Protein 4MYD (pdb70)

GO terms:
  GO:0070205 2-succinyl-6-hydroxy-2,4-cyclohexadiene-1-carboxylate synthase activity (F, IDA)
  GO:0005829 cytosol (C, IDA)
  GO:0009234 menaquinone biosynthetic process (P, IDA)

Organism: Escherichia coli (strain K12) (NCBI:txid83333)

InterPro domains:
  IPR000073 Alpha/beta hydrolase fold-1 [PF12697] (17-244)
  IPR022485 2-succinyl-6-hydroxy-2,4-cyclohexadiene-1-carboxylate synthase [MF_01660] (4-251)
  IPR022485 2-succinyl-6-hydroxy-2,4-cyclohexadiene-1-carboxylate synthase [TIGR03695] (15-250)
  IPR029058 Alpha/Beta hydrolase fold [G3DSA:3.40.50.1820] (1-252)
  IPR029058 Alpha/Beta hydrolase fold [SSF53474] (9-250)

Solvent-accessible surface area: 30539 Å² total; per-residue (Å²): 170,62,1,80,10,57,32,72,142,16,64,135,73,63,30,26,0,0,2,0,2,1,25,4,3,45,7,106,23,3,30,80,1,0,44,4,2,9,5,15,8,18,0,1,0,2,0,1,4,0,35,56,0,31,100,23,94,15,137,14,11,101,55,0,2,53,16,0,93,102,0,7,113,68,65,122,8,148,62,0,26,0,1,0,13,24,12,0,0,19,1,0,0,12,0,7,31,78,33,12,98,36,27,50,0,0,0,0,1,2,0,28,0,0,22,108,69,82,134,63,59,28,115,87,113,155,46,11,49,129,32,13,102,61,6,89,103,62,92,27,80,43,0,0,42,59,27,7,113,43,126,42,17,69,44,24,82,97,91,46,46,151,109,8,20,74,87,13,29,130,36,78,12,56,29,0,3,54,4,13,110,11,1,6,2,13,90,0,65,58,11,34,81,76,0,74,84,69,145,19,36,4,50,0,0,0,0,80,116,5,94,55,23,104,63,21,4,90,97,17,53,19,94,54,36,63,1,65,142,0,0,6,17,0,4,78,51,7,17,2,18,0,3,12,10,1,0,92,10,16,33,125,166,64,1,80,10,60,32,78,139,20,76,136,73,66,28,25,1,0,3,0,2,1,26,4,2,44,7,107,22,3,30,116,1,0,19,20,1,9,28,14,9,16,0,0,1,2,1,1,3,0,35,56,0,30,100,21,95,16,138,14,12,102,54,0,2,53,16,1,93,102,0,7,114,67,62,122,8,142,62,0,26,0,1,0,12,23,10,0,0,22,0,0,0,13,0,7,31,77,34,13,99,35,28,48,0,0,0,0,1,2,0,23,0,0,22,108,72,81,124,73,57,29,113,90,92,108,43,12,119,125,31,16,101,59,6,95,98,64,90,28,79,44,0,0,43,59,27,8,113,43,106,28,17,69,27,25,82,88,101,46,45,149,108,9,20,73,86,14,28,128,35,75,12,55,29,0,3,54,3,14,93,11,1,5,1,13,89,0,64,60,10,36,80,78,12,99,82,34,145,25,36,23,47,0,0,1,0,79,133,6,94,95,15,104,61,16,4,80,96,21,98,27,88,52,35,61,1,60,172,0,1,6,15,0,4,78,55,20,24,10,14,0,15,27,10,1,14,100,11,17,102,221,100,1,81,12,65,29,107,145,23,84,131,77,58,26,28,1,0,3,0,2,2,26,4,3,45,8,106,23,3,37,78,1,0,46,4,4,22,12,14,8,19,0,2,1,2,0,1,3,0,38,51,0,27,103,45,100,18,136,13,12,99,53,1,3,62,21,2,83,107,0,12,118,67,62,119,11,127,51,0,25,0,1,0,14,24,11,0,0,25,2,0,0,10,0,5,17,58,2,14,48,15,31,46,0,0,0,0,0,2,0,20,0,0,18,109,67,81,76,80,58,57,63,84,111,26,38,15,131,106,27,13,105,65,4,95,107,67,101,21,81,52,0,0,50,65,29,7,67,40,119,32,18,65,27,26,78,88,96,46,46,155,111,7,22,74,88,13,27,124,42,72,13,53,30,0,3,53,3,15,105,12,1,6,2,14,90,0,65,54,8,41,63,42,2,89,33,76,69,26,41,6,46,1,0,0,0,81,130,10,86,92,16,96,58,18,4,90,103,34,48,85,49,41,62,0,62,164,0,1,9,17,0,4,79,56,8,16,1,17,0,3,13,10,2,0,81,10,14,26,146

Sequence (754 aa):
MILHAQAKHGKPGLPWLVFLHGFSGDCHEWQEVGEAFADDYSRLYVDLPGHGGSAAISVDGFDDVTDLLRKTLVSYNILDFWLVGYSLGGRVAMMAACQGLAGLCGVIVEGGHPGLQNAEQRAERQRSDRQWVQRFLTEPLTAVFADWYQQPVFASLNDDQRRELVALRSSNNNGATLAAMLEATSLAVQPDLRANLSARTFAFYYLCGERDSKFRALAAELAADCHVIPRAGHNAHRENPAGVIASLAQILRFMILHAQAKHGKPGLPWLVFLHGFSGDCHEWQEVGEAFADYSRLYVDLPGHGGSAAISVDGFDDVTDLLRKTLVSYNILDFWLVGYSLGGRVAMMAACQGLAGLCGVIVEGGHPGLQNAEQRAERQRSDRQWVQRFLTEPLTAVFADWYQQPVFASLNDDQRRELVALRSNNNGATLAAMLEATSLAVQPDLRANLSARTFAFYYLCCGERDSKFRALAAELAADCHVIPRAGHNAHRENPAGVIASLAQILRFIILLHHAAQQAAKKHHGGKKPPGGLLPPWWLLVVFFLLHHGGFFSSGGDDCCHHEEWWQQEEVVGGEEAAFFAADDYYSSRRLLYYVVDDLLPPGGHHGGGGSSAAAAIISSVVDDGGFFDDDDVVTTDDLLLLRRKKTTLLVVSSYYNNIILLDDFFWWLLVVGGYYSSLLGGGGRRVVAAMMMMAAAACCQQGGLLAAGGLLCCGGVVIIVVEEGGGGHHPPGGLLQQNNAAEEQQRRAAEERRQQRRSSDDRRQQWWVVQQRRFFLLTTEEPPLLTTAAVVFFAADDWWYYQQQQPPVVFFAASSLLNNDDDDQQRRRREELLVVAALLRRSSNNNNNNGGAATTLLAAAAMMLLEEAATTSSLLAAVVQQPPDDLLRRAANNLLSSAARRTTFFAAFFYYYYLLCCGGEERRDDSSKKFFRRAALLAAAAEELLAADDCCHHVVIIPPRRAAGGHHNNAAHHRREENNPPAAGGVVIIAASSLLAAQQIILLRRFF

Radius of gyration: 34.06 Å; Cα contacts (8 Å, |Δi|>4): 2510; chains: 3; bounding box: 54×110×46 Å

Secondary structure (DSSP, 8-state):
----EEEE--STTSPEEEEE--TT--TTTTHHHHTT-TTSEEEEEPPTTSGGGTT---SSHHHHHHHHHHHHHHTT--SEEEEEETHHHHHHHHHHHH--TTEEEEEEES------SHHHHHHHHHHHHHHHHHHHHS-HHHHHHHHTTSGGGTT--HHHHHHHHHHHTSS-HHHHHHHHHHT-GGG----HHHHHT-SSEEEEEEETT-HHHHHHHHTSSSEEEEETT--SSHHHH-HHHHHHHHHHHH--/----EEEE--STTSPEEEEE--TT--TTTTHHHHTT-TTSEEEEEPPTTSGGGTT---SSHHHHHHHHHHHHHHTT--SEEEEEETHHHHHHHHHHHH--TTEEEEEEES------SHHHHHHHHHHHHHHHHHHHHS-HHHHHHHHTTSGGGTT--HHHHHHHHHHHTSS-HHHHHHHHHHT-GGG----HHHHHT-SSEEEEEEETT-HHHHHHHHTTTSEEEEETT--SSHHHH-HHHHHHHHHHHH--/---EEEE--STTSPEEEEE--TT--TTTTHHHHTT-TTSEEEEEPPTTSGGGTT---SSHHHHHHHHHHHHHHTT--SEEEEEETHHHHHHHHHHHH--TTEEEEEEES------SHHHHHHHHHHHHHHHHHHHHS-HHHHHHHHTTSGGGTT--HHHHHHHHHHHTSS-HHHHHHHHHHT-TTT----HHHHHS-SS-EEEEEETT-HHHHHHHHH--EEEEETT--SSHHHH-HHHHHHHHHHHH--

Structure (mmCIF, N/CA/C/O backbone):
data_4MYD
#
_entry.id   4MYD
#
_cell.length_a   121.850
_cell.length_b   121.850
_cell.length_c   46.850
_cell.angle_alpha   90.00
_cell.angle_beta   90.00
_cell.angle_gamma   120.00
#
_symmetry.space_group_name_H-M   'P 31'
#
loop_
_entity.id
_entity.type
_entity.pdbx_description
1 polymer '2-succinyl-6-hydroxy-2,4-cyclohexadiene-1-carboxylate synthase'
2 non-polymer '2-(3-CARBOXYPROPIONYL)-6-HYDROXY-CYCLOHEXA-2,4-DIENE CARBOXYLIC ACID'
3 water water
#
loop_
_atom_site.group_PDB
_atom_site.id
_atom_site.type_symbol
_atom_site.label_atom_id
_atom_site.label_alt_id
_atom_site.label_comp_id
_atom_site.label_asym_id
_atom_site.label_entity_id
_atom_site.label_seq_id
_atom_site.pdbx_PDB_ins_code
_atom_site.Cartn_x
_atom_site.Cartn_y
_atom_site.Cartn_z
_atom_site.occupancy
_atom_site.B_iso_or_equiv
_atom_site.auth_seq_id
_atom_site.auth_comp_id
_atom_site.auth_asym_id
_atom_site.auth_atom_id
_atom_site.pdbx_PDB_model_num
ATOM 1 N N . MET A 1 1 ? 11.816 76.144 -10.716 1.00 40.07 1 MET A N 1
ATOM 2 C CA . MET A 1 1 ? 13.155 75.868 -10.104 1.00 37.84 1 MET A CA 1
ATOM 3 C C . MET A 1 1 ? 13.062 74.959 -8.894 1.00 32.13 1 MET A C 1
ATOM 4 O O . MET A 1 1 ? 12.255 75.158 -7.981 1.00 32.29 1 MET A O 1
ATOM 20 N N . ILE A 1 2 ? 13.913 73.949 -8.922 1.00 25.09 2 ILE A N 1
ATOM 21 C CA . ILE A 1 2 ? 14.040 73.010 -7.838 1.00 20.57 2 ILE A CA 1
ATOM 22 C C . ILE A 1 2 ? 15.498 72.944 -7.400 1.00 19.30 2 ILE A C 1
ATOM 23 O O . ILE A 1 2 ? 16.392 73.444 -8.069 1.00 20.37 2 ILE A O 1
ATOM 39 N N . LEU A 1 3 ? 15.734 72.341 -6.254 1.00 15.16 3 LEU A N 1
ATOM 40 C CA . LEU A 1 3 ? 17.087 72.148 -5.772 1.00 14.10 3 LEU A CA 1
ATOM 41 C C . LEU A 1 3 ? 17.789 71.031 -6.542 1.00 13.23 3 LEU A C 1
ATOM 42 O O . LEU A 1 3 ? 17.157 70.032 -6.898 1.00 15.40 3 LEU A O 1
ATOM 58 N N . HIS A 1 4 ? 19.088 71.183 -6.794 1.00 13.41 4 HIS A N 1
ATOM 59 C CA . HIS A 1 4 ? 19.866 70.061 -7.275 1.00 13.29 4 HIS A CA 1
ATOM 60 C C . HIS A 1 4 ? 19.885 68.969 -6.214 1.00 12.66 4 HIS A C 1
ATOM 61 O O . HIS A 1 4 ? 20.030 69.249 -5.013 1.00 12.67 4 HIS A O 1
ATOM 75 N N . ALA A 1 5 ? 19.760 67.719 -6.649 1.00 13.42 5 ALA A N 1
ATOM 76 C CA . ALA A 1 5 ? 19.776 66.573 -5.763 1.00 13.42 5 ALA A CA 1
ATOM 77 C C . ALA A 1 5 ? 20.231 65.335 -6.510 1.00 15.18 5 ALA A C 1
ATOM 78 O O . ALA A 1 5 ? 20.170 65.291 -7.752 1.00 16.54 5 ALA A O 1
ATOM 85 N N . GLN A 1 6 ? 20.659 64.329 -5.758 1.00 14.30 6 GLN A N 1
ATOM 86 C CA . GLN A 1 6 ? 20.913 62.993 -6.298 1.00 14.70 6 GLN A CA 1
ATOM 87 C C . GLN A 1 6 ? 19.924 62.029 -5.694 1.00 14.60 6 GLN A C 1
ATOM 88 O O . GLN A 1 6 ? 19.836 61.933 -4.469 1.00 14.19 6 GLN A O 1
ATOM 102 N N . ALA A 1 7 ? 19.167 61.348 -6.558 1.00 16.22 7 ALA A N 1
ATOM 103 C CA . ALA A 1 7 ? 18.180 60.366 -6.114 1.00 16.08 7 ALA A CA 1
ATOM 104 C C . ALA A 1 7 ? 18.684 58.947 -6.313 1.00 18.39 7 ALA A C 1
ATOM 105 O O . ALA A 1 7 ? 19.302 58.626 -7.346 1.00 20.56 7 ALA A O 1
ATOM 112 N N . LYS A 1 8 ? 18.378 58.102 -5.335 1.00 17.72 8 LYS A N 1
ATOM 113 C CA . LYS A 1 8 ? 18.643 56.664 -5.422 1.00 18.94 8 LYS A CA 1
ATOM 114 C C . LYS A 1 8 ? 17.327 55.958 -5.124 1.00 19.82 8 LYS A C 1
ATOM 115 O O . LYS A 1 8 ? 16.717 56.195 -4.091 1.00 19.60 8 LYS A O 1
ATOM 134 N N . HIS A 1 9 ? 16.886 55.088 -6.011 1.00 21.34 9 HIS A N 1
ATOM 135 C CA . HIS A 1 9 ? 15.622 54.391 -5.820 1.00 21.95 9 HIS A CA 1
ATOM 136 C C . HIS A 1 9 ? 15.812 53.072 -5.097 1.00 21.78 9 HIS A C 1
ATOM 137 O O . HIS A 1 9 ? 16.688 52.263 -5.454 1.00 26.34 9 HIS A O 1
ATOM 151 N N . GLY A 1 10 ? 15.001 52.881 -4.062 1.00 20.02 10 GLY A N 1
ATOM 152 C CA . GLY A 1 10 ? 15.000 51.650 -3.302 1.00 21.28 10 GLY A CA 1
ATOM 153 C C . GLY A 1 10 ? 13.762 50.837 -3.658 1.00 21.30 10 GLY A C 1
ATOM 154 O O . GLY A 1 10 ? 13.258 50.890 -4.795 1.00 22.86 10 GLY A O 1
ATOM 158 N N . LYS A 1 11 ? 13.238 50.109 -2.683 1.00 21.62 11 LYS A N 1
ATOM 159 C CA . LYS A 1 11 ? 12.092 49.246 -2.928 1.00 24.64 11 LYS A CA 1
ATOM 160 C C . LYS A 1 11 ? 10.861 50.099 -3.134 1.00 22.73 11 LYS A C 1
ATOM 161 O O . LYS A 1 11 ? 10.592 50.996 -2.318 1.00 21.64 11 LYS A O 1
ATOM 180 N N . PRO A 1 12 ? 10.079 49.817 -4.174 1.00 23.01 12 PRO A N 1
ATOM 181 C CA . PRO A 1 12 ? 8.871 50.613 -4.345 1.00 23.36 12 PRO A CA 1
ATOM 182 C C . PRO A 1 12 ? 7.963 50.517 -3.133 1.00 22.29 12 PRO A C 1
ATOM 183 O O . PRO A 1 12 ? 7.682 49.415 -2.656 1.00 23.22 12 PRO A O 1
ATOM 194 N N . GLY A 1 13 ? 7.468 51.662 -2.681 1.00 21.23 13 GLY A N 1
ATOM 195 C CA . GLY A 1 13 ? 6.525 51.705 -1.580 1.00 20.67 13 GLY A CA 1
ATOM 196 C C . GLY A 1 13 ? 7.144 52.047 -0.242 1.00 20.07 13 GLY A C 1
ATOM 197 O O . GLY A 1 13 ? 6.440 52.478 0.656 1.00 20.66 13 GLY A O 1
ATOM 201 N N . LEU A 1 14 ? 8.452 51.847 -0.089 1.00 20.15 14 LEU A N 1
ATOM 202 C CA . LEU A 1 14 ? 9.098 52.232 1.151 1.00 18.97 14 LEU A CA 1
ATOM 203 C C . LEU A 1 14 ? 9.312 53.733 1.147 1.00 17.24 14 LEU A C 1
ATOM 204 O O . LEU A 1 14 ? 9.385 54.352 0.104 1.00 17.20 14 LEU A O 1
ATOM 220 N N . PRO A 1 15 ? 9.405 54.322 2.328 1.00 17.91 15 PRO A N 1
ATOM 221 C CA . PRO A 1 15 ? 9.581 55.773 2.360 1.00 17.41 15 PRO A CA 1
ATOM 222 C C . PRO A 1 15 ? 10.868 56.255 1.719 1.00 15.57 15 PRO A C 1
ATOM 223 O O . PRO A 1 15 ? 11.854 55.511 1.593 1.00 15.97 15 PRO A O 1
ATOM 234 N N . TRP A 1 16 ? 10.871 57.522 1.336 1.00 13.86 16 TRP A N 1
ATOM 235 C CA . TRP A 1 16 ? 12.126 58.180 1.014 1.00 12.75 16 TRP A CA 1
ATOM 236 C C . TRP A 1 16 ? 12.787 58.703 2.282 1.00 12.25 16 TRP A C 1
ATOM 237 O O . TRP A 1 16 ? 12.123 59.184 3.203 1.00 14.20 16 TRP A O 1
ATOM 258 N N . LEU A 1 17 ? 14.104 58.665 2.289 1.00 12.21 17 LEU A N 1
ATOM 259 C CA . LEU A 1 17 ? 14.947 59.358 3.264 1.00 12.48 17 LEU A CA 1
ATOM 260 C C . LEU A 1 17 ? 15.545 60.562 2.551 1.00 11.63 17 LEU A C 1
ATOM 261 O O . LEU A 1 17 ? 16.316 60.384 1.595 1.00 12.16 17 LEU A O 1
ATOM 277 N N . VAL A 1 18 ? 15.159 61.771 2.958 1.00 11.32 18 VAL A N 1
ATOM 278 C CA . VAL A 1 18 ? 15.581 63.008 2.312 1.00 11.04 18 VAL A CA 1
ATOM 279 C C . VAL A 1 18 ? 16.616 63.645 3.242 1.00 10.64 18 VAL A C 1
ATOM 280 O O . VAL A 1 18 ? 16.289 64.040 4.353 1.00 11.95 18 VAL A O 1
ATOM 293 N N . PHE A 1 19 ? 17.868 63.681 2.791 1.00 9.76 19 PHE A N 1
ATOM 294 C CA . PHE A 1 19 ? 19.021 64.084 3.596 1.00 10.29 19 PHE A CA 1
ATOM 295 C C . PHE A 1 19 ? 19.439 65.497 3.286 1.00 10.43 19 PHE A C 1
ATOM 296 O O . PHE A 1 19 ? 19.662 65.831 2.109 1.00 10.19 19 PHE A O 1
ATOM 313 N N . LEU A 1 20 ? 19.632 66.305 4.328 1.00 10.17 20 LEU A N 1
ATOM 314 C CA . LEU A 1 20 ? 20.054 67.688 4.219 1.00 10.02 20 LEU A CA 1
ATOM 315 C C . LEU A 1 20 ? 21.381 67.873 4.946 1.00 9.17 20 LEU A C 1
ATOM 316 O O . LEU A 1 20 ? 21.455 67.655 6.162 1.00 9.65 20 LEU A O 1
ATOM 332 N N . HIS A 1 21 ? 22.402 68.267 4.198 1.00 9.67 21 HIS A N 1
ATOM 333 C CA . HIS A 1 21 ? 23.738 68.558 4.718 1.00 9.69 21 HIS A CA 1
ATOM 334 C C . HIS A 1 21 ? 23.760 69.853 5.549 1.00 9.26 21 HIS A C 1
ATOM 335 O O . HIS A 1 21 ? 22.744 70.551 5.652 1.00 9.79 21 HIS A O 1
ATOM 349 N N . GLY A 1 22 ? 24.926 70.170 6.116 1.00 8.73 22 GLY A N 1
ATOM 350 C CA . GLY A 1 22 ? 25.097 71.357 6.885 1.00 9.27 22 GLY A CA 1
ATOM 351 C C . GLY A 1 22 ? 25.799 72.462 6.126 1.00 8.84 22 GLY A C 1
ATOM 352 O O . GLY A 1 22 ? 26.074 72.367 4.926 1.00 9.49 22 GLY A O 1
ATOM 356 N N . PHE A 1 23 ? 26.124 73.543 6.811 1.00 9.23 23 PHE A N 1
ATOM 357 C CA . PHE A 1 23 ? 26.714 74.693 6.148 1.00 8.52 23 PHE A CA 1
ATOM 358 C C . PHE A 1 23 ? 28.091 74.310 5.607 1.00 7.43 23 PHE A C 1
ATOM 359 O O . PHE A 1 23 ? 28.927 73.735 6.313 1.00 8.94 23 PHE A O 1
ATOM 376 N N . SER A 1 24 ? 28.290 74.680 4.349 1.00 7.94 24 SER A N 1
ATOM 377 C CA . SER A 1 24 ? 29.453 74.389 3.504 1.00 8.49 24 SER A CA 1
ATOM 378 C C . SER A 1 24 ? 29.484 72.963 2.976 1.00 9.11 24 SER A C 1
ATOM 379 O O . SER A 1 24 ? 30.380 72.619 2.186 1.00 9.71 24 SER A O 1
ATOM 387 N N . GLY A 1 25 ? 28.497 72.143 3.326 1.00 9.44 25 GLY A N 1
ATOM 388 C CA . GLY A 1 25 ? 28.425 70.799 2.828 1.00 9.65 25 GLY A CA 1
ATOM 389 C C . GLY A 1 25 ? 27.807 70.737 1.447 1.00 8.95 25 GLY A C 1
ATOM 390 O O . GLY A 1 25 ? 27.506 71.752 0.819 1.00 9.44 25 GLY A O 1
ATOM 394 N N . ASP A 1 26 ? 27.592 69.522 0.975 1.00 9.98 26 ASP A N 1
ATOM 395 C CA . ASP A 1 26 ? 26.842 69.293 -0.259 1.00 10.16 26 ASP A CA 1
ATOM 396 C C . ASP A 1 26 ? 26.183 67.921 -0.178 1.00 9.68 26 ASP A C 1
ATOM 397 O O . ASP A 1 26 ? 26.192 67.275 0.906 1.00 9.84 26 ASP A O 1
ATOM 406 N N . CYS A 1 27 ? 25.587 67.483 -1.278 1.00 9.97 27 CYS A N 1
ATOM 407 C CA . CYS A 1 27 ? 24.784 66.269 -1.274 1.00 11.35 27 CYS A CA 1
ATOM 408 C C . CYS A 1 27 ? 25.559 64.982 -0.990 1.00 11.59 27 CYS A C 1
ATOM 409 O O . CYS A 1 27 ? 24.959 63.965 -0.719 1.00 11.34 27 CYS A O 1
ATOM 417 N N . HIS A 1 28 ? 26.879 65.048 -0.968 1.00 10.90 28 HIS A N 1
ATOM 418 C CA . HIS A 1 28 ? 27.663 63.883 -0.592 1.00 11.14 28 HIS A CA 1
ATOM 419 C C . HIS A 1 28 ? 27.726 63.644 0.916 1.00 10.90 28 HIS A C 1
ATOM 420 O O . HIS A 1 28 ? 28.081 62.548 1.335 1.00 11.73 28 HIS A O 1
ATOM 434 N N . GLU A 1 29 ? 27.384 64.654 1.706 1.00 10.38 29 GLU A N 1
ATOM 435 C CA . GLU A 1 29 ? 27.557 64.624 3.160 1.00 10.43 29 GLU A CA 1
ATOM 436 C C . GLU A 1 29 ? 26.995 63.363 3.787 1.00 11.24 29 GLU A C 1
ATOM 437 O O . GLU A 1 29 ? 27.680 62.717 4.583 1.00 10.82 29 GLU A O 1
ATOM 449 N N . TRP A 1 30 ? 25.758 63.020 3.461 1.00 10.67 30 TRP A N 1
ATOM 450 C CA . TRP A 1 30 ? 25.063 61.909 4.114 1.00 10.19 30 TRP A CA 1
ATOM 451 C C . TRP A 1 30 ? 25.181 60.576 3.363 1.00 11.88 30 TRP A C 1
ATOM 452 O O . TRP A 1 30 ? 24.555 59.600 3.778 1.00 12.42 30 TRP A O 1
ATOM 473 N N . GLN A 1 31 ? 25.930 60.523 2.253 1.00 11.46 31 GLN A N 1
ATOM 474 C CA . GLN A 1 31 ? 25.858 59.327 1.406 1.00 12.95 31 GLN A CA 1
ATOM 475 C C . GLN A 1 31 ? 26.509 58.095 2.025 1.00 13.89 31 GLN A C 1
ATOM 476 O O . GLN A 1 31 ? 26.026 56.984 1.829 1.00 14.82 31 GLN A O 1
ATOM 490 N N . GLU A 1 32 ? 27.550 58.269 2.828 1.00 12.54 32 GLU A N 1
ATOM 491 C CA . GLU A 1 32 ? 28.162 57.113 3.463 1.00 13.39 32 GLU A CA 1
ATOM 492 C C . GLU A 1 32 ? 27.131 56.410 4.382 1.00 15.08 32 GLU A C 1
ATOM 493 O O . GLU A 1 32 ? 27.043 55.177 4.417 1.00 15.47 32 GLU A O 1
ATOM 505 N N . VAL A 1 33 ? 26.363 57.204 5.120 1.00 14.28 33 VAL A N 1
ATOM 506 C CA . VAL A 1 33 ? 25.353 56.681 6.005 1.00 14.29 33 VAL A CA 1
ATOM 507 C C . VAL A 1 33 ? 24.114 56.242 5.220 1.00 13.73 33 VAL A C 1
ATOM 508 O O . VAL A 1 33 ? 23.594 55.148 5.420 1.00 15.69 33 VAL A O 1
ATOM 521 N N . GLY A 1 34 ? 23.630 57.108 4.342 1.00 14.53 34 GLY A N 1
ATOM 522 C CA . GLY A 1 34 ? 22.373 56.853 3.677 1.00 15.75 34 GLY A CA 1
ATOM 523 C C . GLY A 1 34 ? 22.342 55.630 2.794 1.00 16.48 34 GLY A C 1
ATOM 524 O O . GLY A 1 34 ? 21.307 54.941 2.666 1.00 16.44 34 GLY A O 1
ATOM 528 N N . GLU A 1 35 ? 23.475 55.337 2.171 1.00 16.05 35 GLU A N 1
ATOM 529 C CA . GLU A 1 35 ? 23.524 54.215 1.251 1.00 16.29 35 GLU A CA 1
ATOM 530 C C . GLU A 1 35 ? 23.453 52.888 1.991 1.00 17.84 35 GLU A C 1
ATOM 531 O O . GLU A 1 35 ? 23.181 51.866 1.365 1.00 19.21 35 GLU A O 1
ATOM 543 N N . ALA A 1 36 ? 23.650 52.895 3.315 1.00 18.49 36 ALA A N 1
ATOM 544 C CA . ALA A 1 36 ? 23.382 51.720 4.133 1.00 20.40 36 ALA A CA 1
ATOM 545 C C . ALA A 1 36 ? 21.882 51.343 4.146 1.00 19.46 36 ALA A C 1
ATOM 546 O O . ALA A 1 36 ? 21.527 50.206 4.464 1.00 23.85 36 ALA A O 1
ATOM 553 N N . PHE A 1 37 ? 21.008 52.296 3.828 1.00 18.25 37 PHE A N 1
ATOM 554 C CA . PHE A 1 37 ? 19.564 52.066 3.820 1.00 16.47 37 PHE A CA 1
ATOM 555 C C . PHE A 1 37 ? 19.080 51.804 2.399 1.00 17.55 37 PHE A C 1
ATOM 556 O O . PHE A 1 37 ? 18.181 52.463 1.883 1.00 17.46 37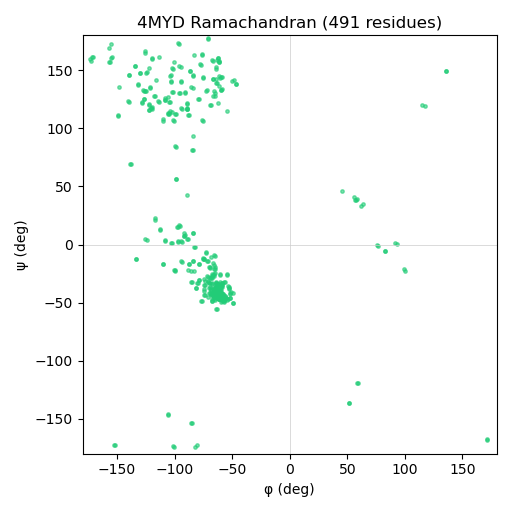 PHE A O 1
ATOM 573 N N . ALA A 1 38 ? 19.687 50.794 1.788 1.00 19.78 38 ALA A N 1
ATOM 574 C CA . ALA A 1 38 ? 19.538 50.517 0.369 1.00 21.38 38 ALA A CA 1
ATOM 575 C C . ALA A 1 38 ? 18.112 50.127 -0.032 1.00 20.53 38 ALA A C 1
ATOM 576 O O . ALA A 1 38 ? 17.771 50.221 -1.219 1.00 19.59 38 ALA A O 1
ATOM 583 N N A ASP A 1 39 ? 17.295 49.704 0.941 0.26 17.81 39 ASP A N 1
ATOM 584 N N B ASP A 1 39 ? 17.320 49.637 0.923 0.74 20.40 39 ASP A N 1
ATOM 585 C CA A ASP A 1 39 ? 15.905 49.325 0.667 0.26 15.89 39 ASP A CA 1
ATOM 586 C CA B ASP A 1 39 ? 15.913 49.303 0.679 0.74 21.83 39 ASP A CA 1
ATOM 587 C C A ASP A 1 39 ? 14.972 50.541 0.642 0.26 17.29 39 ASP A C 1
ATOM 588 C C B ASP A 1 39 ? 15.001 50.547 0.602 0.74 20.63 39 ASP A C 1
ATOM 589 O O A ASP A 1 39 ? 13.884 50.482 0.062 0.26 17.34 39 ASP A O 1
ATOM 590 O O B ASP A 1 39 ? 13.947 50.506 -0.054 0.74 21.03 39 ASP A O 1
ATOM 607 N N . TYR A 1 40 ? 15.386 51.637 1.270 1.00 18.72 40 TYR A N 1
ATOM 608 C CA . TYR A 1 40 ? 14.642 52.890 1.184 1.00 16.12 40 TYR A CA 1
ATOM 609 C C . TYR A 1 40 ? 15.045 53.604 -0.098 1.00 16.22 40 TYR A C 1
ATOM 610 O O . TYR A 1 40 ? 16.089 53.311 -0.648 1.00 18.10 40 TYR A O 1
ATOM 629 N N . SER A 1 41 ? 14.271 54.580 -0.548 1.00 16.08 41 SER A N 1
ATOM 630 C CA . SER A 1 41 ? 14.768 55.507 -1.559 1.00 13.67 41 SER A CA 1
ATOM 631 C C . SER A 1 41 ? 15.484 56.636 -0.818 1.00 13.74 41 SER A C 1
ATOM 632 O O . SER A 1 41 ? 15.113 56.952 0.305 1.00 15.18 41 SER A O 1
ATOM 640 N N . ARG A 1 42 ? 16.496 57.227 -1.440 1.00 12.84 42 ARG A N 1
ATOM 641 C CA . ARG A 1 42 ? 17.320 58.275 -0.813 1.00 12.77 42 ARG A CA 1
ATOM 642 C C . ARG A 1 42 ? 17.354 59.486 -1.723 1.00 13.12 42 ARG A C 1
ATOM 643 O O . ARG A 1 42 ? 17.578 59.356 -2.921 1.00 14.23 42 ARG A O 1
ATOM 664 N N . LEU A 1 43 ? 17.128 60.665 -1.168 1.00 11.97 43 LEU A N 1
ATOM 665 C CA . LEU A 1 43 ? 17.307 61.912 -1.928 1.00 11.45 43 LEU A CA 1
ATOM 666 C C . LEU A 1 43 ? 18.365 62.717 -1.194 1.00 11.29 43 LEU A C 1
ATOM 667 O O . LEU A 1 43 ? 18.155 63.117 -0.035 1.00 12.18 43 LEU A O 1
ATOM 683 N N . TYR A 1 44 ? 19.500 62.954 -1.841 1.00 10.98 44 TYR A N 1
ATOM 684 C CA . TYR A 1 44 ? 20.586 63.732 -1.289 1.00 11.47 44 TYR A CA 1
ATOM 685 C C . TYR A 1 44 ? 20.514 65.131 -1.894 1.00 11.62 44 TYR A C 1
ATOM 686 O O . TYR A 1 44 ? 20.818 65.332 -3.054 1.00 12.06 44 TYR A O 1
ATOM 704 N N . VAL A 1 45 ? 20.085 66.096 -1.090 1.00 10.99 45 VAL A N 1
ATOM 705 C CA . VAL A 1 45 ? 19.771 67.436 -1.566 1.00 10.77 45 VAL A CA 1
ATOM 706 C C . VAL A 1 45 ? 20.943 68.394 -1.427 1.00 10.34 45 VAL A C 1
ATOM 707 O O . VAL A 1 45 ? 21.621 68.370 -0.413 1.00 11.30 45 VAL A O 1
ATOM 720 N N . ASP A 1 46 ? 21.155 69.270 -2.404 1.00 10.33 46 ASP A N 1
ATOM 721 C CA . ASP A 1 46 ? 22.046 70.431 -2.236 1.00 10.45 46 ASP A CA 1
ATOM 722 C C . ASP A 1 46 ? 21.215 71.641 -1.829 1.00 10.14 46 ASP A C 1
ATOM 723 O O . ASP A 1 46 ? 20.307 72.070 -2.565 1.00 10.93 46 ASP A O 1
ATOM 732 N N . LEU A 1 47 ? 21.480 72.174 -0.646 1.00 10.06 47 LEU A N 1
ATOM 733 C CA . LEU A 1 47 ? 20.778 73.365 -0.184 1.00 10.76 47 LEU A CA 1
ATOM 734 C C . LEU A 1 47 ? 21.154 74.563 -1.031 1.00 10.26 47 LEU A C 1
ATOM 735 O O . LEU A 1 47 ? 22.228 74.571 -1.645 1.00 10.01 47 LEU A O 1
ATOM 751 N N . PRO A 1 48 ? 20.300 75.599 -1.037 1.00 10.22 48 PRO A N 1
ATOM 752 C CA . PRO A 1 48 ? 20.681 76.846 -1.721 1.00 10.36 48 PRO A CA 1
ATOM 753 C C . PRO A 1 48 ? 22.102 77.297 -1.368 1.00 9.99 48 PRO A C 1
ATOM 754 O O . PRO A 1 48 ? 22.495 77.254 -0.192 1.00 10.56 48 PRO A O 1
ATOM 765 N N . GLY A 1 49 ? 22.849 77.755 -2.365 1.00 11.11 49 GLY A N 1
ATOM 766 C CA . GLY A 1 49 ? 24.199 78.256 -2.153 1.00 11.26 49 GLY A CA 1
ATOM 767 C C . GLY A 1 49 ? 25.265 77.187 -2.091 1.00 10.54 49 GLY A C 1
ATOM 768 O O . GLY A 1 49 ? 26.451 77.501 -1.984 1.00 10.79 49 GLY A O 1
ATOM 772 N N . HIS A 1 50 ? 24.848 75.920 -2.128 1.00 10.45 50 HIS A N 1
ATOM 773 C CA . HIS A 1 50 ? 25.715 74.775 -1.893 1.00 9.83 50 HIS A CA 1
ATOM 774 C C . HIS A 1 50 ? 25.658 73.811 -3.054 1.00 9.54 50 HIS A C 1
ATOM 775 O O . HIS A 1 50 ? 24.612 73.668 -3.706 1.00 10.91 50 HIS A O 1
ATOM 789 N N . GLY A 1 51 ? 26.772 73.133 -3.326 1.00 10.19 51 GLY A N 1
ATOM 790 C CA . GLY A 1 51 ? 26.835 72.113 -4.359 1.00 11.39 51 GLY A CA 1
ATOM 791 C C . GLY A 1 51 ? 26.288 72.643 -5.681 1.00 10.77 51 GLY A C 1
ATOM 792 O O . GLY A 1 51 ? 26.535 73.782 -6.066 1.00 11.17 51 GLY A O 1
ATOM 796 N N . GLY A 1 52 ? 25.482 71.810 -6.341 1.00 11.77 52 GLY A N 1
ATOM 797 C CA . GLY A 1 52 ? 24.843 72.175 -7.588 1.00 12.55 52 GLY A CA 1
ATOM 798 C C . GLY A 1 52 ? 23.720 73.162 -7.456 1.00 11.73 52 GLY A C 1
ATOM 799 O O . GLY A 1 52 ? 23.168 73.572 -8.487 1.00 14.15 52 GLY A O 1
ATOM 803 N N . SER A 1 53 ? 23.329 73.507 -6.232 1.00 11.29 53 SER A N 1
ATOM 804 C CA . SER A 1 53 ? 22.325 74.541 -5.969 1.00 11.81 53 SER A CA 1
ATOM 805 C C . SER A 1 53 ? 22.958 75.888 -5.665 1.00 11.26 53 SER A C 1
ATOM 806 O O . SER A 1 53 ? 22.287 76.790 -5.152 1.00 11.71 53 SER A O 1
ATOM 814 N N . ALA A 1 54 ? 24.235 76.053 -6.003 1.00 10.96 54 ALA A N 1
ATOM 815 C CA . ALA A 1 54 ? 24.934 77.291 -5.682 1.00 11.24 54 ALA A CA 1
ATOM 816 C C . ALA A 1 54 ? 24.194 78.530 -6.155 1.00 11.57 54 ALA A C 1
ATOM 817 O O . ALA A 1 54 ? 24.146 79.522 -5.434 1.00 12.57 54 ALA A O 1
ATOM 824 N N . ALA A 1 55 ? 23.642 78.480 -7.369 1.00 12.30 55 ALA A N 1
ATOM 825 C CA . ALA A 1 55 ? 23.076 79.661 -8.009 1.00 13.56 55 ALA A CA 1
ATOM 826 C C . ALA A 1 55 ? 21.650 79.953 -7.554 1.00 14.62 55 ALA A C 1
ATOM 827 O O . ALA A 1 55 ? 21.064 80.940 -7.952 1.00 19.33 55 ALA A O 1
ATOM 834 N N . ILE A 1 56 ? 21.103 79.099 -6.695 1.00 14.37 56 ILE A N 1
ATOM 835 C CA . ILE A 1 56 ? 19.766 79.292 -6.176 1.00 15.73 56 ILE A CA 1
ATOM 836 C C . ILE A 1 56 ? 19.858 80.154 -4.947 1.00 16.03 56 ILE A C 1
ATOM 837 O O . ILE A 1 56 ? 20.388 79.726 -3.921 1.00 18.41 56 ILE A O 1
ATOM 853 N N . SER A 1 57 ? 19.362 81.373 -5.039 1.00 19.85 57 SER A N 1
ATOM 854 C CA . SER A 1 57 ? 19.425 82.229 -3.870 1.00 23.42 57 SER A CA 1
ATOM 855 C C . SER A 1 57 ? 18.077 82.287 -3.180 1.00 20.33 57 SER A C 1
ATOM 856 O O . SER A 1 57 ? 17.016 82.085 -3.782 1.00 20.66 57 SER A O 1
ATOM 864 N N . VAL A 1 58 ? 18.153 82.520 -1.882 1.00 17.19 58 VAL A N 1
ATOM 865 C CA . VAL A 1 58 ? 16.978 82.595 -1.033 1.00 16.24 58 VAL A CA 1
ATOM 866 C C . VAL A 1 58 ? 17.076 83.791 -0.127 1.00 17.15 58 VAL A C 1
ATOM 867 O O . VAL A 1 58 ? 18.169 84.244 0.183 1.00 18.00 58 VAL A O 1
ATOM 880 N N . ASP A 1 59 ? 15.923 84.312 0.291 1.00 17.29 59 ASP A N 1
ATOM 881 C CA . ASP A 1 59 ? 15.882 85.438 1.220 1.00 20.36 59 ASP A CA 1
ATOM 882 C C . ASP A 1 59 ? 15.755 85.002 2.675 1.00 19.88 59 ASP A C 1
ATOM 883 O O . ASP A 1 59 ? 15.951 85.815 3.596 1.00 24.06 59 ASP A O 1
ATOM 892 N N . GLY A 1 60 ? 15.413 83.742 2.877 1.00 16.59 60 GLY A N 1
ATOM 893 C CA . GLY A 1 60 ? 15.165 83.209 4.205 1.00 16.28 60 GLY A CA 1
ATOM 894 C C . GLY A 1 60 ? 14.581 81.806 4.159 1.00 15.32 60 GLY A C 1
ATOM 895 O O . GLY A 1 60 ? 14.547 81.130 3.105 1.00 15.17 60 GLY A O 1
ATOM 899 N N . PHE A 1 61 ? 14.103 81.344 5.305 1.00 15.42 61 PHE A N 1
ATOM 900 C CA . PHE A 1 61 ? 13.624 79.971 5.411 1.00 14.77 61 PHE A CA 1
ATOM 901 C C . PHE A 1 61 ? 12.360 79.716 4.606 1.00 16.71 61 PHE A C 1
ATOM 902 O O . PHE A 1 61 ? 12.183 78.607 4.114 1.00 15.91 61 PHE A O 1
ATOM 919 N N . ASP A 1 62 ? 11.471 80.701 4.480 1.00 16.74 62 ASP A N 1
ATOM 920 C CA . ASP A 1 62 ? 10.269 80.470 3.667 1.00 17.58 62 ASP A CA 1
ATOM 921 C C . ASP A 1 62 ? 10.652 80.012 2.255 1.00 16.05 62 ASP A C 1
ATOM 922 O O . ASP A 1 62 ? 10.048 79.095 1.692 1.00 16.24 62 ASP A O 1
ATOM 931 N N . ASP A 1 63 ? 11.621 80.692 1.656 1.00 15.40 63 ASP A N 1
ATOM 932 C CA . ASP A 1 63 ? 12.060 80.341 0.327 1.00 15.39 63 ASP A CA 1
ATOM 933 C C . ASP A 1 63 ? 12.666 78.944 0.297 1.00 14.32 63 ASP A C 1
ATOM 934 O O . ASP A 1 63 ? 12.464 78.223 -0.658 1.00 14.85 63 ASP A O 1
ATOM 943 N N . VAL A 1 64 ? 13.430 78.566 1.313 1.00 14.03 64 VAL A N 1
ATOM 944 C CA . VAL A 1 64 ? 14.051 77.244 1.342 1.00 12.36 64 VAL A CA 1
ATOM 945 C C . VAL A 1 64 ? 12.980 76.170 1.455 1.00 13.09 64 VAL A C 1
ATOM 946 O O . VAL A 1 64 ? 13.012 75.174 0.721 1.00 13.98 64 VAL A O 1
ATOM 959 N N . THR A 1 65 ? 12.008 76.379 2.326 1.00 14.41 65 THR A N 1
ATOM 960 C CA . THR A 1 65 ? 10.917 75.406 2.465 1.00 14.75 65 THR A CA 1
ATOM 961 C C . THR A 1 65 ? 10.158 75.245 1.163 1.00 16.04 65 THR A C 1
ATOM 962 O O . THR A 1 65 ? 9.839 74.137 0.747 1.00 15.75 65 THR A O 1
ATOM 973 N N . ASP A 1 66 ? 9.898 76.352 0.493 1.00 14.11 66 ASP A N 1
ATOM 974 C CA . ASP A 1 66 ? 9.201 76.300 -0.795 1.00 16.56 66 ASP A CA 1
ATOM 975 C C . ASP A 1 66 ? 10.000 75.513 -1.831 1.00 13.82 66 ASP A C 1
ATOM 976 O O . ASP A 1 66 ? 9.461 74.697 -2.580 1.00 14.59 66 ASP A O 1
ATOM 985 N N . LEU A 1 67 ? 11.301 75.762 -1.882 1.00 13.70 67 LEU A N 1
ATOM 986 C CA . LEU A 1 67 ? 12.164 75.011 -2.792 1.00 13.19 67 LEU A CA 1
ATOM 987 C C . LEU A 1 67 ? 12.187 73.529 -2.447 1.00 13.47 67 LEU A C 1
ATOM 988 O O . LEU A 1 67 ? 12.162 72.672 -3.326 1.00 14.48 67 LEU A O 1
ATOM 1004 N N . LEU A 1 68 ? 12.246 73.219 -1.166 1.00 13.17 68 LEU A N 1
ATOM 1005 C CA . LEU A 1 68 ? 12.205 71.829 -0.758 1.00 14.00 68 LEU A CA 1
ATOM 1006 C C . LEU A 1 68 ? 10.885 71.170 -1.177 1.00 14.25 68 LEU A C 1
ATOM 1007 O O . LEU A 1 68 ? 10.888 70.077 -1.731 1.00 14.26 68 LEU A O 1
ATOM 1023 N N . ARG A 1 69 ? 9.762 71.849 -0.962 1.00 14.54 69 ARG A N 1
ATOM 1024 C CA . ARG A 1 69 ? 8.472 71.312 -1.356 1.00 16.80 69 ARG A CA 1
ATOM 1025 C C . ARG A 1 69 ? 8.462 71.006 -2.856 1.00 17.17 69 ARG A C 1
ATOM 1026 O O . ARG A 1 69 ? 8.026 69.931 -3.270 1.00 16.88 69 ARG A O 1
ATOM 1047 N N . LYS A 1 70 ? 8.903 71.972 -3.675 1.00 15.35 70 LYS A N 1
ATOM 1048 C CA . LYS A 1 70 ? 8.903 71.793 -5.128 1.00 16.33 70 LYS A CA 1
ATOM 1049 C C . LYS A 1 70 ? 9.817 70.642 -5.553 1.00 14.97 70 LYS A C 1
ATOM 1050 O O . LYS A 1 70 ? 9.504 69.910 -6.480 1.00 16.48 70 LYS A O 1
ATOM 1069 N N . THR A 1 71 ? 10.947 70.496 -4.872 1.00 13.76 71 THR A N 1
ATOM 1070 C CA . THR A 1 71 ? 11.890 69.438 -5.192 1.00 14.34 71 THR A CA 1
ATOM 1071 C C . THR A 1 71 ? 11.260 68.078 -4.900 1.00 14.61 71 THR A C 1
ATOM 1072 O O . THR A 1 71 ? 11.348 67.169 -5.723 1.00 15.45 71 THR A O 1
ATOM 1083 N N . LEU A 1 72 ? 10.614 67.939 -3.749 1.00 15.20 72 LEU A N 1
ATOM 1084 C CA . LEU A 1 72 ? 9.961 66.688 -3.406 1.00 16.13 72 LEU A CA 1
ATOM 1085 C C . LEU A 1 72 ? 8.897 66.312 -4.441 1.00 16.65 72 LEU A C 1
ATOM 1086 O O . LEU A 1 72 ? 8.810 65.161 -4.861 1.00 16.41 72 LEU A O 1
ATOM 1102 N N . VAL A 1 73 ? 8.109 67.288 -4.876 1.00 16.35 73 VAL A N 1
ATOM 1103 C CA . VAL A 1 73 ? 7.075 67.028 -5.869 1.00 18.18 73 VAL A CA 1
ATOM 1104 C C . VAL A 1 73 ? 7.715 66.569 -7.176 1.00 19.29 73 VAL A C 1
ATOM 1105 O O . VAL A 1 73 ? 7.235 65.645 -7.830 1.00 20.77 73 VAL A O 1
ATOM 1118 N N . SER A 1 74 ? 8.784 67.248 -7.584 1.00 19.19 74 SER A N 1
ATOM 1119 C CA . SER A 1 74 ? 9.457 66.920 -8.826 1.00 21.40 74 SER A CA 1
ATOM 1120 C C . SER A 1 74 ? 9.970 65.467 -8.856 1.00 20.25 74 SER A C 1
ATOM 1121 O O . SER A 1 74 ? 9.964 64.800 -9.909 1.00 22.59 74 SER A O 1
ATOM 1129 N N . TYR A 1 75 ? 10.376 64.958 -7.699 1.00 18.62 75 TYR A N 1
ATOM 1130 C CA . TYR A 1 75 ? 10.857 63.584 -7.598 1.00 18.63 75 TYR A CA 1
ATOM 1131 C C . TYR A 1 75 ? 9.731 62.573 -7.250 1.00 18.72 75 TYR A C 1
ATOM 1132 O O . TYR A 1 75 ? 9.977 61.390 -7.027 1.00 20.60 75 TYR A O 1
ATOM 1150 N N . ASN A 1 76 ? 8.491 63.045 -7.243 1.00 20.33 76 ASN A N 1
ATOM 1151 C CA . ASN A 1 76 ? 7.322 62.219 -6.952 1.00 21.86 76 ASN A CA 1
ATOM 1152 C C . ASN A 1 76 ? 7.409 61.558 -5.571 1.00 20.69 76 ASN A C 1
ATOM 1153 O O . ASN A 1 76 ? 7.011 60.411 -5.367 1.00 20.28 76 ASN A O 1
ATOM 1164 N N . ILE A 1 77 ? 7.924 62.304 -4.608 1.00 16.00 77 ILE A N 1
ATOM 1165 C CA . ILE A 1 77 ? 8.084 61.811 -3.250 1.00 15.64 77 ILE A CA 1
ATOM 1166 C C . ILE A 1 77 ? 6.832 62.097 -2.423 1.00 18.05 77 ILE A C 1
ATOM 1167 O O . ILE A 1 77 ? 6.498 63.264 -2.202 1.00 22.72 77 ILE A O 1
ATOM 1183 N N . LEU A 1 78 ? 6.160 61.037 -1.966 1.00 14.54 78 LEU A N 1
ATOM 1184 C CA . LEU A 1 78 ? 4.875 61.140 -1.266 1.00 13.77 78 LEU A CA 1
ATOM 1185 C C . LEU A 1 78 ? 4.846 60.807 0.240 1.00 17.43 78 LEU A C 1
ATOM 1186 O O . LEU A 1 78 ? 3.881 61.142 0.951 1.00 20.28 78 LEU A O 1
ATOM 1202 N N . ASP A 1 79 ? 5.884 60.142 0.700 1.00 17.36 79 ASP A N 1
ATOM 1203 C CA . ASP A 1 79 ? 5.975 59.525 2.023 1.00 15.96 79 ASP A CA 1
ATOM 1204 C C . ASP A 1 79 ? 7.469 59.610 2.334 1.00 14.21 79 ASP A C 1
ATOM 1205 O O . ASP A 1 79 ? 8.244 58.980 1.629 1.00 17.84 79 ASP A O 1
ATOM 1214 N N . PHE A 1 80 ? 7.894 60.420 3.311 1.00 13.71 80 PHE A N 1
ATOM 1215 C CA . PHE A 1 80 ? 9.343 60.600 3.516 1.00 14.05 80 PHE A CA 1
ATOM 1216 C C . PHE A 1 80 ? 9.704 61.055 4.910 1.00 13.96 80 PHE A C 1
ATOM 1217 O O . PHE A 1 80 ? 8.877 61.602 5.647 1.00 15.49 80 PHE A O 1
ATOM 1234 N N . TRP A 1 81 ? 10.944 60.770 5.265 1.00 13.66 81 TRP A N 1
ATOM 1235 C CA . TRP A 1 81 ? 11.609 61.299 6.436 1.00 14.10 81 TRP A CA 1
ATOM 1236 C C . TRP A 1 81 ? 12.567 62.382 5.994 1.00 12.79 81 TRP A C 1
ATOM 1237 O O . TRP A 1 81 ? 13.191 62.266 4.936 1.00 14.42 81 TRP A O 1
ATOM 1258 N N . LEU A 1 82 ? 12.730 63.404 6.824 1.00 12.81 82 LEU A N 1
ATOM 1259 C CA . LEU A 1 82 ? 13.701 64.459 6.593 1.00 13.09 82 LEU A CA 1
ATOM 1260 C C . LEU A 1 82 ? 14.816 64.246 7.628 1.00 12.60 82 LEU A C 1
ATOM 1261 O O . LEU A 1 82 ? 14.517 64.177 8.821 1.00 15.25 82 LEU A O 1
ATOM 1277 N N . VAL A 1 83 ? 16.061 64.118 7.173 1.00 10.73 83 VAL A N 1
ATOM 1278 C CA . VAL A 1 83 ? 17.192 63.856 8.023 1.00 11.37 83 VAL A CA 1
ATOM 1279 C C . VAL A 1 83 ? 18.180 64.993 7.791 1.00 11.37 83 VAL A C 1
ATOM 1280 O O . VAL A 1 83 ? 18.667 65.160 6.658 1.00 12.30 83 VAL A O 1
ATOM 1293 N N . GLY A 1 84 ? 18.463 65.805 8.802 1.00 10.64 84 GLY A N 1
ATOM 1294 C CA . GLY A 1 84 ? 19.276 66.995 8.603 1.00 9.15 84 GLY A CA 1
ATOM 1295 C C . GLY A 1 84 ? 20.385 67.125 9.629 1.00 8.85 84 GLY A C 1
ATOM 1296 O O . GLY A 1 84 ? 20.165 66.884 10.815 1.00 10.74 84 GLY A O 1
ATOM 1300 N N . TYR A 1 85 ? 21.566 67.514 9.173 1.00 9.76 85 TYR A N 1
ATOM 1301 C CA . TYR A 1 85 ? 22.744 67.796 10.002 1.00 9.50 85 TYR A CA 1
ATOM 1302 C C . TYR A 1 85 ? 22.954 69.305 10.098 1.00 9.27 85 TYR A C 1
ATOM 1303 O O . TYR A 1 85 ? 23.093 69.990 9.072 1.00 10.32 85 TYR A O 1
ATOM 1321 N N . SER A 1 86 ? 22.974 69.809 11.329 1.00 9.59 86 SER A N 1
ATOM 1322 C CA . SER A 1 86 ? 23.381 71.162 11.664 1.00 9.56 86 SER A CA 1
ATOM 1323 C C . SER A 1 86 ? 22.484 72.163 10.910 1.00 10.05 86 SER A C 1
ATOM 1324 O O . SER A 1 86 ? 21.285 72.145 11.144 1.00 10.42 86 SER A O 1
ATOM 1332 N N . LEU A 1 87 ? 23.006 73.026 10.043 1.00 8.93 87 LEU A N 1
ATOM 1333 C CA . LEU A 1 87 ? 22.132 73.896 9.257 1.00 10.13 87 LEU A CA 1
ATOM 1334 C C . LEU A 1 87 ? 20.999 73.102 8.577 1.00 9.23 87 LEU A C 1
ATOM 1335 O O . LEU A 1 87 ? 19.863 73.556 8.545 1.00 10.31 87 LEU A O 1
ATOM 1351 N N . GLY A 1 88 ? 21.308 71.929 8.035 1.00 9.83 88 GLY A N 1
ATOM 1352 C CA . GLY A 1 88 ? 20.314 71.074 7.421 1.00 9.87 88 GLY A CA 1
ATOM 1353 C C . GLY A 1 88 ? 19.261 70.612 8.418 1.00 9.04 88 GLY A C 1
ATOM 1354 O O . GLY A 1 88 ? 18.096 70.409 8.053 1.00 10.33 88 GLY A O 1
ATOM 1358 N N . GLY A 1 89 ? 19.666 70.407 9.674 1.00 9.73 89 GLY A N 1
ATOM 1359 C CA . GLY A 1 89 ? 18.697 70.117 10.736 1.00 11.06 89 GLY A CA 1
ATOM 1360 C C . GLY A 1 89 ? 17.787 71.291 11.012 1.00 10.16 89 GLY A C 1
ATOM 1361 O O . GLY A 1 89 ? 16.579 71.117 11.264 1.00 10.85 89 GLY A O 1
ATOM 1365 N N . ARG A 1 90 ? 18.330 72.508 10.983 1.00 10.53 90 ARG A N 1
ATOM 1366 C CA . ARG A 1 90 ? 17.509 73.690 11.194 1.00 10.55 90 ARG A CA 1
ATOM 1367 C C . ARG A 1 90 ? 16.557 73.877 10.017 1.00 11.46 90 ARG A C 1
ATOM 1368 O O . ARG A 1 90 ? 15.394 74.162 10.239 1.00 11.62 90 ARG A O 1
ATOM 1389 N N . VAL A 1 91 ? 17.029 73.699 8.782 1.00 10.14 91 VAL A N 1
ATOM 1390 C CA . VAL A 1 91 ? 16.154 73.725 7.620 1.00 10.59 91 VAL A CA 1
ATOM 1391 C C . VAL A 1 91 ? 15.040 72.682 7.782 1.00 10.96 91 VAL A C 1
ATOM 1392 O O . VAL A 1 91 ? 13.886 72.977 7.500 1.00 11.35 91 VAL A O 1
ATOM 1405 N N . ALA A 1 92 ? 15.385 71.476 8.223 1.00 10.57 92 ALA A N 1
ATOM 1406 C CA . ALA A 1 92 ? 14.417 70.396 8.389 1.00 10.68 92 ALA A CA 1
ATOM 1407 C C . ALA A 1 92 ? 13.360 70.778 9.411 1.00 11.02 92 ALA A C 1
ATOM 1408 O O . ALA A 1 92 ? 12.175 70.554 9.188 1.00 12.30 92 ALA A O 1
ATOM 1415 N N . MET A 1 93 ? 13.777 71.312 10.567 1.00 11.32 93 MET A N 1
ATOM 1416 C CA . MET A 1 93 ? 12.814 71.685 11.600 1.00 11.57 93 MET A CA 1
ATOM 1417 C C . MET A 1 93 ? 11.912 72.814 11.115 1.00 12.09 93 MET A C 1
ATOM 1418 O O . MET A 1 93 ? 10.703 72.783 11.341 1.00 13.05 93 MET A O 1
ATOM 1432 N N . MET A 1 94 ? 12.483 73.809 10.446 1.00 11.78 94 MET A N 1
ATOM 1433 C CA . MET A 1 94 ? 11.672 74.887 9.909 1.00 12.34 94 MET A CA 1
ATOM 1434 C C . MET A 1 94 ? 10.654 74.395 8.878 1.00 12.16 94 MET A C 1
ATOM 1435 O O . MET A 1 94 ? 9.484 74.788 8.923 1.00 14.24 94 MET A O 1
ATOM 1449 N N . ALA A 1 95 ? 11.091 73.568 7.937 1.00 11.73 95 ALA A N 1
ATOM 1450 C CA . ALA A 1 95 ? 10.190 73.063 6.912 1.00 11.01 95 ALA A CA 1
ATOM 1451 C C . ALA A 1 95 ? 9.101 72.195 7.532 1.00 13.13 95 ALA A C 1
ATOM 1452 O O . ALA A 1 95 ? 7.925 72.300 7.167 1.00 14.96 95 ALA A O 1
ATOM 1459 N N . ALA A 1 96 ? 9.476 71.339 8.468 1.00 12.04 96 ALA A N 1
ATOM 1460 C CA . ALA A 1 96 ? 8.505 70.438 9.080 1.00 13.82 96 ALA A CA 1
ATOM 1461 C C . ALA A 1 96 ? 7.456 71.231 9.851 1.00 13.21 96 ALA A C 1
ATOM 1462 O O . ALA A 1 96 ? 6.273 70.891 9.825 1.00 16.50 96 ALA A O 1
ATOM 1469 N N . CYS A 1 97 ? 7.884 72.260 10.580 1.00 14.76 97 CYS A N 1
ATOM 1470 C CA . CYS A 1 97 ? 6.975 73.062 11.365 1.00 15.91 97 CYS A CA 1
ATOM 1471 C C . CYS A 1 97 ? 6.068 73.921 10.479 1.00 17.01 97 CYS A C 1
ATOM 1472 O O . CYS A 1 97 ? 4.896 74.177 10.817 1.00 19.50 97 CYS A O 1
ATOM 1480 N N . GLN A 1 98 ? 6.598 74.360 9.332 1.00 17.01 98 GLN A N 1
ATOM 1481 C CA . GLN A 1 98 ? 5.785 75.138 8.403 1.00 18.40 98 GLN A CA 1
ATOM 1482 C C . GLN A 1 98 ? 4.792 74.221 7.670 1.00 20.54 98 GLN A C 1
ATOM 1483 O O . GLN A 1 98 ? 3.718 74.668 7.260 1.00 24.36 98 GLN A O 1
ATOM 1497 N N . GLY A 1 99 ? 5.161 72.956 7.475 1.00 20.81 99 GLY A N 1
ATOM 1498 C CA . GLY A 1 99 ? 4.295 71.948 6.893 1.00 20.41 99 GLY A CA 1
ATOM 1499 C C . GLY A 1 99 ? 4.790 71.433 5.559 1.00 20.58 99 GLY A C 1
ATOM 1500 O O . GLY A 1 99 ? 4.906 72.209 4.603 1.00 22.10 99 GLY A O 1
ATOM 1504 N N . LEU A 1 100 ? 5.055 70.131 5.485 1.00 20.24 100 LEU A N 1
ATOM 1505 C CA . LEU A 1 100 ? 5.430 69.463 4.244 1.00 19.63 100 LEU A CA 1
ATOM 1506 C C . LEU A 1 100 ? 4.539 68.260 4.045 1.00 20.55 100 LEU A C 1
ATOM 1507 O O . LEU A 1 100 ? 4.615 67.315 4.820 1.00 23.65 100 LEU A O 1
ATOM 1523 N N . ALA A 1 101 ? 3.824 68.213 2.938 1.00 18.40 101 ALA A N 1
ATOM 1524 C CA . ALA A 1 101 ? 2.908 67.117 2.690 1.00 17.74 101 ALA A CA 1
ATOM 1525 C C . ALA A 1 101 ? 3.685 65.800 2.540 1.00 17.45 101 ALA A C 1
ATOM 1526 O O . ALA A 1 101 ? 4.590 65.706 1.731 1.00 18.83 101 ALA A O 1
ATOM 1533 N N . GLY A 1 102 ? 3.273 64.790 3.309 1.00 17.27 102 GLY A N 1
ATOM 1534 C CA . GLY A 1 102 ? 3.864 63.460 3.266 1.00 15.98 102 GLY A CA 1
ATOM 1535 C C . GLY A 1 102 ? 5.003 63.235 4.242 1.00 14.73 102 GLY A C 1
ATOM 1536 O O . GLY A 1 102 ? 5.542 62.125 4.309 1.00 15.23 102 GLY A O 1
ATOM 1540 N N . LEU A 1 103 ? 5.336 64.233 5.050 1.00 15.67 103 LEU A N 1
ATOM 1541 C CA . LEU A 1 103 ? 6.376 64.068 6.053 1.00 16.34 103 LEU A CA 1
ATOM 1542 C C . LEU A 1 103 ? 5.959 63.121 7.157 1.00 18.25 103 LEU A C 1
ATOM 1543 O O . LEU A 1 103 ? 4.981 63.394 7.861 1.00 19.88 103 LEU A O 1
ATOM 1559 N N . CYS A 1 104 ? 6.688 62.024 7.355 1.00 16.31 104 CYS A N 1
ATOM 1560 C CA . CYS A 1 104 ? 6.319 61.147 8.477 1.00 19.56 104 CYS A CA 1
ATOM 1561 C C . CYS A 1 104 ? 7.182 61.350 9.703 1.00 19.31 104 CYS A C 1
ATOM 1562 O O . CYS A 1 104 ? 6.772 61.013 10.793 1.00 22.24 104 CYS A O 1
ATOM 1570 N N . GLY A 1 105 ? 8.370 61.897 9.550 1.00 15.96 105 GLY A N 1
ATOM 1571 C CA . GLY A 1 105 ? 9.217 62.153 10.690 1.00 18.05 105 GLY A CA 1
ATOM 1572 C C . GLY A 1 105 ? 10.453 62.965 10.314 1.00 15.48 105 GLY A C 1
ATOM 1573 O O . GLY A 1 105 ? 10.825 63.076 9.121 1.00 15.81 105 GLY A O 1
ATOM 1577 N N . VAL A 1 106 ? 11.048 63.551 11.341 1.00 15.27 106 VAL A N 1
ATOM 1578 C CA . VAL A 1 106 ? 12.220 64.387 11.226 1.00 14.87 106 VAL A CA 1
ATOM 1579 C C . VAL A 1 106 ? 13.299 63.860 12.142 1.00 13.75 106 VAL A C 1
ATOM 1580 O O . VAL A 1 106 ? 13.021 63.567 13.307 1.00 16.49 106 VAL A O 1
ATOM 1593 N N . ILE A 1 107 ? 14.511 63.721 11.620 1.00 13.59 107 ILE A N 1
ATOM 1594 C CA . ILE A 1 107 ? 15.659 63.332 12.438 1.00 14.26 107 ILE A CA 1
ATOM 1595 C C . ILE A 1 107 ? 16.706 64.421 12.295 1.00 12.40 107 ILE A C 1
ATOM 1596 O O . ILE A 1 107 ? 17.127 64.710 11.186 1.00 12.41 107 ILE A O 1
ATOM 1612 N N . VAL A 1 108 ? 17.083 65.026 13.417 1.00 12.31 108 VAL A N 1
ATOM 1613 C CA . VAL A 1 108 ? 17.960 66.185 13.437 1.00 12.62 108 VAL A CA 1
ATOM 1614 C C . VAL A 1 108 ? 19.224 65.841 14.177 1.00 11.69 108 VAL A C 1
ATOM 1615 O O . VAL A 1 108 ? 19.181 65.366 15.316 1.00 13.50 108 VAL A O 1
ATOM 1628 N N . GLU A 1 109 ? 20.360 66.085 13.552 1.00 11.82 109 GLU A N 1
ATOM 1629 C CA . GLU A 1 109 ? 21.680 65.883 14.150 1.00 11.60 109 GLU A CA 1
ATOM 1630 C C . GLU A 1 109 ? 22.324 67.241 14.397 1.00 10.88 109 GLU A C 1
ATOM 1631 O O . GLU A 1 109 ? 22.743 67.914 13.468 1.00 11.49 109 GLU A O 1
ATOM 1643 N N . GLY A 1 110 ? 22.387 67.648 15.652 1.00 12.02 110 GLY A N 1
ATOM 1644 C CA . GLY A 1 110 ? 23.079 68.863 16.007 1.00 13.75 110 GLY A CA 1
ATOM 1645 C C . GLY A 1 110 ? 22.456 70.111 15.401 1.00 12.62 110 GLY A C 1
ATOM 1646 O O . GLY A 1 110 ? 23.173 71.057 15.087 1.00 12.90 110 GLY A O 1
ATOM 1650 N N . GLY A 1 111 ? 21.131 70.138 15.264 1.00 13.04 111 GLY A N 1
ATOM 1651 C CA . GLY A 1 111 ? 20.419 71.304 14.774 1.00 12.64 111 GLY A CA 1
ATOM 1652 C C . GLY A 1 111 ? 19.903 72.142 15.909 1.00 11.92 111 GLY A C 1
ATOM 1653 O O . GLY A 1 111 ? 19.274 71.620 16.822 1.00 14.46 111 GLY A O 1
ATOM 1657 N N . HIS A 1 112 ? 20.169 73.434 15.850 1.00 12.52 112 HIS A N 1
ATOM 1658 C CA . HIS A 1 112 ? 19.767 74.343 16.931 1.00 12.40 112 HIS A CA 1
ATOM 1659 C C . HIS A 1 112 ? 18.275 74.700 16.812 1.00 12.37 112 HIS A C 1
ATOM 1660 O O . HIS A 1 112 ? 17.847 75.144 15.762 1.00 13.22 112 HIS A O 1
ATOM 1674 N N . PRO A 1 113 ? 17.467 74.485 17.871 1.00 13.29 113 PRO A N 1
ATOM 1675 C CA . PRO A 1 113 ? 16.030 74.760 17.797 1.00 14.04 113 PRO A CA 1
ATOM 1676 C C . PRO A 1 113 ? 15.676 76.233 17.835 1.00 14.20 113 PRO A C 1
ATOM 1677 O O . PRO A 1 113 ? 14.529 76.564 17.535 1.00 15.28 113 PRO A O 1
ATOM 1688 N N . GLY A 1 114 ? 16.624 77.096 18.185 1.00 14.54 114 GLY A N 1
ATOM 1689 C CA . GLY A 1 114 ? 16.412 78.532 18.117 1.00 15.53 114 GLY A CA 1
ATOM 1690 C C . GLY A 1 114 ? 16.928 79.246 19.355 1.00 15.05 114 GLY A C 1
ATOM 1691 O O . GLY A 1 114 ? 16.945 78.700 20.463 1.00 16.40 114 GLY A O 1
ATOM 1695 N N . LEU A 1 115 ? 17.357 80.483 19.149 1.00 16.45 115 LEU A N 1
ATOM 1696 C CA . LEU A 1 115 ? 17.760 81.378 20.231 1.00 16.97 115 LEU A CA 1
ATOM 1697 C C . LEU A 1 115 ? 16.530 81.921 20.944 1.00 19.32 115 LEU A C 1
ATOM 1698 O O . LEU A 1 115 ? 15.423 81.863 20.431 1.00 19.49 115 LEU A O 1
ATOM 1714 N N . GLN A 1 116 ? 16.737 82.454 22.144 1.00 23.16 116 GLN A N 1
ATOM 1715 C CA . GLN A 1 116 ? 15.618 82.796 23.005 1.00 25.43 116 GLN A CA 1
ATOM 1716 C C . GLN A 1 116 ? 15.593 84.216 23.490 1.00 28.17 116 GLN A C 1
ATOM 1717 O O . GLN A 1 116 ? 14.707 84.544 24.299 1.00 31.60 116 GLN A O 1
ATOM 1731 N N . ASN A 1 117 ? 16.499 85.074 23.051 1.00 33.44 117 ASN A N 1
ATOM 1732 C CA . ASN A 1 117 ? 16.341 86.506 23.320 1.00 36.38 117 ASN A CA 1
ATOM 1733 C C . ASN A 1 117 ? 17.053 87.374 22.305 1.00 38.98 117 ASN A C 1
ATOM 1734 O O . ASN A 1 117 ? 17.802 86.874 21.446 1.00 37.67 117 ASN A O 1
ATOM 1745 N N . ALA A 1 118 ? 16.827 88.676 22.390 1.00 41.67 118 ALA A N 1
ATOM 1746 C CA . ALA A 1 118 ? 17.340 89.622 21.412 1.00 43.61 118 ALA A CA 1
ATOM 1747 C C . ALA A 1 118 ? 18.852 89.764 21.488 1.00 40.38 118 ALA A C 1
ATOM 1748 O O . ALA A 1 118 ? 19.511 89.958 20.444 1.00 41.31 118 ALA A O 1
ATOM 1755 N N . GLU A 1 119 ? 19.431 89.547 22.670 1.00 40.53 119 GLU A N 1
ATOM 1756 C CA . GLU A 1 119 ? 20.882 89.700 22.846 1.00 40.98 119 GLU A CA 1
ATOM 1757 C C . GLU A 1 119 ? 21.634 88.623 22.075 1.00 35.98 119 GLU A C 1
ATOM 1758 O O . GLU A 1 119 ? 22.609 88.888 21.360 1.00 34.69 119 GLU A O 1
ATOM 1770 N N . GLN A 1 120 ? 21.171 87.400 22.241 1.00 32.13 120 GLN A N 1
ATOM 1771 C CA . GLN A 1 120 ? 21.740 86.268 21.536 1.00 28.87 120 GLN A CA 1
ATOM 1772 C C . GLN A 1 120 ? 21.593 86.405 20.040 1.00 26.07 120 GLN A C 1
ATOM 1773 O O . GLN A 1 120 ? 22.543 86.147 19.315 1.00 24.91 120 GLN A O 1
ATOM 1787 N N . ARG A 1 121 ? 20.441 86.865 19.579 1.00 25.62 121 ARG A N 1
ATOM 1788 C CA . ARG A 1 121 ? 20.218 87.021 18.148 1.00 24.49 121 ARG A CA 1
ATOM 1789 C C . ARG A 1 121 ? 21.136 88.088 17.580 1.00 25.76 121 ARG A C 1
ATOM 1790 O O . ARG A 1 121 ? 21.724 87.888 16.528 1.00 24.55 121 ARG A O 1
ATOM 1811 N N . ALA A 1 122 ? 21.308 89.202 18.295 1.00 28.04 122 ALA A N 1
ATOM 1812 C CA . ALA A 1 122 ? 22.227 90.249 17.855 1.00 30.25 122 ALA A CA 1
ATOM 1813 C C . ALA A 1 122 ? 23.662 89.753 17.763 1.00 28.32 122 ALA A C 1
ATOM 1814 O O . ALA A 1 122 ? 24.377 90.046 16.782 1.00 28.65 122 ALA A O 1
ATOM 1821 N N . GLU A 1 123 ? 24.096 89.000 18.770 1.00 27.70 123 GLU A N 1
ATOM 1822 C CA . GLU A 1 123 ? 25.443 88.433 18.783 1.00 26.90 123 GLU A CA 1
ATOM 1823 C C . GLU A 1 123 ? 25.652 87.525 17.569 1.00 22.84 123 GLU A C 1
ATOM 1824 O O . GLU A 1 123 ? 26.659 87.613 16.862 1.00 23.13 123 GLU A O 1
ATOM 1836 N N . ARG A 1 124 ? 24.691 86.663 17.291 1.00 19.57 124 ARG A N 1
ATOM 1837 C CA . ARG A 1 124 ? 24.825 85.750 16.168 1.00 17.17 124 ARG A CA 1
ATOM 1838 C C . ARG A 1 124 ? 24.767 86.513 14.851 1.00 16.55 124 ARG A C 1
ATOM 1839 O O . ARG A 1 124 ? 25.487 86.190 13.923 1.00 15.99 124 ARG A O 1
ATOM 1860 N N . GLN A 1 125 ? 23.924 87.543 14.778 1.00 17.40 125 GLN A N 1
ATOM 1861 C CA . GLN A 1 125 ? 23.846 88.340 13.567 1.00 19.21 125 GLN A CA 1
ATOM 1862 C C . GLN A 1 125 ? 25.195 88.962 13.279 1.00 17.44 125 GLN A C 1
ATOM 1863 O O . GLN A 1 125 ? 25.672 88.920 12.165 1.00 17.60 125 GLN A O 1
ATOM 1877 N N . ARG A 1 126 ? 25.815 89.526 14.308 1.00 17.19 126 ARG A N 1
ATOM 1878 C CA . ARG A 1 126 ? 27.115 90.142 14.135 1.00 18.06 126 ARG A CA 1
ATOM 1879 C C . ARG A 1 126 ? 28.189 89.129 13.766 1.00 17.10 126 ARG A C 1
ATOM 1880 O O . ARG A 1 126 ? 29.004 89.371 12.868 1.00 15.38 126 ARG A O 1
ATOM 1901 N N . SER A 1 127 ? 28.187 87.986 14.434 1.00 15.69 127 SER A N 1
ATOM 1902 C CA . SER A 1 127 ? 29.183 86.951 14.148 1.00 14.29 127 SER A CA 1
ATOM 1903 C C . SER A 1 127 ? 29.018 86.403 12.722 1.00 13.69 127 SER A C 1
ATOM 1904 O O . SER A 1 127 ? 30.002 86.295 11.943 1.00 13.10 127 SER A O 1
ATOM 1912 N N . ASP A 1 128 ? 27.777 86.129 12.328 1.00 12.85 128 ASP A N 1
ATOM 1913 C CA . ASP A 1 128 ? 27.561 85.664 10.969 1.00 12.47 128 ASP A CA 1
ATOM 1914 C C . ASP A 1 128 ? 27.933 86.727 9.918 1.00 13.25 128 ASP A C 1
ATOM 1915 O O . ASP A 1 128 ? 28.460 86.383 8.866 1.00 13.90 128 ASP A O 1
ATOM 1924 N N . ARG A 1 129 ? 27.683 87.997 10.214 1.00 13.79 129 ARG A N 1
ATOM 1925 C CA . ARG A 1 129 ? 28.101 89.082 9.331 1.00 15.26 129 ARG A CA 1
ATOM 1926 C C . ARG A 1 129 ? 29.611 89.072 9.141 1.00 14.42 129 ARG A C 1
ATOM 1927 O O . ARG A 1 129 ? 30.092 89.317 8.027 1.00 13.97 129 ARG A O 1
ATOM 1931 N N . GLN A 1 130 ? 30.370 88.821 10.209 1.00 13.48 130 GLN A N 1
ATOM 1932 C CA . GLN A 1 130 ? 31.830 88.733 10.072 1.00 13.17 130 GLN A CA 1
ATOM 1933 C C . GLN A 1 130 ? 32.249 87.541 9.211 1.00 11.37 130 GLN A C 1
ATOM 1934 O O . GLN A 1 130 ? 33.123 87.687 8.358 1.00 12.98 130 GLN A O 1
ATOM 1948 N N . TRP A 1 131 ? 31.646 86.369 9.398 1.00 12.28 131 TRP A N 1
ATOM 1949 C CA . TRP A 1 131 ? 31.961 85.233 8.532 1.00 11.52 131 TRP A CA 1
ATOM 1950 C C . TRP A 1 131 ? 31.588 85.528 7.084 1.00 11.19 131 TRP A C 1
ATOM 1951 O O . TRP A 1 131 ? 32.339 85.189 6.170 1.00 11.01 131 TRP A O 1
ATOM 1972 N N . VAL A 1 132 ? 30.445 86.182 6.867 1.00 12.34 132 VAL A N 1
ATOM 1973 C CA . VAL A 1 132 ? 30.034 86.555 5.510 1.00 12.68 132 VAL A CA 1
ATOM 1974 C C . VAL A 1 132 ? 31.127 87.368 4.824 1.00 11.67 132 VAL A C 1
ATOM 1975 O O . VAL A 1 132 ? 31.503 87.087 3.688 1.00 12.66 132 VAL A O 1
ATOM 1988 N N . GLN A 1 133 ? 31.684 88.348 5.524 1.00 12.76 133 GLN A N 1
ATOM 1989 C CA . GLN A 1 133 ? 32.736 89.156 4.923 1.00 14.56 133 GLN A CA 1
ATOM 1990 C C . GLN A 1 133 ? 33.977 88.323 4.618 1.00 12.86 133 GLN A C 1
ATOM 1991 O O . GLN A 1 133 ? 34.600 88.533 3.590 1.00 13.70 133 GLN A O 1
ATOM 2005 N N . ARG A 1 134 ? 34.320 87.362 5.476 1.00 11.72 134 ARG A N 1
ATOM 2006 C CA . ARG A 1 134 ? 35.462 86.492 5.244 1.00 11.37 134 ARG A CA 1
ATOM 2007 C C . ARG A 1 134 ? 35.208 85.613 4.002 1.00 11.26 134 ARG A C 1
ATOM 2008 O O . ARG A 1 134 ? 36.086 85.479 3.135 1.00 11.20 134 ARG A O 1
ATOM 2029 N N . PHE A 1 135 ? 34.011 85.041 3.881 1.00 10.54 135 PHE A N 1
ATOM 2030 C CA . PHE A 1 135 ? 33.707 84.195 2.727 1.00 10.74 135 PHE A CA 1
ATOM 2031 C C . PHE A 1 135 ? 33.699 84.984 1.414 1.00 11.15 135 PHE A C 1
ATOM 2032 O O . PHE A 1 135 ? 33.981 84.425 0.351 1.00 11.34 135 PHE A O 1
ATOM 2049 N N . LEU A 1 136 ? 33.447 86.287 1.494 1.00 11.38 136 LEU A N 1
ATOM 2050 C CA . LEU A 1 136 ? 33.477 87.146 0.313 1.00 12.55 136 LEU A CA 1
ATOM 2051 C C . LEU A 1 136 ? 34.867 87.646 -0.073 1.00 12.24 136 LEU A C 1
ATOM 2052 O O . LEU A 1 136 ? 35.022 88.176 -1.159 1.00 13.76 136 LEU A O 1
ATOM 2068 N N . THR A 1 137 ? 35.855 87.514 0.806 1.00 12.00 137 THR A N 1
ATOM 2069 C CA . THR A 1 137 ? 37.124 88.213 0.587 1.00 12.55 137 THR A CA 1
ATOM 2070 C C . THR A 1 137 ? 38.400 87.406 0.784 1.00 11.18 137 THR A C 1
ATOM 2071 O O . THR A 1 137 ? 39.450 87.850 0.371 1.00 13.03 137 THR A O 1
ATOM 2082 N N . GLU A 1 138 ? 38.335 86.219 1.372 1.00 12.19 138 GLU A N 1
ATOM 2083 C CA . GLU A 1 138 ? 39.540 85.488 1.755 1.00 11.35 138 GLU A CA 1
ATOM 2084 C C . GLU A 1 138 ? 39.683 84.139 1.085 1.00 10.90 138 GLU A C 1
ATOM 2085 O O . GLU A 1 138 ? 38.711 83.568 0.615 1.00 11.35 138 GLU A O 1
ATOM 2097 N N . PRO A 1 139 ? 40.922 83.612 1.054 1.00 11.93 139 PRO A N 1
ATOM 2098 C CA . PRO A 1 139 ? 41.096 82.251 0.528 1.00 11.54 139 PRO A CA 1
ATOM 2099 C C . PRO A 1 139 ? 40.252 81.288 1.391 1.00 10.81 139 PRO A C 1
ATOM 2100 O O . PRO A 1 139 ? 40.316 81.358 2.634 1.00 10.48 139 PRO A O 1
ATOM 2111 N N . LEU A 1 140 ? 39.481 80.388 0.790 1.00 10.47 140 LEU A N 1
ATOM 2112 C CA . LEU A 1 140 ? 38.612 79.533 1.590 1.00 10.08 140 LEU A CA 1
ATOM 2113 C C . LEU A 1 140 ? 39.410 78.578 2.438 1.00 9.75 140 LEU A C 1
ATOM 2114 O O . LEU A 1 140 ? 38.957 78.219 3.525 1.00 10.07 140 LEU A O 1
ATOM 2130 N N . THR A 1 141 ? 40.618 78.203 2.037 1.00 10.44 141 THR A N 1
ATOM 2131 C CA . THR A 1 141 ? 41.423 77.340 2.916 1.00 10.79 141 THR A CA 1
ATOM 2132 C C . THR A 1 141 ? 41.766 78.095 4.229 1.00 10.89 141 THR A C 1
ATOM 2133 O O . THR A 1 141 ? 41.879 77.476 5.284 1.00 12.43 141 THR A O 1
ATOM 2144 N N . ALA A 1 142 ? 41.947 79.406 4.175 1.00 10.85 142 ALA A N 1
ATOM 2145 C CA . ALA A 1 142 ? 42.189 80.189 5.394 1.00 10.98 142 ALA A CA 1
ATOM 2146 C C . ALA A 1 142 ? 40.898 80.333 6.218 1.00 9.37 142 ALA A C 1
ATOM 2147 O O . ALA A 1 142 ? 40.912 80.179 7.440 1.00 10.54 142 ALA A O 1
ATOM 2154 N N . VAL A 1 143 ? 39.772 80.615 5.561 1.00 9.52 143 VAL A N 1
ATOM 2155 C CA . VAL A 1 143 ? 38.523 80.793 6.279 1.00 10.03 143 VAL A CA 1
ATOM 2156 C C . VAL A 1 143 ? 38.151 79.482 6.967 1.00 9.66 143 VAL A C 1
ATOM 2157 O O . VAL A 1 143 ? 37.790 79.474 8.147 1.00 9.32 143 VAL A O 1
ATOM 2170 N N . PHE A 1 144 ? 38.246 78.360 6.252 1.00 8.54 144 PHE A N 1
ATOM 2171 C CA . PHE A 1 144 ? 37.834 77.077 6.840 1.00 8.80 144 PHE A CA 1
ATOM 2172 C C . PHE A 1 144 ? 38.815 76.608 7.915 1.00 8.96 144 PHE A C 1
ATOM 2173 O O . PHE A 1 144 ? 38.399 75.897 8.846 1.00 9.46 144 PHE A O 1
ATOM 2190 N N . ALA A 1 145 ? 40.094 76.988 7.837 1.00 9.90 145 ALA A N 1
ATOM 2191 C CA . ALA A 1 145 ? 41.013 76.662 8.929 1.00 9.71 145 ALA A CA 1
ATOM 2192 C C . ALA A 1 145 ? 40.543 77.272 10.257 1.00 9.99 145 ALA A C 1
ATOM 2193 O O . ALA A 1 145 ? 40.675 76.654 11.316 1.00 12.19 145 ALA A O 1
ATOM 2200 N N . ASP A 1 146 ? 39.963 78.460 10.200 1.00 10.19 146 ASP A N 1
ATOM 2201 C CA . ASP A 1 146 ? 39.362 79.074 11.385 1.00 8.94 146 ASP A CA 1
ATOM 2202 C C . ASP A 1 146 ? 37.962 78.523 11.654 1.00 9.01 146 ASP A C 1
ATOM 2203 O O . ASP A 1 146 ? 37.595 78.296 12.817 1.00 9.82 146 ASP A O 1
ATOM 2212 N N . TRP A 1 147 ? 37.187 78.265 10.615 1.00 8.60 147 TRP A N 1
ATOM 2213 C CA . TRP A 1 147 ? 35.850 77.698 10.800 1.00 9.36 147 TRP A CA 1
ATOM 2214 C C . TRP A 1 147 ? 35.894 76.450 11.681 1.00 7.91 147 TRP A C 1
ATOM 2215 O O . TRP A 1 147 ? 35.068 76.281 12.600 1.00 9.09 147 TRP A O 1
ATOM 2236 N N . TYR A 1 148 ? 36.838 75.551 11.399 1.00 8.40 148 TYR A N 1
ATOM 2237 C CA . TYR A 1 148 ? 36.915 74.266 12.104 1.00 8.90 148 TYR A CA 1
ATOM 2238 C C . TYR A 1 148 ? 37.664 74.366 13.445 1.00 9.08 148 TYR A C 1
ATOM 2239 O O . TYR A 1 148 ? 37.903 73.338 14.087 1.00 10.09 148 TYR A O 1
ATOM 2257 N N . GLN A 1 149 ? 37.955 75.599 13.894 1.00 9.39 149 GLN A N 1
ATOM 2258 C CA . GLN A 1 149 ? 38.447 75.870 15.253 1.00 9.37 149 GLN A CA 1
ATOM 2259 C C . GLN A 1 149 ? 37.379 76.547 16.109 1.00 9.84 149 GLN A C 1
ATOM 2260 O O . GLN A 1 149 ? 37.651 76.876 17.261 1.00 10.09 149 GLN A O 1
ATOM 2274 N N . GLN A 1 150 ? 36.165 76.748 15.583 1.00 9.98 150 GLN A N 1
ATOM 2275 C CA . GLN A 1 150 ? 35.065 77.243 16.402 1.00 9.95 150 GLN A CA 1
ATOM 2276 C C . GLN A 1 150 ? 34.780 76.245 17.525 1.00 9.88 150 GLN A C 1
ATOM 2277 O O . GLN A 1 150 ? 35.082 75.051 17.387 1.00 9.68 150 GLN A O 1
ATOM 2291 N N . PRO A 1 151 ? 34.170 76.707 18.625 1.00 9.84 151 PRO A N 1
ATOM 2292 C CA . PRO A 1 151 ? 33.948 75.806 19.765 1.00 10.62 151 PRO A CA 1
ATOM 2293 C C . PRO A 1 151 ? 33.223 74.507 19.421 1.00 10.93 151 PRO A C 1
ATOM 2294 O O . PRO A 1 151 ? 33.548 73.470 19.981 1.00 11.65 151 PRO A O 1
ATOM 2305 N N . VAL A 1 152 ? 32.267 74.552 18.492 1.00 10.77 152 VAL A N 1
ATOM 2306 C CA . VAL A 1 152 ? 31.502 73.373 18.178 1.00 11.63 152 VAL A CA 1
ATOM 2307 C C . VAL A 1 152 ? 32.392 72.305 17.520 1.00 11.33 152 VAL A C 1
ATOM 2308 O O . VAL A 1 152 ? 32.040 71.121 17.508 1.00 11.99 152 VAL A O 1
ATOM 2321 N N . PHE A 1 153 ? 33.564 72.734 17.049 1.00 10.09 153 PHE A N 1
ATOM 2322 C CA . PHE A 1 153 ? 34.554 71.863 16.410 1.00 9.62 153 PHE A CA 1
ATOM 2323 C C . PHE A 1 153 ? 35.846 71.700 17.214 1.00 9.48 153 PHE A C 1
ATOM 2324 O O . PHE A 1 153 ? 36.817 71.122 16.713 1.00 11.05 153 PHE A O 1
ATOM 2341 N N . ALA A 1 154 ? 35.832 72.116 18.479 1.00 10.57 154 ALA A N 1
ATOM 2342 C CA . ALA A 1 154 ? 36.981 71.982 19.349 1.00 11.20 154 ALA A CA 1
ATOM 2343 C C . ALA A 1 154 ? 37.433 70.520 19.467 1.00 11.87 154 ALA A C 1
ATOM 2344 O O . ALA A 1 154 ? 38.614 70.242 19.642 1.00 12.57 154 ALA A O 1
ATOM 2351 N N . SER A 1 155 ? 36.479 69.604 19.387 1.00 12.72 155 SER A N 1
ATOM 2352 C CA . SER A 1 155 ? 36.782 68.210 19.627 1.00 13.30 155 SER A CA 1
ATOM 2353 C C . SER A 1 155 ? 37.615 67.575 18.531 1.00 12.82 155 SER A C 1
ATOM 2354 O O . SER A 1 155 ? 38.188 66.516 18.740 1.00 13.52 155 SER A O 1
ATOM 2362 N N . LEU A 1 156 ? 37.640 68.169 17.348 1.00 10.68 156 LEU A N 1
ATOM 2363 C CA . LEU A 1 156 ? 38.391 67.611 16.218 1.00 11.61 156 LEU A CA 1
ATOM 2364 C C . LEU A 1 156 ? 39.886 67.599 16.508 1.00 12.10 156 LEU A C 1
ATOM 2365 O O . LEU A 1 156 ? 40.400 68.443 17.246 1.00 13.97 156 LEU A O 1
ATOM 2381 N N . ASN A 1 157 ? 40.583 66.652 15.877 1.00 12.01 157 ASN A N 1
ATOM 2382 C CA . ASN A 1 157 ? 42.038 66.663 15.914 1.00 11.97 157 ASN A CA 1
ATOM 2383 C C . ASN A 1 157 ? 42.580 67.315 14.645 1.00 12.74 157 ASN A C 1
ATOM 2384 O O . ASN A 1 157 ? 41.811 67.633 13.722 1.00 12.63 157 ASN A O 1
ATOM 2395 N N . ASP A 1 158 ? 43.900 67.527 14.584 1.00 14.60 158 ASP A N 1
ATOM 2396 C CA . ASP A 1 158 ? 44.485 68.280 13.487 1.00 15.33 158 ASP A CA 1
ATOM 2397 C C . ASP A 1 158 ? 44.313 67.586 12.139 1.00 13.64 158 ASP A C 1
ATOM 2398 O O . ASP A 1 158 ? 44.087 68.228 11.112 1.00 14.32 158 ASP A O 1
ATOM 2407 N N . ASP A 1 159 ? 44.414 66.262 12.118 1.00 15.16 159 ASP A N 1
ATOM 2408 C CA . ASP A 1 159 ? 44.220 65.503 10.877 1.00 16.26 159 ASP A CA 1
ATOM 2409 C C . ASP A 1 159 ? 42.819 65.663 10.337 1.00 13.80 159 ASP A C 1
ATOM 2410 O O . ASP A 1 159 ? 42.605 65.875 9.146 1.00 14.43 159 ASP A O 1
ATOM 2419 N N . GLN A 1 160 ? 41.844 65.584 11.237 1.00 12.10 160 GLN A N 1
ATOM 2420 C CA . GLN A 1 160 ? 40.447 65.750 10.865 1.00 11.52 160 GLN A CA 1
ATOM 2421 C C . GLN A 1 160 ? 40.173 67.126 10.296 1.00 11.54 160 GLN A C 1
ATOM 2422 O O . GLN A 1 160 ? 39.477 67.277 9.294 1.00 11.45 160 GLN A O 1
ATOM 2436 N N . ARG A 1 161 ? 40.737 68.140 10.938 1.00 11.34 161 ARG A N 1
ATOM 2437 C CA . ARG A 1 161 ? 40.578 69.516 10.484 1.00 10.33 161 ARG A CA 1
ATOM 2438 C C . ARG A 1 161 ? 41.208 69.696 9.113 1.00 11.45 161 ARG A C 1
ATOM 2439 O O . ARG A 1 161 ? 40.581 70.300 8.245 1.00 12.09 161 ARG A O 1
ATOM 2460 N N . ARG A 1 162 ? 42.418 69.174 8.896 1.00 13.33 162 ARG A N 1
ATOM 2461 C CA . ARG A 1 162 ? 43.062 69.335 7.600 1.00 13.63 162 ARG A CA 1
ATOM 2462 C C . ARG A 1 162 ? 42.208 68.733 6.494 1.00 13.12 162 ARG A C 1
ATOM 2463 O O . ARG A 1 162 ? 42.044 69.328 5.427 1.00 12.30 162 ARG A O 1
ATOM 2473 N N . GLU A 1 163 ? 41.652 67.562 6.736 1.00 13.02 163 GLU A N 1
ATOM 2474 C CA . GLU A 1 163 ? 40.820 66.894 5.754 1.00 12.52 163 GLU A CA 1
ATOM 2475 C C . GLU A 1 163 ? 39.568 67.717 5.481 1.00 11.63 163 GLU A C 1
ATOM 2476 O O . GLU A 1 163 ? 39.155 67.857 4.342 1.00 11.86 163 GLU A O 1
ATOM 2488 N N . LEU A 1 164 ? 38.945 68.235 6.543 1.00 10.92 164 LEU A N 1
ATOM 2489 C CA . LEU A 1 164 ? 37.734 69.043 6.361 1.00 9.67 164 LEU A CA 1
ATOM 2490 C C . LEU A 1 164 ? 38.001 70.347 5.614 1.00 9.24 164 LEU A C 1
ATOM 2491 O O . LEU A 1 164 ? 37.210 70.748 4.753 1.00 10.31 164 LEU A O 1
ATOM 2507 N N . VAL A 1 165 ? 39.092 71.027 5.938 1.00 9.86 165 VAL A N 1
ATOM 2508 C CA . VAL A 1 165 ? 39.450 72.258 5.228 1.00 10.90 165 VAL A CA 1
ATOM 2509 C C . VAL A 1 165 ? 39.586 71.984 3.727 1.00 11.63 165 VAL A C 1
ATOM 2510 O O . VAL A 1 165 ? 39.065 72.728 2.883 1.00 11.57 165 VAL A O 1
ATOM 2523 N N . ALA A 1 166 ? 40.279 70.913 3.385 1.00 11.66 166 ALA A N 1
ATOM 2524 C CA . ALA A 1 166 ? 40.476 70.560 1.981 1.00 12.49 166 ALA A CA 1
ATOM 2525 C C . ALA A 1 166 ? 39.134 70.280 1.310 1.00 12.51 166 ALA A C 1
ATOM 2526 O O . ALA A 1 166 ? 38.885 70.718 0.184 1.00 13.67 166 ALA A O 1
ATOM 2533 N N . LEU A 1 167 ? 38.256 69.561 1.986 1.00 11.57 167 LEU A N 1
ATOM 2534 C CA . LEU A 1 167 ? 36.939 69.241 1.440 1.00 10.70 167 LEU A CA 1
ATOM 2535 C C . LEU A 1 167 ? 36.078 70.496 1.232 1.00 10.72 167 LEU A C 1
ATOM 2536 O O . LEU A 1 167 ? 35.558 70.730 0.142 1.00 11.19 167 LEU A O 1
ATOM 2552 N N . ARG A 1 168 ? 35.886 71.277 2.291 1.00 9.72 168 ARG A N 1
ATOM 2553 C CA . ARG A 1 168 ? 34.982 72.416 2.213 1.00 9.69 168 ARG A CA 1
ATOM 2554 C C . ARG A 1 168 ? 35.489 73.549 1.327 1.00 9.87 168 ARG A C 1
ATOM 2555 O O . ARG A 1 168 ? 34.736 74.404 0.902 1.00 10.25 168 ARG A O 1
ATOM 2576 N N A SER A 1 169 ? 36.776 73.583 1.068 0.56 10.20 169 SER A N 1
ATOM 2577 N N B SER A 1 169 ? 36.789 73.543 1.058 0.44 11.99 169 SER A N 1
ATOM 2578 C CA A SER A 1 169 ? 37.300 74.636 0.215 0.56 10.66 169 SER A CA 1
ATOM 2579 C CA B SER A 1 169 ? 37.388 74.566 0.197 0.44 14.08 169 SER A CA 1
ATOM 2580 C C A SER A 1 169 ? 36.870 74.488 -1.249 0.56 8.99 169 SER A C 1
ATOM 2581 C C B SER A 1 169 ? 36.805 74.508 -1.213 0.44 13.42 169 SER A C 1
ATOM 2582 O O A SER A 1 169 ? 37.107 75.398 -2.042 0.56 9.42 169 SER A O 1
ATOM 2583 O O B SER A 1 169 ? 36.843 75.505 -1.928 0.44 15.34 169 SER A O 1
ATOM 2598 N N . ASN A 1 170 ? 36.233 73.371 -1.601 1.00 10.76 170 ASN A N 1
ATOM 2599 C CA . ASN A 1 170 ? 35.503 73.287 -2.856 1.00 11.38 170 ASN A CA 1
ATOM 2600 C C . ASN A 1 170 ? 34.092 73.848 -2.640 1.00 10.78 170 ASN A C 1
ATOM 2601 O O . ASN A 1 170 ? 33.171 73.147 -2.190 1.00 11.18 170 ASN A O 1
ATOM 2613 N N . ASN A 1 171 ? 33.919 75.141 -2.927 1.00 10.57 171 ASN A N 1
ATOM 2614 C CA . ASN A 1 171 ? 32.704 75.876 -2.596 1.00 9.61 171 ASN A CA 1
ATOM 2615 C C . ASN A 1 171 ? 32.805 77.240 -3.212 1.00 9.67 171 ASN A C 1
ATOM 2616 O O . ASN A 1 171 ? 33.918 77.710 -3.503 1.00 10.49 171 ASN A O 1
ATOM 2627 N N . ASN A 1 172 ? 31.671 77.909 -3.388 1.00 9.64 172 ASN A N 1
ATOM 2628 C CA . ASN A 1 172 ? 31.641 79.268 -3.899 1.00 9.70 172 ASN A CA 1
ATOM 2629 C C . ASN A 1 172 ? 31.471 80.197 -2.695 1.00 9.86 172 ASN A C 1
ATOM 2630 O O . ASN A 1 172 ? 30.435 80.179 -2.027 1.00 10.52 172 ASN A O 1
ATOM 2641 N N . GLY A 1 173 ? 32.494 80.982 -2.380 1.00 10.38 173 GLY A N 1
ATOM 2642 C CA . GLY A 1 173 ? 32.429 81.828 -1.195 1.00 10.93 173 GLY A CA 1
ATOM 2643 C C . GLY A 1 173 ? 31.278 82.799 -1.235 1.00 10.76 173 GLY A C 1
ATOM 2644 O O . GLY A 1 173 ? 30.688 83.090 -0.185 1.00 11.32 173 GLY A O 1
ATOM 2648 N N . ALA A 1 174 ? 30.950 83.335 -2.416 1.00 11.68 174 ALA A N 1
ATOM 2649 C CA . ALA A 1 174 ? 29.853 84.298 -2.497 1.00 12.17 174 ALA A CA 1
ATOM 2650 C C . ALA A 1 174 ? 28.511 83.643 -2.177 1.00 11.48 174 ALA A C 1
ATOM 2651 O O . ALA A 1 174 ? 27.660 84.256 -1.509 1.00 12.38 174 ALA A O 1
ATOM 2658 N N . THR A 1 175 ? 28.263 82.432 -2.699 1.00 10.89 175 THR A N 1
ATOM 2659 C CA . THR A 1 175 ? 26.947 81.835 -2.508 1.00 10.36 175 THR A CA 1
ATOM 2660 C C . THR A 1 175 ? 26.862 81.255 -1.113 1.00 10.31 175 THR A C 1
ATOM 2661 O O . THR A 1 175 ? 25.785 81.271 -0.502 1.00 11.50 175 THR A O 1
ATOM 2672 N N . LEU A 1 176 ? 27.986 80.792 -0.556 1.00 10.28 176 LEU A N 1
ATOM 2673 C CA . LEU A 1 176 ? 27.983 80.400 0.867 1.00 10.48 176 LEU A CA 1
ATOM 2674 C C . LEU A 1 176 ? 27.621 81.602 1.720 1.00 9.67 176 LEU A C 1
ATOM 2675 O O . LEU A 1 176 ? 26.826 81.499 2.653 1.00 12.03 176 LEU A O 1
ATOM 2691 N N . ALA A 1 177 ? 28.239 82.749 1.433 1.00 11.02 177 ALA A N 1
ATOM 2692 C CA . ALA A 1 177 ? 27.973 83.953 2.208 1.00 12.08 177 ALA A CA 1
ATOM 2693 C C . ALA A 1 177 ? 26.511 84.329 2.154 1.00 11.57 177 ALA A C 1
ATOM 2694 O O . ALA A 1 177 ? 25.908 84.673 3.166 1.00 12.47 177 ALA A O 1
ATOM 2701 N N . ALA A 1 178 ? 25.928 84.256 0.965 1.00 11.70 178 ALA A N 1
ATOM 2702 C CA . ALA A 1 178 ? 24.505 84.613 0.805 1.00 13.23 178 ALA A CA 1
ATOM 2703 C C . ALA A 1 178 ? 23.625 83.677 1.621 1.00 12.55 178 ALA A C 1
ATOM 2704 O O . ALA A 1 178 ? 22.705 84.133 2.306 1.00 13.47 178 ALA A O 1
ATOM 2711 N N . MET A 1 179 ? 23.896 82.379 1.568 1.00 11.66 179 MET A N 1
ATOM 2712 C CA . MET A 1 179 ? 23.076 81.438 2.323 1.00 11.55 179 MET A CA 1
ATOM 2713 C C . MET A 1 179 ? 23.285 81.560 3.825 1.00 10.56 179 MET A C 1
ATOM 2714 O O . MET A 1 179 ? 22.333 81.447 4.593 1.00 11.33 179 MET A O 1
ATOM 2728 N N . LEU A 1 180 ? 24.514 81.820 4.250 1.00 10.13 180 LEU A N 1
ATOM 2729 C CA . LEU A 1 180 ? 24.824 81.947 5.680 1.00 10.47 180 LEU A CA 1
ATOM 2730 C C . LEU A 1 180 ? 23.955 83.045 6.289 1.00 11.71 180 LEU A C 1
ATOM 2731 O O . LEU A 1 180 ? 23.301 82.864 7.320 1.00 12.55 180 LEU A O 1
ATOM 2747 N N . GLU A 1 181 ? 23.897 84.190 5.619 1.00 12.33 181 GLU A N 1
ATOM 2748 C CA . GLU A 1 181 ? 23.074 85.293 6.091 1.00 13.38 181 GLU A CA 1
ATOM 2749 C C . GLU A 1 181 ? 21.583 84.928 6.032 1.00 13.73 181 GLU A C 1
ATOM 2750 O O . GLU A 1 181 ? 20.813 85.204 6.966 1.00 15.64 181 GLU A O 1
ATOM 2762 N N . ALA A 1 182 ? 21.154 84.368 4.907 1.00 12.43 182 ALA A N 1
ATOM 2763 C CA . ALA A 1 182 ? 19.722 84.143 4.678 1.00 14.07 182 ALA A CA 1
ATOM 2764 C C . ALA A 1 182 ? 19.102 83.204 5.700 1.00 12.11 182 ALA A C 1
ATOM 2765 O O . ALA A 1 182 ? 17.946 83.402 6.103 1.00 14.07 182 ALA A O 1
ATOM 2772 N N . THR A 1 183 ? 19.854 82.195 6.156 1.00 12.80 183 THR A N 1
ATOM 2773 C CA . THR A 1 183 ? 19.317 81.199 7.086 1.00 11.87 183 THR A CA 1
ATOM 2774 C C . THR A 1 183 ? 20.049 81.227 8.410 1.00 12.40 183 THR A C 1
ATOM 2775 O O . THR A 1 183 ? 20.000 80.273 9.180 1.00 12.47 183 THR A O 1
ATOM 2786 N N . SER A 1 184 ? 20.670 82.356 8.715 1.00 12.22 184 SER A N 1
ATOM 2787 C CA . SER A 1 184 ? 21.353 82.549 9.979 1.00 12.50 184 SER A CA 1
ATOM 2788 C C . SER A 1 184 ? 20.474 82.167 11.158 1.00 12.54 184 SER A C 1
ATOM 2789 O O . SER A 1 184 ? 19.276 82.490 11.184 1.00 13.50 184 SER A O 1
ATOM 2797 N N . LEU A 1 185 ? 21.064 81.543 12.164 1.00 11.88 185 LEU A N 1
ATOM 2798 C CA . LEU A 1 185 ? 20.319 81.277 13.389 1.00 12.61 185 LEU A CA 1
ATOM 2799 C C . LEU A 1 185 ? 19.728 82.573 13.947 1.00 12.59 185 LEU A C 1
ATOM 2800 O O . LEU A 1 185 ? 18.701 82.553 14.619 1.00 14.36 185 LEU A O 1
ATOM 2816 N N . ALA A 1 186 ? 20.315 83.711 13.665 1.00 14.46 186 ALA A N 1
ATOM 2817 C CA . ALA A 1 186 ? 19.760 84.977 14.165 1.00 15.67 186 ALA A CA 1
ATOM 2818 C C . ALA A 1 186 ? 18.345 85.288 13.692 1.00 16.76 186 ALA A C 1
ATOM 2819 O O . ALA A 1 186 ? 17.635 86.038 14.370 1.00 18.18 186 ALA A O 1
ATOM 2826 N N . VAL A 1 187 ? 17.937 84.756 12.545 1.00 14.87 187 VAL A N 1
ATOM 2827 C CA . VAL A 1 187 ? 16.618 85.030 11.985 1.00 15.21 187 VAL A CA 1
ATOM 2828 C C . VAL A 1 187 ? 15.636 83.884 12.206 1.00 13.22 187 VAL A C 1
ATOM 2829 O O . VAL A 1 187 ? 14.494 83.965 11.789 1.00 15.10 187 VAL A O 1
ATOM 2842 N N . GLN A 1 188 ? 16.069 82.820 12.879 1.00 14.00 188 GLN A N 1
ATOM 2843 C CA . GLN A 1 188 ? 15.217 81.653 13.076 1.00 13.15 188 GLN A CA 1
ATOM 2844 C C . GLN A 1 188 ? 14.328 81.822 14.310 1.00 13.01 188 GLN A C 1
ATOM 2845 O O . GLN A 1 188 ? 14.801 82.219 15.365 1.00 14.61 188 GLN A O 1
ATOM 2859 N N . PRO A 1 189 ? 13.037 81.482 14.193 1.00 14.18 189 PRO A N 1
ATOM 2860 C CA . PRO A 1 189 ? 12.196 81.460 15.395 1.00 15.11 189 PRO A CA 1
ATOM 2861 C C . PRO A 1 189 ? 12.674 80.438 16.427 1.00 14.51 189 PRO A C 1
ATOM 2862 O O . PRO A 1 189 ? 13.366 79.469 16.065 1.00 15.52 189 PRO A O 1
ATOM 2873 N N . ASP A 1 190 ? 12.252 80.610 17.671 1.00 15.61 190 ASP A N 1
ATOM 2874 C CA . ASP A 1 190 ? 12.406 79.578 18.704 1.00 15.96 190 ASP A CA 1
ATOM 2875 C C . ASP A 1 190 ? 11.358 78.504 18.463 1.00 14.95 190 ASP A C 1
ATOM 2876 O O . ASP A 1 190 ? 10.168 78.739 18.704 1.00 16.09 190 ASP A O 1
ATOM 2885 N N . LEU A 1 191 ? 11.785 77.336 17.983 1.00 14.93 191 LEU A N 1
ATOM 2886 C CA . LEU A 1 191 ? 10.868 76.260 17.589 1.00 14.78 191 LEU A CA 1
ATOM 2887 C C . LEU A 1 191 ? 10.503 75.283 18.720 1.00 15.47 191 LEU A C 1
ATOM 2888 O O . LEU A 1 191 ? 9.787 74.306 18.493 1.00 16.63 191 LEU A O 1
ATOM 2904 N N . ARG A 1 192 ? 10.957 75.539 19.935 1.00 17.07 192 ARG A N 1
ATOM 2905 C CA . ARG A 1 192 ? 10.730 74.561 21.007 1.00 17.54 192 ARG A CA 1
ATOM 2906 C C . ARG A 1 192 ? 9.248 74.271 21.233 1.00 18.88 192 ARG A C 1
ATOM 2907 O O . ARG A 1 192 ? 8.853 73.105 21.331 1.00 21.29 192 ARG A O 1
ATOM 2928 N N . ALA A 1 193 ? 8.411 75.303 21.233 1.00 17.96 193 ALA A N 1
ATOM 2929 C CA . ALA A 1 193 ? 6.990 75.063 21.503 1.00 20.53 193 ALA A CA 1
ATOM 2930 C C . ALA A 1 193 ? 6.366 74.315 20.343 1.00 19.05 193 ALA A C 1
ATOM 2931 O O . ALA A 1 193 ? 5.569 73.386 20.532 1.00 21.88 193 ALA A O 1
ATOM 2938 N N . ASN A 1 194 ? 6.725 74.707 19.128 1.00 16.33 194 ASN A N 1
ATOM 2939 C CA . ASN A 1 194 ? 6.170 74.043 17.974 1.00 18.10 194 ASN A CA 1
ATOM 2940 C C . ASN A 1 194 ? 6.583 72.566 17.918 1.00 18.94 194 ASN A C 1
ATOM 2941 O O . ASN A 1 194 ? 5.745 71.683 17.670 1.00 20.40 194 ASN A O 1
ATOM 2952 N N . LEU A 1 195 ? 7.860 72.284 18.166 1.00 19.93 195 LEU A N 1
ATOM 2953 C CA . LEU A 1 195 ? 8.331 70.910 18.201 1.00 21.36 195 LEU A CA 1
ATOM 2954 C C . LEU A 1 195 ? 7.640 70.081 19.279 1.00 25.75 195 LEU A C 1
ATOM 2955 O O . LEU A 1 195 ? 7.386 68.898 19.070 1.00 29.13 195 LEU A O 1
ATOM 2971 N N . SER A 1 196 ? 7.330 70.682 20.420 1.00 26.67 196 SER A N 1
ATOM 2972 C CA . SER A 1 196 ? 6.599 69.966 21.466 1.00 32.09 196 SER A CA 1
ATOM 2973 C C . SER A 1 196 ? 5.230 69.493 21.000 1.00 32.41 196 SER A C 1
ATOM 2974 O O . SER A 1 196 ? 4.739 68.449 21.449 1.00 36.75 196 SER A O 1
ATOM 2982 N N . ALA A 1 197 ? 4.593 70.273 20.138 1.00 29.76 197 ALA A N 1
ATOM 2983 C CA . ALA A 1 197 ? 3.217 69.995 19.719 1.00 31.63 197 ALA A CA 1
ATOM 2984 C C . ALA A 1 197 ? 3.133 69.266 18.388 1.00 38.94 197 ALA A C 1
ATOM 2985 O O . ALA A 1 197 ? 2.073 69.171 17.770 1.00 44.42 197 ALA A O 1
ATOM 2992 N N . ARG A 1 198 ? 4.257 68.731 17.962 1.00 40.21 198 ARG A N 1
ATOM 2993 C CA . ARG A 1 198 ? 4.387 68.200 16.622 1.00 42.75 198 ARG A CA 1
ATOM 2994 C C . ARG A 1 198 ? 3.442 67.055 16.314 1.00 39.96 198 ARG A C 1
ATOM 2995 O O . ARG A 1 198 ? 3.180 66.200 17.170 1.00 37.72 198 ARG A O 1
ATOM 3016 N N . THR A 1 199 ? 2.992 67.024 15.061 1.00 43.53 199 THR A N 1
ATOM 3017 C CA . THR A 1 199 ? 2.221 65.916 14.521 1.00 47.88 199 THR A CA 1
ATOM 3018 C C . THR A 1 199 ? 3.165 64.841 13.995 1.00 47.57 199 THR A C 1
ATOM 3019 O O . THR A 1 199 ? 2.809 63.662 13.900 1.00 52.21 199 THR A O 1
ATOM 3030 N N . PHE A 1 200 ? 4.391 65.256 13.684 1.00 39.57 200 PHE A N 1
ATOM 3031 C CA . PHE A 1 200 ? 5.345 64.378 13.054 1.00 34.77 200 PHE A CA 1
ATOM 3032 C C . PHE A 1 200 ? 6.252 63.778 14.118 1.00 30.39 200 PHE A C 1
ATOM 3033 O O . PHE A 1 200 ? 6.432 64.353 15.182 1.00 30.37 200 PHE A O 1
ATOM 3050 N N . ALA A 1 201 ? 6.792 62.605 13.831 1.00 27.81 201 ALA A N 1
ATOM 3051 C CA . ALA A 1 201 ? 7.774 61.996 14.694 1.00 24.89 201 ALA A CA 1
ATOM 3052 C C . ALA A 1 201 ? 9.054 62.867 14.663 1.00 21.08 201 ALA A C 1
ATOM 3053 O O . ALA A 1 201 ? 9.402 63.431 13.628 1.00 21.19 201 ALA A O 1
ATOM 3060 N N . PHE A 1 202 ? 9.726 63.014 15.800 1.00 22.21 202 PHE A N 1
ATOM 3061 C CA . PHE A 1 202 ? 10.897 63.877 15.912 1.00 20.81 202 PHE A CA 1
ATOM 3062 C C . PHE A 1 202 ? 11.921 63.198 16.778 1.00 20.40 202 PHE A C 1
ATOM 3063 O O . PHE A 1 202 ? 11.627 62.813 17.911 1.00 22.55 202 PHE A O 1
ATOM 3080 N N . TYR A 1 203 ? 13.113 63.037 16.204 1.00 19.26 203 TYR A N 1
ATOM 3081 C CA . TYR A 1 203 ? 14.250 62.413 16.871 1.00 18.45 203 TYR A CA 1
ATOM 3082 C C . TYR A 1 203 ? 15.476 63.273 16.754 1.00 16.64 203 TYR A C 1
ATOM 3083 O O . TYR A 1 203 ? 15.681 63.946 15.751 1.00 16.39 203 TYR A O 1
ATOM 3101 N N . TYR A 1 204 ? 16.313 63.214 17.773 1.00 17.12 204 TYR A N 1
ATOM 3102 C CA . TYR A 1 204 ? 17.519 64.028 17.835 1.00 17.43 204 TYR A CA 1
ATOM 3103 C C . TYR A 1 204 ? 18.741 63.126 17.962 1.00 18.59 204 TYR A C 1
ATOM 3104 O O . TYR A 1 204 ? 18.727 62.142 18.724 1.00 21.60 204 TYR A O 1
ATOM 3122 N N . LEU A 1 205 ? 19.774 63.443 17.191 1.00 16.85 205 LEU A N 1
ATOM 3123 C CA . LEU A 1 205 ? 21.069 62.778 17.280 1.00 16.39 205 LEU A CA 1
ATOM 3124 C C . LEU A 1 205 ? 22.102 63.780 17.718 1.00 16.24 205 LEU A C 1
ATOM 3125 O O . LEU A 1 205 ? 22.098 64.904 17.244 1.00 16.14 205 LEU A O 1
ATOM 3141 N N . CYS A 1 206 ? 23.025 63.359 18.567 1.00 15.74 206 CYS A N 1
ATOM 3142 C CA . CYS A 1 206 ? 24.054 64.249 19.031 1.00 18.07 206 CYS A CA 1
ATOM 3143 C C . CYS A 1 206 ? 25.326 63.460 19.294 1.00 15.30 206 CYS A C 1
ATOM 3144 O O . CYS A 1 206 ? 25.261 62.412 19.907 1.00 16.55 206 CYS A O 1
ATOM 3152 N N . GLY A 1 207 ? 26.479 63.972 18.859 1.00 14.15 207 GLY A N 1
ATOM 3153 C CA . GLY A 1 207 ? 27.731 63.343 19.231 1.00 14.34 207 GLY A CA 1
ATOM 3154 C C . GLY A 1 207 ? 28.000 63.400 20.730 1.00 15.80 207 GLY A C 1
ATOM 3155 O O . GLY A 1 207 ? 27.721 64.398 21.380 1.00 15.17 207 GLY A O 1
ATOM 3159 N N . GLU A 1 208 ? 28.574 62.328 21.272 1.00 16.05 208 GLU A N 1
ATOM 3160 C CA . GLU A 1 208 ? 28.925 62.279 22.679 1.00 17.13 208 GLU A CA 1
ATOM 3161 C C . GLU A 1 208 ? 29.769 63.477 23.107 1.00 17.04 208 GLU A C 1
ATOM 3162 O O . GLU A 1 208 ? 29.611 64.009 24.226 1.00 20.52 208 GLU A O 1
ATOM 3174 N N . ARG A 1 209 ? 30.668 63.896 22.225 1.00 15.53 209 ARG A N 1
ATOM 3175 C CA . ARG A 1 209 ? 31.625 64.956 22.532 1.00 18.47 209 ARG A CA 1
ATOM 3176 C C . ARG A 1 209 ? 31.142 66.355 22.155 1.00 21.27 209 ARG A C 1
ATOM 3177 O O . ARG A 1 209 ? 31.934 67.304 22.174 1.00 28.50 209 ARG A O 1
ATOM 3198 N N . ASP A 1 210 ? 29.867 66.491 21.794 1.00 17.39 210 ASP A N 1
ATOM 3199 C CA . ASP A 1 210 ? 29.287 67.765 21.392 1.00 18.08 210 ASP A CA 1
ATOM 3200 C C . ASP A 1 210 ? 28.535 68.347 22.561 1.00 20.83 210 ASP A C 1
ATOM 3201 O O . ASP A 1 210 ? 27.324 68.139 22.681 1.00 18.76 210 ASP A O 1
ATOM 3210 N N . SER A 1 211 ? 29.242 69.049 23.452 1.00 19.99 211 SER A N 1
ATOM 3211 C CA . SER A 1 211 ? 28.614 69.481 24.691 1.00 20.82 211 SER A CA 1
ATOM 3212 C C . SER A 1 211 ? 27.466 70.460 24.473 1.00 20.84 211 SER A C 1
ATOM 3213 O O . SER A 1 211 ? 26.452 70.378 25.168 1.00 23.47 211 SER A O 1
ATOM 3221 N N . LYS A 1 212 ? 27.620 71.385 23.534 1.00 20.24 212 LYS A N 1
ATOM 3222 C CA . LYS A 1 212 ? 26.599 72.387 23.294 1.00 20.42 212 LYS A CA 1
ATOM 3223 C C . LYS A 1 212 ? 25.278 71.707 22.916 1.00 21.52 212 LYS A C 1
ATOM 3224 O O . LYS A 1 212 ? 24.198 72.035 23.437 1.00 21.79 212 LYS A O 1
ATOM 3228 N N . PHE A 1 213 ? 25.343 70.744 22.009 1.00 17.86 213 PHE A N 1
ATOM 3229 C CA . PHE A 1 213 ? 24.096 70.211 21.472 1.00 16.06 213 PHE A CA 1
ATOM 3230 C C . PHE A 1 213 ? 23.550 69.080 22.314 1.00 20.24 213 PHE A C 1
ATOM 3231 O O . PHE A 1 213 ? 22.338 68.836 22.292 1.00 20.79 213 PHE A O 1
ATOM 3248 N N . ARG A 1 214 ? 24.374 68.488 23.172 1.00 21.18 214 ARG A N 1
ATOM 3249 C CA . ARG A 1 214 ? 23.811 67.583 24.151 1.00 24.99 214 ARG A CA 1
ATOM 3250 C C . ARG A 1 214 ? 22.925 68.349 25.110 1.00 26.60 214 ARG A C 1
ATOM 3251 O O . ARG A 1 214 ? 21.851 67.886 25.446 1.00 28.28 214 ARG A O 1
ATOM 3272 N N . ALA A 1 215 ? 23.348 69.541 25.514 1.00 26.71 215 ALA A N 1
ATOM 3273 C CA . ALA A 1 215 ? 22.533 70.340 26.418 1.00 29.14 215 ALA A CA 1
ATOM 3274 C C . ALA A 1 215 ? 21.228 70.763 25.722 1.00 30.32 215 ALA A C 1
ATOM 3275 O O . ALA A 1 215 ? 20.153 70.704 26.322 1.00 32.77 215 ALA A O 1
ATOM 3282 N N . LEU A 1 216 ? 21.312 71.187 24.460 1.00 29.02 216 LEU A N 1
ATOM 3283 C CA . LEU A 1 216 ? 20.121 71.609 23.732 1.00 29.58 216 LEU A CA 1
ATOM 3284 C C . LEU A 1 216 ? 19.108 70.482 23.557 1.00 31.50 216 LEU A C 1
ATOM 3285 O O . LEU A 1 216 ? 17.910 70.695 23.703 1.00 33.44 216 LEU A O 1
ATOM 3301 N N . ALA A 1 217 ? 19.587 69.290 23.227 1.00 32.28 217 ALA A N 1
ATOM 3302 C CA . ALA A 1 217 ? 18.703 68.150 23.012 1.00 36.01 217 ALA A CA 1
ATOM 3303 C C . ALA A 1 217 ? 17.876 67.859 24.259 1.00 38.98 217 ALA A C 1
ATOM 3304 O O . ALA A 1 217 ? 16.725 67.429 24.169 1.00 38.56 217 ALA A O 1
ATOM 3311 N N . ALA A 1 218 ? 18.473 68.106 25.422 1.00 39.62 218 ALA A N 1
ATOM 3312 C CA . ALA A 1 218 ? 17.810 67.877 26.700 1.00 40.78 218 ALA A CA 1
ATOM 3313 C C . ALA A 1 218 ? 16.619 68.819 26.887 1.00 42.39 218 ALA A C 1
ATOM 3314 O O . ALA A 1 218 ? 15.693 68.503 27.624 1.00 44.98 218 ALA A O 1
ATOM 3321 N N . GLU A 1 219 ? 16.663 69.987 26.257 1.00 41.73 219 GLU A N 1
ATOM 3322 C CA . GLU A 1 219 ? 15.566 70.953 26.328 1.00 41.67 219 GLU A CA 1
ATOM 3323 C C . GLU A 1 219 ? 14.369 70.555 25.465 1.00 42.76 219 GLU A C 1
ATOM 3324 O O . GLU A 1 219 ? 13.287 71.134 25.590 1.00 44.81 219 GLU A O 1
ATOM 3336 N N . LEU A 1 220 ? 14.566 69.569 24.596 1.00 40.58 220 LEU A N 1
ATOM 3337 C CA . LEU A 1 220 ? 13.576 69.214 23.585 1.00 41.22 220 LEU A CA 1
ATOM 3338 C C . LEU A 1 220 ? 12.742 67.996 23.938 1.00 47.81 220 LEU A C 1
ATOM 3339 O O . LEU A 1 220 ? 13.165 67.132 24.702 1.00 47.03 220 LEU A O 1
ATOM 3355 N N . ALA A 1 221 ? 11.564 67.934 23.325 1.00 54.31 221 ALA A N 1
ATOM 3356 C CA . ALA A 1 221 ? 10.622 66.843 23.523 1.00 60.30 221 ALA A CA 1
ATOM 3357 C C . ALA A 1 221 ? 10.873 65.713 22.529 1.00 62.69 221 ALA A C 1
ATOM 3358 O O . ALA A 1 221 ? 9.934 65.156 21.957 1.00 65.07 221 ALA A O 1
ATOM 3365 N N . ALA A 1 222 ? 12.140 65.384 22.320 1.00 59.40 222 ALA A N 1
ATOM 3366 C CA . ALA A 1 222 ? 12.506 64.285 21.440 1.00 54.85 222 ALA A CA 1
ATOM 3367 C C . ALA A 1 222 ? 13.331 63.224 22.135 1.00 52.13 222 ALA A C 1
ATOM 3368 O O . ALA A 1 222 ? 14.057 63.521 23.080 1.00 50.50 222 ALA A O 1
ATOM 3375 N N . ASP A 1 223 ? 13.217 61.995 21.636 1.00 50.35 223 ASP A N 1
ATOM 3376 C CA . ASP A 1 223 ? 14.171 60.934 21.928 1.00 48.35 223 ASP A CA 1
ATOM 3377 C C . ASP A 1 223 ? 15.530 61.378 21.392 1.00 41.22 223 ASP A C 1
ATOM 3378 O O . ASP A 1 223 ? 15.626 61.670 20.191 1.00 36.65 223 ASP A O 1
ATOM 3387 N N . CYS A 1 224 ? 16.540 61.458 22.265 1.00 39.58 224 CYS A N 1
ATOM 3388 C CA . CYS A 1 224 ? 17.909 61.781 21.842 1.00 34.49 224 CYS A CA 1
ATOM 3389 C C . CYS A 1 224 ? 18.818 60.562 21.853 1.00 31.37 224 CYS A C 1
ATOM 3390 O O . CYS A 1 224 ? 18.935 59.848 22.870 1.00 35.99 224 CYS A O 1
ATOM 3398 N N . HIS A 1 225 ? 19.452 60.345 20.706 1.00 27.78 225 HIS A N 1
ATOM 3399 C CA . HIS A 1 225 ? 20.431 59.293 20.540 1.00 24.65 225 HIS A CA 1
ATOM 3400 C C . HIS A 1 225 ? 21.827 59.904 20.586 1.00 21.78 225 HIS A C 1
ATOM 3401 O O . HIS A 1 225 ? 22.195 60.697 19.708 1.00 20.82 225 HIS A O 1
ATOM 3415 N N . VAL A 1 226 ? 22.597 59.558 21.619 1.00 21.35 226 VAL A N 1
ATOM 3416 C CA . VAL A 1 226 ? 23.968 60.034 21.755 1.00 20.97 226 VAL A CA 1
ATOM 3417 C C . VAL A 1 226 ? 24.916 59.076 21.050 1.00 20.10 226 VAL A C 1
ATOM 3418 O O . VAL A 1 226 ? 24.970 57.879 21.348 1.00 24.62 226 VAL A O 1
ATOM 3431 N N . ILE A 1 227 ? 25.643 59.607 20.088 1.00 18.47 227 ILE A N 1
ATOM 3432 C CA . ILE A 1 227 ? 26.538 58.815 19.250 1.00 17.64 227 ILE A CA 1
ATOM 3433 C C . ILE A 1 227 ? 27.931 58.720 19.881 1.00 17.65 227 ILE A C 1
ATOM 3434 O O . ILE A 1 227 ? 28.613 59.720 20.044 1.00 16.70 227 ILE A O 1
ATOM 3450 N N . PRO A 1 228 ? 28.369 57.509 20.242 1.00 18.46 228 PRO A N 1
ATOM 3451 C CA . PRO A 1 228 ? 29.649 57.390 20.955 1.00 19.05 228 PRO A CA 1
ATOM 3452 C C . PRO A 1 228 ? 30.841 57.936 20.195 1.00 17.12 228 PRO A C 1
ATOM 3453 O O . PRO A 1 228 ? 30.901 57.835 18.968 1.00 18.53 228 PRO A O 1
ATOM 3464 N N . ARG A 1 229 ? 31.774 58.527 20.921 1.00 20.06 229 ARG A N 1
ATOM 3465 C CA . ARG A 1 229 ? 33.093 58.850 20.380 1.00 26.37 229 ARG A CA 1
ATOM 3466 C C . ARG A 1 229 ? 32.998 59.728 19.154 1.00 27.44 229 ARG A C 1
ATOM 3467 O O . ARG A 1 229 ? 33.763 59.568 18.188 1.00 35.50 229 ARG A O 1
ATOM 3488 N N . ALA A 1 230 ? 32.066 60.660 19.186 1.00 17.41 230 ALA A N 1
ATOM 3489 C CA . ALA A 1 230 ? 31.885 61.544 18.062 1.00 13.95 230 ALA A CA 1
ATOM 3490 C C . ALA A 1 230 ? 31.618 62.958 18.481 1.00 13.95 230 ALA A C 1
ATOM 3491 O O . ALA A 1 230 ? 30.962 63.199 19.489 1.00 14.36 230 ALA A O 1
ATOM 3498 N N . GLY A 1 231 ? 32.115 63.891 17.689 1.00 13.35 231 GLY A N 1
ATOM 3499 C CA . GLY A 1 231 ? 31.834 65.306 17.865 1.00 14.44 231 GLY A CA 1
ATOM 3500 C C . GLY A 1 231 ? 30.532 65.739 17.191 1.00 12.43 231 GLY A C 1
ATOM 3501 O O . GLY A 1 231 ? 29.594 64.946 16.977 1.00 12.97 231 GLY A O 1
ATOM 3505 N N . HIS A 1 232 ? 30.470 67.010 16.825 1.00 11.65 232 HIS A N 1
ATOM 3506 C CA . HIS A 1 232 ? 29.255 67.626 16.309 1.00 10.44 232 HIS A CA 1
ATOM 3507 C C . HIS A 1 232 ? 28.778 66.927 15.040 1.00 10.68 232 HIS A C 1
ATOM 3508 O O . HIS A 1 232 ? 27.584 66.603 14.893 1.00 10.81 232 HIS A O 1
ATOM 3522 N N . ASN A 1 233 ? 29.685 66.724 14.087 1.00 10.49 233 ASN A N 1
ATOM 3523 C CA . ASN A 1 233 ? 29.362 65.952 12.895 1.00 10.56 233 ASN A CA 1
ATOM 3524 C C . ASN A 1 233 ? 29.550 64.468 13.242 1.00 11.36 233 ASN A C 1
ATOM 3525 O O . ASN A 1 233 ? 30.597 63.859 12.980 1.00 12.09 233 ASN A O 1
ATOM 3536 N N . ALA A 1 234 ? 28.543 63.895 13.893 1.00 11.78 234 ALA A N 1
ATOM 3537 C CA . ALA A 1 234 ? 28.690 62.533 14.407 1.00 12.15 234 ALA A CA 1
ATOM 3538 C C . ALA A 1 234 ? 28.632 61.524 13.265 1.00 13.06 234 ALA A C 1
ATOM 3539 O O . ALA A 1 234 ? 29.310 60.487 13.327 1.00 13.89 234 ALA A O 1
ATOM 3546 N N . HIS A 1 235 ? 27.826 61.781 12.237 1.00 12.76 235 HIS A N 1
ATOM 3547 C CA . HIS A 1 235 ? 27.723 60.811 11.150 1.00 12.34 235 HIS A CA 1
ATOM 3548 C C . HIS A 1 235 ? 29.032 60.710 10.355 1.00 12.37 235 HIS A C 1
ATOM 3549 O O . HIS A 1 235 ? 29.347 59.659 9.794 1.00 14.44 235 HIS A O 1
ATOM 3564 N N . ARG A 1 236 ? 29.802 61.792 10.310 1.00 12.32 236 ARG A N 1
ATOM 3565 C CA . ARG A 1 236 ? 31.086 61.748 9.628 1.00 12.66 236 ARG A CA 1
ATOM 3566 C C . ARG A 1 236 ? 32.105 60.966 10.465 1.00 13.41 236 ARG A C 1
ATOM 3567 O O . ARG A 1 236 ? 32.899 60.197 9.928 1.00 14.90 236 ARG A O 1
ATOM 3588 N N . GLU A 1 237 ? 32.090 61.151 11.784 1.00 12.94 237 GLU A N 1
ATOM 3589 C CA . GLU A 1 237 ? 33.097 60.592 12.632 1.00 14.18 237 GLU A CA 1
ATOM 3590 C C . GLU A 1 237 ? 32.787 59.143 13.052 1.00 14.57 237 GLU A C 1
ATOM 3591 O O . GLU A 1 237 ? 33.710 58.320 13.203 1.00 18.09 237 GLU A O 1
ATOM 3603 N N . ASN A 1 238 ? 31.505 58.822 13.195 1.00 14.53 238 ASN A N 1
ATOM 3604 C CA . ASN A 1 238 ? 31.048 57.494 13.593 1.00 15.08 238 ASN A CA 1
ATOM 3605 C C . ASN A 1 238 ? 29.828 57.101 12.744 1.00 15.14 238 ASN A C 1
ATOM 3606 O O . ASN A 1 238 ? 28.695 57.024 13.238 1.00 16.10 238 ASN A O 1
ATOM 3617 N N . PRO A 1 239 ? 30.065 56.857 11.445 1.00 14.74 239 PRO A N 1
ATOM 3618 C CA . PRO A 1 239 ? 28.947 56.507 10.577 1.00 15.23 239 PRO A CA 1
ATOM 3619 C C . PRO A 1 239 ? 28.241 55.216 11.012 1.00 15.80 239 PRO A C 1
ATOM 3620 O O . PRO A 1 239 ? 27.009 55.149 10.921 1.00 17.76 239 PRO A O 1
ATOM 3631 N N . ALA A 1 240 ? 28.984 54.221 11.489 1.00 17.36 240 ALA A N 1
ATOM 3632 C CA . ALA A 1 240 ? 28.339 52.971 11.874 1.00 18.46 240 ALA A CA 1
ATOM 3633 C C . ALA A 1 240 ? 27.377 53.198 13.059 1.00 18.18 240 ALA A C 1
ATOM 3634 O O . ALA A 1 240 ? 26.291 52.637 13.115 1.00 19.84 240 ALA A O 1
ATOM 3641 N N . GLY A 1 241 ? 27.769 54.063 13.992 1.00 18.10 241 GLY A N 1
ATOM 3642 C CA . GLY A 1 241 ? 26.910 54.385 15.123 1.00 18.77 241 GLY A CA 1
ATOM 3643 C C . GLY A 1 241 ? 25.658 55.130 14.698 1.00 17.18 241 GLY A C 1
ATOM 3644 O O . GLY A 1 241 ? 24.563 54.874 15.223 1.00 18.35 241 GLY A O 1
ATOM 3648 N N . VAL A 1 242 ? 25.802 56.076 13.767 1.00 16.67 242 VAL A N 1
ATOM 3649 C CA . VAL A 1 242 ? 24.633 56.785 13.270 1.00 15.31 242 VAL A CA 1
ATOM 3650 C C . VAL A 1 242 ? 23.725 55.866 12.455 1.00 17.20 242 VAL A C 1
ATOM 3651 O O . VAL A 1 242 ? 22.505 55.946 12.599 1.00 18.24 242 VAL A O 1
ATOM 3664 N N . ILE A 1 243 ? 24.296 54.975 11.657 1.00 17.46 243 ILE A N 1
ATOM 3665 C CA . ILE A 1 243 ? 23.473 54.004 10.932 1.00 18.96 243 ILE A CA 1
ATOM 3666 C C . ILE A 1 243 ? 22.651 53.165 11.915 1.00 19.62 243 ILE A C 1
ATOM 3667 O O . ILE A 1 243 ? 21.450 52.956 11.702 1.00 20.52 243 ILE A O 1
ATOM 3683 N N . ALA A 1 244 ? 23.268 52.731 13.016 1.00 20.00 244 ALA A N 1
ATOM 3684 C CA . ALA A 1 244 ? 22.551 51.929 14.003 1.00 21.15 244 ALA A CA 1
ATOM 3685 C C . ALA A 1 244 ? 21.394 52.720 14.626 1.00 21.95 244 ALA A C 1
ATOM 3686 O O . ALA A 1 244 ? 20.278 52.196 14.772 1.00 22.85 244 ALA A O 1
ATOM 3693 N N . SER A 1 245 ? 21.646 53.970 14.978 1.00 22.03 245 SER A N 1
ATOM 3694 C CA . SER A 1 245 ? 20.598 54.799 15.561 1.00 21.33 245 SER A CA 1
ATOM 3695 C C . SER A 1 245 ? 19.470 55.018 14.553 1.00 21.77 245 SER A C 1
ATOM 3696 O O . SER A 1 245 ? 18.294 54.937 14.919 1.00 22.12 245 SER A O 1
ATOM 3704 N N . LEU A 1 246 ? 19.807 55.314 13.298 1.00 20.04 246 LEU A N 1
ATOM 3705 C CA . LEU A 1 246 ? 18.778 55.504 12.290 1.00 19.82 246 LEU A CA 1
ATOM 3706 C C . LEU A 1 246 ? 17.959 54.223 12.111 1.00 20.30 246 LEU A C 1
ATOM 3707 O O . LEU A 1 246 ? 16.745 54.270 11.937 1.00 21.40 246 LEU A O 1
ATOM 3723 N N . ALA A 1 247 ? 18.607 53.068 12.172 1.00 20.75 247 ALA A N 1
ATOM 3724 C CA . ALA A 1 247 ? 17.889 51.811 12.002 1.00 22.42 247 ALA A CA 1
ATOM 3725 C C . ALA A 1 247 ? 16.897 51.607 13.140 1.00 22.98 247 ALA A C 1
ATOM 3726 O O . ALA A 1 247 ? 15.778 51.147 12.911 1.00 25.71 247 ALA A O 1
ATOM 3733 N N . GLN A 1 248 ? 17.292 51.941 14.363 1.00 22.44 248 GLN A N 1
ATOM 3734 C CA . GLN A 1 248 ? 16.396 51.794 15.515 1.00 23.01 248 GLN A CA 1
ATOM 3735 C C . GLN A 1 248 ? 15.170 52.690 15.347 1.00 24.04 248 GLN A C 1
ATOM 3736 O O . GLN A 1 248 ? 14.050 52.299 15.634 1.00 28.05 248 GLN A O 1
ATOM 3750 N N . ILE A 1 249 ? 15.407 53.905 14.879 1.00 23.73 249 ILE A N 1
ATOM 3751 C CA . ILE A 1 249 ? 14.343 54.887 14.694 1.00 24.06 249 ILE A CA 1
ATOM 3752 C C . ILE A 1 249 ? 13.391 54.460 13.588 1.00 23.76 249 ILE A C 1
ATOM 3753 O O . ILE A 1 249 ? 12.171 54.479 13.753 1.00 25.62 249 ILE A O 1
ATOM 3769 N N . LEU A 1 250 ? 13.957 54.073 12.454 1.00 23.84 250 LEU A N 1
ATOM 3770 C CA . LEU A 1 250 ? 13.156 53.878 11.249 1.00 25.63 250 LEU A CA 1
ATOM 3771 C C . LEU A 1 250 ? 12.416 52.550 11.200 1.00 30.17 250 LEU A C 1
ATOM 3772 O O . LEU A 1 250 ? 11.320 52.465 10.647 1.00 30.72 250 LEU A O 1
ATOM 3788 N N . ARG A 1 251 ? 13.004 51.512 11.774 1.00 33.46 251 ARG A N 1
ATOM 3789 C CA . ARG A 1 251 ? 12.498 50.176 11.538 1.00 38.88 251 ARG A CA 1
ATOM 3790 C C . ARG A 1 251 ? 11.580 49.761 12.686 1.00 45.20 251 ARG A C 1
ATOM 3791 O O . ARG A 1 251 ? 11.056 48.648 12.696 1.00 48.41 251 ARG A O 1
ATOM 3812 N N . PHE A 1 252 ? 11.363 50.685 13.622 1.00 48.72 252 PHE A N 1
ATOM 3813 C CA . PHE A 1 252 ? 10.404 50.505 14.706 1.00 55.06 252 PHE A CA 1
ATOM 3814 C C . PHE A 1 252 ? 9.306 51.560 14.583 1.00 61.23 252 PHE A C 1
ATOM 3815 O O . PHE A 1 252 ? 8.979 51.994 13.476 1.00 62.92 252 PHE A O 1
ATOM 3820 N N . MET B 1 1 ? 11.790 -5.899 18.275 1.00 40.37 1 MET B N 1
ATOM 3821 C CA . MET B 1 1 ? 13.128 -5.626 17.664 1.00 38.03 1 MET B CA 1
ATOM 3822 C C . MET B 1 1 ? 13.027 -4.613 16.534 1.00 31.86 1 MET B C 1
ATOM 3823 O O . MET B 1 1 ? 12.209 -4.744 15.619 1.00 32.33 1 MET B O 1
ATOM 3839 N N . ILE B 1 2 ? 13.888 -3.611 16.604 1.00 23.70 2 ILE B N 1
ATOM 3840 C CA . ILE B 1 2 ? 14.009 -2.634 15.550 1.00 21.25 2 ILE B CA 1
ATOM 3841 C C . ILE B 1 2 ? 15.473 -2.591 15.130 1.00 18.11 2 ILE B C 1
ATOM 3842 O O . ILE B 1 2 ? 16.366 -3.095 15.823 1.00 21.32 2 ILE B O 1
ATOM 3858 N N . LEU B 1 3 ? 15.724 -1.988 13.989 1.00 14.92 3 LEU B N 1
ATOM 3859 C CA . LEU B 1 3 ? 17.072 -1.804 13.508 1.00 13.80 3 LEU B CA 1
ATOM 3860 C C . LEU B 1 3 ? 17.757 -0.686 14.280 1.00 13.94 3 LEU B C 1
ATOM 3861 O O . LEU B 1 3 ? 17.125 0.301 14.653 1.00 15.44 3 LEU B O 1
ATOM 3877 N N . HIS B 1 4 ? 19.054 -0.841 14.520 1.00 14.10 4 HIS B N 1
ATOM 3878 C CA . HIS B 1 4 ? 19.838 0.267 15.020 1.00 13.54 4 HIS B CA 1
ATOM 3879 C C . HIS B 1 4 ? 19.860 1.372 13.968 1.00 12.97 4 HIS B C 1
ATOM 3880 O O . HIS B 1 4 ? 20.036 1.088 12.771 1.00 12.98 4 HIS B O 1
ATOM 3894 N N . ALA B 1 5 ? 19.742 2.619 14.406 1.00 13.98 5 ALA B N 1
ATOM 3895 C CA . ALA B 1 5 ? 19.765 3.763 13.518 1.00 13.07 5 ALA B CA 1
ATOM 3896 C C . ALA B 1 5 ? 20.209 5.003 14.264 1.00 15.11 5 ALA B C 1
ATOM 3897 O O . ALA B 1 5 ? 20.126 5.055 15.500 1.00 16.33 5 ALA B O 1
ATOM 3904 N N . GLN B 1 6 ? 20.658 6.003 13.513 1.00 13.54 6 GLN B N 1
ATOM 3905 C CA . GLN B 1 6 ? 20.912 7.340 14.055 1.00 14.34 6 GLN B CA 1
ATOM 3906 C C . GLN B 1 6 ? 19.921 8.311 13.439 1.00 14.04 6 GLN B C 1
ATOM 3907 O O . GLN B 1 6 ? 19.855 8.440 12.214 1.00 14.38 6 GLN B O 1
ATOM 3921 N N . ALA B 1 7 ? 19.159 8.990 14.298 1.00 15.99 7 ALA B N 1
ATOM 3922 C CA . ALA B 1 7 ? 18.161 9.966 13.858 1.00 15.64 7 ALA B CA 1
ATOM 3923 C C . ALA B 1 7 ? 18.660 11.382 14.054 1.00 17.81 7 ALA B C 1
ATOM 3924 O O . ALA B 1 7 ? 19.268 11.691 15.085 1.00 20.80 7 ALA B O 1
ATOM 3931 N N . LYS B 1 8 ? 18.366 12.236 13.076 1.00 17.48 8 LYS B N 1
ATOM 3932 C CA . LYS B 1 8 ? 18.638 13.663 13.163 1.00 18.62 8 LYS B CA 1
ATOM 3933 C C . LYS B 1 8 ? 17.333 14.377 12.860 1.00 19.47 8 LYS B C 1
ATOM 3934 O O . LYS B 1 8 ? 16.725 14.158 11.821 1.00 19.49 8 LYS B O 1
ATOM 3953 N N . HIS B 1 9 ? 16.898 15.242 13.756 1.00 21.53 9 HIS B N 1
ATOM 3954 C CA . HIS B 1 9 ? 15.637 15.941 13.566 1.00 22.30 9 HIS B CA 1
ATOM 3955 C C . HIS B 1 9 ? 15.834 17.260 12.842 1.00 22.96 9 HIS B C 1
ATOM 3956 O O . HIS B 1 9 ? 16.715 18.061 13.189 1.00 26.92 9 HIS B O 1
ATOM 3970 N N . GLY B 1 10 ? 15.016 17.457 11.814 1.00 21.11 10 GLY B N 1
ATOM 3971 C CA . GLY B 1 10 ? 14.993 18.708 11.083 1.00 21.62 10 GLY B CA 1
ATOM 3972 C C . GLY B 1 10 ? 13.763 19.514 11.439 1.00 20.90 10 GLY B C 1
ATOM 3973 O O . GLY B 1 10 ? 13.284 19.482 12.575 1.00 23.50 10 GLY B O 1
ATOM 3977 N N . LYS B 1 11 ? 13.240 20.228 10.461 1.00 22.69 11 LYS B N 1
AT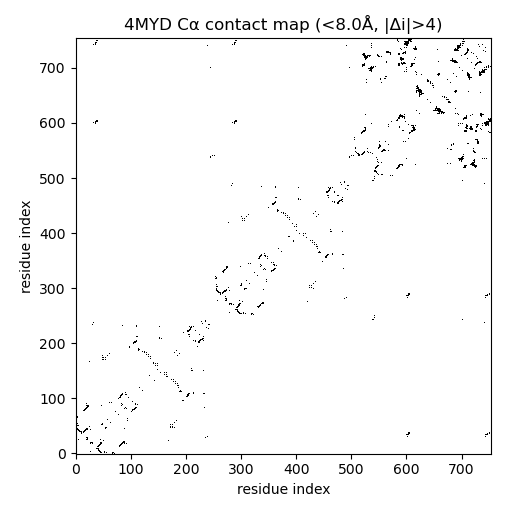OM 3978 C CA . LYS B 1 11 ? 12.083 21.084 10.707 1.00 25.12 11 LYS B CA 1
ATOM 3979 C C . LYS B 1 11 ? 10.869 20.208 10.890 1.00 22.57 11 LYS B C 1
ATOM 3980 O O . LYS B 1 11 ? 10.616 19.336 10.050 1.00 21.15 11 LYS B O 1
ATOM 3999 N N . PRO B 1 12 ? 10.073 20.448 11.941 1.00 23.46 12 PRO B N 1
ATOM 4000 C CA . PRO B 1 12 ? 8.884 19.612 12.075 1.00 23.33 12 PRO B CA 1
ATOM 4001 C C . PRO B 1 12 ? 7.947 19.767 10.885 1.00 22.20 12 PRO B C 1
ATOM 4002 O O . PRO B 1 12 ? 7.696 20.886 10.396 1.00 23.40 12 PRO B O 1
ATOM 4013 N N . GLY B 1 13 ? 7.444 18.630 10.416 1.00 20.93 13 GLY B N 1
ATOM 4014 C CA . GLY B 1 13 ? 6.486 18.619 9.334 1.00 21.13 13 GLY B CA 1
ATOM 4015 C C . GLY B 1 13 ? 7.118 18.291 7.991 1.00 19.45 13 GLY B C 1
ATOM 4016 O O . GLY B 1 13 ? 6.426 17.836 7.092 1.00 21.13 13 GLY B O 1
ATOM 4020 N N . LEU B 1 14 ? 8.432 18.505 7.842 1.00 19.42 14 LEU B N 1
ATOM 4021 C CA . LEU B 1 14 ? 9.098 18.130 6.599 1.00 18.23 14 LEU B CA 1
ATOM 4022 C C . LEU B 1 14 ? 9.311 16.619 6.604 1.00 16.71 14 LEU B C 1
ATOM 4023 O O . LEU B 1 14 ? 9.374 15.999 7.658 1.00 17.72 14 LEU B O 1
ATOM 4039 N N . PRO B 1 15 ? 9.399 16.019 5.417 1.00 17.82 15 PRO B N 1
ATOM 4040 C CA . PRO B 1 15 ? 9.586 14.570 5.361 1.00 18.06 15 PRO B CA 1
ATOM 4041 C C . PRO B 1 15 ? 10.877 14.109 6.013 1.00 15.65 15 PRO B C 1
ATOM 4042 O O . PRO B 1 15 ? 11.853 14.859 6.170 1.00 16.78 15 PRO B O 1
ATOM 4053 N N . TRP B 1 16 ? 10.876 12.844 6.397 1.00 14.24 16 TRP B N 1
ATOM 4054 C CA . TRP B 1 16 ? 12.131 12.174 6.719 1.00 13.07 16 TRP B CA 1
ATOM 4055 C C . TRP B 1 16 ? 12.806 11.638 5.461 1.00 12.90 16 TRP B C 1
ATOM 4056 O O . TRP B 1 16 ? 12.137 11.180 4.536 1.00 13.91 16 TRP B O 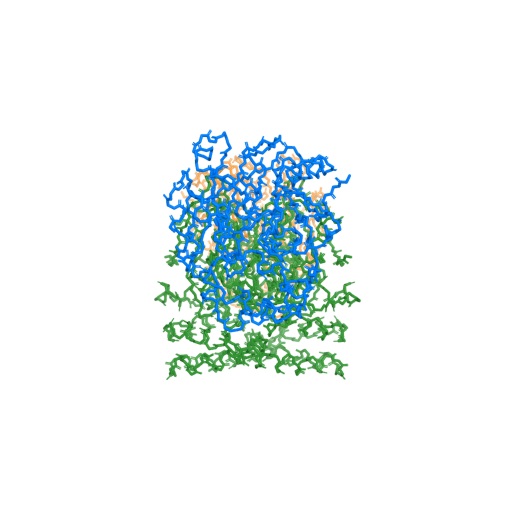1
ATOM 4077 N N . LEU B 1 17 ? 14.124 11.681 5.472 1.00 12.43 17 LEU B N 1
ATOM 4078 C CA . LEU B 1 17 ? 14.966 10.989 4.496 1.00 12.79 17 LEU B CA 1
ATOM 4079 C C . LEU B 1 17 ? 15.564 9.787 5.215 1.00 11.89 17 LEU B C 1
ATOM 4080 O O . LEU B 1 17 ? 16.334 9.962 6.182 1.00 12.40 17 LEU B O 1
ATOM 4096 N N . VAL B 1 18 ? 15.169 8.591 4.792 1.00 11.39 18 VAL B N 1
ATOM 4097 C CA . VAL B 1 18 ? 15.596 7.347 5.436 1.00 11.14 18 VAL B CA 1
ATOM 4098 C C . VAL B 1 18 ? 16.630 6.711 4.519 1.00 10.54 18 VAL B C 1
ATOM 4099 O O . VAL B 1 18 ? 16.312 6.318 3.395 1.00 11.99 18 VAL B O 1
ATOM 4112 N N . PHE B 1 19 ? 17.879 6.659 4.982 1.00 9.74 19 PHE B N 1
ATOM 4113 C CA . PHE B 1 19 ? 19.034 6.284 4.174 1.00 10.20 19 PHE B CA 1
ATOM 4114 C C . PHE B 1 19 ? 19.442 4.858 4.478 1.00 9.89 19 PHE B C 1
ATOM 4115 O O . PHE B 1 19 ? 19.641 4.526 5.664 1.00 10.66 19 PHE B O 1
ATOM 4132 N N . LEU B 1 20 ? 19.651 4.043 3.444 1.00 9.77 20 LEU B N 1
ATOM 4133 C CA . LEU B 1 20 ? 20.082 2.649 3.533 1.00 9.15 20 LEU B CA 1
ATOM 4134 C C . LEU B 1 20 ? 21.398 2.480 2.802 1.00 9.40 20 LEU B C 1
ATOM 4135 O O . LEU B 1 20 ? 21.464 2.691 1.587 1.00 10.15 20 LEU B O 1
ATOM 4151 N N . HIS B 1 21 ? 22.412 2.095 3.556 1.00 9.68 21 HIS B N 1
ATOM 4152 C CA . HIS B 1 21 ? 23.731 1.809 3.032 1.00 9.20 21 HIS B CA 1
ATOM 4153 C C . HIS B 1 21 ? 23.759 0.511 2.200 1.00 8.34 21 HIS B C 1
ATOM 4154 O O . HIS B 1 21 ? 22.754 -0.193 2.079 1.00 9.51 21 HIS B O 1
ATOM 4168 N N . GLY B 1 22 ? 24.928 0.183 1.622 1.00 8.79 22 GLY B N 1
ATOM 4169 C CA . GLY B 1 22 ? 25.118 -1.013 0.864 1.00 9.69 22 GLY B CA 1
ATOM 4170 C C . GLY B 1 22 ? 25.811 -2.112 1.621 1.00 9.20 22 GLY B C 1
ATOM 4171 O O . GLY B 1 22 ? 26.085 -2.017 2.823 1.00 9.48 22 GLY B O 1
ATOM 4175 N N . PHE B 1 23 ? 26.124 -3.189 0.934 1.00 9.18 23 PHE B N 1
ATOM 4176 C CA . PHE B 1 23 ? 26.724 -4.349 1.594 1.00 8.40 23 PHE B CA 1
ATOM 4177 C C . PHE B 1 23 ? 28.099 -3.979 2.136 1.00 7.82 23 PHE B C 1
ATOM 4178 O O . PHE B 1 23 ? 28.915 -3.386 1.449 1.00 9.11 23 PHE B O 1
ATOM 4195 N N . SER B 1 24 ? 28.289 -4.327 3.408 1.00 8.23 24 SER B N 1
ATOM 4196 C CA . SER B 1 24 ? 29.440 -4.041 4.259 1.00 8.44 24 SER B CA 1
ATOM 4197 C C . SER B 1 24 ? 29.468 -2.616 4.771 1.00 8.54 24 SER B C 1
ATOM 4198 O O . SER B 1 24 ? 30.372 -2.254 5.547 1.00 9.42 24 SER B O 1
ATOM 4206 N N . GLY B 1 25 ? 28.501 -1.792 4.390 1.00 8.83 25 GLY B N 1
ATOM 4207 C CA . GLY B 1 25 ? 28.441 -0.456 4.912 1.00 9.77 25 GLY B CA 1
ATOM 4208 C C . GLY B 1 25 ? 27.815 -0.388 6.310 1.00 10.12 25 GLY B C 1
ATOM 4209 O O . GLY B 1 25 ? 27.520 -1.411 6.939 1.00 9.48 25 GLY B O 1
ATOM 4213 N N . ASP B 1 26 ? 27.592 0.826 6.782 1.00 10.23 26 ASP B N 1
ATOM 4214 C CA . ASP B 1 26 ? 26.834 1.065 8.009 1.00 9.91 26 ASP B CA 1
ATOM 4215 C C . ASP B 1 26 ? 26.188 2.441 7.917 1.00 9.23 26 ASP B C 1
ATOM 4216 O O . ASP B 1 26 ? 26.213 3.090 6.840 1.00 9.80 26 ASP B O 1
ATOM 4225 N N . CYS B 1 27 ? 25.592 2.880 9.033 1.00 10.43 27 CYS B N 1
ATOM 4226 C CA . CYS B 1 27 ? 24.780 4.091 9.031 1.00 12.06 27 CYS B CA 1
ATOM 4227 C C . CYS B 1 27 ? 25.561 5.369 8.753 1.00 11.85 27 CYS B C 1
ATOM 4228 O O . CYS B 1 27 ? 24.961 6.394 8.484 1.00 12.16 27 CYS B O 1
ATOM 4236 N N . HIS B 1 28 ? 26.889 5.297 8.722 1.00 11.23 28 HIS B N 1
ATOM 4237 C CA . HIS B 1 28 ? 27.670 6.464 8.337 1.00 11.32 28 HIS B CA 1
ATOM 4238 C C . HIS B 1 28 ? 27.734 6.717 6.840 1.00 11.02 28 HIS B C 1
ATOM 4239 O O . HIS B 1 28 ? 28.082 7.814 6.409 1.00 11.86 28 HIS B O 1
ATOM 4253 N N . GLU B 1 29 ? 27.387 5.705 6.056 1.00 10.85 29 GLU B N 1
ATOM 4254 C CA . GLU B 1 29 ? 27.556 5.738 4.600 1.00 10.42 29 GLU B CA 1
ATOM 4255 C C . GLU B 1 29 ? 26.998 6.997 3.955 1.00 9.96 29 GLU B C 1
ATOM 4256 O O . GLU B 1 29 ? 27.692 7.659 3.169 1.00 10.67 29 GLU B O 1
ATOM 4268 N N . TRP B 1 30 ? 25.758 7.331 4.289 1.00 11.22 30 TRP B N 1
ATOM 4269 C CA . TRP B 1 30 ? 25.050 8.431 3.639 1.00 10.61 30 TRP B CA 1
ATOM 4270 C C . TRP B 1 30 ? 25.183 9.767 4.396 1.00 11.15 30 TRP B C 1
ATOM 4271 O O . TRP B 1 30 ? 24.567 10.757 3.992 1.00 12.50 30 TRP B O 1
ATOM 4292 N N . GLN B 1 31 ? 25.933 9.823 5.506 1.00 10.97 31 GLN B N 1
ATOM 4293 C CA . GLN B 1 31 ? 25.854 11.020 6.359 1.00 12.89 31 GLN B CA 1
ATOM 4294 C C . GLN B 1 31 ? 26.512 12.263 5.730 1.00 13.43 31 GLN B C 1
ATOM 4295 O O . GLN B 1 31 ? 26.030 13.371 5.928 1.00 14.78 31 GLN B O 1
ATOM 4309 N N . GLU B 1 32 ? 27.566 12.092 4.946 1.00 12.57 32 GLU B N 1
ATOM 4310 C CA . GLU B 1 32 ? 28.166 13.252 4.296 1.00 14.01 32 GLU B CA 1
ATOM 4311 C C . GLU B 1 32 ? 27.146 13.941 3.366 1.00 15.25 32 GLU B C 1
ATOM 4312 O O . GLU B 1 32 ? 27.059 15.169 3.348 1.00 15.85 32 GLU B O 1
ATOM 4324 N N . VAL B 1 33 ? 26.376 13.151 2.619 1.00 14.07 33 VAL B N 1
ATOM 4325 C CA . VAL B 1 33 ? 25.353 13.676 1.736 1.00 13.80 33 VAL B CA 1
ATOM 4326 C C . VAL B 1 33 ? 24.109 14.117 2.523 1.00 13.80 33 VAL B C 1
ATOM 4327 O O . VAL B 1 33 ? 23.605 15.215 2.316 1.00 15.76 33 VAL B O 1
ATOM 4340 N N . GLY B 1 34 ? 23.621 13.258 3.414 1.00 14.41 34 GLY B N 1
ATOM 4341 C CA . GLY B 1 34 ? 22.359 13.500 4.078 1.00 15.42 34 GLY B CA 1
ATOM 4342 C C . GLY B 1 34 ? 22.342 14.724 4.958 1.00 16.52 34 GLY B C 1
ATOM 4343 O O . GLY B 1 34 ? 21.306 15.408 5.109 1.00 16.99 34 GLY B O 1
ATOM 4347 N N . GLU B 1 35 ? 23.482 15.023 5.573 1.00 16.73 35 GLU B N 1
ATOM 4348 C CA . GLU B 1 35 ? 23.531 16.155 6.496 1.00 17.58 35 GLU B CA 1
ATOM 4349 C C . GLU B 1 35 ? 23.446 17.490 5.764 1.00 18.48 35 GLU B C 1
ATOM 4350 O O . GLU B 1 35 ? 23.181 18.513 6.395 1.00 20.10 35 GLU B O 1
ATOM 4362 N N . ALA B 1 36 ? 23.626 17.482 4.439 1.00 18.74 36 ALA B N 1
ATOM 4363 C CA . ALA B 1 36 ? 23.375 18.652 3.604 1.00 21.02 36 ALA B CA 1
ATOM 4364 C C . ALA B 1 36 ? 21.889 19.011 3.595 1.00 19.17 36 ALA B C 1
ATOM 4365 O O . ALA B 1 36 ? 21.518 20.124 3.257 1.00 23.95 36 ALA B O 1
ATOM 4372 N N . PHE B 1 37 ? 21.036 18.050 3.925 1.00 18.63 37 PHE B N 1
ATOM 4373 C CA . PHE B 1 37 ? 19.590 18.261 3.936 1.00 17.51 37 PHE B CA 1
ATOM 4374 C C . PHE B 1 37 ? 19.101 18.530 5.362 1.00 18.02 37 PHE B C 1
ATOM 4375 O O . PHE B 1 37 ? 18.187 17.888 5.877 1.00 17.79 37 PHE B O 1
ATOM 4392 N N . ALA B 1 38 ? 19.705 19.551 5.964 1.00 19.73 38 ALA B N 1
ATOM 4393 C CA . ALA B 1 38 ? 19.555 19.846 7.387 1.00 21.01 38 ALA B CA 1
ATOM 4394 C C . ALA B 1 38 ? 18.128 20.236 7.783 1.00 20.14 38 ALA B C 1
ATOM 4395 O O . ALA B 1 38 ? 17.788 20.159 8.964 1.00 20.49 38 ALA B O 1
ATOM 4402 N N . ASP B 1 39 ? 17.306 20.653 6.815 1.00 19.86 39 ASP B N 1
ATOM 4403 C CA . ASP B 1 39 ? 15.919 21.037 7.103 1.00 21.45 39 ASP B CA 1
ATOM 4404 C C . ASP B 1 39 ? 14.991 19.810 7.147 1.00 18.83 39 ASP B C 1
ATOM 4405 O O . ASP B 1 39 ? 13.953 19.832 7.815 1.00 19.54 39 ASP B O 1
ATOM 4414 N N . TYR B 1 40 ? 15.403 18.711 6.497 1.00 18.03 40 TYR B N 1
ATOM 4415 C CA . TYR B 1 40 ? 14.658 17.464 6.577 1.00 17.59 40 TYR B CA 1
ATOM 4416 C C . TYR B 1 40 ? 15.056 16.735 7.852 1.00 16.88 40 TYR B C 1
ATOM 4417 O O . TYR B 1 40 ? 16.092 17.041 8.419 1.00 18.89 40 TYR B O 1
ATOM 4435 N N . SER B 1 41 ? 14.269 15.764 8.298 1.00 15.65 41 SER B N 1
ATOM 4436 C CA . SER B 1 41 ? 14.762 14.827 9.316 1.00 13.71 41 SER B CA 1
ATOM 4437 C C . SER B 1 41 ? 15.475 13.688 8.580 1.00 13.02 41 SER B C 1
ATOM 4438 O O . SER B 1 41 ? 15.131 13.378 7.454 1.00 14.74 41 SER B O 1
ATOM 4446 N N . ARG B 1 42 ? 16.482 13.108 9.213 1.00 13.34 42 ARG B N 1
ATOM 4447 C CA . ARG B 1 42 ? 17.305 12.065 8.579 1.00 12.99 42 ARG B CA 1
ATOM 4448 C C . ARG B 1 42 ? 17.355 10.851 9.492 1.00 12.50 42 ARG B C 1
ATOM 4449 O O . ARG B 1 42 ? 17.604 10.982 10.686 1.00 13.91 42 ARG B O 1
ATOM 4470 N N . LEU B 1 43 ? 17.137 9.673 8.935 1.00 11.47 43 LEU B N 1
ATOM 4471 C CA . LEU B 1 43 ? 17.320 8.433 9.684 1.00 10.83 43 LEU B CA 1
ATOM 4472 C C . LEU B 1 43 ? 18.367 7.636 8.949 1.00 10.26 43 LEU B C 1
ATOM 4473 O O . LEU B 1 43 ? 18.158 7.243 7.801 1.00 12.21 43 LEU B O 1
ATOM 4489 N N . TYR B 1 44 ? 19.494 7.388 9.608 1.00 10.52 44 TYR B N 1
ATOM 4490 C CA . TYR B 1 44 ? 20.580 6.596 9.053 1.00 10.87 44 TYR B CA 1
ATOM 4491 C C . TYR B 1 44 ? 20.509 5.212 9.653 1.00 10.69 44 TYR B C 1
ATOM 4492 O O . TYR B 1 44 ? 20.831 5.012 10.814 1.00 12.21 44 TYR B O 1
ATOM 4510 N N . VAL B 1 45 ? 20.082 4.250 8.850 1.00 10.15 45 VAL B N 1
ATOM 4511 C CA . VAL B 1 45 ? 19.772 2.917 9.315 1.00 10.00 45 VAL B CA 1
ATOM 4512 C C . VAL B 1 45 ? 20.945 1.959 9.164 1.00 9.90 45 VAL B C 1
ATOM 4513 O O . VAL B 1 45 ? 21.621 1.979 8.147 1.00 11.98 45 VAL B O 1
ATOM 4526 N N . ASP B 1 46 ? 21.157 1.090 10.146 1.00 11.13 46 ASP B N 1
ATOM 4527 C CA . ASP B 1 46 ? 22.033 -0.086 9.993 1.00 9.99 46 ASP B CA 1
ATOM 4528 C C . ASP B 1 46 ? 21.203 -1.304 9.579 1.00 10.86 46 ASP B C 1
ATOM 4529 O O . ASP B 1 46 ? 20.316 -1.729 10.323 1.00 11.26 46 ASP B O 1
ATOM 4538 N N . LEU B 1 47 ? 21.467 -1.837 8.394 1.00 10.00 47 LEU B N 1
ATOM 4539 C CA . LEU B 1 47 ? 20.771 -3.021 7.930 1.00 10.55 47 LEU B CA 1
ATOM 4540 C C . LEU B 1 47 ? 21.151 -4.218 8.787 1.00 10.05 47 LEU B C 1
ATOM 4541 O O . LEU B 1 47 ? 22.238 -4.234 9.383 1.00 9.96 47 LEU B O 1
ATOM 4557 N N . PRO B 1 48 ? 20.292 -5.256 8.796 1.00 10.14 48 PRO B N 1
ATOM 4558 C CA . PRO B 1 48 ? 20.673 -6.494 9.479 1.00 10.68 48 PRO B CA 1
ATOM 4559 C C . PRO B 1 48 ? 22.095 -6.951 9.119 1.00 10.08 48 PRO B C 1
ATOM 4560 O O . PRO B 1 48 ? 22.500 -6.882 7.937 1.00 10.32 48 PRO B O 1
ATOM 4571 N N . GLY B 1 49 ? 22.855 -7.416 10.125 1.00 10.64 49 GLY B N 1
ATOM 4572 C CA . GLY B 1 49 ? 24.197 -7.911 9.905 1.00 11.55 49 GLY B CA 1
ATOM 4573 C C . GLY B 1 49 ? 25.255 -6.824 9.840 1.00 10.68 49 GLY B C 1
ATOM 4574 O O . GLY B 1 49 ? 26.437 -7.135 9.731 1.00 10.56 49 GLY B O 1
ATOM 4578 N N . HIS B 1 50 ? 24.845 -5.557 9.875 1.00 10.21 50 HIS B N 1
ATOM 4579 C CA . HIS B 1 50 ? 25.718 -4.414 9.646 1.00 10.29 50 HIS B CA 1
ATOM 4580 C C . HIS B 1 50 ? 25.669 -3.446 10.810 1.00 9.71 50 HIS B C 1
ATOM 4581 O O . HIS B 1 50 ? 24.621 -3.291 11.459 1.00 10.73 50 HIS B O 1
ATOM 4595 N N . GLY B 1 51 ? 26.788 -2.776 11.068 1.00 10.76 51 GLY B N 1
ATOM 4596 C CA . GLY B 1 51 ? 26.842 -1.757 12.103 1.00 11.80 51 GLY B CA 1
ATOM 4597 C C . GLY B 1 51 ? 26.292 -2.273 13.428 1.00 11.64 51 GLY B C 1
ATOM 4598 O O . GLY B 1 51 ? 26.538 -3.418 13.816 1.00 11.42 51 GLY B O 1
ATOM 4602 N N . GLY B 1 52 ? 25.477 -1.455 14.095 1.00 12.26 52 GLY B N 1
ATOM 4603 C CA . GLY B 1 52 ? 24.844 -1.818 15.349 1.00 13.02 52 GLY B CA 1
ATOM 4604 C C . GLY B 1 52 ? 23.734 -2.814 15.206 1.00 12.26 52 GLY B C 1
ATOM 4605 O O . GLY B 1 52 ? 23.195 -3.260 16.233 1.00 14.49 52 GLY B O 1
ATOM 4609 N N . SER B 1 53 ? 23.339 -3.148 13.980 1.00 10.58 53 SER B N 1
ATOM 4610 C CA . SER B 1 53 ? 22.338 -4.188 13.719 1.00 11.71 53 SER B CA 1
ATOM 4611 C C . SER B 1 53 ? 22.962 -5.532 13.426 1.00 11.27 53 SER B C 1
ATOM 4612 O O . SER B 1 53 ? 22.293 -6.432 12.906 1.00 11.68 53 SER B O 1
ATOM 4620 N N . ALA B 1 54 ? 24.246 -5.698 13.757 1.00 11.38 54 ALA B N 1
ATOM 4621 C CA . ALA B 1 54 ? 24.953 -6.940 13.436 1.00 12.18 54 ALA B CA 1
ATOM 4622 C C . ALA B 1 54 ? 24.199 -8.179 13.919 1.00 12.45 54 ALA B C 1
ATOM 4623 O O . ALA B 1 54 ? 24.114 -9.176 13.193 1.00 13.05 54 ALA B O 1
ATOM 4630 N N . ALA B 1 55 ? 23.637 -8.117 15.130 1.00 12.33 55 ALA B N 1
ATOM 4631 C CA . ALA B 1 55 ? 23.054 -9.296 15.765 1.00 14.27 55 ALA B CA 1
ATOM 4632 C C . ALA B 1 55 ? 21.640 -9.593 15.307 1.00 14.73 55 ALA B C 1
ATOM 4633 O O . ALA B 1 55 ? 21.060 -10.582 15.722 1.00 18.95 55 ALA B O 1
ATOM 4640 N N . ILE B 1 56 ? 21.094 -8.747 14.443 1.00 13.88 56 ILE B N 1
ATOM 4641 C CA . ILE B 1 56 ? 19.756 -8.943 13.920 1.00 15.29 56 ILE B CA 1
ATOM 4642 C C . ILE B 1 56 ? 19.843 -9.807 12.687 1.00 16.53 56 ILE B C 1
ATOM 4643 O O . ILE B 1 56 ? 20.403 -9.388 11.677 1.00 18.69 56 ILE B O 1
ATOM 4659 N N . SER B 1 57 ? 19.347 -11.025 12.769 1.00 19.06 57 SER B N 1
ATOM 4660 C CA . SER B 1 57 ? 19.422 -11.896 11.621 1.00 22.90 57 SER B CA 1
ATOM 4661 C C . SER B 1 57 ? 18.084 -11.941 10.924 1.00 20.88 57 SER B C 1
ATOM 4662 O O . SER B 1 57 ? 17.018 -11.778 11.525 1.00 19.84 57 SER B O 1
ATOM 4670 N N . VAL B 1 58 ? 18.164 -12.166 9.627 1.00 17.48 58 VAL B N 1
ATOM 4671 C CA . VAL B 1 58 ? 16.984 -12.250 8.792 1.00 15.92 58 VAL B CA 1
ATOM 4672 C C . VAL B 1 58 ? 17.079 -13.447 7.868 1.00 16.15 58 VAL B C 1
ATOM 4673 O O . VAL B 1 58 ? 18.182 -13.906 7.525 1.00 17.39 58 VAL B O 1
ATOM 4686 N N . ASP B 1 59 ? 15.917 -13.955 7.460 1.00 17.90 59 ASP B N 1
ATOM 4687 C CA . ASP B 1 59 ? 15.871 -15.075 6.529 1.00 20.60 59 ASP B CA 1
ATOM 4688 C C . ASP B 1 59 ? 15.747 -14.627 5.081 1.00 19.69 59 ASP B C 1
ATOM 4689 O O . ASP B 1 59 ? 16.002 -15.420 4.154 1.00 25.73 59 ASP B O 1
ATOM 4698 N N . GLY B 1 60 ? 15.388 -13.371 4.881 1.00 16.64 60 GLY B N 1
ATOM 4699 C CA . GLY B 1 60 ? 15.171 -12.852 3.548 1.00 15.60 60 GLY B CA 1
ATOM 4700 C C . GLY B 1 60 ? 14.569 -11.458 3.593 1.00 14.53 60 GLY B C 1
ATOM 4701 O O . GLY B 1 60 ? 14.528 -10.783 4.640 1.00 14.79 60 GLY B O 1
ATOM 4705 N N . PHE B 1 61 ? 14.090 -11.007 2.439 1.00 15.20 61 PHE B N 1
ATOM 4706 C CA . PHE B 1 61 ? 13.612 -9.638 2.325 1.00 15.25 61 PHE B CA 1
ATOM 4707 C C . PHE B 1 61 ? 12.344 -9.376 3.135 1.00 16.71 61 PHE B C 1
ATOM 4708 O O . PHE B 1 61 ? 12.180 -8.283 3.644 1.00 15.37 61 PHE B O 1
ATOM 4725 N N . ASP B 1 62 ? 11.449 -10.355 3.268 1.00 17.18 62 ASP B N 1
ATOM 4726 C CA . ASP B 1 62 ? 10.251 -10.141 4.088 1.00 16.68 62 ASP B CA 1
ATOM 4727 C C . ASP B 1 62 ? 10.640 -9.672 5.495 1.00 16.56 62 ASP B C 1
ATOM 4728 O O . ASP B 1 62 ? 10.051 -8.741 6.040 1.00 16.17 62 ASP B O 1
ATOM 4737 N N . ASP B 1 63 ? 11.612 -10.341 6.093 1.00 14.93 63 ASP B N 1
ATOM 4738 C CA . ASP B 1 63 ? 12.058 -9.981 7.427 1.00 15.51 63 ASP B CA 1
ATOM 4739 C C . ASP B 1 63 ? 12.658 -8.590 7.439 1.00 13.32 63 ASP B C 1
ATOM 4740 O O . ASP B 1 63 ? 12.468 -7.858 8.405 1.00 14.53 63 ASP B O 1
ATOM 4749 N N . VAL B 1 64 ? 13.430 -8.230 6.419 1.00 13.88 64 VAL B N 1
ATOM 4750 C CA . VAL B 1 64 ? 14.057 -6.909 6.387 1.00 12.87 64 VAL B CA 1
ATOM 4751 C C . VAL B 1 64 ? 12.992 -5.833 6.282 1.00 13.11 64 VAL B C 1
ATOM 4752 O O . VAL B 1 64 ? 13.022 -4.842 7.007 1.00 13.67 64 VAL B O 1
ATOM 4765 N N . THR B 1 65 ? 12.016 -6.035 5.418 1.00 13.72 65 THR B N 1
ATOM 4766 C CA . THR B 1 65 ? 10.923 -5.060 5.293 1.00 15.28 65 THR B CA 1
ATOM 4767 C C . THR B 1 65 ? 10.165 -4.900 6.591 1.00 16.00 65 THR B C 1
ATOM 4768 O O . THR B 1 65 ? 9.835 -3.797 6.997 1.00 15.56 65 THR B O 1
ATOM 4779 N N . ASP B 1 66 ? 9.895 -6.005 7.265 1.00 13.87 66 ASP B N 1
ATOM 4780 C CA . ASP B 1 66 ? 9.197 -5.933 8.550 1.00 15.59 66 ASP B CA 1
ATOM 4781 C C . ASP B 1 66 ? 10.005 -5.141 9.583 1.00 14.06 66 ASP B C 1
ATOM 4782 O O . ASP B 1 66 ? 9.458 -4.347 10.345 1.00 14.30 66 ASP B O 1
ATOM 4791 N N . LEU B 1 67 ? 11.304 -5.400 9.649 1.00 13.66 67 LEU B N 1
ATOM 4792 C CA . LEU B 1 67 ? 12.172 -4.656 10.556 1.00 13.85 67 LEU B CA 1
ATOM 4793 C C . LEU B 1 67 ? 12.180 -3.177 10.205 1.00 13.42 67 LEU B C 1
ATOM 4794 O O . LEU B 1 67 ? 12.111 -2.311 11.092 1.00 14.54 67 LEU B O 1
ATOM 4810 N N . LEU B 1 68 ? 12.237 -2.875 8.918 1.00 13.25 68 LEU B N 1
ATOM 4811 C CA . LEU B 1 68 ? 12.185 -1.483 8.498 1.00 13.86 68 LEU B CA 1
ATOM 4812 C C . LEU B 1 68 ? 10.876 -0.815 8.930 1.00 14.12 68 LEU B C 1
ATOM 4813 O O . LEU B 1 68 ? 10.904 0.291 9.471 1.00 14.54 68 LEU B O 1
ATOM 4829 N N . ARG B 1 69 ? 9.758 -1.499 8.735 1.00 14.85 69 ARG B N 1
ATOM 4830 C CA . ARG B 1 69 ? 8.462 -0.971 9.139 1.00 16.83 69 ARG B CA 1
ATOM 4831 C C . ARG B 1 69 ? 8.443 -0.647 10.621 1.00 17.01 69 ARG B C 1
ATOM 4832 O O . ARG B 1 69 ? 8.012 0.430 11.031 1.00 16.71 69 ARG B O 1
ATOM 4853 N N . LYS B 1 70 ? 8.891 -1.601 11.437 1.00 14.62 70 LYS B N 1
ATOM 4854 C CA . LYS B 1 70 ? 8.887 -1.422 12.886 1.00 15.31 70 LYS B CA 1
ATOM 4855 C C . LYS B 1 70 ? 9.806 -0.278 13.300 1.00 14.98 70 LYS B C 1
ATOM 4856 O O . LYS B 1 70 ? 9.516 0.462 14.227 1.00 16.55 70 LYS B O 1
ATOM 4875 N N . THR B 1 71 ? 10.925 -0.142 12.611 1.00 14.25 71 THR B N 1
ATOM 4876 C CA . THR B 1 71 ? 11.883 0.910 12.927 1.00 14.70 71 THR B CA 1
ATOM 4877 C C . THR B 1 71 ? 11.253 2.267 12.634 1.00 14.28 71 THR B C 1
ATOM 4878 O O . THR B 1 71 ? 11.351 3.178 13.442 1.00 15.25 71 THR B O 1
ATOM 4889 N N . LEU B 1 72 ? 10.596 2.400 11.487 1.00 14.74 72 LEU B N 1
ATOM 4890 C CA . LEU B 1 72 ? 9.949 3.650 11.137 1.00 16.29 72 LEU B CA 1
ATOM 4891 C C . LEU B 1 72 ? 8.892 4.034 12.182 1.00 17.47 72 LEU B C 1
ATOM 4892 O O . LEU B 1 72 ? 8.822 5.185 12.618 1.00 16.32 72 LEU B O 1
ATOM 4908 N N . VAL B 1 73 ? 8.093 3.068 12.618 1.00 16.45 73 VAL B N 1
ATOM 4909 C CA . VAL B 1 73 ? 7.071 3.321 13.622 1.00 17.70 73 VAL B CA 1
ATOM 4910 C C . VAL B 1 73 ? 7.709 3.782 14.921 1.00 18.84 73 VAL B C 1
ATOM 4911 O O . VAL B 1 73 ? 7.214 4.693 15.594 1.00 20.47 73 VAL B O 1
ATOM 4924 N N . SER B 1 74 ? 8.790 3.119 15.310 1.00 18.20 74 SER B N 1
ATOM 4925 C CA . SER B 1 74 ? 9.454 3.457 16.547 1.00 20.03 74 SER B CA 1
ATOM 4926 C C . SER B 1 74 ? 9.975 4.898 16.584 1.00 19.81 74 SER B C 1
ATOM 4927 O O . SER B 1 74 ? 9.994 5.535 17.655 1.00 22.09 74 SER B O 1
ATOM 4935 N N . TYR B 1 75 ? 10.380 5.420 15.430 1.00 18.68 75 TYR B N 1
ATOM 4936 C CA . TYR B 1 75 ? 10.860 6.798 15.339 1.00 17.89 75 TYR B CA 1
ATOM 4937 C C . TYR B 1 75 ? 9.730 7.796 14.995 1.00 17.99 75 TYR B C 1
ATOM 4938 O O . TYR B 1 75 ? 9.972 8.983 14.781 1.00 20.25 75 TYR B O 1
ATOM 4956 N N . ASN B 1 76 ? 8.494 7.316 14.982 1.00 19.68 76 ASN B N 1
ATOM 4957 C CA . ASN B 1 76 ? 7.317 8.147 14.661 1.00 21.52 76 ASN B CA 1
ATOM 4958 C C . ASN B 1 76 ? 7.404 8.798 13.285 1.00 19.30 76 ASN B C 1
ATOM 4959 O O . ASN B 1 76 ? 7.003 9.948 13.080 1.00 21.51 76 ASN B O 1
ATOM 4970 N N . ILE B 1 77 ? 7.930 8.046 12.331 1.00 16.63 77 ILE B N 1
ATOM 4971 C CA . ILE B 1 77 ? 8.088 8.537 10.985 1.00 16.05 77 ILE B CA 1
ATOM 4972 C C . ILE B 1 77 ? 6.833 8.254 10.151 1.00 17.00 77 ILE B C 1
ATOM 4973 O O . ILE B 1 77 ? 6.494 7.100 9.901 1.00 22.94 77 ILE B O 1
ATOM 4989 N N . LEU B 1 78 ? 6.161 9.314 9.697 1.00 14.94 78 LEU B N 1
ATOM 4990 C CA . LEU B 1 78 ? 4.879 9.201 8.989 1.00 14.27 78 LEU B CA 1
ATOM 4991 C C . LEU B 1 78 ? 4.862 9.533 7.492 1.00 16.05 78 LEU B C 1
ATOM 4992 O O . LEU B 1 78 ? 3.909 9.180 6.775 1.00 19.75 78 LEU B O 1
ATOM 5008 N N . ASP B 1 79 ? 5.892 10.210 7.040 1.00 16.29 79 ASP B N 1
ATOM 5009 C CA . ASP B 1 79 ? 5.989 10.830 5.728 1.00 17.47 79 ASP B CA 1
ATOM 5010 C C . ASP B 1 79 ? 7.476 10.765 5.426 1.00 15.77 79 ASP B C 1
ATOM 5011 O O . ASP B 1 79 ? 8.253 11.419 6.116 1.00 17.83 79 ASP B O 1
ATOM 5020 N N . PHE B 1 80 ? 7.900 9.946 4.454 1.00 14.00 80 PHE B N 1
ATOM 5021 C CA . PHE B 1 80 ? 9.342 9.760 4.246 1.00 13.13 80 PHE B CA 1
ATOM 5022 C C . PHE B 1 80 ? 9.706 9.313 2.847 1.00 14.31 80 PHE B C 1
ATOM 5023 O O . PHE B 1 80 ? 8.882 8.778 2.103 1.00 15.39 80 PHE B O 1
ATOM 5040 N N . TRP B 1 81 ? 10.948 9.595 2.488 1.00 13.94 81 TRP B N 1
ATOM 5041 C CA . TRP B 1 81 ? 11.609 9.074 1.309 1.00 13.77 81 TRP B CA 1
ATOM 5042 C C . TRP B 1 81 ? 12.567 7.993 1.747 1.00 12.17 81 TRP B C 1
ATOM 5043 O O . TRP B 1 81 ? 13.155 8.104 2.822 1.00 13.12 81 TRP B O 1
ATOM 5064 N N . LEU B 1 82 ? 12.719 6.967 0.922 1.00 12.63 82 LEU B N 1
ATOM 5065 C CA . LEU B 1 82 ? 13.699 5.905 1.145 1.00 12.60 82 LEU B CA 1
ATOM 5066 C C . LEU B 1 82 ? 14.811 6.096 0.109 1.00 12.03 82 LEU B C 1
ATOM 5067 O O . LEU B 1 82 ? 14.521 6.157 -1.084 1.00 14.92 82 LEU B O 1
ATOM 5083 N N . VAL B 1 83 ? 16.057 6.222 0.574 1.00 10.71 83 VAL B N 1
ATOM 5084 C CA . VAL B 1 83 ? 17.194 6.497 -0.269 1.00 11.05 83 VAL B CA 1
ATOM 5085 C C . VAL B 1 83 ? 18.181 5.351 -0.039 1.00 10.73 83 VAL B C 1
ATOM 5086 O O . VAL B 1 83 ? 18.676 5.187 1.072 1.00 12.11 83 VAL B O 1
ATOM 5099 N N . GLY B 1 84 ? 18.463 4.556 -1.058 1.00 10.01 84 GLY B N 1
ATOM 5100 C CA . GLY B 1 84 ? 19.270 3.356 -0.868 1.00 8.59 84 GLY B CA 1
ATOM 5101 C C . GLY B 1 84 ? 20.386 3.220 -1.894 1.00 10.07 84 GLY B C 1
ATOM 5102 O O . GLY B 1 84 ? 20.176 3.477 -3.083 1.00 11.39 84 GLY B O 1
ATOM 5106 N N . TYR B 1 85 ? 21.565 2.828 -1.425 1.00 10.10 85 TYR B N 1
ATOM 5107 C CA . TYR B 1 85 ? 22.755 2.540 -2.237 1.00 9.40 85 TYR B CA 1
ATOM 5108 C C . TYR B 1 85 ? 22.960 1.033 -2.337 1.00 9.80 85 TYR B C 1
ATOM 5109 O O . TYR B 1 85 ? 23.099 0.359 -1.310 1.00 10.38 85 TYR B O 1
ATOM 5127 N N . SER B 1 86 ? 22.992 0.536 -3.574 1.00 9.59 86 SER B N 1
ATOM 5128 C CA . SER B 1 86 ? 23.418 -0.804 -3.911 1.00 8.99 86 SER B CA 1
ATOM 5129 C C . SER B 1 86 ? 22.505 -1.803 -3.161 1.00 9.94 86 SER B C 1
ATOM 5130 O O . SER B 1 86 ? 21.304 -1.797 -3.413 1.00 10.42 86 SER B O 1
ATOM 5138 N N . LEU B 1 87 ? 23.014 -2.671 -2.285 1.00 8.65 87 LEU B N 1
ATOM 5139 C CA . LEU B 1 87 ? 22.131 -3.545 -1.523 1.00 9.81 87 LEU B CA 1
ATOM 5140 C C . LEU B 1 87 ? 21.017 -2.756 -0.851 1.00 9.78 87 LEU B C 1
ATOM 5141 O O . LEU B 1 87 ? 19.868 -3.203 -0.792 1.00 10.06 87 LEU B O 1
ATOM 5157 N N . GLY B 1 88 ? 21.348 -1.591 -0.313 1.00 9.87 88 GLY B N 1
ATOM 5158 C CA . GLY B 1 88 ? 20.347 -0.739 0.294 1.00 10.05 88 GLY B CA 1
ATOM 5159 C C . GLY B 1 88 ? 19.281 -0.264 -0.688 1.00 9.01 88 GLY B C 1
ATOM 5160 O O . GLY B 1 88 ? 18.118 -0.059 -0.307 1.00 10.15 88 GLY B O 1
ATOM 5164 N N . GLY B 1 89 ? 19.666 -0.045 -1.946 1.00 9.49 89 GLY B N 1
ATOM 5165 C CA . GLY B 1 89 ? 18.697 0.254 -2.998 1.00 10.91 89 GLY B CA 1
ATOM 5166 C C . GLY B 1 89 ? 17.771 -0.931 -3.265 1.00 10.19 89 GLY B C 1
ATOM 5167 O O . GLY B 1 89 ? 16.567 -0.761 -3.518 1.00 10.87 89 GLY B O 1
ATOM 5171 N N . ARG B 1 90 ? 18.325 -2.148 -3.231 1.00 9.87 90 ARG B N 1
ATOM 5172 C CA . ARG B 1 90 ? 17.518 -3.328 -3.442 1.00 10.33 90 ARG B CA 1
ATOM 5173 C C . ARG B 1 90 ? 16.566 -3.518 -2.268 1.00 11.53 90 ARG B C 1
ATOM 5174 O O . ARG B 1 90 ? 15.397 -3.817 -2.494 1.00 11.11 90 ARG B O 1
ATOM 5195 N N . VAL B 1 91 ? 17.037 -3.340 -1.036 1.00 10.70 91 VAL B N 1
ATOM 5196 C CA . VAL B 1 91 ? 16.165 -3.360 0.125 1.00 10.97 91 VAL B CA 1
ATOM 5197 C C . VAL B 1 91 ? 15.048 -2.325 -0.032 1.00 10.90 91 VAL B C 1
ATOM 5198 O O . VAL B 1 91 ? 13.876 -2.618 0.261 1.00 11.51 91 VAL B O 1
ATOM 5211 N N . ALA B 1 92 ? 15.398 -1.125 -0.476 1.00 11.03 92 ALA B N 1
ATOM 5212 C CA . ALA B 1 92 ? 14.416 -0.057 -0.641 1.00 10.90 92 ALA B CA 1
ATOM 5213 C C . ALA B 1 92 ? 13.367 -0.434 -1.675 1.00 11.16 92 ALA B C 1
ATOM 5214 O O . ALA B 1 92 ? 12.181 -0.213 -1.450 1.00 11.33 92 ALA B O 1
ATOM 5221 N N . MET B 1 93 ? 13.791 -0.964 -2.831 1.00 10.85 93 MET B N 1
ATOM 5222 C CA . MET B 1 93 ? 12.828 -1.343 -3.858 1.00 11.40 93 MET B CA 1
ATOM 5223 C C . MET B 1 93 ? 11.921 -2.482 -3.365 1.00 11.44 93 MET B C 1
ATOM 5224 O O . MET B 1 93 ? 10.704 -2.463 -3.585 1.00 13.41 93 MET B O 1
ATOM 5238 N N . MET B 1 94 ? 12.492 -3.484 -2.700 1.00 12.10 94 MET B N 1
ATOM 5239 C CA . MET B 1 94 ? 11.666 -4.554 -2.161 1.00 12.48 94 MET B CA 1
ATOM 5240 C C . MET B 1 94 ? 10.660 -4.053 -1.138 1.00 12.27 94 MET B C 1
ATOM 5241 O O . MET B 1 94 ? 9.491 -4.413 -1.191 1.00 13.72 94 MET B O 1
ATOM 5255 N N . ALA B 1 95 ? 11.103 -3.229 -0.204 1.00 11.51 95 ALA B N 1
ATOM 5256 C CA . ALA B 1 95 ? 10.193 -2.720 0.818 1.00 11.77 95 ALA B CA 1
ATOM 5257 C C . ALA B 1 95 ? 9.101 -1.854 0.205 1.00 13.90 95 ALA B C 1
ATOM 5258 O O . ALA B 1 95 ? 7.937 -1.965 0.574 1.00 15.13 95 ALA B O 1
ATOM 5265 N N . ALA B 1 96 ? 9.479 -0.990 -0.717 1.00 12.44 96 ALA B N 1
ATOM 5266 C CA . ALA B 1 96 ? 8.502 -0.092 -1.334 1.00 13.66 96 ALA B CA 1
ATOM 5267 C C . ALA B 1 96 ? 7.453 -0.880 -2.123 1.00 13.69 96 ALA B C 1
ATOM 5268 O O . ALA B 1 96 ? 6.257 -0.583 -2.039 1.00 16.30 96 ALA B O 1
ATOM 5275 N N . CYS B 1 97 ? 7.893 -1.906 -2.855 1.00 14.74 97 CYS B N 1
ATOM 5276 C CA . CYS B 1 97 ? 6.962 -2.707 -3.628 1.00 16.25 97 CYS B CA 1
ATOM 5277 C C . CYS B 1 97 ? 6.063 -3.550 -2.734 1.00 17.44 97 CYS B C 1
ATOM 5278 O O . CYS B 1 97 ? 4.898 -3.798 -3.074 1.00 20.27 97 CYS B O 1
ATOM 5286 N N . GLN B 1 98 ? 6.587 -3.996 -1.592 1.00 16.78 98 GLN B N 1
ATOM 5287 C CA . GLN B 1 98 ? 5.770 -4.768 -0.657 1.00 18.21 98 GLN B CA 1
ATOM 5288 C C . GLN B 1 98 ? 4.768 -3.858 0.077 1.00 20.24 98 GLN B C 1
ATOM 5289 O O . GLN B 1 98 ? 3.666 -4.303 0.438 1.00 24.08 98 GLN B O 1
ATOM 5303 N N . GLY B 1 99 ? 5.146 -2.596 0.299 1.00 19.45 99 GLY B N 1
ATOM 5304 C CA . GLY B 1 99 ? 4.275 -1.591 0.885 1.00 20.24 99 GLY B CA 1
ATOM 5305 C C . GLY B 1 99 ? 4.793 -1.079 2.206 1.00 20.83 99 GLY B C 1
ATOM 5306 O O . GLY B 1 99 ? 4.941 -1.849 3.147 1.00 23.03 99 GLY B O 1
ATOM 5310 N N . LEU B 1 100 ? 5.072 0.220 2.280 1.00 20.16 100 LEU B N 1
ATOM 5311 C CA . LEU B 1 100 ? 5.449 0.874 3.528 1.00 19.37 100 LEU B CA 1
ATOM 5312 C C . LEU B 1 100 ? 4.560 2.073 3.719 1.00 19.58 100 LEU B C 1
ATOM 5313 O O . LEU B 1 100 ? 4.574 2.995 2.912 1.00 23.13 100 LEU B O 1
ATOM 5329 N N . ALA B 1 101 ? 3.859 2.126 4.831 1.00 18.39 101 ALA B N 1
ATOM 5330 C CA . ALA B 1 101 ? 2.943 3.224 5.062 1.00 17.50 101 ALA B CA 1
ATOM 5331 C C . ALA B 1 101 ? 3.697 4.543 5.219 1.00 16.83 101 ALA B C 1
ATOM 5332 O O . ALA B 1 101 ? 4.602 4.656 6.049 1.00 19.01 101 ALA B O 1
ATOM 5339 N N . GLY B 1 102 ? 3.288 5.544 4.444 1.00 17.68 102 GLY B N 1
ATOM 5340 C CA . GLY B 1 102 ? 3.871 6.878 4.492 1.00 16.31 102 GLY B CA 1
ATOM 5341 C C . GLY B 1 102 ? 5.000 7.120 3.502 1.00 14.89 102 GLY B C 1
ATOM 5342 O O . GLY B 1 102 ? 5.541 8.226 3.447 1.00 16.19 102 GLY B O 1
ATOM 5346 N N . LEU B 1 103 ? 5.340 6.119 2.686 1.00 15.99 103 LEU B N 1
ATOM 5347 C CA . LEU B 1 103 ? 6.379 6.287 1.688 1.00 15.76 103 LEU B CA 1
ATOM 5348 C C . LEU B 1 103 ? 5.963 7.226 0.583 1.00 16.96 103 LEU B C 1
ATOM 5349 O O . LEU B 1 103 ? 4.971 6.949 -0.101 1.00 19.62 103 LEU B O 1
ATOM 5365 N N . CYS B 1 104 ? 6.688 8.335 0.384 1.00 15.73 104 CYS B N 1
ATOM 5366 C CA . CYS B 1 104 ? 6.327 9.219 -0.745 1.00 20.41 104 CYS B CA 1
ATOM 5367 C C . CYS B 1 104 ? 7.206 9.002 -1.962 1.00 19.57 104 CYS B C 1
ATOM 5368 O O . CYS B 1 104 ? 6.784 9.301 -3.065 1.00 22.56 104 CYS B O 1
ATOM 5376 N N . GLY B 1 105 ? 8.402 8.468 -1.799 1.00 16.40 105 GLY B N 1
ATOM 5377 C CA . GLY B 1 105 ? 9.245 8.214 -2.951 1.00 18.17 105 GLY B CA 1
ATOM 5378 C C . GLY B 1 105 ? 10.468 7.403 -2.584 1.00 15.33 105 GLY B C 1
ATOM 5379 O O . GLY B 1 105 ? 10.834 7.312 -1.408 1.00 15.56 105 GLY B O 1
ATOM 5383 N N . VAL B 1 106 ? 11.057 6.812 -3.614 1.00 14.86 106 VAL B N 1
ATOM 5384 C CA . VAL B 1 106 ? 12.230 5.972 -3.497 1.00 14.68 106 VAL B CA 1
ATOM 5385 C C . VAL B 1 106 ? 13.303 6.493 -4.412 1.00 14.42 106 VAL B C 1
ATOM 5386 O O . VAL B 1 106 ? 13.037 6.792 -5.563 1.00 16.67 106 VAL B O 1
ATOM 5399 N N . ILE B 1 107 ? 14.507 6.631 -3.889 1.00 13.08 107 ILE B N 1
ATOM 5400 C CA . ILE B 1 107 ? 15.662 7.028 -4.695 1.00 13.65 107 ILE B CA 1
ATOM 5401 C C . ILE B 1 107 ? 16.702 5.932 -4.554 1.00 11.60 107 ILE B C 1
ATOM 5402 O O . ILE B 1 107 ? 17.152 5.649 -3.457 1.00 12.15 107 ILE B O 1
ATOM 5418 N N . VAL B 1 108 ? 17.069 5.321 -5.669 1.00 11.62 108 VAL B N 1
ATOM 5419 C CA . VAL B 1 108 ? 17.948 4.172 -5.688 1.00 11.75 108 VAL B CA 1
ATOM 5420 C C . VAL B 1 108 ? 19.225 4.526 -6.428 1.00 10.91 108 VAL B C 1
ATOM 5421 O O . VAL B 1 108 ? 19.179 4.996 -7.565 1.00 13.83 108 VAL B O 1
ATOM 5434 N N . GLU B 1 109 ? 20.366 4.274 -5.803 1.00 11.34 109 GLU B N 1
ATOM 5435 C CA . GLU B 1 109 ? 21.680 4.466 -6.398 1.00 11.45 109 GLU B CA 1
ATOM 5436 C C . GLU B 1 109 ? 22.323 3.102 -6.640 1.00 10.97 109 GLU B C 1
ATOM 5437 O O . GLU B 1 109 ? 22.728 2.426 -5.699 1.00 11.49 109 GLU B O 1
ATOM 5449 N N . GLY B 1 110 ? 22.413 2.704 -7.902 1.00 11.96 110 GLY B N 1
ATOM 5450 C CA . GLY B 1 110 ? 23.091 1.485 -8.253 1.00 12.99 110 GLY B CA 1
ATOM 5451 C C . GLY B 1 110 ? 22.462 0.238 -7.650 1.00 12.41 110 GLY B C 1
ATOM 5452 O O . GLY B 1 110 ? 23.159 -0.712 -7.343 1.00 12.99 110 GLY B O 1
ATOM 5456 N N . GLY B 1 111 ? 21.137 0.226 -7.491 1.00 12.33 111 GLY B N 1
ATOM 5457 C CA . GLY B 1 111 ? 20.429 -0.948 -7.012 1.00 12.65 111 GLY B CA 1
ATOM 5458 C C . GLY B 1 111 ? 19.893 -1.788 -8.158 1.00 12.01 111 GLY B C 1
ATOM 5459 O O . GLY B 1 111 ? 19.274 -1.273 -9.069 1.00 14.98 111 GLY B O 1
ATOM 5463 N N . HIS B 1 112 ? 20.160 -3.087 -8.118 1.00 12.74 112 HIS B N 1
ATOM 5464 C CA . HIS B 1 112 ? 19.765 -3.991 -9.198 1.00 12.34 112 HIS B CA 1
ATOM 5465 C C . HIS B 1 112 ? 18.277 -4.343 -9.075 1.00 12.85 112 HIS B C 1
ATOM 5466 O O . HIS B 1 112 ? 17.851 -4.781 -8.021 1.00 12.99 112 HIS B O 1
ATOM 5480 N N . PRO B 1 113 ? 17.472 -4.128 -10.127 1.00 13.90 113 PRO B N 1
ATOM 5481 C CA . PRO B 1 113 ? 16.038 -4.403 -10.046 1.00 14.11 113 PRO B CA 1
ATOM 5482 C C . PRO B 1 113 ? 15.683 -5.878 -10.085 1.00 14.33 113 PRO B C 1
ATOM 5483 O O . PRO B 1 113 ? 14.541 -6.219 -9.780 1.00 15.26 113 PRO B O 1
ATOM 5494 N N . GLY B 1 114 ? 16.634 -6.734 -10.438 1.00 14.17 114 GLY B N 1
ATOM 5495 C CA . GLY B 1 114 ? 16.410 -8.165 -10.370 1.00 14.50 114 GLY B CA 1
ATOM 5496 C C . GLY B 1 114 ? 16.921 -8.889 -11.604 1.00 14.79 114 GLY B C 1
ATOM 5497 O O . GLY B 1 114 ? 16.952 -8.348 -12.717 1.00 16.66 114 GLY B O 1
ATOM 5501 N N . LEU B 1 115 ? 17.351 -10.133 -11.391 1.00 16.22 115 LEU B N 1
ATOM 5502 C CA . LEU B 1 115 ? 17.772 -11.022 -12.478 1.00 17.48 115 LEU B CA 1
ATOM 5503 C C . LEU B 1 115 ? 16.562 -11.567 -13.220 1.00 20.23 115 LEU B C 1
ATOM 5504 O O . LEU B 1 115 ? 15.439 -11.490 -12.739 1.00 19.69 115 LEU B O 1
ATOM 5520 N N . GLN B 1 116 ? 16.794 -12.114 -14.410 1.00 23.55 116 GLN B N 1
ATOM 5521 C CA . GLN B 1 116 ? 15.673 -12.429 -15.293 1.00 25.87 116 GLN B CA 1
ATOM 5522 C C . GLN B 1 116 ? 15.598 -13.864 -15.730 1.00 27.01 116 GLN B C 1
ATOM 5523 O O . GLN B 1 116 ? 14.713 -14.200 -16.541 1.00 30.19 116 GLN B O 1
ATOM 5537 N N . ASN B 1 117 ? 16.469 -14.730 -15.239 1.00 32.07 117 ASN B N 1
ATOM 5538 C CA . ASN B 1 117 ? 16.230 -16.169 -15.413 1.00 34.87 117 ASN B CA 1
ATOM 5539 C C . ASN B 1 117 ? 16.939 -17.019 -14.384 1.00 39.01 117 ASN B C 1
ATOM 5540 O O . ASN B 1 117 ? 17.830 -16.533 -13.674 1.00 37.03 117 ASN B O 1
ATOM 5551 N N . ALA B 1 118 ? 16.605 -18.305 -14.334 1.00 42.33 118 ALA B N 1
ATOM 5552 C CA . ALA B 1 118 ? 17.113 -19.180 -13.284 1.00 44.92 118 ALA B CA 1
ATOM 5553 C C . ALA B 1 118 ? 18.618 -19.411 -13.409 1.00 42.18 118 ALA B C 1
ATOM 5554 O O . ALA B 1 118 ? 19.296 -19.674 -12.399 1.00 42.70 118 ALA B O 1
ATOM 5561 N N . GLU B 1 119 ? 19.166 -19.285 -14.615 1.00 42.24 119 GLU B N 1
ATOM 5562 C CA . GLU B 1 119 ? 20.605 -19.498 -14.801 1.00 42.92 119 GLU B CA 1
ATOM 5563 C C . GLU B 1 119 ? 21.464 -18.367 -14.181 1.00 36.52 119 GLU B C 1
ATOM 5564 O O . GLU B 1 119 ? 22.504 -18.610 -13.548 1.00 36.85 119 GLU B O 1
ATOM 5576 N N . GLN B 1 120 ? 21.054 -17.132 -14.416 1.00 32.30 120 GLN B N 1
ATOM 5577 C CA . GLN B 1 120 ? 21.696 -15.969 -13.794 1.00 29.27 120 GLN B CA 1
ATOM 5578 C C . GLN B 1 120 ? 21.576 -16.071 -12.293 1.00 25.78 120 GLN B C 1
ATOM 5579 O O . GLN B 1 120 ? 22.515 -15.752 -11.570 1.00 23.38 120 GLN B O 1
ATOM 5593 N N . ARG B 1 121 ? 20.427 -16.522 -11.816 1.00 25.13 121 ARG B N 1
ATOM 5594 C CA . ARG B 1 121 ? 20.230 -16.664 -10.386 1.00 24.07 121 ARG B CA 1
ATOM 5595 C C . ARG B 1 121 ? 21.152 -17.739 -9.827 1.00 25.67 121 ARG B C 1
ATOM 5596 O O . ARG B 1 121 ? 21.737 -17.545 -8.777 1.00 24.03 121 ARG B O 1
ATOM 5617 N N . ALA B 1 122 ? 21.303 -18.863 -10.524 1.00 29.39 122 ALA B N 1
ATOM 5618 C CA . ALA B 1 122 ? 22.215 -19.901 -10.063 1.00 29.22 122 ALA B CA 1
ATOM 5619 C C . ALA B 1 122 ? 23.645 -19.409 -9.997 1.00 28.81 122 ALA B C 1
ATOM 5620 O O . ALA B 1 122 ? 24.379 -19.726 -9.038 1.00 28.41 122 ALA B O 1
ATOM 5627 N N . GLU B 1 123 ? 24.064 -18.647 -11.003 1.00 28.56 123 GLU B N 1
ATOM 5628 C CA . GLU B 1 123 ? 25.425 -18.104 -11.029 1.00 26.79 123 GLU B CA 1
ATOM 5629 C C . GLU B 1 123 ? 25.657 -17.189 -9.819 1.00 23.36 123 GLU B C 1
ATOM 5630 O O . GLU B 1 123 ? 26.676 -17.301 -9.121 1.00 24.21 123 GLU B O 1
ATOM 5642 N N . ARG B 1 124 ? 24.719 -16.291 -9.541 1.00 19.55 124 ARG B N 1
ATOM 5643 C CA . ARG B 1 124 ? 24.848 -15.382 -8.413 1.00 16.66 124 ARG B CA 1
ATOM 5644 C C . ARG B 1 124 ? 24.782 -16.149 -7.100 1.00 17.87 124 ARG B C 1
ATOM 5645 O O . ARG B 1 124 ? 25.496 -15.814 -6.158 1.00 16.61 124 ARG B O 1
ATOM 5666 N N . GLN B 1 125 ? 23.932 -17.177 -7.015 1.00 17.38 125 GLN B N 1
ATOM 5667 C CA . GLN B 1 125 ? 23.852 -17.964 -5.780 1.00 18.08 125 GLN B CA 1
ATOM 5668 C C . GLN B 1 125 ? 25.205 -18.612 -5.508 1.00 17.75 125 GLN B C 1
ATOM 5669 O O . GLN B 1 125 ? 25.689 -18.595 -4.396 1.00 17.13 125 GLN B O 1
ATOM 5683 N N . ARG B 1 126 ? 25.823 -19.166 -6.545 1.00 16.61 126 ARG B N 1
ATOM 5684 C CA . ARG B 1 126 ? 27.125 -19.814 -6.365 1.00 17.06 126 ARG B CA 1
ATOM 5685 C C . ARG B 1 126 ? 28.203 -18.798 -5.993 1.00 15.84 126 ARG B C 1
ATOM 5686 O O . ARG B 1 126 ? 29.016 -19.044 -5.094 1.00 15.78 126 ARG B O 1
ATOM 5707 N N . SER B 1 127 ? 28.197 -17.645 -6.652 1.00 15.02 127 SER B N 1
ATOM 5708 C CA . SER B 1 127 ? 29.199 -16.606 -6.378 1.00 14.91 127 SER B CA 1
ATOM 5709 C C . SER B 1 127 ? 29.050 -16.045 -4.951 1.00 13.88 127 SER B C 1
ATOM 5710 O O . SER B 1 127 ? 30.025 -15.934 -4.184 1.00 13.63 127 SER B O 1
ATOM 5718 N N . ASP B 1 128 ? 27.814 -15.753 -4.552 1.00 12.63 128 ASP B N 1
ATOM 5719 C CA . ASP B 1 128 ? 27.585 -15.276 -3.207 1.00 12.61 128 ASP B CA 1
ATOM 5720 C C . ASP B 1 128 ? 27.938 -16.366 -2.178 1.00 13.80 128 ASP B C 1
ATOM 5721 O O . ASP B 1 128 ? 28.458 -16.041 -1.123 1.00 14.51 128 ASP B O 1
ATOM 5730 N N . ARG B 1 129 ? 27.690 -17.641 -2.488 1.00 14.02 129 ARG B N 1
ATOM 5731 C CA . ARG B 1 129 ? 28.091 -18.727 -1.606 1.00 15.39 129 ARG B CA 1
ATOM 5732 C C . ARG B 1 129 ? 29.607 -18.734 -1.408 1.00 13.99 129 ARG B C 1
ATOM 5733 O O . ARG B 1 129 ? 30.085 -18.973 -0.297 1.00 14.23 129 ARG B O 1
ATOM 5754 N N . GLN B 1 130 ? 30.371 -18.467 -2.460 1.00 13.71 130 GLN B N 1
ATOM 5755 C CA . GLN B 1 130 ? 31.819 -18.381 -2.333 1.00 14.36 130 GLN B CA 1
ATOM 5756 C C . GLN B 1 130 ? 32.232 -17.206 -1.465 1.00 12.33 130 GLN B C 1
ATOM 5757 O O . GLN B 1 130 ? 33.099 -17.350 -0.612 1.00 12.64 130 GLN B O 1
ATOM 5771 N N . TRP B 1 131 ? 31.629 -16.040 -1.657 1.00 11.54 131 TRP B N 1
ATOM 5772 C CA . TRP B 1 131 ? 31.945 -14.896 -0.791 1.00 10.74 131 TRP B CA 1
ATOM 5773 C C . TRP B 1 131 ? 31.583 -15.182 0.658 1.00 10.72 131 TRP B C 1
ATOM 5774 O O . TRP B 1 131 ? 32.324 -14.824 1.572 1.00 11.51 131 TRP B O 1
ATOM 5795 N N . VAL B 1 132 ? 30.449 -15.840 0.874 1.00 11.68 132 VAL B N 1
ATOM 5796 C CA . VAL B 1 132 ? 30.032 -16.215 2.231 1.00 12.78 132 VAL B CA 1
ATOM 5797 C C . VAL B 1 132 ? 31.128 -17.017 2.922 1.00 12.89 132 VAL B C 1
ATOM 5798 O O . VAL B 1 132 ? 31.504 -16.731 4.066 1.00 13.14 132 VAL B O 1
ATOM 5811 N N . GLN B 1 133 ? 31.674 -18.008 2.231 1.00 12.94 133 GLN B N 1
ATOM 5812 C CA . GLN B 1 133 ? 32.742 -18.819 2.817 1.00 14.48 133 GLN B CA 1
ATOM 5813 C C . GLN B 1 133 ? 33.965 -17.988 3.130 1.00 12.70 133 GLN B C 1
ATOM 5814 O O . GLN B 1 133 ? 34.601 -18.216 4.160 1.00 13.86 133 GLN B O 1
ATOM 5828 N N . ARG B 1 134 ? 34.303 -17.034 2.268 1.00 11.80 134 ARG B N 1
ATOM 5829 C CA . ARG B 1 134 ? 35.450 -16.165 2.513 1.00 11.61 134 ARG B CA 1
ATOM 5830 C C . ARG B 1 134 ? 35.204 -15.277 3.754 1.00 10.43 134 ARG B C 1
ATOM 5831 O O . ARG B 1 134 ? 36.089 -15.125 4.604 1.00 10.97 134 ARG B O 1
ATOM 5852 N N . PHE B 1 135 ? 34.007 -14.696 3.873 1.00 10.24 135 PHE B N 1
ATOM 5853 C CA . PHE B 1 135 ? 33.693 -13.846 5.025 1.00 10.64 135 PHE B CA 1
ATOM 5854 C C . PHE B 1 135 ? 33.688 -14.646 6.342 1.00 10.58 135 PHE B C 1
ATOM 5855 O O . PHE B 1 135 ? 33.956 -14.086 7.396 1.00 11.47 135 PHE B O 1
ATOM 5872 N N . LEU B 1 136 ? 33.449 -15.953 6.261 1.00 12.45 136 LEU B N 1
ATOM 5873 C CA . LEU B 1 136 ? 33.462 -16.805 7.450 1.00 12.00 136 LEU B CA 1
ATOM 5874 C C . LEU B 1 136 ? 34.857 -17.289 7.839 1.00 12.36 136 LEU B C 1
ATOM 5875 O O . LEU B 1 136 ? 35.026 -17.839 8.918 1.00 13.59 136 LEU B O 1
ATOM 5891 N N . THR B 1 137 ? 35.836 -17.158 6.948 1.00 12.26 137 THR B N 1
ATOM 5892 C CA . THR B 1 137 ? 37.114 -17.858 7.163 1.00 12.79 137 THR B CA 1
ATOM 5893 C C . THR B 1 137 ? 38.388 -17.055 6.961 1.00 11.46 137 THR B C 1
ATOM 5894 O O . THR B 1 137 ? 39.441 -17.514 7.381 1.00 13.34 137 THR B O 1
ATOM 5905 N N . GLU B 1 138 ? 38.327 -15.867 6.369 1.00 12.41 138 GLU B N 1
ATOM 5906 C CA . GLU B 1 138 ? 39.541 -15.138 5.984 1.00 11.38 138 GLU B CA 1
ATOM 5907 C C . GLU B 1 138 ? 39.683 -13.778 6.668 1.00 10.79 138 GLU B C 1
ATOM 5908 O O . GLU B 1 138 ? 38.704 -13.204 7.147 1.00 11.31 138 GLU B O 1
ATOM 5920 N N . PRO B 1 139 ? 40.919 -13.233 6.691 1.00 10.90 139 PRO B N 1
ATOM 5921 C CA . PRO B 1 139 ? 41.093 -11.868 7.212 1.00 10.74 139 PRO B CA 1
ATOM 5922 C C . PRO B 1 139 ? 40.246 -10.930 6.360 1.00 10.22 139 PRO B C 1
ATOM 5923 O O . PRO B 1 139 ? 40.322 -10.999 5.124 1.00 10.43 139 PRO B O 1
ATOM 5934 N N . LEU B 1 140 ? 39.485 -10.041 6.964 1.00 10.61 140 LEU B N 1
ATOM 5935 C CA . LEU B 1 140 ? 38.612 -9.186 6.172 1.00 9.95 140 LEU B CA 1
ATOM 5936 C C . LEU B 1 140 ? 39.416 -8.225 5.326 1.00 9.97 140 LEU B C 1
ATOM 5937 O O . LEU B 1 140 ? 38.956 -7.855 4.238 1.00 10.18 140 LEU B O 1
ATOM 5953 N N . THR B 1 141 ? 40.637 -7.848 5.717 1.00 9.93 141 THR B N 1
ATOM 5954 C CA . THR B 1 141 ? 41.423 -6.998 4.840 1.00 10.97 141 THR B CA 1
ATOM 5955 C C . THR B 1 141 ? 41.759 -7.735 3.526 1.00 11.06 141 THR B C 1
ATOM 5956 O O . THR B 1 141 ? 41.871 -7.115 2.472 1.00 11.95 141 THR B O 1
ATOM 5967 N N . ALA B 1 142 ? 41.935 -9.049 3.581 1.00 10.88 142 ALA B N 1
ATOM 5968 C CA . ALA B 1 142 ? 42.185 -9.825 2.362 1.00 10.22 142 ALA B CA 1
ATOM 5969 C C . ALA B 1 142 ? 40.901 -9.981 1.539 1.00 9.85 142 ALA B C 1
ATOM 5970 O O . ALA B 1 142 ? 40.909 -9.815 0.317 1.00 11.11 142 ALA B O 1
ATOM 5977 N N . VAL B 1 143 ? 39.774 -10.280 2.189 1.00 10.28 143 VAL B N 1
ATOM 5978 C CA . VAL B 1 143 ? 38.523 -10.446 1.459 1.00 10.22 143 VAL B CA 1
ATOM 5979 C C . VAL B 1 143 ? 38.146 -9.128 0.783 1.00 9.74 143 VAL B C 1
ATOM 5980 O O . VAL B 1 143 ? 37.792 -9.115 -0.412 1.00 9.39 143 VAL B O 1
ATOM 5993 N N . PHE B 1 144 ? 38.239 -8.004 1.501 1.00 8.47 144 PHE B N 1
ATOM 5994 C CA . PHE B 1 144 ? 37.824 -6.725 0.914 1.00 8.46 144 PHE B CA 1
ATOM 5995 C C . PHE B 1 144 ? 38.819 -6.255 -0.155 1.00 8.86 144 PHE B C 1
ATOM 5996 O O . PHE B 1 144 ? 38.409 -5.559 -1.089 1.00 9.25 144 PHE B O 1
ATOM 6013 N N . ALA B 1 145 ? 40.104 -6.640 -0.092 1.00 10.17 145 ALA B N 1
ATOM 6014 C CA . ALA B 1 145 ? 41.020 -6.292 -1.181 1.00 10.01 145 ALA B CA 1
ATOM 6015 C C . ALA B 1 145 ? 40.542 -6.919 -2.495 1.00 9.74 145 ALA B C 1
ATOM 6016 O O . ALA B 1 145 ? 40.664 -6.301 -3.553 1.00 11.69 145 ALA B O 1
ATOM 6023 N N . ASP B 1 146 ? 39.961 -8.117 -2.444 1.00 9.18 146 ASP B N 1
ATOM 6024 C CA . ASP B 1 146 ? 39.360 -8.723 -3.630 1.00 9.43 146 ASP B CA 1
ATOM 6025 C C . ASP B 1 146 ? 37.957 -8.185 -3.908 1.00 8.96 146 ASP B C 1
ATOM 6026 O O . ASP B 1 146 ? 37.596 -7.955 -5.077 1.00 9.82 146 ASP B O 1
ATOM 6035 N N . TRP B 1 147 ? 37.178 -7.930 -2.873 1.00 8.76 147 TRP B N 1
ATOM 6036 C CA . TRP B 1 147 ? 35.839 -7.361 -3.055 1.00 8.78 147 TRP B CA 1
ATOM 6037 C C . TRP B 1 147 ? 35.880 -6.110 -3.932 1.00 8.80 147 TRP B C 1
ATOM 6038 O O . TRP B 1 147 ? 35.073 -5.928 -4.828 1.00 9.11 147 TRP B O 1
ATOM 6059 N N . TYR B 1 148 ? 36.833 -5.221 -3.649 1.00 8.43 148 TYR B N 1
ATOM 6060 C CA . TYR B 1 148 ? 36.926 -3.926 -4.353 1.00 8.77 148 TYR B CA 1
ATOM 6061 C C . TYR B 1 148 ? 37.686 -4.016 -5.691 1.00 8.94 148 TYR B C 1
ATOM 6062 O O . TYR B 1 148 ? 37.910 -2.989 -6.323 1.00 10.34 148 TYR B O 1
ATOM 6080 N N . GLN B 1 149 ? 37.978 -5.246 -6.144 1.00 9.67 149 GLN B N 1
ATOM 6081 C CA . GLN B 1 149 ? 38.469 -5.512 -7.501 1.00 9.50 149 GLN B CA 1
ATOM 6082 C C . GLN B 1 149 ? 37.395 -6.195 -8.354 1.00 9.20 149 GLN B C 1
ATOM 6083 O O . GLN B 1 149 ? 37.658 -6.529 -9.499 1.00 9.88 149 GLN B O 1
ATOM 6097 N N . GLN B 1 150 ? 36.191 -6.387 -7.831 1.00 10.05 150 GLN B N 1
ATOM 6098 C CA . GLN B 1 150 ? 35.089 -6.888 -8.659 1.00 9.74 150 GLN B CA 1
ATOM 6099 C C . GLN B 1 150 ? 34.805 -5.902 -9.778 1.00 9.69 150 GLN B C 1
ATOM 6100 O O . GLN B 1 150 ? 35.091 -4.710 -9.626 1.00 9.78 150 GLN B O 1
ATOM 6114 N N . PRO B 1 151 ? 34.193 -6.368 -10.882 1.00 9.96 151 PRO B N 1
ATOM 6115 C CA . PRO B 1 151 ? 33.960 -5.464 -12.012 1.00 10.36 151 PRO B CA 1
ATOM 6116 C C . PRO B 1 151 ? 33.235 -4.168 -11.664 1.00 9.94 151 PRO B C 1
ATOM 6117 O O . PRO B 1 151 ? 33.562 -3.130 -12.232 1.00 11.33 151 PRO B O 1
ATOM 6128 N N . VAL B 1 152 ? 32.281 -4.213 -10.746 1.00 10.68 152 VAL B N 1
ATOM 6129 C CA . VAL B 1 152 ? 31.501 -3.027 -10.429 1.00 11.79 152 VAL B CA 1
ATOM 6130 C C . VAL B 1 152 ? 32.408 -1.954 -9.782 1.00 11.32 152 VAL B C 1
ATOM 6131 O O . VAL B 1 152 ? 32.064 -0.761 -9.761 1.00 12.04 152 VAL B O 1
ATOM 6144 N N . PHE B 1 153 ? 33.581 -2.367 -9.295 1.00 10.09 153 PHE B N 1
ATOM 6145 C CA . PHE B 1 153 ? 34.562 -1.497 -8.651 1.00 9.39 153 PHE B CA 1
ATOM 6146 C C . PHE B 1 153 ? 35.855 -1.340 -9.462 1.00 10.02 153 PHE B C 1
ATOM 6147 O O . PHE B 1 153 ? 36.835 -0.795 -8.959 1.00 11.35 153 PHE B O 1
ATOM 6164 N N . ALA B 1 154 ? 35.837 -1.768 -10.725 1.00 10.76 154 ALA B N 1
ATOM 6165 C CA . ALA B 1 154 ? 36.986 -1.620 -11.600 1.00 11.75 154 ALA B CA 1
ATOM 6166 C C . ALA B 1 154 ? 37.436 -0.166 -11.726 1.00 11.76 154 ALA B C 1
ATOM 6167 O O . ALA B 1 154 ? 38.613 0.101 -11.880 1.00 13.38 154 ALA B O 1
ATOM 6174 N N . SER B 1 155 ? 36.491 0.757 -11.657 1.00 12.38 155 SER B N 1
ATOM 6175 C CA . SER B 1 155 ? 36.785 2.156 -11.886 1.00 13.27 155 SER B CA 1
ATOM 6176 C C . SER B 1 155 ? 37.621 2.779 -10.783 1.00 12.97 155 SER B C 1
ATOM 6177 O O . SER B 1 155 ? 38.211 3.818 -10.991 1.00 13.73 155 SER B O 1
ATOM 6185 N N . LEU B 1 156 ? 37.646 2.180 -9.594 1.00 11.43 156 LEU B N 1
ATOM 6186 C CA . LEU B 1 156 ? 38.407 2.732 -8.467 1.00 10.84 156 LEU B CA 1
ATOM 6187 C C . LEU B 1 156 ? 39.900 2.741 -8.756 1.00 12.48 156 LEU B C 1
ATOM 6188 O O . LEU B 1 156 ? 40.423 1.885 -9.470 1.00 14.07 156 LEU B O 1
ATOM 6204 N N . ASN B 1 157 ? 40.584 3.701 -8.136 1.00 12.19 157 ASN B N 1
ATOM 6205 C CA . ASN B 1 157 ? 42.041 3.690 -8.147 1.00 11.77 157 ASN B CA 1
ATOM 6206 C C . ASN B 1 157 ? 42.573 3.043 -6.868 1.00 12.49 157 ASN B C 1
ATOM 6207 O O . ASN B 1 157 ? 41.798 2.705 -5.962 1.00 12.42 157 ASN B O 1
ATOM 6218 N N . ASP B 1 158 ? 43.890 2.831 -6.813 1.00 15.49 158 ASP B N 1
ATOM 6219 C CA . ASP B 1 158 ? 44.472 2.063 -5.722 1.00 16.72 158 ASP B CA 1
ATOM 6220 C C . ASP B 1 158 ? 44.314 2.746 -4.373 1.00 15.15 158 ASP B C 1
ATOM 6221 O O . ASP B 1 158 ? 44.073 2.091 -3.370 1.00 14.55 158 ASP B O 1
ATOM 6230 N N . ASP B 1 159 ? 44.431 4.070 -4.347 1.00 15.00 159 ASP B N 1
ATOM 6231 C CA . ASP B 1 159 ? 44.242 4.835 -3.100 1.00 16.06 159 ASP B CA 1
ATOM 6232 C C . ASP B 1 159 ? 42.825 4.674 -2.574 1.00 14.48 159 ASP B C 1
ATOM 6233 O O . ASP B 1 159 ? 42.589 4.436 -1.394 1.00 14.53 159 ASP B O 1
ATOM 6242 N N . GLN B 1 160 ? 41.862 4.780 -3.482 1.00 12.91 160 GLN B N 1
ATOM 6243 C CA . GLN B 1 160 ? 40.460 4.627 -3.108 1.00 11.04 160 GLN B CA 1
ATOM 6244 C C . GLN B 1 160 ? 40.188 3.226 -2.551 1.00 11.63 160 GLN B C 1
ATOM 6245 O O . GLN B 1 160 ? 39.501 3.071 -1.530 1.00 11.32 160 GLN B O 1
ATOM 6259 N N . ARG B 1 161 ? 40.741 2.210 -3.213 1.00 10.87 161 ARG B N 1
ATOM 6260 C CA . ARG B 1 161 ? 40.592 0.841 -2.736 1.00 10.50 161 ARG B CA 1
ATOM 6261 C C . ARG B 1 161 ? 41.222 0.658 -1.366 1.00 11.80 161 ARG B C 1
ATOM 6262 O O . ARG B 1 161 ? 40.589 0.051 -0.496 1.00 12.38 161 ARG B O 1
ATOM 6283 N N . ARG B 1 162 ? 42.438 1.178 -1.147 1.00 12.46 162 ARG B N 1
ATOM 6284 C CA . ARG B 1 162 ? 43.079 0.996 0.156 1.00 13.35 162 ARG B CA 1
ATOM 6285 C C . ARG B 1 162 ? 42.211 1.598 1.269 1.00 13.65 162 ARG B C 1
ATOM 6286 O O . ARG B 1 162 ? 42.035 1.024 2.352 1.00 12.45 162 ARG B O 1
ATOM 6307 N N . GLU B 1 163 ? 41.666 2.775 1.015 1.00 12.82 163 GLU B N 1
ATOM 6308 C CA . GLU B 1 163 ? 40.825 3.442 1.994 1.00 13.13 163 GLU B CA 1
ATOM 6309 C C . GLU B 1 163 ? 39.564 2.636 2.269 1.00 10.83 163 GLU B C 1
ATOM 6310 O O . GLU B 1 163 ? 39.180 2.485 3.421 1.00 11.77 163 GLU B O 1
ATOM 6322 N N . LEU B 1 164 ? 38.930 2.115 1.215 1.00 10.47 164 LEU B N 1
ATOM 6323 C CA . LEU B 1 164 ? 37.730 1.305 1.385 1.00 10.03 164 LEU B CA 1
ATOM 6324 C C . LEU B 1 164 ? 38.017 0.008 2.121 1.00 9.10 164 LEU B C 1
ATOM 6325 O O . LEU B 1 164 ? 37.232 -0.407 2.993 1.00 10.22 164 LEU B O 1
ATOM 6341 N N . VAL B 1 165 ? 39.114 -0.661 1.809 1.00 11.01 165 VAL B N 1
ATOM 6342 C CA . VAL B 1 165 ? 39.457 -1.890 2.528 1.00 11.06 165 VAL B CA 1
ATOM 6343 C C . VAL B 1 165 ? 39.586 -1.620 4.038 1.00 10.63 165 VAL B C 1
ATOM 6344 O O . VAL B 1 165 ? 39.059 -2.354 4.877 1.00 11.91 165 VAL B O 1
ATOM 6357 N N . ALA B 1 166 ? 40.284 -0.545 4.395 1.00 11.37 166 ALA B N 1
ATOM 6358 C CA . ALA B 1 166 ? 40.489 -0.211 5.798 1.00 12.24 166 ALA B CA 1
ATOM 6359 C C . ALA B 1 166 ? 39.150 0.062 6.455 1.00 13.14 166 ALA B C 1
ATOM 6360 O O . ALA B 1 166 ? 38.905 -0.361 7.585 1.00 14.18 166 ALA B O 1
ATOM 6367 N N . LEU B 1 167 ? 38.288 0.802 5.770 1.00 11.45 167 LEU B N 1
ATOM 6368 C CA . LEU B 1 167 ? 36.959 1.118 6.308 1.00 11.88 167 LEU B CA 1
ATOM 6369 C C . LEU B 1 167 ? 36.087 -0.138 6.513 1.00 10.68 167 LEU B C 1
ATOM 6370 O O . LEU B 1 167 ? 35.550 -0.372 7.607 1.00 11.12 167 LEU B O 1
ATOM 6386 N N . ARG B 1 168 ? 35.891 -0.922 5.455 1.00 10.32 168 ARG B N 1
ATOM 6387 C CA . ARG B 1 168 ? 34.983 -2.059 5.532 1.00 9.65 168 ARG B CA 1
ATOM 6388 C C . ARG B 1 168 ? 35.508 -3.173 6.422 1.00 10.15 168 ARG B C 1
ATOM 6389 O O . ARG B 1 168 ? 34.747 -4.030 6.853 1.00 10.45 168 ARG B O 1
ATOM 6410 N N . SER B 1 169 ? 36.803 -3.198 6.680 1.00 11.57 169 SER B N 1
ATOM 6411 C CA . SER B 1 169 ? 37.333 -4.250 7.541 1.00 11.84 169 SER B CA 1
ATOM 6412 C C . SER B 1 169 ? 36.876 -4.123 8.997 1.00 11.71 169 SER B C 1
ATOM 6413 O O . SER B 1 169 ? 37.022 -5.067 9.765 1.00 12.49 169 SER B O 1
ATOM 6421 N N . ASN B 1 170 ? 36.251 -3.003 9.369 1.00 10.84 170 ASN B N 1
ATOM 6422 C CA . ASN B 1 170 ? 35.497 -2.945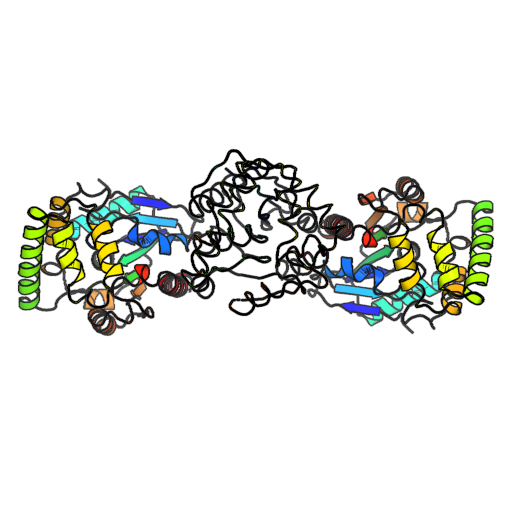 10.619 1.00 11.47 170 ASN B CA 1
ATOM 6423 C C . ASN B 1 170 ? 34.074 -3.490 10.406 1.00 10.58 170 ASN B C 1
ATOM 6424 O O . ASN B 1 170 ? 33.176 -2.800 9.937 1.00 11.22 170 ASN B O 1
ATOM 6435 N N . ASN B 1 171 ? 33.907 -4.780 10.677 1.00 10.86 171 ASN B N 1
ATOM 6436 C CA . ASN B 1 171 ? 32.706 -5.512 10.333 1.00 9.88 171 ASN B CA 1
ATOM 6437 C C . ASN B 1 171 ? 32.808 -6.888 10.961 1.00 10.03 171 ASN B C 1
ATOM 6438 O O . ASN B 1 171 ? 33.910 -7.343 11.250 1.00 10.33 171 ASN B O 1
ATOM 6449 N N . ASN B 1 172 ? 31.669 -7.549 11.153 1.00 9.43 172 ASN B N 1
ATOM 6450 C CA . ASN B 1 172 ? 31.631 -8.900 11.661 1.00 9.65 172 ASN B CA 1
ATOM 6451 C C . ASN B 1 172 ? 31.472 -9.837 10.452 1.00 9.67 172 ASN B C 1
ATOM 6452 O O . ASN B 1 172 ? 30.439 -9.833 9.792 1.00 10.29 172 ASN B O 1
ATOM 6463 N N . GLY B 1 173 ? 32.494 -10.632 10.134 1.00 9.99 173 GLY B N 1
ATOM 6464 C CA . GLY B 1 173 ? 32.424 -11.485 8.949 1.00 10.25 173 GLY B CA 1
ATOM 6465 C C . GLY B 1 173 ? 31.278 -12.460 8.986 1.00 11.92 173 GLY B C 1
ATOM 6466 O O . GLY B 1 173 ? 30.663 -12.735 7.953 1.00 11.32 173 GLY B O 1
ATOM 6470 N N . ALA B 1 174 ? 30.956 -12.986 10.163 1.00 11.68 174 ALA B N 1
ATOM 6471 C CA . ALA B 1 174 ? 29.853 -13.945 10.259 1.00 11.84 174 ALA B CA 1
ATOM 6472 C C . ALA B 1 174 ? 28.511 -13.286 9.943 1.00 11.84 174 ALA B C 1
ATOM 6473 O O . ALA B 1 174 ? 27.668 -13.889 9.273 1.00 12.53 174 ALA B O 1
ATOM 6480 N N . THR B 1 175 ? 28.263 -12.079 10.464 1.00 11.36 175 THR B N 1
ATOM 6481 C CA . THR B 1 175 ? 26.943 -11.478 10.282 1.00 10.86 175 THR B CA 1
ATOM 6482 C C . THR B 1 175 ? 26.861 -10.892 8.881 1.00 11.27 175 THR B C 1
ATOM 6483 O O . THR B 1 175 ? 25.793 -10.934 8.271 1.00 11.64 175 THR B O 1
ATOM 6494 N N . LEU B 1 176 ? 27.985 -10.429 8.313 1.00 10.20 176 LEU B N 1
ATOM 6495 C CA . LEU B 1 176 ? 27.983 -10.050 6.896 1.00 10.40 176 LEU B CA 1
ATOM 6496 C C . LEU B 1 176 ? 27.629 -11.255 6.045 1.00 10.34 176 LEU B C 1
ATOM 6497 O O . LEU B 1 176 ? 26.824 -11.158 5.101 1.00 11.59 176 LEU B O 1
ATOM 6513 N N . ALA B 1 177 ? 28.261 -12.392 6.320 1.00 11.59 177 ALA B N 1
ATOM 6514 C CA . ALA B 1 177 ? 27.997 -13.592 5.537 1.00 11.72 177 ALA B CA 1
ATOM 6515 C C . ALA B 1 177 ? 26.522 -13.976 5.599 1.00 11.15 177 ALA B C 1
ATOM 6516 O O . ALA B 1 177 ? 25.932 -14.324 4.581 1.00 12.14 177 ALA B O 1
ATOM 6523 N N . ALA B 1 178 ? 25.922 -13.910 6.779 1.00 11.90 178 ALA B N 1
ATOM 6524 C CA . ALA B 1 178 ? 24.501 -14.272 6.929 1.00 13.74 178 ALA B CA 1
ATOM 6525 C C . ALA B 1 178 ? 23.615 -13.334 6.121 1.00 12.79 178 ALA B C 1
ATOM 6526 O O . ALA B 1 178 ? 22.682 -13.769 5.433 1.00 13.71 178 ALA B O 1
ATOM 6533 N N . MET B 1 179 ? 23.902 -12.042 6.175 1.00 11.65 179 MET B N 1
ATOM 6534 C CA . MET B 1 179 ? 23.081 -11.096 5.437 1.00 11.56 179 MET B CA 1
ATOM 6535 C C . MET B 1 179 ? 23.281 -11.209 3.927 1.00 10.51 179 MET B C 1
ATOM 6536 O O . MET B 1 179 ? 22.317 -11.072 3.149 1.00 11.50 179 MET B O 1
ATOM 6550 N N . LEU B 1 180 ? 24.521 -11.467 3.495 1.00 10.81 180 LEU B N 1
ATOM 6551 C CA . LEU B 1 180 ? 24.828 -11.587 2.065 1.00 10.16 180 LEU B CA 1
ATOM 6552 C C . LEU B 1 180 ? 23.950 -12.683 1.465 1.00 11.90 180 LEU B C 1
ATOM 6553 O O . LEU B 1 180 ? 23.304 -12.513 0.423 1.00 12.42 180 LEU B O 1
ATOM 6569 N N . GLU B 1 181 ? 23.901 -13.819 2.144 1.00 12.13 181 GLU B N 1
ATOM 6570 C CA . GLU B 1 181 ? 23.064 -14.934 1.688 1.00 13.59 181 GLU B CA 1
ATOM 6571 C C . GLU B 1 181 ? 21.572 -14.595 1.723 1.00 14.79 181 GLU B C 1
ATOM 6572 O O . GLU B 1 181 ? 20.827 -14.859 0.773 1.00 15.79 181 GLU B O 1
ATOM 6584 N N . ALA B 1 182 ? 21.143 -14.029 2.845 1.00 12.82 182 ALA B N 1
ATOM 6585 C CA . ALA B 1 182 ? 19.710 -13.785 3.072 1.00 13.29 182 ALA B CA 1
ATOM 6586 C C . ALA B 1 182 ? 19.074 -12.852 2.036 1.00 12.80 182 ALA B C 1
ATOM 6587 O O . ALA B 1 182 ? 17.924 -13.047 1.647 1.00 14.03 182 ALA B O 1
ATOM 6594 N N . THR B 1 183 ? 19.824 -11.846 1.582 1.00 12.11 183 THR B N 1
ATOM 6595 C CA . THR B 1 183 ? 19.305 -10.858 0.655 1.00 12.29 183 THR B CA 1
ATOM 6596 C C . THR B 1 183 ? 20.043 -10.884 -0.680 1.00 12.21 183 THR B C 1
ATOM 6597 O O . THR B 1 183 ? 20.007 -9.917 -1.441 1.00 12.10 183 THR B O 1
ATOM 6608 N N . SER B 1 184 ? 20.691 -12.007 -0.979 1.00 12.33 184 SER B N 1
ATOM 6609 C CA . SER B 1 184 ? 21.372 -12.194 -2.242 1.00 12.83 184 SER B CA 1
ATOM 6610 C C . SER B 1 184 ? 20.480 -11.805 -3.421 1.00 13.64 184 SER B C 1
ATOM 6611 O O . SER B 1 184 ? 19.292 -12.147 -3.457 1.00 13.40 184 SER B O 1
ATOM 6619 N N . LEU B 1 185 ? 21.062 -11.183 -4.433 1.00 12.10 185 LEU B N 1
ATOM 6620 C CA . LEU B 1 185 ? 20.310 -10.928 -5.648 1.00 12.55 185 LEU B CA 1
ATOM 6621 C C . LEU B 1 185 ? 19.719 -12.231 -6.199 1.00 12.84 185 LEU B C 1
ATOM 6622 O O . LEU B 1 185 ? 18.676 -12.213 -6.856 1.00 13.76 185 LEU B O 1
ATOM 6638 N N . ALA B 1 186 ? 20.319 -13.370 -5.899 1.00 14.17 186 ALA B N 1
ATOM 6639 C CA . ALA B 1 186 ? 19.780 -14.636 -6.396 1.00 15.23 186 ALA B CA 1
ATOM 6640 C C . ALA B 1 186 ? 18.363 -14.942 -5.920 1.00 16.73 186 ALA B C 1
ATOM 6641 O O . ALA B 1 186 ? 17.657 -15.675 -6.618 1.00 17.63 186 ALA B O 1
ATOM 6648 N N . VAL B 1 187 ? 17.939 -14.411 -4.775 1.00 15.50 187 VAL B N 1
ATOM 6649 C CA . VAL B 1 187 ? 16.608 -14.694 -4.244 1.00 15.20 187 VAL B CA 1
ATOM 6650 C C . VAL B 1 187 ? 15.639 -13.540 -4.475 1.00 14.75 187 VAL B C 1
ATOM 6651 O O . VAL B 1 187 ? 14.506 -13.607 -4.037 1.00 15.22 187 VAL B O 1
ATOM 6664 N N . GLN B 1 188 ? 16.086 -12.463 -5.127 1.00 14.05 188 GLN B N 1
ATOM 6665 C CA . GLN B 1 188 ? 15.232 -11.291 -5.337 1.00 13.16 188 GLN B CA 1
ATOM 6666 C C . GLN B 1 188 ? 14.336 -11.455 -6.571 1.00 12.79 188 GLN B C 1
ATOM 6667 O O . GLN B 1 188 ? 14.786 -11.865 -7.627 1.00 14.23 188 GLN B O 1
ATOM 6681 N N . PRO B 1 189 ? 13.045 -11.115 -6.453 1.00 14.51 189 PRO B N 1
ATOM 6682 C CA . PRO B 1 189 ? 12.210 -11.094 -7.661 1.00 14.99 189 PRO B CA 1
ATOM 6683 C C . PRO B 1 189 ? 12.688 -10.070 -8.693 1.00 14.65 189 PRO B C 1
ATOM 6684 O O . PRO B 1 189 ? 13.395 -9.093 -8.333 1.00 15.52 189 PRO B O 1
ATOM 6695 N N . ASP B 1 190 ? 12.257 -10.249 -9.938 1.00 15.80 190 ASP B N 1
ATOM 6696 C CA . ASP B 1 190 ? 12.401 -9.218 -10.963 1.00 15.73 190 ASP B CA 1
ATOM 6697 C C . ASP B 1 190 ? 11.366 -8.143 -10.709 1.00 14.57 190 ASP B C 1
ATOM 6698 O O . ASP B 1 190 ? 10.193 -8.361 -10.946 1.00 15.62 190 ASP B O 1
ATOM 6707 N N . LEU B 1 191 ? 11.802 -6.991 -10.216 1.00 14.72 191 LEU B N 1
ATOM 6708 C CA . LEU B 1 191 ? 10.879 -5.916 -9.836 1.00 15.12 191 LEU B CA 1
ATOM 6709 C C . LEU B 1 191 ? 10.510 -4.941 -10.971 1.00 16.21 191 LEU B C 1
ATOM 6710 O O . LEU B 1 191 ? 9.766 -3.986 -10.746 1.00 16.13 191 LEU B O 1
ATOM 6726 N N . ARG B 1 192 ? 10.960 -5.197 -12.188 1.00 16.58 192 ARG B N 1
ATOM 6727 C CA . ARG B 1 192 ? 10.724 -4.227 -13.250 1.00 18.35 192 ARG B CA 1
ATOM 6728 C C . ARG B 1 192 ? 9.243 -3.927 -13.469 1.00 18.40 192 ARG B C 1
ATOM 6729 O O . ARG B 1 192 ? 8.868 -2.763 -13.583 1.00 20.07 192 ARG B O 1
ATOM 6750 N N . ALA B 1 193 ? 8.390 -4.949 -13.461 1.00 18.60 193 ALA B N 1
ATOM 6751 C CA . ALA B 1 193 ? 6.980 -4.711 -13.733 1.00 20.13 193 ALA B CA 1
ATOM 6752 C C . ALA B 1 193 ? 6.356 -3.973 -12.574 1.00 19.45 193 ALA B C 1
ATOM 6753 O O . ALA B 1 193 ? 5.586 -3.032 -12.769 1.00 23.07 193 ALA B O 1
ATOM 6760 N N . ASN B 1 194 ? 6.704 -4.368 -11.358 1.00 16.96 194 ASN B N 1
ATOM 6761 C CA . ASN B 1 194 ? 6.152 -3.696 -10.210 1.00 18.79 194 ASN B CA 1
ATOM 6762 C C . ASN B 1 194 ? 6.574 -2.215 -10.165 1.00 18.52 194 ASN B C 1
ATOM 6763 O O . ASN B 1 194 ? 5.744 -1.327 -9.934 1.00 20.69 194 ASN B O 1
ATOM 6774 N N . LEU B 1 195 ? 7.847 -1.953 -10.423 1.00 18.64 195 LEU B N 1
ATOM 6775 C CA . LEU B 1 195 ? 8.327 -0.574 -10.454 1.00 20.36 195 LEU B CA 1
ATOM 6776 C C . LEU B 1 195 ? 7.626 0.271 -11.535 1.00 24.29 195 LEU B C 1
ATOM 6777 O O . LEU B 1 195 ? 7.366 1.451 -11.314 1.00 27.82 195 LEU B O 1
ATOM 6793 N N . SER B 1 196 ? 7.318 -0.331 -12.678 1.00 26.02 196 SER B N 1
ATOM 6794 C CA . SER B 1 196 ? 6.581 0.364 -13.742 1.00 31.23 196 SER B CA 1
ATOM 6795 C C . SER B 1 196 ? 5.226 0.862 -13.280 1.00 31.96 196 SER B C 1
ATOM 6796 O O . SER B 1 196 ? 4.743 1.910 -13.740 1.00 36.81 196 SER B O 1
ATOM 6804 N N . ALA B 1 197 ? 4.594 0.090 -12.409 1.00 29.30 197 ALA B N 1
ATOM 6805 C CA . ALA B 1 197 ? 3.223 0.367 -11.983 1.00 30.90 197 ALA B CA 1
ATOM 6806 C C . ALA B 1 197 ? 3.155 1.124 -10.669 1.00 39.76 197 ALA B C 1
ATOM 6807 O O . ALA B 1 197 ? 2.099 1.208 -10.039 1.00 45.87 197 ALA B O 1
ATOM 6814 N N . ARG B 1 198 ? 4.285 1.679 -10.265 1.00 39.78 198 ARG B N 1
ATOM 6815 C CA . ARG B 1 198 ? 4.420 2.241 -8.935 1.00 40.17 198 ARG B CA 1
ATOM 6816 C C . ARG B 1 198 ? 3.461 3.365 -8.642 1.00 38.98 198 ARG B C 1
ATOM 6817 O O . ARG B 1 198 ? 3.189 4.197 -9.501 1.00 37.46 198 ARG B O 1
ATOM 6821 N N . THR B 1 199 ? 3.000 3.406 -7.394 1.00 43.78 199 THR B N 1
ATOM 6822 C CA . THR B 1 199 ? 2.243 4.540 -6.874 1.00 46.94 199 THR B CA 1
ATOM 6823 C C . THR B 1 199 ? 3.190 5.582 -6.292 1.00 46.94 199 THR B C 1
ATOM 6824 O O . THR B 1 199 ? 2.854 6.764 -6.178 1.00 52.02 199 THR B O 1
ATOM 6835 N N . PHE B 1 200 ? 4.390 5.134 -5.947 1.00 36.56 200 PHE B N 1
ATOM 6836 C CA . PHE B 1 200 ? 5.343 5.987 -5.290 1.00 32.94 200 PHE B CA 1
ATOM 6837 C C . PHE B 1 200 ? 6.250 6.580 -6.358 1.00 29.06 200 PHE B C 1
ATOM 6838 O O . PHE B 1 200 ? 6.433 6.004 -7.431 1.00 30.04 200 PHE B O 1
ATOM 6855 N N . ALA B 1 201 ? 6.788 7.750 -6.070 1.00 27.61 201 ALA B N 1
ATOM 6856 C CA . ALA B 1 201 ? 7.776 8.349 -6.933 1.00 26.03 201 ALA B CA 1
ATOM 6857 C C . ALA B 1 201 ? 9.047 7.489 -6.896 1.00 21.49 201 ALA B C 1
ATOM 6858 O O . ALA B 1 201 ? 9.394 6.949 -5.859 1.00 20.43 201 ALA B O 1
ATOM 6865 N N . PHE B 1 202 ? 9.713 7.347 -8.039 1.00 21.93 202 PHE B N 1
ATOM 6866 C CA . PHE B 1 202 ? 10.891 6.484 -8.161 1.00 20.40 202 PHE B CA 1
ATOM 6867 C C . PHE B 1 202 ? 11.936 7.155 -9.020 1.00 20.68 202 PHE B C 1
ATOM 6868 O O . PHE B 1 202 ? 11.664 7.525 -10.165 1.00 22.31 202 PHE B O 1
ATOM 6885 N N . TYR B 1 203 ? 13.125 7.319 -8.444 1.00 19.19 203 TYR B N 1
ATOM 6886 C CA . TYR B 1 203 ? 14.250 7.950 -9.120 1.00 18.91 203 TYR B CA 1
ATOM 6887 C C . TYR B 1 203 ? 15.484 7.089 -9.005 1.00 16.84 203 TYR B C 1
ATOM 6888 O O . TYR B 1 203 ? 15.708 6.427 -7.988 1.00 16.47 203 TYR B O 1
ATOM 6906 N N . TYR B 1 204 ? 16.311 7.148 -10.039 1.00 17.01 204 TYR B N 1
ATOM 6907 C CA . TYR B 1 204 ? 17.524 6.349 -10.096 1.00 16.86 204 TYR B CA 1
ATOM 6908 C C . TYR B 1 204 ? 18.758 7.243 -10.228 1.00 18.43 204 TYR B C 1
ATOM 6909 O O . TYR B 1 204 ? 18.761 8.212 -10.988 1.00 21.78 204 TYR B O 1
ATOM 6927 N N . LEU B 1 205 ? 19.783 6.933 -9.444 1.00 16.58 205 LEU B N 1
ATOM 6928 C CA . LEU B 1 205 ? 21.091 7.588 -9.530 1.00 16.46 205 LEU B CA 1
ATOM 6929 C C . LEU B 1 205 ? 22.124 6.572 -9.945 1.00 16.33 205 LEU B C 1
ATOM 6930 O O . LEU B 1 205 ? 22.104 5.434 -9.474 1.00 15.56 205 LEU B O 1
ATOM 6946 N N A CYS B 1 206 ? 23.055 7.004 -10.789 0.30 12.49 206 CYS B N 1
ATOM 6947 N N B CYS B 1 206 ? 23.024 6.949 -10.837 0.70 18.37 206 CYS B N 1
ATOM 6948 C CA A CYS B 1 206 ? 24.115 6.129 -11.274 0.30 11.40 206 CYS B CA 1
ATOM 6949 C CA B CYS B 1 206 ? 24.183 6.100 -11.076 0.70 21.66 206 CYS B CA 1
ATOM 6950 C C A CYS B 1 206 ? 25.392 6.910 -11.561 0.30 12.76 206 CYS B C 1
ATOM 6951 C C B CYS B 1 206 ? 25.381 6.917 -11.481 0.70 17.52 206 CYS B C 1
ATOM 6952 O O A CYS B 1 206 ? 25.341 7.961 -12.194 0.30 12.84 206 CYS B O 1
ATOM 6953 O O B CYS B 1 206 ? 25.273 7.976 -12.099 0.70 19.42 206 CYS B O 1
ATOM 6968 N N . GLY B 1 207 ? 26.544 6.403 -11.128 1.00 14.29 207 GLY B N 1
ATOM 6969 C CA . GLY B 1 207 ? 27.788 7.028 -11.507 1.00 14.26 207 GLY B CA 1
ATOM 6970 C C . GLY B 1 207 ? 28.008 6.952 -12.997 1.00 14.95 207 GLY B C 1
ATOM 6971 O O . GLY B 1 207 ? 27.713 5.945 -13.641 1.00 15.54 207 GLY B O 1
ATOM 6976 N N . GLU B 1 208 ? 28.573 8.019 -13.536 1.00 14.87 208 GLU B N 1
ATOM 6977 C CA . GLU B 1 208 ? 28.917 8.055 -14.939 1.00 16.71 208 GLU B CA 1
ATOM 6978 C C . GLU B 1 208 ? 29.774 6.849 -15.361 1.00 17.79 208 GLU B C 1
ATOM 6979 O O . GLU B 1 208 ? 29.614 6.333 -16.467 1.00 19.61 208 GLU B O 1
ATOM 6991 N N . ARG B 1 209 ? 30.681 6.419 -14.489 1.00 16.67 209 ARG B N 1
ATOM 6992 C CA . ARG B 1 209 ? 31.662 5.348 -14.784 1.00 19.85 209 ARG B CA 1
ATOM 6993 C C . ARG B 1 209 ? 31.173 3.953 -14.406 1.00 21.35 209 ARG B C 1
ATOM 6994 O O . ARG B 1 209 ? 31.957 3.007 -14.405 1.00 27.60 209 ARG B O 1
ATOM 7015 N N . ASP B 1 210 ? 29.902 3.845 -14.029 1.00 16.96 210 ASP B N 1
ATOM 7016 C CA . ASP B 1 210 ? 29.291 2.575 -13.631 1.00 17.47 210 ASP B CA 1
ATOM 7017 C C . ASP B 1 210 ? 28.520 2.006 -14.799 1.00 20.33 210 ASP B C 1
ATOM 7018 O O . ASP B 1 210 ? 27.312 2.222 -14.923 1.00 19.08 210 ASP B O 1
ATOM 7027 N N . SER B 1 211 ? 29.225 1.300 -15.686 1.00 20.48 211 SER B N 1
ATOM 7028 C CA . SER B 1 211 ? 28.613 0.901 -16.931 1.00 21.24 211 SER B CA 1
ATOM 7029 C C . SER B 1 211 ? 27.453 -0.069 -16.732 1.00 22.90 211 SER B C 1
ATOM 7030 O O . SER B 1 211 ? 26.442 0.011 -17.433 1.00 24.78 211 SER B O 1
ATOM 7038 N N . LYS B 1 212 ? 27.613 -0.990 -15.798 1.00 21.57 212 LYS B N 1
ATOM 7039 C CA . LYS B 1 212 ? 26.607 -2.015 -15.538 1.00 22.86 212 LYS B CA 1
ATOM 7040 C C . LYS B 1 212 ? 25.277 -1.355 -15.158 1.00 21.95 212 LYS B C 1
ATOM 7041 O O . LYS B 1 212 ? 24.209 -1.656 -15.709 1.00 22.21 212 LYS B O 1
ATOM 7060 N N . PHE B 1 213 ? 25.336 -0.399 -14.254 1.00 18.50 213 PHE B N 1
ATOM 7061 C CA . PHE B 1 213 ? 24.072 0.139 -13.723 1.00 16.71 213 PHE B CA 1
ATOM 7062 C C . PHE B 1 213 ? 23.529 1.279 -14.575 1.00 20.41 213 PHE B C 1
ATOM 7063 O O . PHE B 1 213 ? 22.322 1.542 -14.545 1.00 20.30 213 PHE B O 1
ATOM 7080 N N . ARG B 1 214 ? 24.357 1.870 -15.434 1.00 21.06 214 ARG B N 1
ATOM 7081 C CA . ARG B 1 214 ? 23.806 2.779 -16.413 1.00 24.84 214 ARG B CA 1
ATOM 7082 C C . ARG B 1 214 ? 22.916 2.015 -17.356 1.00 24.47 214 ARG B C 1
ATOM 7083 O O . ARG B 1 214 ? 21.847 2.492 -17.707 1.00 27.10 214 ARG B O 1
ATOM 7104 N N . ALA B 1 215 ? 23.338 0.820 -17.752 1.00 25.02 215 ALA B N 1
ATOM 7105 C CA . ALA B 1 215 ? 22.529 0.023 -18.665 1.00 27.25 215 ALA B CA 1
ATOM 7106 C C . ALA B 1 215 ? 21.225 -0.405 -17.968 1.00 28.78 215 ALA B C 1
ATOM 7107 O O . ALA B 1 215 ? 20.151 -0.349 -18.552 1.00 31.40 215 ALA B O 1
ATOM 7114 N N . LEU B 1 216 ? 21.310 -0.841 -16.713 1.00 26.87 216 LEU B N 1
ATOM 7115 C CA . LEU B 1 216 ? 20.119 -1.263 -15.990 1.00 26.82 216 LEU B CA 1
ATOM 7116 C C . LEU B 1 216 ? 19.100 -0.138 -15.810 1.00 29.51 216 LEU B C 1
ATOM 7117 O O . LEU B 1 216 ? 17.904 -0.352 -15.924 1.00 31.82 216 LEU B O 1
ATOM 7133 N N . ALA B 1 217 ? 19.583 1.053 -15.482 1.00 30.26 217 ALA B N 1
ATOM 7134 C CA . ALA B 1 217 ? 18.702 2.195 -15.265 1.00 32.24 217 ALA B CA 1
ATOM 7135 C C . ALA B 1 217 ? 17.872 2.480 -16.501 1.00 36.20 217 ALA B C 1
ATOM 7136 O O . ALA B 1 217 ? 16.710 2.879 -16.406 1.00 34.88 217 ALA B O 1
ATOM 7143 N N . ALA B 1 218 ? 18.473 2.255 -17.663 1.00 37.41 218 ALA B N 1
ATOM 7144 C CA . ALA B 1 218 ? 17.802 2.495 -18.930 1.00 38.71 218 ALA B CA 1
ATOM 7145 C C . ALA B 1 218 ? 16.629 1.534 -19.139 1.00 41.16 218 ALA B C 1
ATOM 7146 O O . ALA B 1 218 ? 15.709 1.836 -19.899 1.00 44.14 218 ALA B O 1
ATOM 7153 N N . GLU B 1 219 ? 16.689 0.359 -18.519 1.00 40.51 219 GLU B N 1
ATOM 7154 C CA . GLU B 1 219 ? 15.606 -0.621 -18.615 1.00 41.13 219 GLU B CA 1
ATOM 7155 C C . GLU B 1 219 ? 14.408 -0.222 -17.752 1.00 42.04 219 GLU B C 1
ATOM 7156 O O . GLU B 1 219 ? 13.330 -0.804 -17.871 1.00 44.54 219 GLU B O 1
ATOM 7168 N N . LEU B 1 220 ? 14.600 0.765 -16.885 1.00 41.12 220 LEU B N 1
ATOM 7169 C CA . LEU B 1 220 ? 13.595 1.132 -15.896 1.00 41.97 220 LEU B CA 1
ATOM 7170 C C . LEU B 1 220 ? 12.801 2.351 -16.330 1.00 49.80 220 LEU B C 1
ATOM 7171 O O . LEU B 1 220 ? 11.689 2.568 -15.846 1.00 53.50 220 LEU B O 1
ATOM 7187 N N . ALA B 1 221 ? 13.381 3.140 -17.231 1.00 54.27 221 ALA B N 1
ATOM 7188 C CA . ALA B 1 221 ? 12.721 4.324 -17.778 1.00 60.13 221 ALA B CA 1
ATOM 7189 C C . ALA B 1 221 ? 12.060 5.168 -16.684 1.00 61.00 221 ALA B C 1
ATOM 7190 O O . ALA B 1 221 ? 10.920 5.608 -16.812 1.00 63.26 221 ALA B O 1
ATOM 7197 N N . ALA B 1 222 ? 12.818 5.376 -15.616 1.00 58.49 222 ALA B N 1
ATOM 7198 C CA . ALA B 1 222 ? 12.438 6.232 -14.507 1.00 53.35 222 ALA B CA 1
ATOM 7199 C C . ALA B 1 222 ? 13.459 7.334 -14.632 1.00 50.18 222 ALA B C 1
ATOM 7200 O O . ALA B 1 222 ? 14.462 7.134 -15.318 1.00 52.17 222 ALA B O 1
ATOM 7207 N N . ASP B 1 223 ? 13.208 8.495 -14.034 1.00 46.97 223 ASP B N 1
ATOM 7208 C CA . ASP B 1 223 ? 14.203 9.562 -14.055 1.00 45.25 223 ASP B CA 1
ATOM 7209 C C . ASP B 1 223 ? 15.532 9.042 -13.522 1.00 38.85 223 ASP B C 1
ATOM 7210 O O . ASP B 1 223 ? 15.622 8.676 -12.349 1.00 36.01 223 ASP B O 1
ATOM 7219 N N . CYS B 1 224 ? 16.537 9.004 -14.404 1.00 36.81 224 CYS B N 1
ATOM 7220 C CA . CYS B 1 224 ? 17.903 8.634 -14.033 1.00 33.30 224 CYS B CA 1
ATOM 7221 C C . CYS B 1 224 ? 18.828 9.834 -14.048 1.00 31.69 224 CYS B C 1
ATOM 7222 O O . CYS B 1 224 ? 18.938 10.549 -15.054 1.00 35.44 224 CYS B O 1
ATOM 7230 N N . HIS B 1 225 ? 19.493 10.039 -12.927 1.00 27.87 225 HIS B N 1
ATOM 7231 C CA . HIS B 1 225 ? 20.477 11.084 -12.773 1.00 26.22 225 HIS B CA 1
ATOM 7232 C C . HIS B 1 225 ? 21.878 10.462 -12.825 1.00 22.57 225 HIS B C 1
ATOM 7233 O O . HIS B 1 225 ? 22.237 9.652 -11.960 1.00 22.69 225 HIS B O 1
ATOM 7247 N N . VAL B 1 226 ? 22.641 10.804 -13.855 1.00 21.14 226 VAL B N 1
ATOM 7248 C CA . VAL B 1 226 ? 24.001 10.315 -14.001 1.00 21.72 226 VAL B CA 1
ATOM 7249 C C . VAL B 1 226 ? 24.940 11.274 -13.301 1.00 21.27 226 VAL B C 1
ATOM 7250 O O . VAL B 1 226 ? 24.953 12.474 -13.577 1.00 25.36 226 VAL B O 1
ATOM 7263 N N . ILE B 1 227 ? 25.681 10.746 -12.350 1.00 19.78 227 ILE B N 1
ATOM 7264 C CA . ILE B 1 227 ? 26.559 11.539 -11.499 1.00 17.31 227 ILE B CA 1
ATOM 7265 C C . ILE B 1 227 ? 27.932 11.647 -12.133 1.00 17.53 227 ILE B C 1
ATOM 7266 O O . ILE B 1 227 ? 28.604 10.632 -12.308 1.00 15.95 227 ILE B O 1
ATOM 7282 N N . PRO B 1 228 ? 28.365 12.870 -12.479 1.00 19.09 228 PRO B N 1
ATOM 7283 C CA . PRO B 1 228 ? 29.638 12.988 -13.206 1.00 19.87 228 PRO B CA 1
ATOM 7284 C C . PRO B 1 228 ? 30.841 12.424 -12.460 1.00 19.36 228 PRO B C 1
ATOM 7285 O O . PRO B 1 228 ? 30.904 12.521 -11.230 1.00 19.64 228 PRO B O 1
ATOM 7296 N N . ARG B 1 229 ? 31.772 11.819 -13.192 1.00 20.18 229 ARG B N 1
ATOM 7297 C CA . ARG B 1 229 ? 33.084 11.479 -12.658 1.00 25.73 229 ARG B CA 1
ATOM 7298 C C . ARG B 1 229 ? 32.983 10.628 -11.408 1.00 26.10 229 ARG B C 1
ATOM 7299 O O . ARG B 1 229 ? 33.711 10.835 -10.423 1.00 33.27 229 ARG B O 1
ATOM 7320 N N . ALA B 1 230 ? 32.059 9.685 -11.437 1.00 16.60 230 ALA B N 1
ATOM 7321 C CA . ALA B 1 230 ? 31.872 8.801 -10.304 1.00 13.66 230 ALA B CA 1
ATOM 7322 C C . ALA B 1 230 ? 31.617 7.383 -10.737 1.00 12.85 230 ALA B C 1
ATOM 7323 O O . ALA B 1 230 ? 30.959 7.147 -11.756 1.00 14.55 230 ALA B O 1
ATOM 7330 N N . GLY B 1 231 ? 32.111 6.443 -9.942 1.00 13.54 231 GLY B N 1
ATOM 7331 C CA . GLY B 1 231 ? 31.833 5.021 -10.114 1.00 13.85 231 GLY B CA 1
ATOM 7332 C C . GLY B 1 231 ? 30.550 4.596 -9.442 1.00 11.65 231 GLY B C 1
ATOM 7333 O O . GLY B 1 231 ? 29.631 5.408 -9.242 1.00 12.63 231 GLY B O 1
ATOM 7337 N N . HIS B 1 232 ? 30.476 3.328 -9.076 1.00 10.75 232 HIS B N 1
ATOM 7338 C CA . HIS B 1 232 ? 29.262 2.738 -8.536 1.00 10.55 232 HIS B CA 1
ATOM 7339 C C . HIS B 1 232 ? 28.764 3.426 -7.277 1.00 10.89 232 HIS B C 1
ATOM 7340 O O . HIS B 1 232 ? 27.579 3.732 -7.160 1.00 11.34 232 HIS B O 1
ATOM 7354 N N . ASN B 1 233 ? 29.668 3.634 -6.329 1.00 10.71 233 ASN B N 1
ATOM 7355 C CA . ASN B 1 233 ? 29.349 4.404 -5.141 1.00 11.04 233 ASN B CA 1
ATOM 7356 C C . ASN B 1 233 ? 29.556 5.896 -5.493 1.00 11.33 233 ASN B C 1
ATOM 7357 O O . ASN B 1 233 ? 30.623 6.485 -5.208 1.00 11.52 233 ASN B O 1
ATOM 7368 N N . ALA B 1 234 ? 28.549 6.484 -6.141 1.00 11.55 234 ALA B N 1
ATOM 7369 C CA . ALA B 1 234 ? 28.695 7.821 -6.664 1.00 12.24 234 ALA B CA 1
ATOM 7370 C C . ALA B 1 234 ? 28.640 8.837 -5.520 1.00 13.01 234 ALA B C 1
ATOM 7371 O O . ALA B 1 234 ? 29.327 9.865 -5.589 1.00 14.01 234 ALA B O 1
ATOM 7378 N N . HIS B 1 235 ? 27.847 8.591 -4.481 1.00 12.39 235 HIS B N 1
ATOM 7379 C CA . HIS B 1 235 ? 27.746 9.564 -3.401 1.00 12.48 235 HIS B CA 1
ATOM 7380 C C . HIS B 1 235 ? 29.049 9.647 -2.617 1.00 12.89 235 HIS B C 1
ATOM 7381 O O . HIS B 1 235 ? 29.365 10.697 -2.054 1.00 14.10 235 HIS B O 1
ATOM 7396 N N . ARG B 1 236 ? 29.817 8.560 -2.569 1.00 12.82 236 ARG B N 1
ATOM 7397 C CA . ARG B 1 236 ? 31.092 8.616 -1.864 1.00 13.34 236 ARG B CA 1
ATOM 7398 C C . ARG B 1 236 ? 32.114 9.394 -2.693 1.00 13.45 236 ARG B C 1
ATOM 7399 O O . ARG B 1 236 ? 32.917 10.175 -2.162 1.00 14.13 236 ARG B O 1
ATOM 7420 N N . GLU B 1 237 ? 32.078 9.196 -4.003 1.00 13.46 237 GLU B N 1
ATOM 7421 C CA . GLU B 1 237 ? 33.086 9.761 -4.858 1.00 14.15 237 GLU B CA 1
ATOM 7422 C C . GLU B 1 237 ? 32.791 11.209 -5.283 1.00 15.81 237 GLU B C 1
ATOM 7423 O O . GLU B 1 237 ? 33.713 12.006 -5.459 1.00 18.60 237 GLU B O 1
ATOM 7435 N N . ASN B 1 238 ? 31.506 11.533 -5.417 1.00 14.70 238 ASN B N 1
ATOM 7436 C CA . ASN B 1 238 ? 31.056 12.858 -5.831 1.00 14.84 238 ASN B CA 1
ATOM 7437 C C . ASN B 1 238 ? 29.832 13.257 -4.979 1.00 15.78 238 ASN B C 1
ATOM 7438 O O . ASN B 1 238 ? 28.710 13.330 -5.479 1.00 16.73 238 ASN B O 1
ATOM 7449 N N . PRO B 1 239 ? 30.050 13.510 -3.686 1.00 15.08 239 PRO B N 1
ATOM 7450 C CA . PRO B 1 239 ? 28.931 13.856 -2.812 1.00 15.84 239 PRO B CA 1
ATOM 7451 C C . PRO B 1 239 ? 28.241 15.138 -3.262 1.00 16.70 239 PRO B C 1
ATOM 7452 O O . PRO B 1 239 ? 27.016 15.228 -3.161 1.00 18.10 239 PRO B O 1
ATOM 7463 N N . ALA B 1 240 ? 28.993 16.119 -3.752 1.00 17.99 240 ALA B N 1
ATOM 7464 C CA . ALA B 1 240 ? 28.354 17.365 -4.151 1.00 18.78 240 ALA B CA 1
ATOM 7465 C C . ALA B 1 240 ? 27.407 17.132 -5.333 1.00 17.76 240 ALA B C 1
ATOM 7466 O O . ALA B 1 240 ? 26.322 17.723 -5.399 1.00 19.56 240 ALA B O 1
ATOM 7473 N N . GLY B 1 241 ? 27.801 16.251 -6.249 1.00 17.76 241 GLY B N 1
ATOM 7474 C CA . GLY B 1 241 ? 26.956 15.923 -7.389 1.00 18.30 241 GLY B CA 1
ATOM 7475 C C . GLY B 1 241 ? 25.693 15.200 -6.955 1.00 17.89 241 GLY B C 1
ATOM 7476 O O . GLY B 1 241 ? 24.608 15.473 -7.472 1.00 18.82 241 GLY B O 1
ATOM 7480 N N . VAL B 1 242 ? 25.823 14.276 -6.012 1.00 16.44 242 VAL B N 1
ATOM 7481 C CA . VAL B 1 242 ? 24.654 13.573 -5.509 1.00 16.13 242 VAL B CA 1
ATOM 7482 C C . VAL B 1 242 ? 23.752 14.510 -4.704 1.00 17.85 242 VAL B C 1
ATOM 7483 O O . VAL B 1 242 ? 22.535 14.427 -4.829 1.00 18.25 242 VAL B O 1
ATOM 7496 N N . ILE B 1 243 ? 24.327 15.400 -3.909 1.00 18.27 243 ILE B N 1
ATOM 7497 C CA . ILE B 1 243 ? 23.499 16.379 -3.185 1.00 19.42 243 ILE B CA 1
ATOM 7498 C C . ILE B 1 243 ? 22.672 17.203 -4.173 1.00 19.73 243 ILE B C 1
ATOM 7499 O O . ILE B 1 243 ? 21.460 17.425 -3.976 1.00 22.24 243 ILE B O 1
ATOM 7515 N N . ALA B 1 244 ? 23.301 17.627 -5.267 1.00 20.28 244 ALA B N 1
ATOM 7516 C CA . ALA B 1 244 ? 22.591 18.428 -6.273 1.00 20.72 244 ALA B CA 1
ATOM 7517 C C . ALA B 1 244 ? 21.413 17.642 -6.890 1.00 22.34 244 ALA B C 1
ATOM 7518 O O . ALA B 1 244 ? 20.301 18.175 -7.039 1.00 23.31 244 ALA B O 1
ATOM 7525 N N . SER B 1 245 ? 21.647 16.383 -7.232 1.00 21.48 245 SER B N 1
ATOM 7526 C CA . SER B 1 245 ? 20.593 15.546 -7.806 1.00 20.78 245 SER B CA 1
ATOM 7527 C C . SER B 1 245 ? 19.463 15.322 -6.803 1.00 21.54 245 SER B C 1
ATOM 7528 O O . SER B 1 245 ? 18.279 15.418 -7.160 1.00 21.88 245 SER B O 1
ATOM 7536 N N . LEU B 1 246 ? 19.810 15.005 -5.555 1.00 19.17 246 LEU B N 1
ATOM 7537 C CA . LEU B 1 246 ? 18.782 14.839 -4.530 1.00 19.32 246 LEU B CA 1
ATOM 7538 C C . LEU B 1 246 ? 17.973 16.137 -4.345 1.00 20.14 246 LEU B C 1
ATOM 7539 O O . LEU B 1 246 ? 16.757 16.086 -4.170 1.00 21.48 246 LEU B O 1
ATOM 7555 N N . ALA B 1 247 ? 18.618 17.297 -4.399 1.00 21.43 247 ALA B N 1
ATOM 7556 C CA . ALA B 1 247 ? 17.903 18.552 -4.218 1.00 23.70 247 ALA B CA 1
ATOM 7557 C C . ALA B 1 247 ? 16.903 18.772 -5.344 1.00 23.72 247 ALA B C 1
ATOM 7558 O O . ALA B 1 247 ? 15.775 19.206 -5.104 1.00 27.23 247 ALA B O 1
ATOM 7565 N N . GLN B 1 248 ? 17.306 18.447 -6.568 1.00 23.53 248 GLN B N 1
ATOM 7566 C CA . GLN B 1 248 ? 16.422 18.597 -7.724 1.00 24.10 248 GLN B CA 1
ATOM 7567 C C . GLN B 1 248 ? 15.200 17.696 -7.578 1.00 24.35 248 GLN B C 1
ATOM 7568 O O . GLN B 1 248 ? 14.076 18.064 -7.911 1.00 28.55 248 GLN B O 1
ATOM 7582 N N . ILE B 1 249 ? 15.446 16.487 -7.112 1.00 23.76 249 ILE B N 1
ATOM 7583 C CA . ILE B 1 249 ? 14.391 15.499 -6.948 1.00 24.36 249 ILE B CA 1
ATOM 7584 C C . ILE B 1 249 ? 13.417 15.904 -5.859 1.00 24.73 249 ILE B C 1
ATOM 7585 O O . ILE B 1 249 ? 12.206 15.880 -6.057 1.00 25.91 249 ILE B O 1
ATOM 7601 N N . LEU B 1 250 ? 13.952 16.288 -4.712 1.00 25.34 250 LEU B N 1
ATOM 7602 C CA . LEU B 1 250 ? 13.142 16.453 -3.506 1.00 27.18 250 LEU B CA 1
ATOM 7603 C C . LEU B 1 250 ? 12.394 17.763 -3.460 1.00 30.06 250 LEU B C 1
ATOM 7604 O O . LEU B 1 250 ? 11.301 17.849 -2.904 1.00 32.18 250 LEU B O 1
ATOM 7620 N 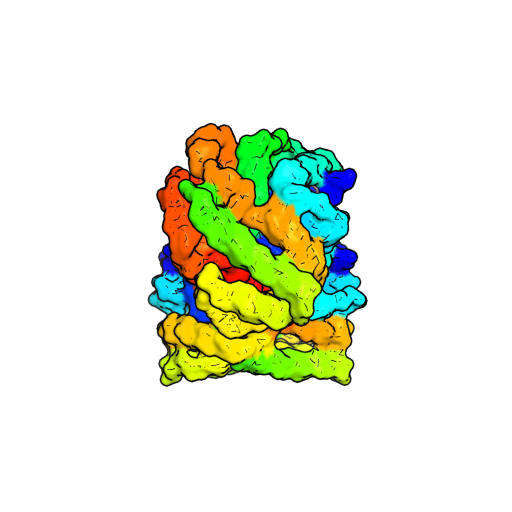N . ARG B 1 251 ? 12.986 18.797 -4.026 1.00 34.28 251 ARG B N 1
ATOM 7621 C CA . ARG B 1 251 ? 12.460 20.122 -3.787 1.00 41.13 251 ARG B CA 1
ATOM 7622 C C . ARG B 1 251 ? 11.544 20.572 -4.915 1.00 45.29 251 ARG B C 1
ATOM 7623 O O . ARG B 1 251 ? 11.030 21.690 -4.880 1.00 47.67 251 ARG B O 1
ATOM 7644 N N . PHE B 1 252 ? 11.327 19.703 -5.900 1.00 48.62 252 PHE B N 1
ATOM 7645 C CA . PHE B 1 252 ? 10.378 19.991 -6.973 1.00 54.76 252 PHE B CA 1
ATOM 7646 C C . PHE B 1 252 ? 9.260 18.940 -7.073 1.00 60.18 252 PHE B C 1
ATOM 7647 O O . PHE B 1 252 ? 8.864 18.339 -6.072 1.00 60.39 252 PHE B O 1
ATOM 7665 N N A ILE C 1 2 ? 28.816 24.719 24.518 0.50 44.22 2 ILE C N 1
ATOM 7666 N N B ILE C 1 2 ? 28.837 45.628 -16.879 0.50 43.65 2 ILE C N 1
ATOM 7667 C CA A ILE C 1 2 ? 28.531 25.569 23.371 0.50 43.80 2 ILE C CA 1
ATOM 7668 C CA B ILE C 1 2 ? 28.572 44.798 -15.714 0.50 43.93 2 ILE C CA 1
ATOM 7669 C C A ILE C 1 2 ? 29.492 26.753 23.332 0.50 44.03 2 ILE C C 1
ATOM 7670 C C B ILE C 1 2 ? 29.561 43.633 -15.663 0.50 44.08 2 ILE C C 1
ATOM 7671 O O A ILE C 1 2 ? 30.110 27.092 24.341 0.50 45.64 2 ILE C O 1
ATOM 7672 O O B ILE C 1 2 ? 30.268 43.363 -16.636 0.50 44.76 2 ILE C O 1
ATOM 7701 N N A LEU C 1 3 ? 29.599 27.392 22.172 0.50 43.08 3 LEU C N 1
ATOM 7702 N N B LEU C 1 3 ? 29.603 42.936 -14.532 0.50 43.83 3 LEU C N 1
ATOM 7703 C CA A LEU C 1 3 ? 30.469 28.555 22.020 0.50 41.23 3 LEU C CA 1
ATOM 7704 C CA B LEU C 1 3 ? 30.481 41.781 -14.396 0.50 42.26 3 LEU C CA 1
ATOM 7705 C C A LEU C 1 3 ? 29.936 29.744 22.810 0.50 40.65 3 LEU C C 1
ATOM 7706 C C B LEU C 1 3 ? 29.929 40.607 -15.196 0.50 41.47 3 LEU C C 1
ATOM 7707 O O A LEU C 1 3 ? 28.729 29.992 22.841 0.50 40.89 3 LEU C O 1
ATOM 7708 O O B LEU C 1 3 ? 28.717 40.403 -15.257 0.50 41.18 3 LEU C O 1
ATOM 7739 N N A HIS C 1 4 ? 30.830 30.488 23.449 0.50 40.07 4 HIS C N 1
ATOM 7740 N N B HIS C 1 4 ? 30.815 39.833 -15.812 0.50 40.82 4 HIS C N 1
ATOM 7741 C CA A HIS C 1 4 ? 30.413 31.710 24.115 0.50 39.55 4 HIS C CA 1
ATOM 7742 C CA B HIS C 1 4 ? 30.401 38.586 -16.436 0.50 40.53 4 HIS C CA 1
ATOM 7743 C C A HIS C 1 4 ? 29.983 32.728 23.065 0.50 35.00 4 HIS C C 1
ATOM 7744 C C B HIS C 1 4 ? 29.922 37.611 -15.377 0.50 36.92 4 HIS C C 1
ATOM 7745 O O A HIS C 1 4 ? 30.580 32.814 21.992 0.50 32.93 4 HIS C O 1
ATOM 7746 O O B HIS C 1 4 ? 30.478 37.557 -14.284 0.50 34.92 4 HIS C O 1
ATOM 7773 N N A ALA C 1 5 ? 28.943 33.496 23.373 0.50 33.78 5 ALA C N 1
ATOM 7774 N N B ALA C 1 5 ? 28.879 36.855 -15.699 0.50 36.03 5 ALA C N 1
ATOM 7775 C CA A ALA C 1 5 ? 28.383 34.436 22.411 0.50 32.95 5 ALA C CA 1
ATOM 7776 C CA B ALA C 1 5 ? 28.345 35.870 -14.762 0.50 35.23 5 ALA C CA 1
ATOM 7777 C C A ALA C 1 5 ? 27.640 35.563 23.109 0.50 31.99 5 ALA C C 1
ATOM 7778 C C B ALA C 1 5 ? 27.611 34.734 -15.464 0.50 34.00 5 ALA C C 1
ATOM 7779 O O A ALA C 1 5 ? 27.300 35.449 24.285 0.50 33.04 5 ALA C O 1
ATOM 7780 O O B ALA C 1 5 ? 27.267 34.836 -16.637 0.50 35.79 5 ALA C O 1
ATOM 7793 N N A GLN C 1 6 ? 27.409 36.654 22.378 0.50 31.25 6 GLN C N 1
ATOM 7794 N N B GLN C 1 6 ? 27.409 33.640 -14.730 0.50 31.93 6 GLN C N 1
ATOM 7795 C CA A GLN C 1 6 ? 26.525 37.722 22.830 0.50 30.25 6 GLN C CA 1
ATOM 7796 C CA B GLN C 1 6 ? 26.542 32.548 -15.158 0.50 31.39 6 GLN C CA 1
ATOM 7797 C C A GLN C 1 6 ? 25.332 37.822 21.885 0.50 30.04 6 GLN C C 1
ATOM 7798 C C B GLN C 1 6 ? 25.343 32.459 -14.212 0.50 30.39 6 GLN C C 1
ATOM 7799 O O A GLN C 1 6 ? 25.500 37.916 20.667 0.50 29.79 6 GLN C O 1
ATOM 7800 O O B GLN C 1 6 ? 25.509 32.328 -12.995 0.50 29.43 6 GLN C O 1
ATOM 7827 N N A ALA C 1 7 ? 24.129 37.795 22.449 0.50 30.56 7 ALA C N 1
ATOM 7828 N N B ALA C 1 7 ? 24.141 32.548 -14.773 0.50 30.52 7 ALA C N 1
ATOM 7829 C CA A ALA C 1 7 ? 22.908 37.800 21.649 0.50 29.53 7 ALA C CA 1
ATOM 7830 C CA B ALA C 1 7 ? 22.910 32.495 -13.986 0.50 31.10 7 ALA C CA 1
ATOM 7831 C C A ALA C 1 7 ? 22.146 39.111 21.798 0.50 29.35 7 ALA C C 1
ATOM 7832 C C B ALA C 1 7 ? 22.172 31.162 -14.108 0.50 30.30 7 ALA C C 1
ATOM 7833 O O A ALA C 1 7 ? 22.023 39.647 22.901 0.50 30.06 7 ALA C O 1
ATOM 7834 O O B ALA C 1 7 ? 22.090 30.581 -15.196 0.50 29.93 7 ALA C O 1
ATOM 7847 N N A LYS C 1 8 ? 21.657 39.618 20.668 0.50 27.73 8 LYS C N 1
ATOM 7848 N N B LYS C 1 8 ? 21.641 30.699 -12.975 0.50 28.80 8 LYS C N 1
ATOM 7849 C CA A LYS C 1 8 ? 20.787 40.790 20.630 0.50 26.85 8 LYS C CA 1
ATOM 7850 C CA B LYS C 1 8 ? 20.736 29.551 -12.909 0.50 29.81 8 LYS C CA 1
ATOM 7851 C C A LYS C 1 8 ? 19.508 40.427 19.887 0.50 26.25 8 LYS C C 1
ATOM 7852 C C B LYS C 1 8 ? 19.474 29.927 -12.143 0.50 29.92 8 LYS C C 1
ATOM 7853 O O A LYS C 1 8 ? 19.554 39.879 18.791 0.50 26.67 8 LYS C O 1
ATOM 7854 O O B LYS C 1 8 ? 19.535 30.416 -11.016 0.50 28.58 8 LYS C O 1
ATOM 7891 N N A HIS C 1 9 ? 18.363 40.741 20.484 0.50 27.22 9 HIS C N 1
ATOM 7892 N N B HIS C 1 9 ? 18.329 29.693 -12.777 0.50 32.02 9 HIS C N 1
ATOM 7893 C CA A HIS C 1 9 ? 17.079 40.292 19.952 0.50 29.51 9 HIS C CA 1
ATOM 7894 C CA B HIS C 1 9 ? 17.038 30.079 -12.219 0.50 33.74 9 HIS C CA 1
ATOM 7895 C C A HIS C 1 9 ? 16.387 41.372 19.136 0.50 28.77 9 HIS C C 1
ATOM 7896 C C B HIS C 1 9 ? 16.398 28.971 -11.398 0.50 31.96 9 HIS C C 1
ATOM 7897 O O A HIS C 1 9 ? 16.222 42.499 19.602 0.50 28.12 9 HIS C O 1
ATOM 7898 O O B HIS C 1 9 ? 16.271 27.833 -11.858 0.50 32.10 9 HIS C O 1
ATOM 7925 N N A GLY C 1 1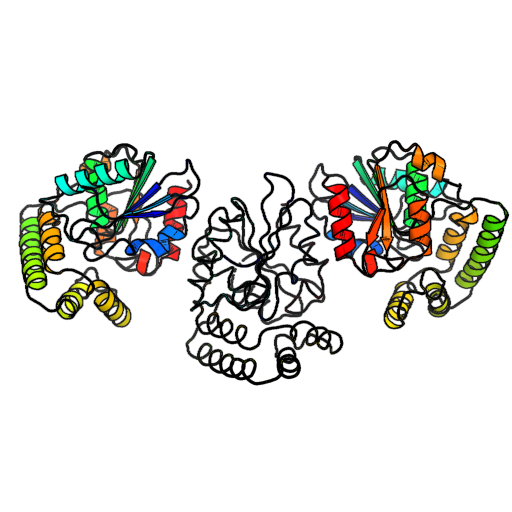0 ? 16.006 41.020 17.907 0.50 26.40 10 GLY C N 1
ATOM 7926 N N B GLY C 1 10 ? 16.003 29.313 -10.175 0.50 28.72 10 GLY C N 1
ATOM 7927 C CA A GLY C 1 10 ? 15.320 41.933 17.011 0.50 26.39 10 GLY C CA 1
ATOM 7928 C CA B GLY C 1 10 ? 15.318 28.384 -9.300 0.50 28.16 10 GLY C CA 1
ATOM 7929 C C A GLY C 1 10 ? 13.851 41.586 16.875 0.50 25.33 10 GLY C C 1
ATOM 7930 C C B GLY C 1 10 ? 13.851 28.713 -9.164 0.50 28.59 10 GLY C C 1
ATOM 7931 O O A GLY C 1 10 ? 13.256 40.995 17.778 0.50 25.51 10 GLY C O 1
ATOM 7932 O O B GLY C 1 10 ? 13.223 29.214 -10.098 0.50 28.19 10 GLY C O 1
ATOM 7939 N N A LYS C 1 11 ? 13.266 41.952 15.742 0.50 25.96 11 LYS C N 1
ATOM 7940 N N B LYS C 1 11 ? 13.317 28.464 -7.976 0.50 28.87 11 LYS C N 1
ATOM 7941 C CA A LYS C 1 11 ? 11.862 41.658 15.473 0.50 26.74 11 LYS C CA 1
ATOM 7942 C CA B LYS C 1 11 ? 11.899 28.673 -7.710 0.50 30.45 11 LYS C CA 1
ATOM 7943 C C A LYS C 1 11 ? 11.588 40.158 15.430 0.50 28.86 11 LYS C C 1
ATOM 7944 C C B LYS C 1 11 ? 11.563 30.155 -7.672 0.50 31.71 11 LYS C C 1
ATOM 7945 O O A LYS C 1 11 ? 12.371 39.399 14.858 0.50 27.71 11 LYS C O 1
ATOM 7946 O O B LYS C 1 11 ? 12.286 30.936 -7.051 0.50 29.78 11 LYS C O 1
ATOM 7983 N N A PRO C 1 12 ? 10.453 39.723 16.005 0.50 31.47 12 PRO C N 1
ATOM 7984 N N B PRO C 1 12 ? 10.460 30.554 -8.328 0.50 34.50 12 PRO C N 1
ATOM 7985 C CA A PRO C 1 12 ? 10.134 38.297 15.923 0.50 33.00 12 PRO C CA 1
ATOM 7986 C CA B PRO C 1 12 ? 10.066 31.962 -8.256 0.50 37.33 12 PRO C CA 1
ATOM 7987 C C A PRO C 1 12 ? 9.929 37.873 14.473 0.50 35.46 12 PRO C C 1
ATOM 7988 C C B PRO C 1 12 ? 9.805 32.331 -6.807 0.50 39.95 12 PRO C C 1
ATOM 7989 O O A PRO C 1 12 ? 9.425 38.665 13.680 0.50 38.24 12 PRO C O 1
ATOM 7990 O O B PRO C 1 12 ? 9.199 31.533 -6.093 0.50 43.43 12 PRO C O 1
ATOM 8011 N N A GLY C 1 13 ? 10.322 36.658 14.120 0.50 35.53 13 GLY C N 1
ATOM 8012 N N B GLY C 1 13 ? 10.293 33.477 -6.357 0.50 39.52 13 GLY C N 1
ATOM 8013 C CA A GLY C 1 13 ? 10.132 36.194 12.762 0.50 36.30 13 GLY C CA 1
ATOM 8014 C CA B GLY C 1 13 ? 10.013 33.919 -5.008 0.50 39.80 13 GLY C CA 1
ATOM 8015 C C A GLY C 1 13 ? 11.221 36.621 11.792 0.50 36.87 13 GLY C C 1
ATOM 8016 C C B GLY C 1 13 ? 11.103 33.555 -4.021 0.50 38.41 13 GLY C C 1
ATOM 8017 O O A GLY C 1 13 ? 11.490 35.896 10.830 0.50 38.61 13 GLY C O 1
ATOM 8018 O O B GLY C 1 13 ? 11.233 34.203 -2.983 0.50 40.56 13 GLY C O 1
ATOM 8025 N N A LEU C 1 14 ? 11.849 37.777 12.018 0.50 33.80 14 LEU C N 1
ATOM 8026 N N B LEU C 1 14 ? 11.884 32.520 -4.323 0.50 35.30 14 LEU C N 1
ATOM 8027 C CA A LEU C 1 14 ? 13.018 38.149 11.222 0.50 31.60 14 LEU C CA 1
ATOM 8028 C CA B LEU C 1 14 ? 13.023 32.192 -3.470 0.50 32.66 14 LEU C CA 1
ATOM 8029 C C A LEU C 1 14 ? 14.142 37.182 11.537 0.50 27.84 14 LEU C C 1
ATOM 8030 C C B LEU C 1 14 ? 14.156 33.152 -3.802 0.50 28.77 14 LEU C C 1
ATOM 8031 O O A LEU C 1 14 ? 14.250 36.747 12.674 0.50 26.09 14 LEU C O 1
ATOM 8032 O O B LEU C 1 14 ? 14.273 33.565 -4.949 0.50 26.48 14 LEU C O 1
ATOM 8063 N N A PRO C 1 15 ? 14.999 36.868 10.545 0.50 26.99 15 PRO C N 1
ATOM 8064 N N B PRO C 1 15 ? 15.012 33.475 -2.812 0.50 28.20 15 PRO C N 1
ATOM 8065 C CA A PRO C 1 15 ? 16.084 35.918 10.802 0.50 26.00 15 PRO C CA 1
ATOM 8066 C CA B PRO C 1 15 ? 16.129 34.405 -3.008 0.50 26.79 15 PRO C CA 1
ATOM 8067 C C A PRO C 1 15 ? 17.137 36.464 11.748 0.50 23.60 15 PRO C C 1
ATOM 8068 C C B PRO C 1 15 ? 17.173 33.880 -3.988 0.50 23.56 15 PRO C C 1
ATOM 8069 O O A PRO C 1 15 ? 17.171 37.662 12.022 0.50 24.60 15 PRO C O 1
ATOM 8070 O O B PRO C 1 15 ? 17.224 32.685 -4.267 0.50 24.55 15 PRO C O 1
ATOM 8091 N N A TRP C 1 16 ? 17.989 35.574 12.237 0.50 21.90 16 TRP C N 1
ATOM 8092 N N B TRP C 1 16 ? 17.980 34.787 -4.518 0.50 22.15 16 TRP C N 1
ATOM 8093 C CA A TRP C 1 16 ? 19.188 35.962 12.964 0.50 21.63 16 TRP C CA 1
ATOM 8094 C CA B TRP C 1 16 ? 19.191 34.424 -5.241 0.50 22.54 16 TRP C CA 1
ATOM 8095 C C A TRP C 1 16 ? 20.342 36.209 12.013 0.50 21.36 16 TRP C C 1
ATOM 8096 C C B TRP C 1 16 ? 20.343 34.163 -4.291 0.50 23.00 16 TRP C C 1
ATOM 8097 O O A TRP C 1 16 ? 20.425 35.592 10.948 0.50 23.47 16 TRP C O 1
ATOM 8098 O O B TRP C 1 16 ? 20.445 34.795 -3.237 0.50 24.59 16 TRP C O 1
ATOM 8139 N N A LEU C 1 17 ? 21.222 37.118 12.413 0.50 19.54 17 LEU C N 1
ATOM 8140 N N B LEU C 1 17 ? 21.199 33.224 -4.678 0.50 20.99 17 LEU C N 1
ATOM 8141 C CA A LEU C 1 17 ? 22.529 37.287 11.798 0.50 17.57 17 LEU C CA 1
ATOM 8142 C CA B LEU C 1 17 ? 22.503 33.036 -4.060 0.50 20.25 17 LEU C CA 1
ATOM 8143 C C A LEU C 1 17 ? 23.561 36.758 12.769 0.50 19.84 17 LEU C C 1
ATOM 8144 C C B LEU C 1 17 ? 23.558 33.588 -5.003 0.50 20.21 17 LEU C C 1
ATOM 8145 O O A LEU C 1 17 ? 23.732 37.302 13.861 0.50 20.72 17 LEU C O 1
ATOM 8146 O O B LEU C 1 17 ? 23.744 33.058 -6.093 0.50 21.75 17 LEU C O 1
ATOM 8177 N N A VAL C 1 18 ? 24.239 35.693 12.359 0.50 19.05 18 VAL C N 1
ATOM 8178 N N B VAL C 1 18 ? 24.225 34.662 -4.578 0.50 19.52 18 VAL C N 1
ATOM 8179 C CA A VAL C 1 18 ? 25.233 35.024 13.185 0.50 19.79 18 VAL C CA 1
ATOM 8180 C CA B VAL C 1 18 ? 25.229 35.355 -5.384 0.50 19.54 18 VAL C CA 1
ATOM 8181 C C A VAL C 1 18 ? 26.598 35.341 12.629 0.50 18.95 18 VAL C C 1
ATOM 8182 C C B VAL C 1 18 ? 26.612 35.023 -4.851 0.50 19.75 18 VAL C C 1
ATOM 8183 O O A VAL C 1 18 ? 26.903 34.964 11.496 0.50 20.57 18 VAL C O 1
ATOM 8184 O O B VAL C 1 18 ? 26.943 35.379 -3.720 0.50 21.93 18 VAL C O 1
ATOM 8209 N N A PHE C 1 19 ? 27.393 36.063 13.420 0.50 18.43 19 PHE C N 1
ATOM 8210 N N B PHE C 1 19 ? 27.383 34.299 -5.662 0.50 19.66 19 PHE C N 1
ATOM 8211 C CA A PHE C 1 19 ? 28.677 36.611 12.991 0.50 19.46 19 PHE C CA 1
ATOM 8212 C CA B PHE C 1 19 ? 28.661 33.712 -5.262 0.50 20.22 19 PHE C CA 1
ATOM 8213 C C A PHE C 1 19 ? 29.868 35.850 13.538 0.50 20.88 19 PHE C C 1
ATOM 8214 C C B PHE C 1 19 ? 29.853 34.484 -5.797 0.50 22.26 19 PHE C C 1
ATOM 8215 O O A PHE C 1 19 ? 29.913 35.540 14.733 0.50 21.69 19 PHE C O 1
ATOM 8216 O O B PHE C 1 19 ? 29.922 34.794 -6.988 0.50 22.67 19 PHE C O 1
ATOM 8249 N N A LEU C 1 20 ? 30.829 35.562 12.661 0.50 18.41 20 LEU C N 1
ATOM 8250 N N B LEU C 1 20 ? 30.792 34.769 -4.927 0.50 19.43 20 LEU C N 1
ATOM 8251 C CA A LEU C 1 20 ? 32.046 34.850 13.025 0.50 18.90 20 LEU C CA 1
ATOM 8252 C CA B LEU C 1 20 ? 32.007 35.463 -5.318 0.50 21.18 20 LEU C CA 1
ATOM 8253 C C A LEU C 1 20 ? 33.252 35.711 12.722 0.50 20.63 20 LEU C C 1
ATOM 8254 C C B LEU C 1 20 ? 33.255 34.614 -5.000 0.50 22.52 20 LEU C C 1
ATOM 8255 O O A LEU C 1 20 ? 33.481 36.087 11.577 0.50 20.51 20 LEU C O 1
ATOM 8256 O O B LEU C 1 20 ? 33.500 34.306 -3.864 0.50 22.91 20 LEU C O 1
ATOM 8287 N N A HIS C 1 21 ? 34.023 35.984 13.763 0.50 19.48 21 HIS C N 1
ATOM 8288 N N B HIS C 1 21 ? 34.026 34.324 -6.039 0.50 21.50 21 HIS C N 1
ATOM 8289 C CA A HIS C 1 21 ? 35.236 36.778 13.669 0.50 20.97 21 HIS C CA 1
ATOM 8290 C CA B HIS C 1 21 ? 35.253 33.535 -5.947 0.50 22.92 21 HIS C CA 1
ATOM 8291 C C A HIS C 1 21 ? 36.388 35.993 13.041 0.50 22.66 21 HIS C C 1
ATOM 8292 C C B HIS C 1 21 ? 36.401 34.317 -5.304 0.50 23.86 21 HIS C C 1
ATOM 8293 O O A HIS C 1 21 ? 36.256 34.813 12.713 0.50 23.62 21 HIS C O 1
ATOM 8294 O O B HIS C 1 21 ? 36.265 35.495 -4.988 0.50 23.67 21 HIS C O 1
ATOM 8321 N N A GLY C 1 22 ? 37.526 36.662 12.901 0.50 23.77 22 GLY C N 1
ATOM 8322 N N B GLY C 1 22 ? 37.536 33.645 -5.132 0.50 24.92 22 GLY C N 1
ATOM 8323 C CA A GLY C 1 22 ? 38.724 36.066 12.329 0.50 23.29 22 GLY C CA 1
ATOM 8324 C CA B GLY C 1 22 ? 38.721 34.253 -4.550 0.50 24.42 22 GLY C CA 1
ATOM 8325 C C A GLY C 1 22 ? 39.743 35.704 13.391 0.50 23.59 22 GLY C C 1
ATOM 8326 C C B GLY C 1 22 ? 39.717 34.646 -5.620 0.50 24.30 22 GLY C C 1
ATOM 8327 O O A GLY C 1 22 ? 39.494 35.873 14.587 0.50 25.02 22 GLY C O 1
ATOM 8328 O O B GLY C 1 22 ? 39.429 34.550 -6.815 0.50 25.65 22 GLY C O 1
ATOM 8335 N N A PHE C 1 23 ? 40.898 35.208 12.959 0.50 22.60 23 PHE C N 1
ATOM 8336 N N B PHE C 1 23 ? 40.896 35.097 -5.196 0.50 23.54 23 PHE C N 1
ATOM 8337 C CA A PHE C 1 23 ? 41.902 34.754 13.900 0.50 24.21 23 PHE C CA 1
ATOM 8338 C CA B PHE C 1 23 ? 41.899 35.555 -6.130 0.50 26.45 23 PHE C CA 1
ATOM 8339 C C A PHE C 1 23 ? 42.388 35.901 14.798 0.50 25.73 23 PHE C C 1
ATOM 8340 C C B PHE C 1 23 ? 42.405 34.426 -7.030 0.50 26.92 23 PHE C C 1
ATOM 8341 O O A PHE C 1 23 ? 42.719 36.995 14.330 0.50 25.16 23 PHE C O 1
ATOM 8342 O O B PHE C 1 23 ? 42.741 33.337 -6.568 0.50 28.08 23 PHE C O 1
ATOM 8375 N N A SER C 1 24 ? 42.428 35.605 16.092 0.50 27.19 24 SER C N 1
ATOM 8376 N N B SER C 1 24 ? 42.444 34.737 -8.320 0.50 27.81 24 SER C N 1
ATOM 8377 C CA A SER C 1 24 ? 42.860 36.506 17.165 0.50 27.16 24 SER C CA 1
ATOM 8378 C CA B SER C 1 24 ? 42.833 33.843 -9.417 0.50 28.16 24 SER C CA 1
ATOM 8379 C C A SER C 1 24 ? 41.769 37.496 17.555 0.50 26.38 24 SER C C 1
ATOM 8380 C C B SER C 1 24 ? 41.745 32.844 -9.778 0.50 27.47 24 SER C C 1
ATOM 8381 O O A SER C 1 24 ? 41.949 38.263 18.500 0.50 26.73 24 SER C O 1
ATOM 8382 O O B SER C 1 24 ? 41.907 32.076 -10.720 0.50 27.31 24 SER C O 1
ATOM 8397 N N A GLY C 1 25 ? 40.627 37.448 16.873 0.50 25.95 25 GLY C N 1
ATOM 8398 N N B GLY C 1 25 ? 40.623 32.889 -9.065 0.50 26.70 25 GLY C N 1
ATOM 8399 C CA A GLY C 1 25 ? 39.523 38.340 17.191 0.50 26.03 25 GLY C CA 1
ATOM 8400 C CA B GLY C 1 25 ? 39.489 32.027 -9.362 0.50 27.09 25 GLY C CA 1
ATOM 8401 C C A GLY C 1 25 ? 38.597 37.751 18.241 0.50 27.59 25 GLY C C 1
ATOM 8402 C C B GLY C 1 25 ? 38.603 32.584 -10.463 0.50 27.47 25 GLY C C 1
ATOM 8403 O O A GLY C 1 25 ? 38.869 36.700 18.811 0.50 27.67 25 GLY C O 1
ATOM 8404 O O B GLY C 1 25 ? 38.907 33.605 -11.073 0.50 27.41 25 GLY C O 1
ATOM 8411 N N A ASP C 1 26 ? 37.502 38.448 18.514 0.50 27.05 26 ASP C N 1
ATOM 8412 N N B ASP C 1 26 ? 37.486 31.905 -10.704 0.50 27.86 26 ASP C N 1
ATOM 8413 C CA A ASP C 1 26 ? 36.470 37.935 19.401 0.50 27.01 26 ASP C CA 1
ATOM 8414 C CA B ASP C 1 26 ? 36.470 32.389 -11.626 0.50 28.38 26 ASP C CA 1
ATOM 8415 C C A ASP C 1 26 ? 35.105 38.419 18.937 0.50 27.16 26 ASP C C 1
ATOM 8416 C C B ASP C 1 26 ? 35.103 31.878 -11.183 0.50 28.09 26 ASP C C 1
ATOM 8417 O O A ASP C 1 26 ? 34.974 38.973 17.840 0.50 25.98 26 ASP C O 1
ATOM 8418 O O B ASP C 1 26 ? 34.965 31.297 -10.103 0.50 26.18 26 ASP C O 1
ATOM 8435 N N A CYS C 1 27 ? 34.101 38.223 19.787 0.50 26.89 27 CYS C N 1
ATOM 8436 N N B CYS C 1 27 ? 34.095 32.110 -12.015 0.50 27.96 27 CYS C N 1
ATOM 8437 C CA A CYS C 1 27 ? 32.721 38.488 19.413 0.50 27.08 27 CYS C CA 1
ATOM 8438 C CA B CYS C 1 27 ? 32.717 31.841 -11.639 0.50 29.39 27 CYS C CA 1
ATOM 8439 C C A CYS C 1 27 ? 32.443 39.978 19.163 0.50 24.75 27 CYS C C 1
ATOM 8440 C C B CYS C 1 27 ? 32.432 30.351 -11.421 0.50 28.09 27 CYS C C 1
ATOM 8441 O O A CYS C 1 27 ? 31.385 40.330 18.639 0.50 24.02 27 CYS C O 1
ATOM 8442 O O B CYS C 1 27 ? 31.371 29.990 -10.914 0.50 27.04 27 CYS C O 1
ATOM 8457 N N A HIS C 1 28 ? 33.379 40.858 19.512 0.50 24.07 28 HIS C N 1
ATOM 8458 N N B HIS C 1 28 ? 33.373 29.482 -11.778 0.50 26.75 28 HIS C N 1
ATOM 8459 C CA A HIS C 1 28 ? 33.182 42.290 19.272 0.50 23.03 28 HIS C CA 1
ATOM 8460 C CA B HIS C 1 28 ? 33.216 28.054 -11.522 0.50 24.89 28 HIS C CA 1
ATOM 8461 C C A HIS C 1 28 ? 33.497 42.691 17.837 0.50 21.65 28 HIS C C 1
ATOM 8462 C C B HIS C 1 28 ? 33.513 27.679 -10.070 0.50 22.74 28 HIS C C 1
ATOM 8463 O O A HIS C 1 28 ? 33.087 43.766 17.390 0.50 21.18 28 HIS C O 1
ATOM 8464 O O B HIS C 1 28 ? 33.121 26.598 -9.620 0.50 21.65 28 HIS C O 1
ATOM 8491 N N A GLU C 1 29 ? 34.216 41.826 17.123 0.50 18.98 29 GLU C N 1
ATOM 8492 N N B GLU C 1 29 ? 34.184 28.573 -9.342 0.50 20.58 29 GLU C N 1
ATOM 8493 C CA A GLU C 1 29 ? 34.675 42.117 15.756 0.50 18.94 29 GLU C CA 1
ATOM 8494 C CA B GLU C 1 29 ? 34.672 28.278 -7.988 0.50 19.22 29 GLU C CA 1
ATOM 8495 C C A GLU C 1 29 ? 33.597 42.693 14.826 0.50 17.22 29 GLU C C 1
ATOM 8496 C C B GLU C 1 29 ? 33.605 27.681 -7.074 0.50 17.47 29 GLU C C 1
ATOM 8497 O O A GLU C 1 29 ? 33.841 43.642 14.115 0.50 15.37 29 GLU C O 1
ATOM 8498 O O B GLU C 1 29 ? 33.854 26.705 -6.385 0.50 16.76 29 GLU C O 1
ATOM 8521 N N A TRP C 1 30 ? 32.426 42.075 14.803 0.50 16.53 30 TRP C N 1
ATOM 8522 N N B TRP C 1 30 ? 32.442 28.305 -7.036 0.50 17.12 30 TRP C N 1
ATOM 8523 C CA A TRP C 1 30 ? 31.371 42.425 13.846 0.50 16.08 30 TRP C CA 1
ATOM 8524 C CA B TRP C 1 30 ? 31.370 27.922 -6.097 0.50 17.38 30 TRP C CA 1
ATOM 8525 C C A TRP C 1 30 ? 30.291 43.357 14.405 0.50 18.36 30 TRP C C 1
ATOM 8526 C C B TRP C 1 30 ? 30.304 26.969 -6.656 0.50 18.45 30 TRP C C 1
ATOM 8527 O O A TRP C 1 30 ? 29.287 43.639 13.721 0.50 17.63 30 TRP C O 1
ATOM 8528 O O B TRP C 1 30 ? 29.315 26.646 -5.959 0.50 17.57 30 TRP C O 1
ATOM 8569 N N A GLN C 1 31 ? 30.462 43.832 15.637 0.50 17.89 31 GLN C N 1
ATOM 8570 N N B GLN C 1 31 ? 30.471 26.517 -7.899 0.50 18.58 31 GLN C N 1
ATOM 8571 C CA A GLN C 1 31 ? 29.359 44.545 16.292 0.50 18.09 31 GLN C CA 1
ATOM 8572 C CA B GLN C 1 31 ? 29.389 25.801 -8.569 0.50 18.40 31 GLN C CA 1
ATOM 8573 C C A GLN C 1 31 ? 29.134 45.955 15.731 0.50 17.83 31 GLN C C 1
ATOM 8574 C C B GLN C 1 31 ? 29.160 24.407 -8.000 0.50 18.62 31 GLN C C 1
ATOM 8575 O O A GLN C 1 31 ? 28.004 46.403 15.633 0.50 19.03 31 GLN C O 1
ATOM 8576 O O B GLN C 1 31 ? 28.028 23.971 -7.909 0.50 20.60 31 GLN C O 1
ATOM 8603 N N A GLU C 1 32 ? 30.192 46.645 15.338 0.50 17.90 32 GLU C N 1
ATOM 8604 N N B GLU C 1 32 ? 30.210 23.727 -7.562 0.50 18.01 32 GLU C N 1
ATOM 8605 C CA A GLU C 1 32 ? 30.023 47.945 14.709 0.50 17.96 32 GLU C CA 1
ATOM 8606 C CA B GLU C 1 32 ? 30.029 22.422 -6.963 0.50 18.05 32 GLU C CA 1
ATOM 8607 C C A GLU C 1 32 ? 29.123 47.832 13.480 0.50 18.62 32 GLU C C 1
ATOM 8608 C C B GLU C 1 32 ? 29.114 22.548 -5.746 0.50 18.18 32 GLU C C 1
ATOM 8609 O O A GLU C 1 32 ? 28.262 48.683 13.245 0.50 20.69 32 GLU C O 1
ATOM 8610 O O B GLU C 1 32 ? 28.245 21.710 -5.522 0.50 19.23 32 GLU C O 1
ATOM 8633 N N A VAL C 1 33 ? 29.318 46.768 12.707 0.50 18.23 33 VAL C N 1
ATOM 8634 N N B VAL C 1 33 ? 29.317 23.598 -4.961 0.50 18.29 33 VAL C N 1
ATOM 8635 C CA A VAL C 1 33 ? 28.507 46.528 11.518 0.50 17.92 33 VAL C CA 1
ATOM 8636 C CA B VAL C 1 33 ? 28.502 23.834 -3.777 0.50 17.54 33 VAL C CA 1
ATOM 8637 C C A VAL C 1 33 ? 27.148 45.938 11.898 0.50 19.55 33 VAL C C 1
ATOM 8638 C C B VAL C 1 33 ? 27.134 24.439 -4.133 0.50 19.66 33 VAL C C 1
ATOM 8639 O O A VAL C 1 33 ? 26.102 46.391 11.423 0.50 18.04 33 VAL C O 1
ATOM 8640 O O B VAL C 1 33 ? 26.089 23.984 -3.643 0.50 19.36 33 VAL C O 1
ATOM 8665 N N A GLY C 1 34 ? 27.153 44.931 12.754 0.50 18.99 34 GLY C N 1
ATOM 8666 N N B GLY C 1 34 ? 27.144 25.476 -4.967 0.50 20.02 34 GLY C N 1
ATOM 8667 C CA A GLY C 1 34 ? 25.955 44.155 13.003 0.50 20.29 34 GLY C CA 1
ATOM 8668 C CA B GLY C 1 34 ? 25.936 26.233 -5.241 0.50 19.62 34 GLY C CA 1
ATOM 8669 C C A GLY C 1 34 ? 24.863 44.953 13.687 0.50 19.07 34 GLY C C 1
ATOM 8670 C C B GLY C 1 34 ? 24.840 25.433 -5.924 0.50 17.84 34 GLY C C 1
ATOM 8671 O O A GLY C 1 34 ? 23.673 44.756 13.430 0.50 19.02 34 GLY C O 1
ATOM 8672 O O B GLY C 1 34 ? 23.651 25.634 -5.675 0.50 19.77 34 GLY C O 1
ATOM 8679 N N A GLU C 1 35 ? 25.253 45.879 14.552 0.50 18.98 35 GLU C N 1
ATOM 8680 N N B GLU C 1 35 ? 25.231 24.507 -6.785 0.50 19.42 35 GLU C N 1
ATOM 8681 C CA A GLU C 1 35 ? 24.275 46.651 15.295 0.50 19.03 35 GLU C CA 1
ATOM 8682 C CA B GLU C 1 35 ? 24.250 23.748 -7.546 0.50 19.50 35 GLU C CA 1
ATOM 8683 C C A GLU C 1 35 ? 23.505 47.632 14.409 0.50 17.21 35 GLU C C 1
ATOM 8684 C C B GLU C 1 35 ? 23.485 22.763 -6.664 0.50 17.01 35 GLU C C 1
ATOM 8685 O O A GLU C 1 35 ? 22.500 48.160 14.831 0.50 17.86 35 GLU C O 1
ATOM 8686 O O B GLU C 1 35 ? 22.461 22.230 -7.076 0.50 18.73 35 GLU C O 1
ATOM 8709 N N A ALA C 1 36 ? 23.964 47.844 13.178 0.50 19.88 36 ALA C N 1
ATOM 8710 N N B ALA C 1 36 ? 23.981 22.543 -5.446 0.50 20.30 36 ALA C N 1
ATOM 8711 C CA A ALA C 1 36 ? 23.221 48.622 12.199 0.50 19.71 36 ALA C CA 1
ATOM 8712 C CA B ALA C 1 36 ? 23.262 21.763 -4.456 0.50 20.06 36 ALA C CA 1
ATOM 8713 C C A ALA C 1 36 ? 21.915 47.924 11.837 0.50 19.68 36 ALA C C 1
ATOM 8714 C C B ALA C 1 36 ? 21.958 22.435 -4.065 0.50 19.31 36 ALA C C 1
ATOM 8715 O O A ALA C 1 36 ? 20.966 48.552 11.414 0.50 20.42 36 ALA C O 1
ATOM 8716 O O B ALA C 1 36 ? 21.023 21.785 -3.630 0.50 20.09 36 ALA C O 1
ATOM 8729 N N A PHE C 1 37 ? 21.888 46.604 11.999 0.50 18.57 37 PHE C N 1
ATOM 8730 N N B PHE C 1 37 ? 21.899 23.749 -4.240 0.50 19.12 37 PHE C N 1
ATOM 8731 C CA A PHE C 1 37 ? 20.741 45.802 11.597 0.50 18.73 37 PHE C CA 1
ATOM 8732 C CA B PHE C 1 37 ? 20.736 24.524 -3.838 0.50 19.34 37 PHE C CA 1
ATOM 8733 C C A PHE C 1 37 ? 19.842 45.550 12.801 0.50 19.66 37 PHE C C 1
ATOM 8734 C C B PHE C 1 37 ? 19.834 24.759 -5.044 0.50 21.79 37 PHE C C 1
ATOM 8735 O O A PHE C 1 37 ? 19.593 44.410 13.216 0.50 18.49 37 PHE C O 1
ATOM 8736 O O B PHE C 1 37 ? 19.602 25.897 -5.475 0.50 21.94 37 PHE C O 1
ATOM 8769 N N A ALA C 1 38 ? 19.345 46.665 13.329 0.50 21.14 38 ALA C N 1
ATOM 8770 N N B ALA C 1 38 ? 19.347 23.643 -5.591 0.50 21.19 38 ALA C N 1
ATOM 8771 C CA A ALA C 1 38 ? 18.635 46.711 14.598 0.50 22.46 38 ALA C CA 1
ATOM 8772 C CA B ALA C 1 38 ? 18.648 23.644 -6.874 0.50 22.63 38 ALA C CA 1
ATOM 8773 C C A ALA C 1 38 ? 17.350 45.899 14.581 0.50 23.05 38 ALA C C 1
ATOM 8774 C C B ALA C 1 38 ? 17.347 24.437 -6.847 0.50 23.41 38 ALA C C 1
ATOM 8775 O O A ALA C 1 38 ? 16.880 45.456 15.633 0.50 25.44 38 ALA C O 1
ATOM 8776 O O B ALA C 1 38 ? 16.858 24.858 -7.898 0.50 25.25 38 ALA C O 1
ATOM 8789 N N A ASP C 1 39 ? 16.790 45.674 13.396 0.50 22.38 39 ASP C N 1
ATOM 8790 N N B ASP C 1 39 ? 16.786 24.644 -5.656 0.50 23.60 39 ASP C N 1
ATOM 8791 C CA A ASP C 1 39 ? 15.549 44.898 13.291 0.50 21.25 39 ASP C CA 1
ATOM 8792 C CA B ASP C 1 39 ? 15.538 25.399 -5.528 0.50 23.29 39 ASP C CA 1
ATOM 8793 C C A ASP C 1 39 ? 15.771 43.376 13.239 0.50 21.45 39 ASP C C 1
ATOM 8794 C C B ASP C 1 39 ? 15.772 26.913 -5.484 0.50 22.59 39 ASP C C 1
ATOM 8795 O O A ASP C 1 39 ? 14.867 42.614 13.554 0.50 23.34 39 ASP C O 1
ATOM 8796 O O B ASP C 1 39 ? 14.861 27.688 -5.792 0.50 22.64 39 ASP C O 1
ATOM 8813 N N A TYR C 1 40 ? 16.967 42.950 12.857 0.50 20.85 40 TYR C N 1
ATOM 8814 N N B TYR C 1 40 ? 16.984 27.333 -5.132 0.50 22.20 40 TYR C N 1
ATOM 8815 C CA A TYR C 1 40 ? 17.340 41.537 12.916 0.50 21.41 40 TYR C CA 1
ATOM 8816 C CA B TYR C 1 40 ? 17.336 28.758 -5.188 0.50 21.94 40 TYR C CA 1
ATOM 8817 C C A TYR C 1 40 ? 17.776 41.183 14.324 0.50 21.61 40 TYR C C 1
ATOM 8818 C C B TYR C 1 40 ? 17.765 29.155 -6.592 0.50 22.16 40 TYR C C 1
ATOM 8819 O O A TYR C 1 40 ? 18.151 42.058 15.097 0.50 21.61 40 TYR C O 1
ATOM 8820 O O B TYR C 1 40 ? 18.101 28.306 -7.401 0.50 23.99 40 TYR C O 1
ATOM 8855 N N A SER C 1 41 ? 17.737 39.901 14.658 0.50 21.56 41 SER C N 1
ATOM 8856 N N B SER C 1 41 ? 17.766 30.451 -6.878 0.50 21.68 41 SER C N 1
ATOM 8857 C CA A SER C 1 41 ? 18.455 39.424 15.827 0.50 20.99 41 SER C CA 1
ATOM 8858 C CA B SER C 1 41 ? 18.457 30.946 -8.060 0.50 20.09 41 SER C CA 1
ATOM 8859 C C A SER C 1 41 ? 19.897 39.192 15.416 0.50 20.05 41 SER C C 1
ATOM 8860 C C B SER C 1 41 ? 19.905 31.199 -7.652 0.50 20.55 41 SER C C 1
ATOM 8861 O O A SER C 1 41 ? 20.159 38.884 14.259 0.50 21.91 41 SER C O 1
ATOM 8862 O O B SER C 1 41 ? 20.170 31.520 -6.494 0.50 22.47 41 SER C O 1
ATOM 8877 N N A ARG C 1 42 ? 20.820 39.381 16.357 0.50 20.57 42 ARG C N 1
ATOM 8878 N N B ARG C 1 42 ? 20.829 31.000 -8.593 0.50 21.64 42 ARG C N 1
ATOM 8879 C CA A ARG C 1 42 ? 22.257 39.242 16.099 0.50 19.47 42 ARG C CA 1
ATOM 8880 C CA B ARG C 1 42 ? 22.261 31.117 -8.341 0.50 21.52 42 ARG C CA 1
ATOM 8881 C C A ARG C 1 42 ? 22.887 38.293 17.121 0.50 22.83 42 ARG C C 1
ATOM 8882 C C B ARG C 1 42 ? 22.909 32.051 -9.354 0.50 23.30 42 ARG C C 1
ATOM 8883 O O A ARG C 1 42 ? 22.599 38.372 18.316 0.50 24.79 42 ARG C O 1
ATOM 8884 O O B ARG C 1 42 ? 22.649 31.949 -10.555 0.50 24.14 42 ARG C O 1
ATOM 8925 N N A LEU C 1 43 ? 23.724 37.380 16.637 0.50 21.07 43 LEU C N 1
ATOM 8926 N N B LEU C 1 43 ? 23.738 32.974 -8.872 0.50 22.55 43 LEU C N 1
ATOM 8927 C CA A LEU C 1 43 ? 24.528 36.540 17.509 0.50 22.23 43 LEU C CA 1
ATOM 8928 C CA B LEU C 1 43 ? 24.532 33.801 -9.765 0.50 23.31 43 LEU C CA 1
ATOM 8929 C C A LEU C 1 43 ? 26.003 36.724 17.179 0.50 20.92 43 LEU C C 1
ATOM 8930 C C B LEU C 1 43 ? 26.009 33.624 -9.446 0.50 22.29 43 LEU C C 1
ATOM 8931 O O A LEU C 1 43 ? 26.430 36.445 16.062 0.50 21.39 43 LEU C O 1
ATOM 8932 O O B LEU C 1 43 ? 26.457 33.948 -8.348 0.50 21.87 43 LEU C O 1
ATOM 8963 N N A TYR C 1 44 ? 26.767 37.186 18.164 0.50 21.84 44 TYR C N 1
ATOM 8964 N N B TYR C 1 44 ? 26.752 33.111 -10.422 0.50 23.26 44 TYR C N 1
ATOM 8965 C CA A TYR C 1 44 ? 28.194 37.438 18.012 0.50 22.15 44 TYR C CA 1
ATOM 8966 C CA B TYR C 1 44 ? 28.186 32.893 -10.289 0.50 22.45 44 TYR C CA 1
ATOM 8967 C C A TYR C 1 44 ? 28.965 36.314 18.696 0.50 23.07 44 TYR C C 1
ATOM 8968 C C B TYR C 1 44 ? 28.949 34.019 -10.985 0.50 23.73 44 TYR C C 1
ATOM 8969 O O A TYR C 1 44 ? 29.019 36.240 19.924 0.50 22.12 44 TYR C O 1
ATOM 8970 O O B TYR C 1 44 ? 28.948 34.112 -12.210 0.50 22.94 44 TYR C O 1
ATOM 9005 N N A VAL C 1 45 ? 29.550 35.429 17.893 0.50 22.92 45 VAL C N 1
ATOM 9006 N N B VAL C 1 45 ? 29.566 34.893 -10.192 0.50 23.37 45 VAL C N 1
ATOM 9007 C CA A VAL C 1 45 ? 30.150 34.200 18.399 0.50 23.86 45 VAL C CA 1
ATOM 9008 C CA B VAL C 1 45 ? 30.166 36.126 -10.695 0.50 25.69 45 VAL C CA 1
ATOM 9009 C C A VAL C 1 45 ? 31.640 34.348 18.672 0.50 24.14 45 VAL C C 1
ATOM 9010 C C B VAL C 1 45 ? 31.653 35.985 -10.976 0.50 26.47 45 VAL C C 1
ATOM 9011 O O A VAL C 1 45 ? 32.353 35.003 17.916 0.50 24.80 45 VAL C O 1
ATOM 9012 O O B VAL C 1 45 ? 32.374 35.350 -10.211 0.50 26.72 45 VAL C O 1
ATOM 9037 N N A ASP C 1 46 ? 32.092 33.751 19.772 0.50 25.27 46 ASP C N 1
ATOM 9038 N N B ASP C 1 46 ? 32.095 36.578 -12.080 0.50 27.30 46 ASP C N 1
ATOM 9039 C CA A ASP C 1 46 ? 33.513 33.538 20.015 0.50 26.51 46 ASP C CA 1
ATOM 9040 C CA B ASP C 1 46 ? 33.512 36.807 -12.314 0.50 27.41 46 ASP C CA 1
ATOM 9041 C C A ASP C 1 46 ? 33.900 32.137 19.545 0.50 27.83 46 ASP C C 1
ATOM 9042 C C B ASP C 1 46 ? 33.894 38.207 -11.862 0.50 28.68 46 ASP C C 1
ATOM 9043 O O A ASP C 1 46 ? 33.373 31.132 20.031 0.50 27.66 46 ASP C O 1
ATOM 9044 O O B ASP C 1 46 ? 33.410 39.212 -12.401 0.50 27.67 46 ASP C O 1
ATOM 9061 N N A LEU C 1 47 ? 34.789 32.077 18.567 0.50 28.49 47 LEU C N 1
ATOM 9062 N N B LEU C 1 47 ? 34.765 38.280 -10.865 0.50 28.93 47 LEU C N 1
ATOM 9063 C CA A LEU C 1 47 ? 35.310 30.805 18.093 0.50 28.78 47 LEU C CA 1
ATOM 9064 C CA B LEU C 1 47 ? 35.255 39.564 -10.399 0.50 28.92 47 LEU C CA 1
ATOM 9065 C C A LEU C 1 47 ? 36.168 30.136 19.165 0.50 30.42 47 LEU C C 1
ATOM 9066 C C B LEU C 1 47 ? 36.114 40.216 -11.474 0.50 30.89 47 LEU C C 1
ATOM 9067 O O A LEU C 1 47 ? 36.703 30.804 20.045 0.50 31.83 47 LEU C O 1
ATOM 9068 O O B LEU C 1 47 ? 36.657 39.530 -12.334 0.50 31.53 47 LEU C O 1
ATOM 9099 N N A PRO C 1 48 ? 36.283 28.803 19.109 0.50 30.91 48 PRO C N 1
ATOM 9100 N N B PRO C 1 48 ? 36.247 41.549 -11.424 0.50 32.08 48 PRO C N 1
ATOM 9101 C CA A PRO C 1 48 ? 37.165 28.095 20.043 0.50 30.16 48 PRO C CA 1
ATOM 9102 C CA B PRO C 1 48 ? 37.152 42.247 -12.344 0.50 32.71 48 PRO C CA 1
ATOM 9103 C C A PRO C 1 48 ? 38.529 28.765 20.099 0.50 30.50 48 PRO C C 1
ATOM 9104 C C B PRO C 1 48 ? 38.516 41.575 -12.400 0.50 34.02 48 PRO C C 1
ATOM 9105 O O A PRO C 1 48 ? 39.032 29.222 19.068 0.50 28.77 48 PRO C O 1
ATOM 9106 O O B PRO C 1 48 ? 39.030 41.140 -11.365 0.50 33.39 48 PRO C O 1
ATOM 9127 N N A GLY C 1 49 ? 39.079 28.875 21.303 0.50 31.19 49 GLY C N 1
ATOM 9128 N N B GLY C 1 49 ? 39.066 41.462 -13.604 0.50 34.03 49 GLY C N 1
ATOM 9129 C CA A GLY C 1 49 ? 40.391 29.451 21.501 0.50 30.63 49 GLY C CA 1
ATOM 9130 C CA B GLY C 1 49 ? 40.378 40.877 -13.802 0.50 33.00 49 GLY C CA 1
ATOM 9131 C C A GLY C 1 49 ? 40.416 30.965 21.518 0.50 29.95 49 GLY C C 1
ATOM 9132 C C B GLY C 1 49 ? 40.404 39.362 -13.878 0.50 33.48 49 GLY C C 1
ATOM 9133 O O A GLY C 1 49 ? 41.489 31.555 21.678 0.50 30.16 49 GLY C O 1
ATOM 9134 O O B GLY C 1 49 ? 41.453 38.772 -14.137 0.50 32.24 49 GLY C O 1
ATOM 9141 N N A HIS C 1 50 ? 39.240 31.581 21.379 0.50 29.46 50 HIS C N 1
ATOM 9142 N N B HIS C 1 50 ? 39.247 38.742 -13.652 0.50 32.13 50 HIS C N 1
ATOM 9143 C CA A HIS C 1 50 ? 39.099 33.039 21.327 0.50 30.86 50 HIS C CA 1
ATOM 9144 C CA B HIS C 1 50 ? 39.117 37.287 -13.553 0.50 32.30 50 HIS C CA 1
ATOM 9145 C C A HIS C 1 50 ? 38.074 33.555 22.333 0.50 32.47 50 HIS C C 1
ATOM 9146 C C B HIS C 1 50 ? 38.075 36.779 -14.543 0.50 33.47 50 HIS C C 1
ATOM 9147 O O A HIS C 1 50 ? 37.081 32.881 22.613 0.50 30.78 50 HIS C O 1
ATOM 9148 O O B HIS C 1 50 ? 37.103 37.482 -14.837 0.50 31.92 50 HIS C O 1
ATOM 9175 N N A GLY C 1 51 ? 38.302 34.765 22.841 0.50 33.76 51 GLY C N 1
ATOM 9176 N N B GLY C 1 51 ? 38.267 35.557 -15.035 0.50 35.14 51 GLY C N 1
ATOM 9177 C CA A GLY C 1 51 ? 37.356 35.428 23.726 0.50 34.62 51 GLY C CA 1
ATOM 9178 C CA B GLY C 1 51 ? 37.292 34.916 -15.903 0.50 36.39 51 GLY C CA 1
ATOM 9179 C C A GLY C 1 51 ? 36.889 34.532 24.855 0.50 35.20 51 GLY C C 1
ATOM 9180 C C B GLY C 1 51 ? 36.873 35.799 -17.059 0.50 37.58 51 GLY C C 1
ATOM 9181 O O A GLY C 1 51 ? 37.701 33.925 25.549 0.50 35.98 51 GLY C O 1
ATOM 9182 O O B GLY C 1 51 ? 37.713 36.401 -17.720 0.50 38.02 51 GLY C O 1
ATOM 9189 N N A GLY C 1 52 ? 35.574 34.441 25.030 0.50 36.14 52 GLY C N 1
ATOM 9190 N N B GLY C 1 52 ? 35.569 35.873 -17.304 0.50 39.01 52 GLY C N 1
ATOM 9191 C CA A GLY C 1 52 ? 34.996 33.610 26.072 0.50 37.42 52 GLY C CA 1
ATOM 9192 C CA B GLY C 1 52 ? 35.038 36.711 -18.366 0.50 41.13 52 GLY C CA 1
ATOM 9193 C C A GLY C 1 52 ? 35.033 32.126 25.754 0.50 38.08 52 GLY C C 1
ATOM 9194 C C B GLY C 1 52 ? 35.066 38.202 -18.067 0.50 41.59 52 GLY C C 1
ATOM 9195 O O A GLY C 1 52 ? 34.685 31.301 26.601 0.50 37.42 52 GLY C O 1
ATOM 9196 O O B GLY C 1 52 ? 34.760 39.014 -18.941 0.50 41.70 52 GLY C O 1
ATOM 9203 N N A SER C 1 53 ? 35.446 31.777 24.539 0.50 37.54 53 SER C N 1
ATOM 9204 N N B SER C 1 53 ? 35.422 38.572 -16.838 0.50 40.71 53 SER C N 1
ATOM 9205 C CA A SER C 1 53 ? 35.543 30.369 24.147 0.50 36.51 53 SER C CA 1
ATOM 9206 C CA B SER C 1 53 ? 35.544 39.986 -16.472 0.50 40.18 53 SER C CA 1
ATOM 9207 C C A SER C 1 53 ? 36.977 29.841 24.223 0.50 38.29 53 SER C C 1
ATOM 9208 C C B SER C 1 53 ? 36.992 40.484 -16.533 0.50 40.62 53 SER C C 1
ATOM 9209 O O A SER C 1 53 ? 37.273 28.769 23.700 0.50 38.06 53 SER C O 1
ATOM 9210 O O B SER C 1 53 ? 37.312 41.534 -15.983 0.50 39.44 53 SER C O 1
ATOM 9225 N N A ALA C 1 54 ? 37.861 30.590 24.877 0.50 40.77 54 ALA C N 1
ATOM 9226 N N B ALA C 1 54 ? 37.862 39.725 -17.193 0.50 42.79 54 ALA C N 1
ATOM 9227 C CA A ALA C 1 54 ? 39.280 30.237 24.932 0.50 43.26 54 ALA C CA 1
ATOM 9228 C CA B ALA C 1 54 ? 39.285 40.059 -17.248 0.50 44.22 54 ALA C CA 1
ATOM 9229 C C A ALA C 1 54 ? 39.511 28.801 25.406 0.50 43.17 54 ALA C C 1
ATOM 9230 C C B ALA C 1 54 ? 39.525 41.495 -17.714 0.50 44.40 54 ALA C C 1
ATOM 9231 O O A ALA C 1 54 ? 40.328 28.081 24.834 0.50 42.95 54 ALA C O 1
ATOM 9232 O O B ALA C 1 54 ? 40.371 42.198 -17.161 0.50 44.91 54 ALA C O 1
ATOM 9245 N N A ALA C 1 55 ? 38.780 28.395 26.441 0.50 43.17 55 ALA C N 1
ATOM 9246 N N B ALA C 1 55 ? 38.763 41.933 -18.710 0.50 43.55 55 ALA C N 1
ATOM 9247 C CA A ALA C 1 55 ? 38.960 27.085 27.067 0.50 42.60 55 ALA C CA 1
ATOM 9248 C CA B ALA C 1 55 ? 39.008 43.225 -19.346 0.50 42.89 55 ALA C CA 1
ATOM 9249 C C A ALA C 1 55 ? 38.370 25.941 26.239 0.50 43.29 55 ALA C C 1
ATOM 9250 C C B ALA C 1 55 ? 38.409 44.379 -18.540 0.50 42.77 55 ALA C C 1
ATOM 9251 O O A ALA C 1 55 ? 38.565 24.765 26.567 0.50 44.19 55 ALA C O 1
ATOM 9252 O O B ALA C 1 55 ? 38.579 45.547 -18.897 0.50 42.87 55 ALA C O 1
ATOM 9265 N N A ILE C 1 56 ? 37.644 26.287 25.178 0.50 42.06 56 ILE C N 1
ATOM 9266 N N B ILE C 1 56 ? 37.712 44.045 -17.457 0.50 42.81 56 ILE C N 1
ATOM 9267 C CA A ILE C 1 56 ? 37.072 25.294 24.278 0.50 41.69 56 ILE C CA 1
ATOM 9268 C CA B ILE C 1 56 ? 37.128 45.044 -16.568 0.50 42.81 56 ILE C CA 1
ATOM 9269 C C A ILE C 1 56 ? 38.102 24.899 23.228 0.50 43.45 56 ILE C C 1
ATOM 9270 C C B ILE C 1 56 ? 38.138 45.449 -15.505 0.50 42.64 56 ILE C C 1
ATOM 9271 O O A ILE C 1 56 ? 38.507 25.719 22.408 0.50 43.61 56 ILE C O 1
ATOM 9272 O O B ILE C 1 56 ? 38.509 44.643 -14.651 0.50 41.39 56 ILE C O 1
ATOM 9303 N N A SER C 1 57 ? 38.510 23.633 23.258 0.50 44.07 57 SER C N 1
ATOM 9304 N N B SER C 1 57 ? 38.580 46.702 -15.565 0.50 43.44 57 SER C N 1
ATOM 9305 C CA A SER C 1 57 ? 39.503 23.116 22.321 0.50 44.54 57 SER C CA 1
ATOM 9306 C CA B SER C 1 57 ? 39.558 47.210 -14.612 0.50 44.30 57 SER C CA 1
ATOM 9307 C C A SER C 1 57 ? 38.849 22.265 21.237 0.50 43.40 57 SER C C 1
ATOM 9308 C C B SER C 1 57 ? 38.886 48.054 -13.532 0.50 43.96 57 SER C C 1
ATOM 9309 O O A SER C 1 57 ? 37.885 21.548 21.500 0.50 44.32 57 SER C O 1
ATOM 9310 O O B SER C 1 57 ? 37.877 48.711 -13.787 0.50 43.66 57 SER C O 1
ATOM 9325 N N A VAL C 1 58 ? 39.379 22.355 20.019 0.50 41.97 58 VAL C N 1
ATOM 9326 N N B VAL C 1 58 ? 39.450 48.024 -12.326 0.50 42.36 58 VAL C N 1
ATOM 9327 C CA A VAL C 1 58 ? 38.901 21.543 18.902 0.50 39.55 58 VAL C CA 1
ATOM 9328 C CA B VAL C 1 58 ? 38.922 48.797 -11.204 0.50 40.87 58 VAL C CA 1
ATOM 9329 C C A VAL C 1 58 ? 40.066 20.878 18.173 0.50 39.13 58 VAL C C 1
ATOM 9330 C C B VAL C 1 58 ? 40.066 49.462 -10.443 0.50 40.48 58 VAL C C 1
ATOM 9331 O O A VAL C 1 58 ? 41.189 21.381 18.190 0.50 38.56 58 VAL C O 1
ATOM 9332 O O B VAL C 1 58 ? 41.187 48.956 -10.440 0.50 40.10 58 VAL C O 1
ATOM 9357 N N A ASP C 1 59 ? 39.785 19.742 17.543 0.50 39.73 59 ASP C N 1
ATOM 9358 N N B ASP C 1 59 ? 39.772 50.577 -9.783 0.50 40.82 59 ASP C N 1
ATOM 9359 C CA A ASP C 1 59 ? 40.768 19.033 16.734 0.50 41.74 59 ASP C CA 1
ATOM 9360 C CA B ASP C 1 59 ? 40.771 51.284 -8.982 0.50 42.44 59 ASP C CA 1
ATOM 9361 C C A ASP C 1 59 ? 40.718 19.464 15.280 0.50 41.31 59 ASP C C 1
ATOM 9362 C C B ASP C 1 59 ? 40.727 50.853 -7.526 0.50 42.51 59 ASP C C 1
ATOM 9363 O O A ASP C 1 59 ? 41.618 19.150 14.499 0.50 42.48 59 ASP C O 1
ATOM 9364 O O B ASP C 1 59 ? 41.648 51.128 -6.758 0.50 44.19 59 ASP C O 1
ATOM 9381 N N A GLY C 1 60 ? 39.653 20.169 14.916 0.50 40.10 60 GLY C N 1
ATOM 9382 N N B GLY C 1 60 ? 39.646 50.183 -7.142 0.50 41.40 60 GLY C N 1
ATOM 9383 C CA A GLY C 1 60 ? 39.467 20.582 13.542 0.50 38.01 60 GLY C CA 1
ATOM 9384 C CA B GLY C 1 60 ? 39.469 49.788 -5.762 0.50 39.13 60 GLY C CA 1
ATOM 9385 C C A GLY C 1 60 ? 38.084 21.117 13.252 0.50 35.64 60 GLY C C 1
ATOM 9386 C C B GLY C 1 60 ? 38.086 49.250 -5.472 0.50 36.62 60 GLY C C 1
ATOM 9387 O O A GLY C 1 60 ? 37.322 21.435 14.163 0.50 33.81 60 GLY C O 1
ATOM 9388 O O B GLY C 1 60 ? 37.318 48.938 -6.382 0.50 35.26 60 GLY C O 1
ATOM 9395 N N A PHE C 1 61 ? 37.768 21.204 11.966 0.50 36.12 61 PHE C N 1
ATOM 9396 N N B PHE C 1 61 ? 37.781 49.135 -4.186 0.50 36.26 61 PHE C N 1
ATOM 9397 C CA A PHE C 1 61 ? 36.539 21.843 11.514 0.50 34.44 61 PHE C CA 1
ATOM 9398 C CA B PHE C 1 61 ? 36.545 48.513 -3.733 0.50 34.66 61 PHE C CA 1
ATOM 9399 C C A PHE C 1 61 ? 35.280 21.052 11.833 0.50 32.93 61 PHE C C 1
ATOM 9400 C C B PHE C 1 61 ? 35.273 49.306 -4.048 0.50 32.60 61 PHE C C 1
ATOM 9401 O O A PHE C 1 61 ? 34.228 21.639 12.053 0.50 32.84 61 PHE C O 1
ATOM 9402 O O B PHE C 1 61 ? 34.220 48.711 -4.269 0.50 31.80 61 PHE C O 1
ATOM 9435 N N A ASP C 1 62 ? 35.361 19.727 11.828 0.50 32.88 62 ASP C N 1
ATOM 9436 N N B ASP C 1 62 ? 35.333 50.633 -4.032 0.50 33.33 62 ASP C N 1
ATOM 9437 C CA A ASP C 1 62 ? 34.190 18.934 12.178 0.50 33.59 62 ASP C CA 1
ATOM 9438 C CA B ASP C 1 62 ? 34.154 51.415 -4.395 0.50 34.20 62 ASP C CA 1
ATOM 9439 C C A ASP C 1 62 ? 33.696 19.332 13.559 0.50 32.01 62 ASP C C 1
ATOM 9440 C C B ASP C 1 62 ? 33.673 51.005 -5.779 0.50 32.42 62 ASP C C 1
ATOM 9441 O O A ASP C 1 62 ? 32.500 19.486 13.777 0.50 31.28 62 ASP C O 1
ATOM 9442 O O B ASP C 1 62 ? 32.475 50.821 -6.008 0.50 33.44 62 ASP C O 1
ATOM 9459 N N A ASP C 1 63 ? 34.628 19.488 14.490 0.50 32.46 63 ASP C N 1
ATOM 9460 N N B ASP C 1 63 ? 34.624 50.876 -6.695 0.50 31.79 63 ASP C N 1
ATOM 9461 C CA A ASP C 1 63 ? 34.290 19.853 15.858 0.50 31.94 63 ASP C CA 1
ATOM 9462 C CA B ASP C 1 63 ? 34.341 50.502 -8.073 0.50 32.44 63 ASP C CA 1
ATOM 9463 C C A ASP C 1 63 ? 33.712 21.255 15.911 0.50 31.77 63 ASP C C 1
ATOM 9464 C C B ASP C 1 63 ? 33.737 49.098 -8.135 0.50 32.05 63 ASP C C 1
ATOM 9465 O O A ASP C 1 63 ? 32.845 21.549 16.736 0.50 30.90 63 ASP C O 1
ATOM 9466 O O B ASP C 1 63 ? 32.842 48.824 -8.944 0.50 33.13 63 ASP C O 1
ATOM 9483 N N A VAL C 1 64 ? 34.207 22.124 15.036 0.50 31.70 64 VAL C N 1
ATOM 9484 N N B VAL C 1 64 ? 34.251 48.201 -7.300 0.50 30.66 64 VAL C N 1
ATOM 9485 C CA A VAL C 1 64 ? 33.717 23.495 14.987 0.50 31.52 64 VAL C CA 1
ATOM 9486 C CA B VAL C 1 64 ? 33.752 46.824 -7.258 0.50 29.88 64 VAL C CA 1
ATOM 9487 C C A VAL C 1 64 ? 32.291 23.523 14.437 0.50 30.37 64 VAL C C 1
ATOM 9488 C C B VAL C 1 64 ? 32.328 46.777 -6.706 0.50 30.24 64 VAL C C 1
ATOM 9489 O O A VAL C 1 64 ? 31.428 24.202 14.991 0.50 31.42 64 VAL C O 1
ATOM 9490 O O B VAL C 1 64 ? 31.482 46.052 -7.232 0.50 31.93 64 VAL C O 1
ATOM 9515 N N A THR C 1 65 ? 32.048 22.810 13.339 0.50 30.29 65 THR C N 1
ATOM 9516 N N B THR C 1 65 ? 32.080 47.515 -5.626 0.50 30.39 65 THR C N 1
ATOM 9517 C CA A THR C 1 65 ? 30.693 22.721 12.783 0.50 30.13 65 THR C CA 1
ATOM 9518 C CA B THR C 1 65 ? 30.738 47.591 -5.054 0.50 30.91 65 THR C CA 1
ATOM 9519 C C A THR C 1 65 ? 29.730 22.151 13.827 0.50 29.19 65 THR C C 1
ATOM 9520 C C B THR C 1 65 ? 29.774 48.161 -6.095 0.50 30.13 65 THR C C 1
ATOM 9521 O O A THR C 1 65 ? 28.598 22.633 13.963 0.50 29.46 65 THR C O 1
ATOM 9522 O O B THR C 1 65 ? 28.657 47.678 -6.224 0.50 30.09 65 THR C O 1
ATOM 9543 N N A ASP C 1 66 ? 30.186 21.149 14.571 0.50 31.07 66 ASP C N 1
ATOM 9544 N N B ASP C 1 66 ? 30.208 49.176 -6.839 0.50 32.21 66 ASP C N 1
ATOM 9545 C CA A ASP C 1 66 ? 29.394 20.559 15.649 0.50 34.52 66 ASP C CA 1
ATOM 9546 C CA B ASP C 1 66 ? 29.379 49.756 -7.896 0.50 35.59 66 ASP C CA 1
ATOM 9547 C C A ASP C 1 66 ? 29.035 21.591 16.718 0.50 33.36 66 ASP C C 1
ATOM 9548 C C B ASP C 1 66 ? 29.033 48.743 -8.985 0.50 34.22 66 ASP C C 1
ATOM 9549 O O A ASP C 1 66 ? 27.874 21.700 17.123 0.50 33.82 66 ASP C O 1
ATOM 9550 O O B ASP C 1 66 ? 27.878 48.652 -9.418 0.50 34.13 66 ASP C O 1
ATOM 9567 N N A LEU C 1 67 ? 30.031 22.352 17.168 0.50 31.52 67 LEU C N 1
ATOM 9568 N N B LEU C 1 67 ? 30.034 47.982 -9.421 0.50 33.44 67 LEU C N 1
ATOM 9569 C CA A LEU C 1 67 ? 29.818 23.370 18.195 0.50 32.43 67 LEU C CA 1
ATOM 9570 C CA B LEU C 1 67 ? 29.830 46.931 -10.414 0.50 34.27 67 LEU C CA 1
ATOM 9571 C C A LEU C 1 67 ? 28.886 24.474 17.703 0.50 31.32 67 LEU C C 1
ATOM 9572 C C B LEU C 1 67 ? 28.907 45.832 -9.903 0.50 34.16 67 LEU C C 1
ATOM 9573 O O A LEU C 1 67 ? 28.044 24.970 18.455 0.50 31.24 67 LEU C O 1
ATOM 9574 O O B LEU C 1 67 ? 28.068 45.329 -10.647 0.50 34.59 67 LEU C O 1
ATOM 9605 N N A LEU C 1 68 ? 29.043 24.855 16.439 0.50 30.82 68 LEU C N 1
ATOM 9606 N N B LEU C 1 68 ? 29.063 45.468 -8.636 0.50 32.90 68 LEU C N 1
ATOM 9607 C CA A LEU C 1 68 ? 28.179 25.856 15.840 0.50 32.26 68 LEU C CA 1
ATOM 9608 C CA B LEU C 1 68 ? 28.203 44.458 -8.032 0.50 34.21 68 LEU C CA 1
ATOM 9609 C C A LEU C 1 68 ? 26.729 25.372 15.858 0.50 34.73 68 LEU C C 1
ATOM 9610 C C B LEU C 1 68 ? 26.753 44.945 -8.057 0.50 35.38 68 LEU C C 1
ATOM 9611 O O A LEU C 1 68 ? 25.834 26.107 16.270 0.50 36.04 68 LEU C O 1
ATOM 9612 O O B LEU C 1 68 ? 25.849 44.197 -8.411 0.50 36.97 68 LEU C O 1
ATOM 9643 N N A ARG C 1 69 ? 26.505 24.132 15.427 0.50 34.91 69 ARG C N 1
ATOM 9644 N N B ARG C 1 69 ? 26.541 46.206 -7.684 0.50 35.87 69 ARG C N 1
ATOM 9645 C CA A ARG C 1 69 ? 25.159 23.554 15.399 0.50 34.85 69 ARG C CA 1
ATOM 9646 C CA B ARG C 1 69 ? 25.207 46.804 -7.685 0.50 37.09 69 ARG C CA 1
ATOM 9647 C C A ARG C 1 69 ? 24.528 23.582 16.789 0.50 34.40 69 ARG C C 1
ATOM 9648 C C B ARG C 1 69 ? 24.562 46.762 -9.072 0.50 36.76 69 ARG C C 1
ATOM 9649 O O A ARG C 1 69 ? 23.361 23.958 16.942 0.50 32.59 69 ARG C O 1
ATOM 9650 O O B ARG C 1 69 ? 23.400 46.371 -9.209 0.50 35.13 69 ARG C O 1
ATOM 9691 N N A LYS C 1 70 ? 25.303 23.182 17.795 0.50 36.04 70 LYS C N 1
ATOM 9692 N N B LYS C 1 70 ? 25.314 47.169 -10.094 0.50 37.11 70 LYS C N 1
ATOM 9693 C CA A LYS C 1 70 ? 24.827 23.158 19.178 0.50 37.39 70 LYS C CA 1
ATOM 9694 C CA B LYS C 1 70 ? 24.799 47.189 -11.461 0.50 37.90 70 LYS C CA 1
ATOM 9695 C C A LYS C 1 70 ? 24.469 24.555 19.667 0.50 36.79 70 LYS C C 1
ATOM 9696 C C B LYS C 1 70 ? 24.436 45.788 -11.949 0.50 38.18 70 LYS C C 1
ATOM 9697 O O A LYS C 1 70 ? 23.527 24.732 20.442 0.50 38.07 70 LYS C O 1
ATOM 9698 O O B LYS C 1 70 ? 23.455 45.605 -12.669 0.50 36.90 70 LYS C O 1
ATOM 9735 N N A THR C 1 71 ? 25.239 25.544 19.223 0.50 34.16 71 THR C N 1
ATOM 9736 N N B THR C 1 71 ? 25.249 44.810 -11.563 0.50 37.83 71 THR C N 1
ATOM 9737 C CA A THR C 1 71 ? 25.046 26.917 19.664 0.50 34.23 71 THR C CA 1
ATOM 9738 C CA B THR C 1 71 ? 25.066 43.424 -11.987 0.50 38.47 71 THR C CA 1
ATOM 9739 C C A THR C 1 71 ? 23.773 27.496 19.067 0.50 34.35 71 THR C C 1
ATOM 9740 C C B THR C 1 71 ? 23.783 42.843 -11.398 0.50 37.11 71 THR C C 1
ATOM 9741 O O A THR C 1 71 ? 23.027 28.196 19.746 0.50 34.20 71 THR C O 1
ATOM 9742 O O B THR C 1 71 ? 23.055 42.118 -12.077 0.50 37.00 71 THR C O 1
ATOM 9763 N N A LEU C 1 72 ? 23.527 27.190 17.797 0.50 34.09 72 LEU C N 1
ATOM 9764 N N B LEU C 1 72 ? 23.520 43.148 -10.130 0.50 35.78 72 LEU C N 1
ATOM 9765 C CA A LEU C 1 72 ? 22.289 27.594 17.146 0.50 33.90 72 LEU C CA 1
ATOM 9766 C CA B LEU C 1 72 ? 22.285 42.711 -9.488 0.50 35.88 72 LEU C CA 1
ATOM 9767 C C A LEU C 1 72 ? 21.086 27.042 17.906 0.50 34.87 72 LEU C C 1
ATOM 9768 C C B LEU C 1 72 ? 21.067 43.237 -10.248 0.50 37.03 72 LEU C C 1
ATOM 9769 O O A LEU C 1 72 ? 20.090 27.745 18.088 0.50 35.41 72 LEU C O 1
ATOM 9770 O O B LEU C 1 72 ? 20.086 42.514 -10.432 0.50 36.60 72 LEU C O 1
ATOM 9801 N N A VAL C 1 73 ? 21.185 25.787 18.345 0.50 35.12 73 VAL C N 1
ATOM 9802 N N B VAL C 1 73 ? 21.129 44.500 -10.669 0.50 37.92 73 VAL C N 1
ATOM 9803 C CA A VAL C 1 73 ? 20.113 25.142 19.110 0.50 37.06 73 VAL C CA 1
ATOM 9804 C CA B VAL C 1 73 ? 20.041 45.129 -11.424 0.50 39.49 73 VAL C CA 1
ATOM 9805 C C A VAL C 1 73 ? 19.881 25.866 20.435 0.50 36.99 73 VAL C C 1
ATOM 9806 C C B VAL C 1 73 ? 19.806 44.450 -12.768 0.50 39.73 73 VAL C C 1
ATOM 9807 O O A VAL C 1 73 ? 18.739 26.164 20.804 0.50 35.83 73 VAL C O 1
ATOM 9808 O O B VAL C 1 73 ? 18.663 44.185 -13.151 0.50 39.08 73 VAL C O 1
ATOM 9833 N N A SER C 1 74 ? 20.969 26.149 21.144 0.50 38.28 74 SER C N 1
ATOM 9834 N N B SER C 1 74 ? 20.893 44.171 -13.478 0.50 39.77 74 SER C N 1
ATOM 9835 C CA A SER C 1 74 ? 20.884 26.753 22.471 0.50 39.27 74 SER C CA 1
ATOM 9836 C CA B SER C 1 74 ? 20.810 43.567 -14.800 0.50 41.02 74 SER C CA 1
ATOM 9837 C C A SER C 1 74 ? 20.213 28.129 22.455 0.50 38.83 74 SER C C 1
ATOM 9838 C C B SER C 1 74 ? 20.120 42.199 -14.754 0.50 39.86 74 SER C C 1
ATOM 9839 O O A SER C 1 74 ? 19.620 28.547 23.451 0.50 37.98 74 SER C O 1
ATOM 9840 O O B SER C 1 74 ? 19.428 41.813 -15.696 0.50 39.23 74 SER C O 1
ATOM 9855 N N A TYR C 1 75 ? 20.304 28.827 21.328 0.50 38.99 75 TYR C N 1
ATOM 9856 N N B TYR C 1 75 ? 20.320 41.476 -13.655 0.50 40.15 75 TYR C N 1
ATOM 9857 C CA A TYR C 1 75 ? 19.688 30.144 21.205 0.50 38.49 75 TYR C CA 1
ATOM 9858 C CA B TYR C 1 75 ? 19.712 40.160 -13.469 0.50 40.35 75 TYR C CA 1
ATOM 9859 C C A TYR C 1 75 ? 18.385 30.097 20.414 0.50 39.18 75 TYR C C 1
ATOM 9860 C C B TYR C 1 75 ? 18.396 40.201 -12.678 0.50 40.78 75 TYR C C 1
ATOM 9861 O O A TYR C 1 75 ? 17.810 31.138 20.106 0.50 38.05 75 TYR C O 1
ATOM 9862 O O B TYR C 1 75 ? 17.841 39.155 -12.343 0.50 39.87 75 TYR C O 1
ATOM 9897 N N A ASN C 1 76 ? 17.918 28.894 20.095 0.50 40.75 76 ASN C N 1
ATOM 9898 N N B ASN C 1 76 ? 17.889 41.402 -12.399 0.50 41.96 76 ASN C N 1
ATOM 9899 C CA A ASN C 1 76 ? 16.640 28.720 19.416 0.50 41.69 76 ASN C CA 1
ATOM 9900 C CA B ASN C 1 76 ? 16.633 41.567 -11.662 0.50 43.45 76 ASN C CA 1
ATOM 9901 C C A ASN C 1 76 ? 16.634 29.354 18.027 0.50 39.57 76 ASN C C 1
ATOM 9902 C C B ASN C 1 76 ? 16.650 40.925 -10.272 0.50 41.39 76 ASN C C 1
ATOM 9903 O O A ASN C 1 76 ? 15.614 29.856 17.559 0.50 37.85 76 ASN C O 1
ATOM 9904 O O B ASN C 1 76 ? 15.642 40.382 -9.806 0.50 39.49 76 ASN C O 1
ATOM 9925 N N A ILE C 1 77 ? 17.779 29.322 17.360 0.50 39.38 77 ILE C N 1
ATOM 9926 N N B ILE C 1 77 ? 17.782 41.022 -9.585 0.50 41.84 77 ILE C N 1
ATOM 9927 C CA A ILE C 1 77 ? 17.881 29.910 16.036 0.50 38.50 77 ILE C CA 1
ATOM 9928 C CA B ILE C 1 77 ? 17.885 40.414 -8.269 0.50 41.41 77 ILE C CA 1
ATOM 9929 C C A ILE C 1 77 ? 17.384 28.924 14.988 0.50 38.46 77 ILE C C 1
ATOM 9930 C C B ILE C 1 77 ? 17.398 41.409 -7.225 0.50 41.53 77 ILE C C 1
ATOM 9931 O O A ILE C 1 77 ? 17.990 27.879 14.758 0.50 38.39 77 ILE C O 1
ATOM 9932 O O B ILE C 1 77 ? 18.014 42.453 -7.000 0.50 39.81 77 ILE C O 1
ATOM 9963 N N A LEU C 1 78 ? 16.263 29.271 14.365 0.50 39.17 78 LEU C N 1
ATOM 9964 N N B LEU C 1 78 ? 16.295 41.054 -6.579 0.50 42.41 78 LEU C N 1
ATOM 9965 C CA A LEU C 1 78 ? 15.623 28.435 13.357 0.50 39.82 78 LEU C CA 1
ATOM 9966 C CA B LEU C 1 78 ? 15.622 41.903 -5.606 0.50 43.62 78 LEU C CA 1
ATOM 9967 C C A LEU C 1 78 ? 15.815 29.023 11.975 0.50 40.60 78 LEU C C 1
ATOM 9968 C C B LEU C 1 78 ? 15.804 41.328 -4.216 0.50 43.88 78 LEU C C 1
ATOM 9969 O O A LEU C 1 78 ? 15.585 28.369 10.961 0.50 41.26 78 LEU C O 1
ATOM 9970 O O B LEU C 1 78 ? 15.544 41.987 -3.214 0.50 44.38 78 LEU C O 1
ATOM 10001 N N A ASP C 1 79 ? 16.249 30.274 11.955 0.50 40.74 79 ASP C N 1
ATOM 10002 N N B ASP C 1 79 ? 16.249 40.080 -4.172 0.50 42.49 79 ASP C N 1
ATOM 10003 C CA A ASP C 1 79 ? 16.217 31.097 10.765 0.50 42.66 79 ASP C CA 1
ATOM 10004 C CA B ASP C 1 79 ? 16.234 39.296 -2.958 0.50 44.40 79 ASP C CA 1
ATOM 10005 C C A ASP C 1 79 ? 17.428 32.027 10.824 0.50 35.05 79 ASP C C 1
ATOM 10006 C C B ASP C 1 79 ? 17.425 38.339 -3.013 0.50 37.77 79 ASP C C 1
ATOM 10007 O O A ASP C 1 79 ? 17.475 32.881 11.695 0.50 33.15 79 ASP C O 1
ATOM 10008 O O B ASP C 1 79 ? 17.450 37.470 -3.872 0.50 36.79 79 ASP C O 1
ATOM 10025 N N A PHE C 1 80 ? 18.430 31.847 9.957 0.50 31.18 80 PHE C N 1
ATOM 10026 N N B PHE C 1 80 ? 18.450 38.533 -2.175 0.50 32.67 80 PHE C N 1
ATOM 10027 C CA A PHE C 1 80 ? 19.637 32.688 10.073 0.50 28.55 80 PHE C CA 1
ATOM 10028 C CA B PHE C 1 80 ? 19.636 37.663 -2.291 0.50 29.05 80 PHE C CA 1
ATOM 10029 C C A PHE C 1 80 ? 20.533 32.797 8.843 0.50 27.99 80 PHE C C 1
ATOM 10030 C C B PHE C 1 80 ? 20.528 37.550 -1.056 0.50 28.61 80 PHE C C 1
ATOM 10031 O O A PHE C 1 80 ? 20.589 31.905 7.990 0.50 29.45 80 PHE C O 1
ATOM 10032 O O B PHE C 1 80 ? 20.563 38.426 -0.192 0.50 29.70 80 PHE C O 1
ATOM 10065 N N A TRP C 1 81 ? 21.232 33.927 8.778 0.50 26.43 81 TRP C N 1
ATOM 10066 N N B TRP C 1 81 ? 21.263 36.438 -1.017 0.50 26.31 81 TRP C N 1
ATOM 10067 C CA A TRP C 1 81 ? 22.361 34.117 7.876 0.50 25.54 81 TRP C CA 1
ATOM 10068 C CA B TRP C 1 81 ? 22.365 36.235 -0.086 0.50 25.28 81 TRP C CA 1
ATOM 10069 C C A TRP C 1 81 ? 23.654 33.909 8.650 0.50 23.66 81 TRP C C 1
ATOM 10070 C C B TRP C 1 81 ? 23.663 36.442 -0.851 0.50 24.13 81 TRP C C 1
ATOM 10071 O O A TRP C 1 81 ? 23.749 34.280 9.817 0.50 24.62 81 TRP C O 1
ATOM 10072 O O B TRP C 1 81 ? 23.775 36.040 -2.006 0.50 25.87 81 TRP C O 1
ATOM 10113 N N A LEU C 1 82 ? 24.649 33.321 7.992 0.50 21.74 82 LEU C N 1
ATOM 10114 N N B LEU C 1 82 ? 24.651 37.047 -0.199 0.50 22.33 82 LEU C N 1
ATOM 10115 C CA A LEU C 1 82 ? 25.969 33.133 8.583 0.50 21.09 82 LEU C CA 1
ATOM 10116 C CA B LEU C 1 82 ? 25.986 37.210 -0.779 0.50 21.00 82 LEU C CA 1
ATOM 10117 C C A LEU C 1 82 ? 26.954 34.062 7.897 0.50 21.21 82 LEU C C 1
ATOM 10118 C C B LEU C 1 82 ? 26.972 36.276 -0.116 0.50 21.75 82 LEU C C 1
ATOM 10119 O O A LEU C 1 82 ? 27.143 33.971 6.682 0.50 20.41 82 LEU C O 1
ATOM 10120 O O B LEU C 1 82 ? 27.170 36.347 1.099 0.50 22.39 82 LEU C O 1
ATOM 10151 N N A VAL C 1 83 ? 27.580 34.940 8.687 0.50 20.93 83 VAL C N 1
ATOM 10152 N N B VAL C 1 83 ? 27.605 35.430 -0.937 0.50 21.43 83 VAL C N 1
ATOM 10153 C CA A VAL C 1 83 ? 28.488 35.975 8.203 0.50 20.77 83 VAL C CA 1
ATOM 10154 C CA B VAL C 1 83 ? 28.512 34.394 -0.476 0.50 20.93 83 VAL C CA 1
ATOM 10155 C C A VAL C 1 83 ? 29.858 35.770 8.863 0.50 20.68 83 VAL C C 1
ATOM 10156 C C B VAL C 1 83 ? 29.874 34.568 -1.134 0.50 20.94 83 VAL C C 1
ATOM 10157 O O A VAL C 1 83 ? 29.976 35.832 10.085 0.50 22.38 83 VAL C O 1
ATOM 10158 O O B VAL C 1 83 ? 29.985 34.483 -2.356 0.50 22.19 83 VAL C O 1
ATOM 10183 N N A GLY C 1 84 ? 30.891 35.515 8.060 0.50 19.21 84 GLY C N 1
ATOM 10184 N N B GLY C 1 84 ? 30.908 34.815 -0.331 0.50 18.88 84 GLY C N 1
ATOM 10185 C CA A GLY C 1 84 ? 32.227 35.247 8.581 0.50 19.25 84 GLY C CA 1
ATOM 10186 C CA B GLY C 1 84 ? 32.234 35.099 -0.852 0.50 19.44 84 GLY C CA 1
ATOM 10187 C C A GLY C 1 84 ? 33.318 36.035 7.878 0.50 20.15 84 GLY C C 1
ATOM 10188 C C B GLY C 1 84 ? 33.338 34.291 -0.189 0.50 19.89 84 GLY C C 1
ATOM 10189 O O A GLY C 1 84 ? 33.290 36.195 6.655 0.50 21.56 84 GLY C O 1
ATOM 10190 O O B GLY C 1 84 ? 33.341 34.085 1.029 0.50 22.51 84 GLY C O 1
ATOM 10197 N N A TYR C 1 85 ? 34.265 36.538 8.669 0.50 19.62 85 TYR C N 1
ATOM 10198 N N B TYR C 1 85 ? 34.269 33.810 -1.011 0.50 19.56 85 TYR C N 1
ATOM 10199 C CA A TYR C 1 85 ? 35.464 37.228 8.185 0.50 19.65 85 TYR C CA 1
ATOM 10200 C CA B TYR C 1 85 ? 35.467 33.110 -0.550 0.50 21.21 85 TYR C CA 1
ATOM 10201 C C A TYR C 1 85 ? 36.688 36.312 8.305 0.50 19.25 85 TYR C C 1
ATOM 10202 C C B TYR C 1 85 ? 36.682 34.022 -0.640 0.50 21.35 85 TYR C C 1
ATOM 10203 O O A TYR C 1 85 ? 36.983 35.831 9.390 0.50 20.31 85 TYR C O 1
ATOM 10204 O O B TYR C 1 85 ? 36.981 34.536 -1.710 0.50 22.33 85 TYR C O 1
ATOM 10239 N N A SER C 1 86 ? 37.389 36.093 7.189 0.50 20.51 86 SER C N 1
ATOM 10240 N N B SER C 1 86 ? 37.378 34.201 0.484 0.50 22.43 86 SER C N 1
ATOM 10241 C CA A SER C 1 86 ? 38.699 35.437 7.176 0.50 21.62 86 SER C CA 1
ATOM 10242 C CA B SER C 1 86 ? 38.681 34.874 0.522 0.50 23.32 86 SER C CA 1
ATOM 10243 C C A SER C 1 86 ? 38.584 34.002 7.745 0.50 22.23 86 SER C C 1
ATOM 10244 C C B SER C 1 86 ? 38.569 36.328 0.004 0.50 24.56 86 SER C C 1
ATOM 10245 O O A SER C 1 86 ? 37.860 33.189 7.172 0.50 22.23 86 SER C O 1
ATOM 10246 O O B SER C 1 86 ? 37.881 37.128 0.629 0.50 24.87 86 SER C O 1
ATOM 10261 N N A LEU C 1 87 ? 39.290 33.659 8.825 0.50 22.69 87 LEU C N 1
ATOM 10262 N N B LEU C 1 87 ? 39.261 36.694 -1.076 0.50 23.79 87 LEU C N 1
ATOM 10263 C CA A LEU C 1 87 ? 39.116 32.337 9.438 0.50 22.51 87 LEU C CA 1
ATOM 10264 C CA B LEU C 1 87 ? 39.086 38.023 -1.660 0.50 23.24 87 LEU C CA 1
ATOM 10265 C C A LEU C 1 87 ? 37.628 32.052 9.688 0.50 22.47 87 LEU C C 1
ATOM 10266 C C B LEU C 1 87 ? 37.598 38.320 -1.886 0.50 24.06 87 LEU C C 1
ATOM 10267 O O A LEU C 1 87 ? 37.152 30.941 9.485 0.50 22.04 87 LEU C O 1
ATOM 10268 O O B LEU C 1 87 ? 37.142 39.438 -1.671 0.50 22.76 87 LEU C O 1
ATOM 10299 N N A GLY C 1 88 ? 36.917 33.061 10.167 0.50 22.36 88 GLY C N 1
ATOM 10300 N N B GLY C 1 88 ? 36.862 37.316 -2.343 0.50 23.40 88 GLY C N 1
ATOM 10301 C CA A GLY C 1 88 ? 35.476 32.984 10.342 0.50 23.54 88 GLY C CA 1
ATOM 10302 C CA B GLY C 1 88 ? 35.427 37.438 -2.548 0.50 23.08 88 GLY C CA 1
ATOM 10303 C C A GLY C 1 88 ? 34.733 32.689 9.054 0.50 22.19 88 GLY C C 1
ATOM 10304 C C B GLY C 1 88 ? 34.681 37.710 -1.256 0.50 21.19 88 GLY C C 1
ATOM 10305 O O A GLY C 1 88 ? 33.722 31.982 9.060 0.50 22.27 88 GLY C O 1
ATOM 10306 O O B GLY C 1 88 ? 33.697 38.445 -1.241 0.50 20.73 88 GLY C O 1
ATOM 10313 N N A GLY C 1 89 ? 35.235 33.210 7.941 0.50 22.45 89 GLY C N 1
ATOM 10314 N N B GLY C 1 89 ? 35.156 37.138 -0.157 0.50 22.45 89 GLY C N 1
ATOM 10315 C CA A GLY C 1 89 ? 34.676 32.881 6.642 0.50 22.13 89 GLY C CA 1
ATOM 10316 C CA B GLY C 1 89 ? 34.613 37.470 1.147 0.50 23.06 89 GLY C CA 1
ATOM 10317 C C A GLY C 1 89 ? 34.925 31.426 6.255 0.50 23.50 89 GLY C C 1
ATOM 10318 C C B GLY C 1 89 ? 34.898 38.912 1.540 0.50 24.13 89 GLY C C 1
ATOM 10319 O O A GLY C 1 89 ? 34.045 30.752 5.698 0.50 23.72 89 GLY C O 1
ATOM 10320 O O B GLY C 1 89 ? 34.047 39.578 2.141 0.50 23.55 89 GLY C O 1
ATOM 10327 N N A ARG C 1 90 ? 36.126 30.933 6.561 0.50 23.92 90 ARG C N 1
ATOM 10328 N N B ARG C 1 90 ? 36.093 39.397 1.199 0.50 24.35 90 ARG C N 1
ATOM 10329 C CA A ARG C 1 90 ? 36.501 29.548 6.247 0.50 21.46 90 ARG C CA 1
ATOM 10330 C CA B ARG C 1 90 ? 36.480 40.775 1.502 0.50 21.07 90 ARG C CA 1
ATOM 10331 C C A ARG C 1 90 ? 35.645 28.588 7.064 0.50 21.64 90 ARG C C 1
ATOM 10332 C C B ARG C 1 90 ? 35.640 41.730 0.658 0.50 23.66 90 ARG C C 1
ATOM 10333 O O A ARG C 1 90 ? 35.130 27.593 6.541 0.50 21.06 90 ARG C O 1
ATOM 10334 O O B ARG C 1 90 ? 35.123 42.730 1.167 0.50 23.73 90 ARG C O 1
ATOM 10375 N N A VAL C 1 91 ? 35.469 28.902 8.342 0.50 21.42 91 VAL C N 1
ATOM 10376 N N B VAL C 1 91 ? 35.468 41.407 -0.619 0.50 23.04 91 VAL C N 1
ATOM 10377 C CA A VAL C 1 91 ? 34.584 28.140 9.217 0.50 22.30 91 VAL C CA 1
ATOM 10378 C CA B VAL C 1 91 ? 34.578 42.179 -1.487 0.50 22.98 91 VAL C CA 1
ATOM 10379 C C A VAL C 1 91 ? 33.157 28.121 8.679 0.50 22.31 91 VAL C C 1
ATOM 10380 C C B VAL C 1 91 ? 33.145 42.203 -0.946 0.50 23.89 91 VAL C C 1
ATOM 10381 O O A VAL C 1 91 ? 32.493 27.080 8.702 0.50 23.84 91 VAL C O 1
ATOM 10382 O O B VAL C 1 91 ? 32.481 43.245 -0.950 0.50 24.21 91 VAL C O 1
ATOM 10407 N N A ALA C 1 92 ? 32.689 29.275 8.206 0.50 22.59 92 ALA C N 1
ATOM 10408 N N B ALA C 1 92 ? 32.673 41.047 -0.493 0.50 24.45 92 ALA C N 1
ATOM 10409 C CA A ALA C 1 92 ? 31.326 29.386 7.693 0.50 23.10 92 ALA C CA 1
ATOM 10410 C CA B ALA C 1 92 ? 31.316 40.935 0.033 0.50 23.33 92 ALA C CA 1
ATOM 10411 C C A ALA C 1 92 ? 31.140 28.532 6.442 0.50 23.94 92 ALA C C 1
ATOM 10412 C C B ALA C 1 92 ? 31.123 41.813 1.267 0.50 26.52 92 ALA C C 1
ATOM 10413 O O A ALA C 1 92 ? 30.127 27.847 6.304 0.50 27.26 92 ALA C O 1
ATOM 10414 O O B ALA C 1 92 ? 30.099 42.483 1.404 0.50 29.00 92 ALA C O 1
ATOM 10427 N N A MET C 1 93 ? 32.096 28.600 5.520 0.50 25.76 93 MET C N 1
ATOM 10428 N N B MET C 1 93 ? 32.091 41.778 2.181 0.50 28.59 93 MET C N 1
ATOM 10429 C CA A MET C 1 93 ? 32.033 27.808 4.292 0.50 25.02 93 MET C CA 1
ATOM 10430 C CA B MET C 1 93 ? 32.005 42.559 3.415 0.50 28.53 93 MET C CA 1
ATOM 10431 C C A MET C 1 93 ? 32.055 26.315 4.567 0.50 25.66 93 MET C C 1
ATOM 10432 C C B MET C 1 93 ? 32.036 44.052 3.137 0.50 30.02 93 MET C C 1
ATOM 10433 O O A MET C 1 93 ? 31.318 25.552 3.940 0.50 25.81 93 MET C O 1
ATOM 10434 O O B MET C 1 93 ? 31.283 44.819 3.743 0.50 30.37 93 MET C O 1
ATOM 10461 N N A MET C 1 94 ? 32.916 25.904 5.493 0.50 27.28 94 MET C N 1
ATOM 10462 N N B MET C 1 94 ? 32.911 44.458 2.222 0.50 31.40 94 MET C N 1
ATOM 10463 C CA A MET C 1 94 ? 32.996 24.506 5.901 0.50 29.19 94 MET C CA 1
ATOM 10464 C CA B MET C 1 94 ? 32.997 45.857 1.815 0.50 31.26 94 MET C CA 1
ATOM 10465 C C A MET C 1 94 ? 31.669 24.062 6.493 0.50 28.92 94 MET C C 1
ATOM 10466 C C B MET C 1 94 ? 31.674 46.307 1.218 0.50 28.57 94 MET C C 1
ATOM 10467 O O A MET C 1 94 ? 31.126 23.032 6.103 0.50 30.21 94 MET C O 1
ATOM 10468 O O B MET C 1 94 ? 31.129 47.344 1.597 0.50 29.47 94 MET C O 1
ATOM 10495 N N A ALA C 1 95 ? 31.141 24.852 7.423 0.50 27.80 95 ALA C N 1
ATOM 10496 N N B ALA C 1 95 ? 31.144 45.505 0.300 0.50 26.00 95 ALA C N 1
ATOM 10497 C CA A ALA C 1 95 ? 29.908 24.507 8.119 0.50 27.21 95 ALA C CA 1
ATOM 10498 C CA B ALA C 1 95 ? 29.901 45.852 -0.377 0.50 26.00 95 ALA C CA 1
ATOM 10499 C C A ALA C 1 95 ? 28.721 24.455 7.159 0.50 25.95 95 ALA C C 1
ATOM 10500 C C B ALA C 1 95 ? 28.716 45.902 0.592 0.50 26.37 95 ALA C C 1
ATOM 10501 O O A ALA C 1 95 ? 27.904 23.533 7.226 0.50 27.27 95 ALA C O 1
ATOM 10502 O O B ALA C 1 95 ? 27.905 46.823 0.536 0.50 27.29 95 ALA C O 1
ATOM 10515 N N A ALA C 1 96 ? 28.627 25.439 6.267 0.50 26.42 96 ALA C N 1
ATOM 10516 N N B ALA C 1 96 ? 28.626 44.920 1.485 0.50 26.01 96 ALA C N 1
ATOM 10517 C CA A ALA C 1 96 ? 27.515 25.506 5.322 0.50 26.99 96 ALA C CA 1
ATOM 10518 C CA B ALA C 1 96 ? 27.511 44.857 2.430 0.50 26.23 96 ALA C CA 1
ATOM 10519 C C A ALA C 1 96 ? 27.537 24.305 4.362 0.50 28.80 96 ALA C C 1
ATOM 10520 C C B ALA C 1 96 ? 27.521 46.045 3.399 0.50 28.78 96 ALA C C 1
ATOM 10521 O O A ALA C 1 96 ? 26.497 23.707 4.066 0.50 28.87 96 ALA C O 1
ATOM 10522 O O B ALA C 1 96 ? 26.468 46.608 3.713 0.50 29.39 96 ALA C O 1
ATOM 10535 N N A CYS C 1 97 ? 28.728 23.954 3.888 0.50 30.55 97 CYS C N 1
ATOM 10536 N N B CYS C 1 97 ? 28.707 46.426 3.865 0.50 31.30 97 CYS C N 1
ATOM 10537 C CA A CYS C 1 97 ? 28.879 22.844 2.948 0.50 31.62 97 CYS C CA 1
ATOM 10538 C CA B CYS C 1 97 ? 28.826 47.526 4.821 0.50 32.82 97 CYS C CA 1
ATOM 10539 C C A CYS C 1 97 ? 28.531 21.519 3.614 0.50 33.27 97 CYS C C 1
ATOM 10540 C C B CYS C 1 97 ? 28.478 48.857 4.176 0.50 32.92 97 CYS C C 1
ATOM 10541 O O A CYS C 1 97 ? 28.011 20.601 2.968 0.50 34.34 97 CYS C O 1
ATOM 10542 O O B CYS C 1 97 ? 27.939 49.746 4.831 0.50 33.17 97 CYS C O 1
ATOM 10557 N N A GLN C 1 98 ? 28.791 21.432 4.915 0.50 31.87 98 GLN C N 1
ATOM 10558 N N B GLN C 1 98 ? 28.799 48.985 2.894 0.50 32.26 98 GLN C N 1
ATOM 10559 C CA A GLN C 1 98 ? 28.527 20.209 5.655 0.50 30.48 98 GLN C CA 1
ATOM 10560 C CA B GLN C 1 98 ? 28.492 50.188 2.130 0.50 32.20 98 GLN C CA 1
ATOM 10561 C C A GLN C 1 98 ? 27.060 20.098 6.071 0.50 26.85 98 GLN C C 1
ATOM 10562 C C B GLN C 1 98 ? 27.017 50.260 1.723 0.50 29.26 98 GLN C C 1
ATOM 10563 O O A GLN C 1 98 ? 26.564 18.990 6.278 0.50 27.14 98 GLN C O 1
ATOM 10564 O O B GLN C 1 98 ? 26.484 51.355 1.537 0.50 29.20 98 GLN C O 1
ATOM 10591 N N A GLY C 1 99 ? 26.375 21.236 6.177 0.50 26.08 99 GLY C N 1
ATOM 10592 N N B GLY C 1 99 ? 26.368 49.102 1.587 0.50 28.50 99 GLY C N 1
ATOM 10593 C CA A GLY C 1 99 ? 24.934 21.285 6.400 0.50 24.99 99 GLY C CA 1
ATOM 10594 C CA B GLY C 1 99 ? 24.934 49.035 1.317 0.50 26.62 99 GLY C CA 1
ATOM 10595 C C A GLY C 1 99 ? 24.527 22.022 7.667 0.50 26.30 99 GLY C C 1
ATOM 10596 C C B GLY C 1 99 ? 24.527 48.313 0.042 0.50 27.54 99 GLY C C 1
ATOM 10597 O O A GLY C 1 99 ? 24.938 21.661 8.770 0.50 26.51 99 GLY C O 1
ATOM 10598 O O B GLY C 1 99 ? 24.937 48.668 -1.061 0.50 28.39 99 GLY C O 1
ATOM 10605 N N A LEU C 1 100 ? 23.718 23.068 7.504 0.50 26.40 100 LEU C N 1
ATOM 10606 N N B LEU C 1 100 ? 23.720 47.269 0.217 0.50 27.49 100 LEU C N 1
ATOM 10607 C CA A LEU C 1 100 ? 23.160 23.817 8.632 0.50 28.13 100 LEU C CA 1
ATOM 10608 C CA B LEU C 1 100 ? 23.155 46.487 -0.886 0.50 28.70 100 LEU C CA 1
ATOM 10609 C C A LEU C 1 100 ? 21.651 23.970 8.450 0.50 31.05 100 LEU C C 1
ATOM 10610 C C B LEU C 1 100 ? 21.638 46.319 -0.729 0.50 31.81 100 LEU C C 1
ATOM 10611 O O A LEU C 1 100 ? 21.181 24.213 7.339 0.50 33.69 100 LEU C O 1
ATOM 10612 O O B LEU C 1 100 ? 21.170 45.972 0.354 0.50 34.23 100 LEU C O 1
ATOM 10643 N N A ALA C 1 101 ? 20.899 23.821 9.537 0.50 29.57 101 ALA C N 1
ATOM 10644 N N B ALA C 1 101 ? 20.876 46.653 -1.771 0.50 29.72 101 ALA C N 1
ATOM 10645 C CA A ALA C 1 101 ? 19.440 23.902 9.477 0.50 28.83 101 ALA C CA 1
ATOM 10646 C CA B ALA C 1 101 ? 19.413 46.513 -1.759 0.50 28.60 101 ALA C CA 1
ATOM 10647 C C A ALA C 1 101 ? 18.981 25.352 9.466 0.50 27.81 101 ALA C C 1
ATOM 10648 C C B ALA C 1 101 ? 18.963 45.051 -1.804 0.50 28.95 101 ALA C C 1
ATOM 10649 O O A ALA C 1 101 ? 19.442 26.160 10.266 0.50 27.24 101 ALA C O 1
ATOM 10650 O O B ALA C 1 101 ? 19.434 44.291 -2.653 0.50 29.95 101 ALA C O 1
ATOM 10663 N N A GLY C 1 102 ? 18.067 25.671 8.556 0.50 27.89 102 GLY C N 1
ATOM 10664 N N B GLY C 1 102 ? 18.099 44.640 -0.878 0.50 30.86 102 GLY C N 1
ATOM 10665 C CA A GLY C 1 102 ? 17.479 27.000 8.507 0.50 29.91 102 GLY C CA 1
ATOM 10666 C CA B GLY C 1 102 ? 17.543 43.296 -0.952 0.50 32.50 102 GLY C CA 1
ATOM 10667 C C A GLY C 1 102 ? 18.419 28.085 7.999 0.50 32.07 102 GLY C C 1
ATOM 10668 C C B GLY C 1 102 ? 18.416 42.240 -0.296 0.50 33.20 102 GLY C C 1
ATOM 10669 O O A GLY C 1 102 ? 18.262 29.258 8.341 0.50 32.48 102 GLY C O 1
ATOM 10670 O O B GLY C 1 102 ? 18.192 41.044 -0.464 0.50 32.54 102 GLY C O 1
ATOM 10677 N N A LEU C 1 103 ? 19.392 27.701 7.179 0.50 31.81 103 LEU C N 1
ATOM 10678 N N B LEU C 1 103 ? 19.461 42.672 0.391 0.50 33.49 103 LEU C N 1
ATOM 10679 C CA A LEU C 1 103 ? 20.380 28.643 6.657 0.50 29.33 103 LEU C CA 1
ATOM 10680 C CA B LEU C 1 103 ? 20.398 41.728 0.992 0.50 31.59 103 LEU C CA 1
ATOM 10681 C C A LEU C 1 103 ? 19.841 29.454 5.477 0.50 29.18 103 LEU C C 1
ATOM 10682 C C B LEU C 1 103 ? 19.790 40.963 2.180 0.50 32.64 103 LEU C C 1
ATOM 10683 O O A LEU C 1 103 ? 19.641 28.928 4.380 0.50 30.06 103 LEU C O 1
ATOM 10684 O O B LEU C 1 103 ? 19.445 41.563 3.199 0.50 33.21 103 LEU C O 1
ATOM 10715 N N A CYS C 1 104 ? 19.598 30.741 5.706 0.50 28.36 104 CYS C N 1
ATOM 10716 N N B CYS C 1 104 ? 19.736 39.634 2.080 0.50 31.60 104 CYS C N 1
ATOM 10717 C CA A CYS C 1 104 ? 19.138 31.628 4.641 0.50 29.03 104 CYS C CA 1
ATOM 10718 C CA B CYS C 1 104 ? 19.190 38.816 3.159 0.50 30.80 104 CYS C CA 1
ATOM 10719 C C A CYS C 1 104 ? 20.218 31.853 3.606 0.50 29.55 104 CYS C C 1
ATOM 10720 C C B CYS C 1 104 ? 20.252 38.449 4.164 0.50 29.23 104 CYS C C 1
ATOM 10721 O O A CYS C 1 104 ? 19.947 31.912 2.408 0.50 30.54 104 CYS C O 1
ATOM 10722 O O B CYS C 1 104 ? 19.972 38.279 5.346 0.50 30.50 104 CYS C O 1
ATOM 10737 N N A GLY C 1 105 ? 21.450 31.992 4.079 0.50 28.40 105 GLY C N 1
ATOM 10738 N N B GLY C 1 105 ? 21.483 38.320 3.689 0.50 27.05 105 GLY C N 1
ATOM 10739 C CA A GLY C 1 105 ? 22.557 32.291 3.202 0.50 27.03 105 GLY C CA 1
ATOM 10740 C CA B GLY C 1 105 ? 22.579 37.981 4.561 0.50 26.07 105 GLY C CA 1
ATOM 10741 C C A GLY C 1 105 ? 23.853 32.409 3.969 0.50 24.91 105 GLY C C 1
ATOM 10742 C C B GLY C 1 105 ? 23.869 37.917 3.791 0.50 24.53 105 GLY C C 1
ATOM 10743 O O A GLY C 1 105 ? 23.862 32.466 5.197 0.50 21.89 105 GLY C O 1
ATOM 10744 O O B GLY C 1 105 ? 23.866 37.846 2.560 0.50 20.78 105 GLY C O 1
ATOM 10751 N N A VAL C 1 106 ? 24.950 32.453 3.224 0.50 24.39 106 VAL C N 1
ATOM 10752 N N B VAL C 1 106 ? 24.973 37.929 4.525 0.50 26.47 106 VAL C N 1
ATOM 10753 C CA A VAL C 1 106 ? 26.271 32.574 3.807 0.50 24.81 106 VAL C CA 1
ATOM 10754 C CA B VAL C 1 106 ? 26.290 37.811 3.936 0.50 26.45 106 VAL C CA 1
ATOM 10755 C C A VAL C 1 106 ? 26.978 33.728 3.138 0.50 24.14 106 VAL C C 1
ATOM 10756 C C B VAL C 1 106 ? 26.965 36.633 4.608 0.50 25.67 106 VAL C C 1
ATOM 10757 O O A VAL C 1 106 ? 26.998 33.821 1.909 0.50 25.01 106 VAL C O 1
ATOM 10758 O O B VAL C 1 106 ? 26.945 36.525 5.837 0.50 27.24 106 VAL C O 1
ATOM 10783 N N A ILE C 1 107 ? 27.528 34.616 3.965 0.50 23.21 107 ILE C N 1
ATOM 10784 N N B ILE C 1 107 ? 27.531 35.748 3.792 0.50 25.05 107 ILE C N 1
ATOM 10785 C CA A ILE C 1 107 ? 28.271 35.771 3.498 0.50 23.35 107 ILE C CA 1
ATOM 10786 C CA B ILE C 1 107 ? 28.262 34.586 4.270 0.50 24.52 107 ILE C CA 1
ATOM 10787 C C A ILE C 1 107 ? 29.691 35.682 4.044 0.50 24.16 107 ILE C C 1
ATOM 10788 C C B ILE C 1 107 ? 29.674 34.664 3.719 0.50 24.24 107 ILE C C 1
ATOM 10789 O O A ILE C 1 107 ? 29.910 35.674 5.256 0.50 23.64 107 ILE C O 1
ATOM 10790 O O B ILE C 1 107 ? 29.871 34.705 2.507 0.50 22.90 107 ILE C O 1
ATOM 10821 N N A VAL C 1 108 ? 30.649 35.596 3.129 0.50 23.28 108 VAL C N 1
ATOM 10822 N N B VAL C 1 108 ? 30.648 34.707 4.621 0.50 23.50 108 VAL C N 1
ATOM 10823 C CA A VAL C 1 108 ? 32.054 35.396 3.469 0.50 22.91 108 VAL C CA 1
ATOM 10824 C CA B VAL C 1 108 ? 32.048 34.927 4.264 0.50 23.45 108 VAL C CA 1
ATOM 10825 C C A VAL C 1 108 ? 32.870 36.628 3.088 0.50 22.69 108 VAL C C 1
ATOM 10826 C C B VAL C 1 108 ? 32.884 33.714 4.656 0.50 23.43 108 VAL C C 1
ATOM 10827 O O A VAL C 1 108 ? 32.812 37.089 1.951 0.50 25.13 108 VAL C O 1
ATOM 10828 O O B VAL C 1 108 ? 32.810 33.240 5.783 0.50 25.70 108 VAL C O 1
ATOM 10853 N N A GLU C 1 109 ? 33.633 37.154 4.042 0.50 21.47 109 GLU C N 1
ATOM 10854 N N B GLU C 1 109 ? 33.662 33.211 3.707 0.50 23.87 109 GLU C N 1
ATOM 10855 C CA A GLU C 1 109 ? 34.579 38.240 3.788 0.50 21.50 109 GLU C CA 1
ATOM 10856 C CA B GLU C 1 109 ? 34.582 32.112 3.959 0.50 24.42 109 GLU C CA 1
ATOM 10857 C C A GLU C 1 109 ? 36.014 37.743 3.881 0.50 21.51 109 GLU C C 1
ATOM 10858 C C B GLU C 1 109 ? 36.016 32.608 3.866 0.50 23.70 109 GLU C C 1
ATOM 10859 O O A GLU C 1 109 ? 36.497 37.412 4.964 0.50 21.13 109 GLU C O 1
ATOM 10860 O O B GLU C 1 109 ? 36.504 32.913 2.775 0.50 23.57 109 GLU C O 1
ATOM 10883 N N A GLY C 1 110 ? 36.693 37.691 2.741 0.50 22.73 110 GLY C N 1
ATOM 10884 N N B GLY C 1 110 ? 36.677 32.703 5.017 0.50 23.19 110 GLY C N 1
ATOM 10885 C CA A GLY C 1 110 ? 38.089 37.298 2.699 0.50 24.14 110 GLY C CA 1
ATOM 10886 C CA B GLY C 1 110 ? 38.086 33.051 5.074 0.50 26.44 110 GLY C CA 1
ATOM 10887 C C A GLY C 1 110 ? 38.378 35.894 3.214 0.50 25.29 110 GLY C C 1
ATOM 10888 C C B GLY C 1 110 ? 38.394 34.439 4.537 0.50 27.21 110 GLY C C 1
ATOM 10889 O O A GLY C 1 110 ? 39.430 35.649 3.802 0.50 26.57 110 GLY C O 1
ATOM 10890 O O B GLY C 1 110 ? 39.462 34.667 3.966 0.50 27.07 110 GLY C O 1
ATOM 10897 N N A GLY C 1 111 ? 37.438 34.976 2.999 0.50 24.51 111 GLY C N 1
ATOM 10898 N N B GLY C 1 111 ? 37.459 35.367 4.728 0.50 26.29 111 GLY C N 1
ATOM 10899 C CA A GLY C 1 111 ? 37.615 33.585 3.382 0.50 25.81 111 GLY C CA 1
ATOM 10900 C CA B GLY C 1 111 ? 37.650 36.755 4.329 0.50 27.64 111 GLY C CA 1
ATOM 10901 C C A GLY C 1 111 ? 38.158 32.756 2.233 0.50 27.56 111 GLY C C 1
ATOM 10902 C C B GLY C 1 111 ? 38.166 37.603 5.478 0.50 27.73 111 GLY C C 1
ATOM 10903 O O A GLY C 1 111 ? 37.624 32.812 1.127 0.50 28.14 111 GLY C O 1
ATOM 10904 O O B GLY C 1 111 ? 37.609 37.568 6.578 0.50 28.33 111 GLY C O 1
ATOM 10911 N N A HIS C 1 112 ? 39.223 31.996 2.488 0.50 28.67 112 HIS C N 1
ATOM 10912 N N B HIS C 1 112 ? 39.228 38.366 5.218 0.50 28.25 112 HIS C N 1
ATOM 10913 C CA A HIS C 1 112 ? 39.875 31.200 1.453 0.50 29.39 112 HIS C CA 1
ATOM 10914 C CA B HIS C 1 112 ? 39.883 39.178 6.241 0.50 28.99 112 HIS C CA 1
ATOM 10915 C C A HIS C 1 112 ? 39.092 29.915 1.192 0.50 28.99 112 HIS C C 1
ATOM 10916 C C B HIS C 1 112 ? 39.105 40.470 6.490 0.50 29.15 112 HIS C C 1
ATOM 10917 O O A HIS C 1 112 ? 38.846 29.156 2.127 0.50 28.00 112 HIS C O 1
ATOM 10918 O O B HIS C 1 112 ? 38.884 41.236 5.554 0.50 26.38 112 HIS C O 1
ATOM 10945 N N A PRO C 1 113 ? 38.701 29.665 -0.074 0.50 30.35 113 PRO C N 1
ATOM 10946 N N B PRO C 1 113 ? 38.717 40.737 7.752 0.50 31.96 113 PRO C N 1
ATOM 10947 C CA A PRO C 1 113 ? 37.906 28.466 -0.365 0.50 32.22 113 PRO C CA 1
ATOM 10948 C CA B PRO C 1 113 ? 37.933 41.949 8.020 0.50 33.40 113 PRO C CA 1
ATOM 10949 C C A PRO C 1 113 ? 38.694 27.168 -0.210 0.50 34.11 113 PRO C C 1
ATOM 10950 C C B PRO C 1 113 ? 38.771 43.225 7.963 0.50 34.27 113 PRO C C 1
ATOM 10951 O O A PRO C 1 113 ? 38.105 26.087 -0.167 0.50 35.22 113 PRO C O 1
ATOM 10952 O O B PRO C 1 113 ? 38.212 44.323 7.931 0.50 33.11 113 PRO C O 1
ATOM 10973 N N A GLY C 1 114 ? 40.018 27.287 -0.158 0.50 35.51 114 GLY C N 1
ATOM 10974 N N B GLY C 1 114 ? 40.092 43.065 7.979 0.50 36.72 114 GLY C N 1
ATOM 10975 C CA A GLY C 1 114 ? 40.890 26.155 0.077 0.50 36.84 114 GLY C CA 1
ATOM 10976 C CA B GLY C 1 114 ? 41.019 44.164 7.759 0.50 39.23 114 GLY C CA 1
ATOM 10977 C C A GLY C 1 114 ? 41.991 26.024 -0.960 0.50 38.98 114 GLY C C 1
ATOM 10978 C C B GLY C 1 114 ? 42.200 44.220 8.717 0.50 42.17 114 GLY C C 1
ATOM 10979 O O A GLY C 1 114 ? 41.763 26.216 -2.152 0.50 38.44 114 GLY C O 1
ATOM 10980 O O B GLY C 1 114 ? 42.071 43.897 9.891 0.50 42.11 114 GLY C O 1
ATOM 10987 N N A LEU C 1 115 ? 43.191 25.695 -0.495 0.50 40.89 115 LEU C N 1
ATOM 10988 N N B LEU C 1 115 ? 43.338 44.701 8.232 0.50 44.46 115 LEU C N 1
ATOM 10989 C CA A LEU C 1 115 ? 44.325 25.418 -1.375 0.50 42.36 115 LEU C CA 1
ATOM 10990 C CA B LEU C 1 115 ? 44.507 44.911 9.086 0.50 46.43 115 LEU C CA 1
ATOM 10991 C C A LEU C 1 115 ? 44.045 24.249 -2.336 0.50 44.79 115 LEU C C 1
ATOM 10992 C C B LEU C 1 115 ? 44.289 46.122 9.993 0.50 49.47 115 LEU C C 1
ATOM 10993 O O A LEU C 1 115 ? 43.026 23.557 -2.215 0.50 44.31 115 LEU C O 1
ATOM 10994 O O B LEU C 1 115 ? 43.493 46.995 9.672 0.50 49.08 115 LEU C O 1
ATOM 11025 N N A GLN C 1 116 ? 44.961 24.028 -3.280 0.50 47.11 116 GLN C N 1
ATOM 11026 N N B GLN C 1 116 ? 45.043 46.220 11.083 0.50 51.60 116 GLN C N 1
ATOM 11027 C CA A GLN C 1 116 ? 44.705 23.120 -4.398 0.50 49.44 116 GLN C CA 1
ATOM 11028 C CA B GLN C 1 116 ? 44.716 47.177 12.140 0.50 52.98 116 GLN C CA 1
ATOM 11029 C C A GLN C 1 116 ? 45.855 22.159 -4.731 0.50 51.78 116 GLN C C 1
ATOM 11030 C C B GLN C 1 116 ? 45.831 48.170 12.452 0.50 55.15 116 GLN C C 1
ATOM 11031 O O A GLN C 1 116 ? 45.806 21.459 -5.744 0.50 52.35 116 GLN C O 1
ATOM 11032 O O B GLN C 1 116 ? 45.740 48.932 13.416 0.50 55.90 116 GLN C O 1
ATOM 11059 N N A ASN C 1 117 ? 46.884 22.123 -3.891 0.50 53.22 117 ASN C N 1
ATOM 11060 N N B ASN C 1 117 ? 46.880 48.164 11.639 0.50 56.83 117 ASN C N 1
ATOM 11061 C CA A ASN C 1 117 ? 47.934 21.114 -4.032 0.50 55.05 117 ASN C CA 1
ATOM 11062 C CA B ASN C 1 117 ? 47.893 49.206 11.726 0.50 58.52 117 ASN C CA 1
ATOM 11063 C C A ASN C 1 117 ? 48.691 20.911 -2.726 0.50 56.55 117 ASN C C 1
ATOM 11064 C C B ASN C 1 117 ? 48.595 49.436 10.395 0.50 60.31 117 ASN C C 1
ATOM 11065 O O A ASN C 1 117 ? 48.597 21.726 -1.810 0.50 56.20 117 ASN C O 1
ATOM 11066 O O B ASN C 1 117 ? 48.482 48.630 9.472 0.50 60.51 117 ASN C O 1
ATOM 11087 N N A ALA C 1 118 ? 49.442 19.816 -2.645 0.50 58.05 118 ALA C N 1
ATOM 11088 N N B ALA C 1 118 ? 49.315 50.549 10.305 0.50 61.78 118 ALA C N 1
ATOM 11089 C CA A ALA C 1 118 ? 50.130 19.455 -1.412 0.50 58.84 118 ALA C CA 1
ATOM 11090 C CA B ALA C 1 118 ? 49.956 50.946 9.059 0.50 63.21 118 ALA C CA 1
ATOM 11091 C C A ALA C 1 118 ? 51.317 20.378 -1.126 0.50 59.62 118 ALA C C 1
ATOM 11092 C C B ALA C 1 118 ? 51.141 50.043 8.746 0.50 63.97 118 ALA C C 1
ATOM 11093 O O A ALA C 1 118 ? 51.760 20.484 0.017 0.50 60.53 118 ALA C O 1
ATOM 11094 O O B ALA C 1 118 ? 51.513 49.876 7.585 0.50 64.99 118 ALA C O 1
ATOM 11107 N N A GLU C 1 119 ? 51.827 21.048 -2.157 0.50 58.85 119 GLU C N 1
ATOM 11108 N N B GLU C 1 119 ? 51.724 49.460 9.789 0.50 63.18 119 GLU C N 1
ATOM 11109 C CA A GLU C 1 119 ? 52.976 21.940 -1.995 0.50 58.85 119 GLU C CA 1
ATOM 11110 C CA B GLU C 1 119 ? 52.885 48.589 9.639 0.50 62.54 119 GLU C CA 1
ATOM 11111 C C A GLU C 1 119 ? 52.590 23.245 -1.298 0.50 58.21 119 GLU C C 1
ATOM 11112 C C B GLU C 1 119 ? 52.517 47.283 8.933 0.50 60.78 119 GLU C C 1
ATOM 11113 O O A GLU C 1 119 ? 53.367 23.805 -0.520 0.50 58.23 119 GLU C O 1
ATOM 11114 O O B GLU C 1 119 ? 53.240 46.818 8.047 0.50 60.50 119 GLU C O 1
ATOM 11121 N N A GLN C 1 120 ? 51.390 23.729 -1.597 0.50 57.09 120 GLN C N 1
ATOM 11122 N N B GLN C 1 120 ? 51.402 46.687 9.347 0.50 58.80 120 GLN C N 1
ATOM 11123 C CA A GLN C 1 120 ? 50.856 24.921 -0.949 0.50 55.15 120 GLN C CA 1
ATOM 11124 C CA B GLN C 1 120 ? 50.881 45.489 8.694 0.50 56.33 120 GLN C CA 1
ATOM 11125 C C A GLN C 1 120 ? 50.494 24.609 0.495 0.50 53.57 120 GLN C C 1
ATOM 11126 C C B GLN C 1 120 ? 50.515 45.781 7.244 0.50 53.72 120 GLN C C 1
ATOM 11127 O O A GLN C 1 120 ? 50.699 25.427 1.395 0.50 53.61 120 GLN C O 1
ATOM 11128 O O B GLN C 1 120 ? 50.758 44.964 6.351 0.50 52.63 120 GLN C O 1
ATOM 11155 N N A ARG C 1 121 ? 49.949 23.415 0.703 0.50 52.18 121 ARG C N 1
ATOM 11156 N N B ARG C 1 121 ? 49.922 46.950 7.025 0.50 52.40 121 ARG C N 1
ATOM 11157 C CA A ARG C 1 121 ? 49.528 22.978 2.025 0.50 50.86 121 ARG C CA 1
ATOM 11158 C CA B ARG C 1 121 ? 49.509 47.370 5.694 0.50 51.67 121 ARG C CA 1
ATOM 11159 C C A ARG C 1 121 ? 50.735 22.715 2.906 0.50 49.74 121 ARG C C 1
ATOM 11160 C C B ARG C 1 121 ? 50.717 47.595 4.802 0.50 50.96 121 ARG C C 1
ATOM 11161 O O A ARG C 1 121 ? 50.709 22.985 4.104 0.50 49.45 121 ARG C O 1
ATOM 11162 O O B ARG C 1 121 ? 50.686 47.274 3.616 0.50 52.11 121 ARG C O 1
ATOM 11203 N N A ALA C 1 122 ? 51.795 22.182 2.308 0.50 49.67 122 ALA C N 1
ATOM 11204 N N B ALA C 1 122 ? 51.768 48.182 5.369 0.50 50.21 122 ALA C N 1
ATOM 11205 C CA A ALA C 1 122 ? 53.048 22.003 3.023 0.50 48.34 122 ALA C CA 1
ATOM 11206 C CA B ALA C 1 122 ? 53.010 48.385 4.634 0.50 47.99 122 ALA C CA 1
ATOM 11207 C C A ALA C 1 122 ? 53.620 23.364 3.373 0.50 47.48 122 ALA C C 1
ATOM 11208 C C B ALA C 1 122 ? 53.607 47.041 4.250 0.50 47.14 122 ALA C C 1
ATOM 11209 O O A ALA C 1 122 ? 54.093 23.583 4.486 0.50 48.60 122 ALA C O 1
ATOM 11210 O O B ALA C 1 122 ? 54.073 46.855 3.127 0.50 47.62 122 ALA C O 1
ATOM 11223 N N A GLU C 1 123 ? 53.568 24.279 2.411 0.50 46.54 123 GLU C N 1
ATOM 11224 N N B GLU C 1 123 ? 53.605 46.114 5.204 0.50 47.13 123 GLU C N 1
ATOM 11225 C CA A GLU C 1 123 ? 54.066 25.632 2.608 0.50 46.62 123 GLU C CA 1
ATOM 11226 C CA B GLU C 1 123 ? 54.109 44.765 4.983 0.50 47.61 123 GLU C CA 1
ATOM 11227 C C A GLU C 1 123 ? 53.285 26.365 3.696 0.50 48.52 123 GLU C C 1
ATOM 11228 C C B GLU C 1 123 ? 53.309 44.023 3.915 0.50 49.37 123 GLU C C 1
ATOM 11229 O O A GLU C 1 123 ? 53.877 27.028 4.549 0.50 49.10 123 GLU C O 1
ATOM 11230 O O B GLU C 1 123 ? 53.881 43.378 3.038 0.50 48.74 123 GLU C O 1
ATOM 11237 N N A ARG C 1 124 ? 51.958 26.250 3.670 0.50 49.02 124 ARG C N 1
ATOM 11238 N N B ARG C 1 124 ? 51.983 44.096 3.998 0.50 50.98 124 ARG C N 1
ATOM 11239 C CA A ARG C 1 124 ? 51.128 26.930 4.662 0.50 49.63 124 ARG C CA 1
ATOM 11240 C CA B ARG C 1 124 ? 51.145 43.400 3.031 0.50 52.10 124 ARG C CA 1
ATOM 11241 C C A ARG C 1 124 ? 51.244 26.260 6.030 0.50 48.76 124 ARG C C 1
ATOM 11242 C C B ARG C 1 124 ? 51.276 44.045 1.650 0.50 51.34 124 ARG C C 1
ATOM 11243 O O A ARG C 1 124 ? 51.199 26.929 7.062 0.50 47.23 124 ARG C O 1
ATOM 11244 O O B ARG C 1 124 ? 51.271 43.358 0.630 0.50 49.70 124 ARG C O 1
ATOM 11285 N N A GLN C 1 125 ? 51.387 24.938 6.033 0.50 49.63 125 GLN C N 1
ATOM 11286 N N B GLN C 1 125 ? 51.375 4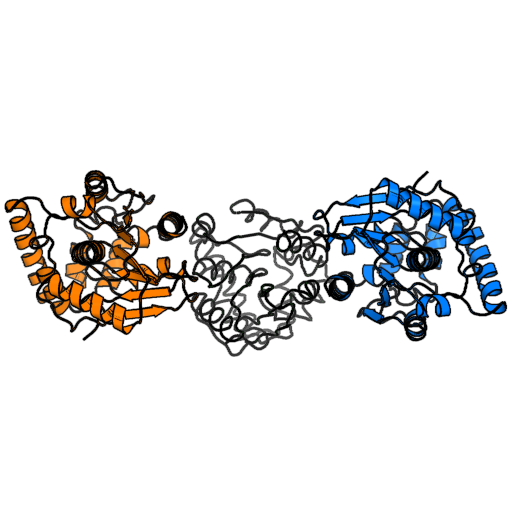5.370 1.628 0.50 52.37 125 GLN C N 1
ATOM 11287 C CA A GLN C 1 125 ? 51.526 24.195 7.279 0.50 50.78 125 GLN C CA 1
ATOM 11288 C CA B GLN C 1 125 ? 51.548 46.107 0.380 0.50 53.16 125 GLN C CA 1
ATOM 11289 C C A GLN C 1 125 ? 52.821 24.590 7.975 0.50 49.79 125 GLN C C 1
ATOM 11290 C C B GLN C 1 125 ? 52.854 45.677 -0.275 0.50 51.69 125 GLN C C 1
ATOM 11291 O O A GLN C 1 125 ? 52.867 24.726 9.197 0.50 48.74 125 GLN C O 1
ATOM 11292 O O B GLN C 1 125 ? 52.934 45.539 -1.496 0.50 50.63 125 GLN C O 1
ATOM 11319 N N A ARG C 1 126 ? 53.878 24.755 7.185 0.50 49.48 126 ARG C N 1
ATOM 11320 N N B ARG C 1 126 ? 53.886 45.494 0.545 0.50 50.67 126 ARG C N 1
ATOM 11321 C CA A ARG C 1 126 ? 55.157 25.199 7.712 0.50 48.50 126 ARG C CA 1
ATOM 11322 C CA B ARG C 1 126 ? 55.179 45.067 0.045 0.50 50.42 126 ARG C CA 1
ATOM 11323 C C A ARG C 1 126 ? 55.053 26.611 8.290 0.50 47.63 126 ARG C C 1
ATOM 11324 C C B ARG C 1 126 ? 55.084 43.671 -0.562 0.50 50.63 126 ARG C C 1
ATOM 11325 O O A ARG C 1 126 ? 55.629 26.908 9.336 0.50 46.52 126 ARG C O 1
ATOM 11326 O O B ARG C 1 126 ? 55.633 43.414 -1.628 0.50 50.53 126 ARG C O 1
ATOM 11333 N N A SER C 1 127 ? 54.307 27.481 7.616 0.50 47.34 127 SER C N 1
ATOM 11334 N N B SER C 1 127 ? 54.388 42.766 0.117 0.50 50.18 127 SER C N 1
ATOM 11335 C CA A SER C 1 127 ? 54.166 28.853 8.079 0.50 47.92 127 SER C CA 1
ATOM 11336 C CA B SER C 1 127 ? 54.234 41.411 -0.387 0.50 49.59 127 SER C CA 1
ATOM 11337 C C A SER C 1 127 ? 53.359 28.890 9.370 0.50 46.23 127 SER C C 1
ATOM 11338 C C B SER C 1 127 ? 53.394 41.408 -1.656 0.50 47.74 127 SER C C 1
ATOM 11339 O O A SER C 1 127 ? 53.746 29.537 10.341 0.50 43.58 127 SER C O 1
ATOM 11340 O O B SER C 1 127 ? 53.732 40.757 -2.641 0.50 44.91 127 SER C O 1
ATOM 11355 N N A ASP C 1 128 ? 52.235 28.184 9.378 0.50 46.96 128 ASP C N 1
ATOM 11356 N N B ASP C 1 128 ? 52.293 42.150 -1.627 0.50 49.34 128 ASP C N 1
ATOM 11357 C CA A ASP C 1 128 ? 51.361 28.180 10.542 0.50 47.63 128 ASP C CA 1
ATOM 11358 C CA B ASP C 1 128 ? 51.402 42.209 -2.776 0.50 51.56 128 ASP C CA 1
ATOM 11359 C C A ASP C 1 128 ? 52.093 27.564 11.732 0.50 48.65 128 ASP C C 1
ATOM 11360 C C B ASP C 1 128 ? 52.116 42.840 -3.964 0.50 53.84 128 ASP C C 1
ATOM 11361 O O A ASP C 1 128 ? 51.913 27.999 12.868 0.50 48.00 128 ASP C O 1
ATOM 11362 O O B ASP C 1 128 ? 51.901 42.437 -5.105 0.50 53.42 128 ASP C O 1
ATOM 11379 N N A ARG C 1 129 ? 52.935 26.566 11.463 0.50 51.42 129 ARG C N 1
ATOM 11380 N N B ARG C 1 129 ? 52.984 43.811 -3.687 0.50 55.99 129 ARG C N 1
ATOM 11381 C CA A ARG C 1 129 ? 53.777 25.970 12.495 0.50 53.94 129 ARG C CA 1
ATOM 11382 C CA B ARG C 1 129 ? 53.825 44.406 -4.721 0.50 57.36 129 ARG C CA 1
ATOM 11383 C C A ARG C 1 129 ? 54.698 27.012 13.116 0.50 52.56 129 ARG C C 1
ATOM 11384 C C B ARG C 1 129 ? 54.675 43.345 -5.390 0.50 55.39 129 ARG C C 1
ATOM 11385 O O A ARG C 1 129 ? 54.879 27.048 14.334 0.50 51.02 129 ARG C O 1
ATOM 11386 O O B ARG C 1 129 ? 54.791 43.290 -6.614 0.50 54.33 129 ARG C O 1
ATOM 11427 N N A GLN C 1 130 ? 55.288 27.847 12.267 0.50 52.33 130 GLN C N 1
ATOM 11428 N N B GLN C 1 130 ? 55.241 42.486 -4.552 0.50 54.78 130 GLN C N 1
ATOM 11429 C CA A GLN C 1 130 ? 56.164 28.920 12.722 0.50 51.59 130 GLN C CA 1
ATOM 11430 C CA B GLN C 1 130 ? 56.116 41.410 -4.985 0.50 53.89 130 GLN C CA 1
ATOM 11431 C C A GLN C 1 130 ? 55.404 29.926 13.594 0.50 48.19 130 GLN C C 1
ATOM 11432 C C B GLN C 1 130 ? 55.358 40.403 -5.844 0.50 52.16 130 GLN C C 1
ATOM 11433 O O A GLN C 1 130 ? 55.919 30.386 14.611 0.50 49.38 130 GLN C O 1
ATOM 11434 O O B GLN C 1 130 ? 55.861 39.945 -6.871 0.50 52.87 130 GLN C O 1
ATOM 11461 N N A TRP C 1 131 ? 54.175 30.258 13.206 0.50 43.57 131 TRP C N 1
ATOM 11462 N N B TRP C 1 131 ? 54.151 40.050 -5.422 0.50 47.73 131 TRP C N 1
ATOM 11463 C CA A TRP C 1 131 ? 53.370 31.188 13.991 0.50 39.45 131 TRP C CA 1
ATOM 11464 C CA B TRP C 1 131 ? 53.322 39.154 -6.216 0.50 42.63 131 TRP C CA 1
ATOM 11465 C C A TRP C 1 131 ? 52.916 30.562 15.305 0.50 38.14 131 TRP C C 1
ATOM 11466 C C B TRP C 1 131 ? 52.870 39.788 -7.529 0.50 40.26 131 TRP C C 1
ATOM 11467 O O A TRP C 1 131 ? 52.895 31.221 16.345 0.50 37.17 131 TRP C O 1
ATOM 11468 O O B TRP C 1 131 ? 52.877 39.135 -8.570 0.50 41.00 131 TRP C O 1
ATOM 11509 N N A VAL C 1 132 ? 52.540 29.288 15.246 0.50 38.31 132 VAL C N 1
ATOM 11510 N N B VAL C 1 132 ? 52.476 41.058 -7.477 0.50 39.19 132 VAL C N 1
ATOM 11511 C CA A VAL C 1 132 ? 52.058 28.579 16.417 0.50 39.29 132 VAL C CA 1
ATOM 11512 C CA B VAL C 1 132 ? 52.046 41.774 -8.672 0.50 40.98 132 VAL C CA 1
ATOM 11513 C C A VAL C 1 132 ? 53.119 28.633 17.509 0.50 41.27 132 VAL C C 1
ATOM 11514 C C B VAL C 1 132 ? 53.130 41.698 -9.738 0.50 42.71 132 VAL C C 1
ATOM 11515 O O A VAL C 1 132 ? 52.804 28.866 18.677 0.50 39.93 132 VAL C O 1
ATOM 11516 O O B VAL C 1 132 ? 52.837 41.470 -10.912 0.50 41.87 132 VAL C O 1
ATOM 11541 N N A GLN C 1 133 ? 54.377 28.438 17.115 0.50 45.29 133 GLN C N 1
ATOM 11542 N N B GLN C 1 133 ? 54.380 41.875 -9.320 0.50 46.22 133 GLN C N 1
ATOM 11543 C CA A GLN C 1 133 ? 55.498 28.509 18.049 0.50 49.12 133 GLN C CA 1
ATOM 11544 C CA B GLN C 1 133 ? 55.504 41.819 -10.245 0.50 50.25 133 GLN C CA 1
ATOM 11545 C C A GLN C 1 133 ? 55.565 29.858 18.746 0.50 47.43 133 GLN C C 1
ATOM 11546 C C B GLN C 1 133 ? 55.623 40.460 -10.920 0.50 48.20 133 GLN C C 1
ATOM 11547 O O A GLN C 1 133 ? 55.724 29.924 19.963 0.50 47.84 133 GLN C O 1
ATOM 11548 O O B GLN C 1 133 ? 55.860 40.387 -12.124 0.50 47.74 133 GLN C O 1
ATOM 11575 N N A ARG C 1 134 ? 55.450 30.927 17.962 0.50 45.32 134 ARG C N 1
ATOM 11576 N N B ARG C 1 134 ? 55.428 39.384 -10.164 0.50 46.40 134 ARG C N 1
ATOM 11577 C CA A ARG C 1 134 ? 55.538 32.288 18.479 0.50 43.90 134 ARG C CA 1
ATOM 11578 C CA B ARG C 1 134 ? 55.530 38.054 -10.751 0.50 45.12 134 ARG C CA 1
ATOM 11579 C C A ARG C 1 134 ? 54.444 32.590 19.506 0.50 42.62 134 ARG C C 1
ATOM 11580 C C B ARG C 1 134 ? 54.427 37.771 -11.767 0.50 44.99 134 ARG C C 1
ATOM 11581 O O A ARG C 1 134 ? 54.728 33.101 20.585 0.50 42.18 134 ARG C O 1
ATOM 11582 O O B ARG C 1 134 ? 54.684 37.221 -12.832 0.50 44.79 134 ARG C O 1
ATOM 11623 N N A PHE C 1 135 ? 53.197 32.274 19.171 0.50 42.19 135 PHE C N 1
ATOM 11624 N N B PHE C 1 135 ? 53.197 38.146 -11.442 0.50 44.75 135 PHE C N 1
ATOM 11625 C CA A PHE C 1 135 ? 52.080 32.557 20.066 0.50 42.36 135 PHE C CA 1
ATOM 11626 C CA B PHE C 1 135 ? 52.076 37.858 -12.324 0.50 44.85 135 PHE C CA 1
ATOM 11627 C C A PHE C 1 135 ? 52.215 31.842 21.409 0.50 41.35 135 PHE C C 1
ATOM 11628 C C B PHE C 1 135 ? 52.177 38.587 -13.673 0.50 43.62 135 PHE C C 1
ATOM 11629 O O A PHE C 1 135 ? 51.729 32.330 22.430 0.50 39.86 135 PHE C O 1
ATOM 11630 O O B PHE C 1 135 ? 51.596 38.141 -14.659 0.50 42.14 135 PHE C O 1
ATOM 11663 N N A LEU C 1 136 ? 52.877 30.691 21.405 0.50 42.24 136 LEU C N 1
ATOM 11664 N N B LEU C 1 136 ? 52.920 39.690 -13.725 0.50 44.49 136 LEU C N 1
ATOM 11665 C CA A LEU C 1 136 ? 53.069 29.913 22.627 0.50 43.65 136 LEU C CA 1
ATOM 11666 C CA B LEU C 1 136 ? 53.081 40.439 -14.976 0.50 45.62 136 LEU C CA 1
ATOM 11667 C C A LEU C 1 136 ? 54.092 30.511 23.593 0.50 44.67 136 LEU C C 1
ATOM 11668 C C B LEU C 1 136 ? 54.145 39.929 -15.940 0.50 46.04 136 LEU C C 1
ATOM 11669 O O A LEU C 1 136 ? 53.936 30.390 24.808 0.50 45.34 136 LEU C O 1
ATOM 11670 O O B LEU C 1 136 ? 54.082 40.222 -17.135 0.50 46.36 136 LEU C O 1
ATOM 11701 N N A THR C 1 137 ? 55.130 31.152 23.060 0.50 45.73 137 THR C N 1
ATOM 11702 N N B THR C 1 137 ? 55.096 39.151 -15.443 0.50 46.86 137 THR C N 1
ATOM 11703 C CA A THR C 1 137 ? 56.321 31.464 23.852 0.50 46.17 137 THR C CA 1
ATOM 11704 C CA B THR C 1 137 ? 56.309 38.884 -16.210 0.50 47.84 137 THR C CA 1
ATOM 11705 C C A THR C 1 137 ? 56.725 32.939 23.884 0.50 47.13 137 THR C C 1
ATOM 11706 C C B THR C 1 137 ? 56.728 37.424 -16.239 0.50 50.16 137 THR C C 1
ATOM 11707 O O A THR C 1 137 ? 57.555 33.329 24.704 0.50 47.96 137 THR C O 1
ATOM 11708 O O B THR C 1 137 ? 57.601 37.051 -17.023 0.50 52.10 137 THR C O 1
ATOM 11729 N N A GLU C 1 138 ? 56.158 33.751 22.998 0.50 48.25 138 GLU C N 1
ATOM 11730 N N B GLU C 1 138 ? 56.108 36.595 -15.404 0.50 50.99 138 GLU C N 1
ATOM 11731 C CA A GLU C 1 138 ? 56.562 35.151 22.883 0.50 48.48 138 GLU C CA 1
ATOM 11732 C CA B GLU C 1 138 ? 56.558 35.219 -15.270 0.50 50.80 138 GLU C CA 1
ATOM 11733 C C A GLU C 1 138 ? 55.444 36.094 23.322 0.50 47.71 138 GLU C C 1
ATOM 11734 C C B GLU C 1 138 ? 55.442 34.281 -15.710 0.50 50.20 138 GLU C C 1
ATOM 11735 O O A GLU C 1 138 ? 54.268 35.788 23.126 0.50 48.01 138 GLU C O 1
ATOM 11736 O O B GLU C 1 138 ? 54.266 34.624 -15.600 0.50 50.39 138 GLU C O 1
ATOM 11759 N N A PRO C 1 139 ? 55.802 37.244 23.926 0.50 46.16 139 PRO C N 1
ATOM 11760 N N B PRO C 1 139 ? 55.801 33.089 -16.207 0.50 49.00 139 PRO C N 1
ATOM 11761 C CA A PRO C 1 139 ? 54.768 38.231 24.257 0.50 44.48 139 PRO C CA 1
ATOM 11762 C CA B PRO C 1 139 ? 54.761 32.090 -16.478 0.50 48.04 139 PRO C CA 1
ATOM 11763 C C A PRO C 1 139 ? 54.015 38.688 23.014 0.50 42.45 139 PRO C C 1
ATOM 11764 C C B PRO C 1 139 ? 54.028 31.679 -15.202 0.50 45.86 139 PRO C C 1
ATOM 11765 O O A PRO C 1 139 ? 54.631 38.991 21.991 0.50 41.79 139 PRO C O 1
ATOM 11766 O O B PRO C 1 139 ? 54.651 31.402 -14.178 0.50 44.71 139 PRO C O 1
ATOM 11787 N N A LEU C 1 140 ? 52.696 38.741 23.110 0.50 42.19 140 LEU C N 1
ATOM 11788 N N B LEU C 1 140 ? 52.705 31.630 -15.283 0.50 44.89 140 LEU C N 1
ATOM 11789 C CA A LEU C 1 140 ? 51.859 38.898 21.929 0.50 40.42 140 LEU C CA 1
ATOM 11790 C CA B LEU C 1 140 ? 51.866 31.403 -14.114 0.50 42.72 140 LEU C CA 1
ATOM 11791 C C A LEU C 1 140 ? 52.042 40.246 21.233 0.50 40.45 140 LEU C C 1
ATOM 11792 C C B LEU C 1 140 ? 52.017 30.040 -13.458 0.50 42.66 140 LEU C C 1
ATOM 11793 O O A LEU C 1 140 ? 51.848 40.343 20.020 0.50 39.16 140 LEU C O 1
ATOM 11794 O O B LEU C 1 140 ? 51.762 29.911 -12.261 0.50 42.77 140 LEU C O 1
ATOM 11825 N N A THR C 1 141 ? 52.430 41.274 21.983 0.50 41.10 141 THR C N 1
ATOM 11826 N N B THR C 1 141 ? 52.450 29.032 -14.207 0.50 42.32 141 THR C N 1
ATOM 11827 C CA A THR C 1 141 ? 52.683 42.587 21.392 0.50 40.36 141 THR C CA 1
ATOM 11828 C CA B THR C 1 141 ? 52.660 27.720 -13.608 0.50 42.25 141 THR C CA 1
ATOM 11829 C C A THR C 1 141 ? 53.763 42.494 20.321 0.50 39.17 141 THR C C 1
ATOM 11830 C C B THR C 1 141 ? 53.732 27.813 -12.535 0.50 42.76 141 THR C C 1
ATOM 11831 O O A THR C 1 141 ? 53.725 43.211 19.321 0.50 38.90 141 THR C O 1
ATOM 11832 O O B THR C 1 141 ? 53.665 27.123 -11.521 0.50 42.52 141 THR C O 1
ATOM 11853 N N A ALA C 1 142 ? 54.724 41.600 20.537 0.50 38.17 142 ALA C N 1
ATOM 11854 N N B ALA C 1 142 ? 54.713 28.684 -12.760 0.50 43.13 142 ALA C N 1
ATOM 11855 C CA A ALA C 1 142 ? 55.803 41.391 19.581 0.50 37.28 142 ALA C CA 1
ATOM 11856 C CA B ALA C 1 142 ? 55.772 28.928 -11.789 0.50 42.31 142 ALA C CA 1
ATOM 11857 C C A ALA C 1 142 ? 55.333 40.514 18.423 0.50 36.90 142 ALA C C 1
ATOM 11858 C C B ALA C 1 142 ? 55.305 29.809 -10.629 0.50 41.01 142 ALA C C 1
ATOM 11859 O O A ALA C 1 142 ? 55.651 40.774 17.263 0.50 37.13 142 ALA C O 1
ATOM 11860 O O B ALA C 1 142 ? 55.627 29.550 -9.468 0.50 41.21 142 ALA C O 1
ATOM 11873 N N A VAL C 1 143 ? 54.563 39.480 18.737 0.50 36.00 143 VAL C N 1
ATOM 11874 N N B VAL C 1 143 ? 54.562 30.862 -10.949 0.50 38.92 143 VAL C N 1
ATOM 11875 C CA A VAL C 1 143 ? 54.061 38.580 17.705 0.50 35.96 143 VAL C CA 1
ATOM 11876 C CA B VAL C 1 143 ? 54.085 31.788 -9.930 0.50 38.11 143 VAL C CA 1
ATOM 11877 C C A VAL C 1 143 ? 53.106 39.317 16.756 0.50 36.08 143 VAL C C 1
ATOM 11878 C C B VAL C 1 143 ? 53.122 31.070 -8.974 0.50 36.72 143 VAL C C 1
ATOM 11879 O O A VAL C 1 143 ? 53.228 39.200 15.533 0.50 36.24 143 VAL C O 1
ATOM 11880 O O B VAL C 1 143 ? 53.234 31.199 -7.753 0.50 35.51 143 VAL C O 1
ATOM 11905 N N A PHE C 1 144 ? 52.167 40.085 17.306 0.50 36.03 144 PHE C N 1
ATOM 11906 N N B PHE C 1 144 ? 52.187 30.300 -9.524 0.50 37.17 144 PHE C N 1
ATOM 11907 C CA A PHE C 1 144 ? 51.165 40.741 16.467 0.50 35.04 144 PHE C CA 1
ATOM 11908 C CA B PHE C 1 144 ? 51.185 29.636 -8.694 0.50 37.51 144 PHE C CA 1
ATOM 11909 C C A PHE C 1 144 ? 51.734 41.930 15.685 0.50 34.55 144 PHE C C 1
ATOM 11910 C C B PHE C 1 144 ? 51.765 28.470 -7.891 0.50 38.19 144 PHE C C 1
ATOM 11911 O O A PHE C 1 144 ? 51.172 42.324 14.670 0.50 35.64 144 PHE C O 1
ATOM 11912 O O B PHE C 1 144 ? 51.252 28.134 -6.828 0.50 38.32 144 PHE C O 1
ATOM 11945 N N A ALA C 1 145 ? 52.844 42.502 16.136 0.50 35.17 145 ALA C N 1
ATOM 11946 N N B ALA C 1 145 ? 52.841 27.861 -8.376 0.50 38.71 145 ALA C N 1
ATOM 11947 C CA A ALA C 1 145 ? 53.515 43.514 15.332 0.50 34.92 145 ALA C CA 1
ATOM 11948 C CA B ALA C 1 145 ? 53.523 26.843 -7.589 0.50 38.95 145 ALA C CA 1
ATOM 11949 C C A ALA C 1 145 ? 53.948 42.913 13.992 0.50 36.14 145 ALA C C 1
ATOM 11950 C C B ALA C 1 145 ? 54.003 27.436 -6.259 0.50 40.56 145 ALA C C 1
ATOM 11951 O O A ALA C 1 145 ? 53.800 43.540 12.946 0.50 37.00 145 ALA C O 1
ATOM 11952 O O B ALA C 1 145 ? 53.946 26.782 -5.219 0.50 41.02 145 ALA C O 1
ATOM 11965 N N A ASP C 1 146 ? 54.469 41.688 14.021 0.50 36.05 146 ASP C N 1
ATOM 11966 N N B ASP C 1 146 ? 54.451 28.689 -6.291 0.50 40.93 146 ASP C N 1
ATOM 11967 C CA A ASP C 1 146 ? 54.894 41.024 12.793 0.50 35.80 146 ASP C CA 1
ATOM 11968 C CA B ASP C 1 146 ? 54.869 29.371 -5.070 0.50 40.46 146 ASP C CA 1
ATOM 11969 C C A ASP C 1 146 ? 53.695 40.449 12.032 0.50 35.45 146 ASP C C 1
ATOM 11970 C C B ASP C 1 146 ? 53.675 29.937 -4.310 0.50 37.85 146 ASP C C 1
ATOM 11971 O O A ASP C 1 146 ? 53.666 40.467 10.800 0.50 34.51 146 ASP C O 1
ATOM 11972 O O B ASP C 1 146 ? 53.661 29.942 -3.080 0.50 36.50 146 ASP C O 1
ATOM 11989 N N A TRP C 1 147 ? 52.720 39.933 12.773 0.50 34.26 147 TRP C N 1
ATOM 11990 N N B TRP C 1 147 ? 52.687 30.427 -5.052 0.50 36.32 147 TRP C N 1
ATOM 11991 C CA A TRP C 1 147 ? 51.505 39.370 12.170 0.50 33.36 147 TRP C CA 1
ATOM 11992 C CA B TRP C 1 147 ? 51.471 30.971 -4.446 0.50 34.29 147 TRP C CA 1
ATOM 11993 C C A TRP C 1 147 ? 50.850 40.344 11.193 0.50 33.71 147 TRP C C 1
ATOM 11994 C C B TRP C 1 147 ? 50.855 30.011 -3.443 0.50 34.27 147 TRP C C 1
ATOM 11995 O O A TRP C 1 147 ? 50.466 39.962 10.086 0.50 34.79 147 TRP C O 1
ATOM 11996 O O B TRP C 1 147 ? 50.492 30.404 -2.333 0.50 35.83 147 TRP C O 1
ATOM 12037 N N A TYR C 1 148 ? 50.729 41.603 11.599 0.50 33.12 148 TYR C N 1
ATOM 12038 N N B TYR C 1 148 ? 50.745 28.749 -3.842 0.50 33.20 148 TYR C N 1
ATOM 12039 C CA A TYR C 1 148 ? 50.087 42.608 10.756 0.50 32.10 148 TYR C CA 1
ATOM 12040 C CA B TYR C 1 148 ? 50.092 27.739 -3.018 0.50 32.30 148 TYR C CA 1
ATOM 12041 C C A TYR C 1 148 ? 51.065 43.245 9.783 0.50 30.97 148 TYR C C 1
ATOM 12042 C C B TYR C 1 148 ? 51.049 27.114 -2.005 0.50 33.36 148 TYR C C 1
ATOM 12043 O O A TYR C 1 148 ? 50.769 44.265 9.177 0.50 28.74 148 TYR C O 1
ATOM 12044 O O B TYR C 1 148 ? 50.731 26.102 -1.386 0.50 33.06 148 TYR C O 1
ATOM 12079 N N A GLN C 1 149 ? 52.221 42.604 9.621 0.50 31.02 149 GLN C N 1
ATOM 12080 N N B GLN C 1 149 ? 52.213 27.743 -1.830 0.50 33.83 149 GLN C N 1
ATOM 12081 C CA A GLN C 1 149 ? 53.172 42.956 8.568 0.50 30.68 149 GLN C CA 1
ATOM 12082 C CA B GLN C 1 149 ? 53.132 27.381 -0.748 0.50 34.48 149 GLN C CA 1
ATOM 12083 C C A GLN C 1 149 ? 53.138 41.928 7.428 0.50 31.66 149 GLN C C 1
ATOM 12084 C C B GLN C 1 149 ? 53.144 28.434 0.366 0.50 34.97 149 GLN C C 1
ATOM 12085 O O A GLN C 1 149 ? 53.831 42.084 6.430 0.50 33.17 149 GLN C O 1
ATOM 12086 O O B GLN C 1 149 ? 53.859 28.292 1.348 0.50 33.90 149 GLN C O 1
ATOM 12093 N N A GLN C 1 150 ? 52.328 40.885 7.570 0.50 32.45 150 GLN C N 1
ATOM 12094 N N B GLN C 1 150 ? 52.321 29.469 0.228 0.50 35.30 150 GLN C N 1
ATOM 12095 C CA A GLN C 1 150 ? 52.163 39.901 6.496 0.50 35.22 150 GLN C CA 1
ATOM 12096 C CA B GLN C 1 150 ? 52.139 30.460 1.292 0.50 37.01 150 GLN C CA 1
ATOM 12097 C C A GLN C 1 150 ? 51.637 40.542 5.208 0.50 36.19 150 GLN C C 1
ATOM 12098 C C B GLN C 1 150 ? 51.591 29.826 2.572 0.50 37.26 150 GLN C C 1
ATOM 12099 O O A GLN C 1 150 ? 51.037 41.614 5.259 0.50 37.41 150 GLN C O 1
ATOM 12100 O O B GLN C 1 150 ? 50.983 28.753 2.515 0.50 38.76 150 GLN C O 1
ATOM 12127 N N A PRO C 1 151 ? 51.858 39.881 4.053 0.50 35.26 151 PRO C N 1
ATOM 12128 N N B PRO C 1 151 ? 51.802 30.485 3.729 0.50 35.04 151 PRO C N 1
ATOM 12129 C CA A PRO C 1 151 ? 51.359 40.360 2.754 0.50 35.90 151 PRO C CA 1
ATOM 12130 C CA B PRO C 1 151 ? 51.327 29.977 5.025 0.50 36.93 151 PRO C CA 1
ATOM 12131 C C A PRO C 1 151 ? 49.875 40.730 2.726 0.50 37.14 151 PRO C C 1
ATOM 12132 C C B PRO C 1 151 ? 49.829 29.615 5.057 0.50 38.15 151 PRO C C 1
ATOM 12133 O O A PRO C 1 151 ? 49.522 41.699 2.064 0.50 35.39 151 PRO C O 1
ATOM 12134 O O B PRO C 1 151 ? 49.445 28.642 5.708 0.50 36.34 151 PRO C O 1
ATOM 12155 N N A VAL C 1 152 ? 49.028 39.964 3.407 0.50 36.72 152 VAL C N 1
ATOM 12156 N N B VAL C 1 152 ? 48.991 30.395 4.382 0.50 38.94 152 VAL C N 1
ATOM 12157 C CA A VAL C 1 152 ? 47.591 40.220 3.363 0.50 35.48 152 VAL C CA 1
ATOM 12158 C CA B VAL C 1 152 ? 47.556 30.130 4.405 0.50 37.25 152 VAL C CA 1
ATOM 12159 C C A VAL C 1 152 ? 47.237 41.502 4.119 0.50 34.30 152 VAL C C 1
ATOM 12160 C C B VAL C 1 152 ? 47.214 28.835 3.657 0.50 34.88 152 VAL C C 1
ATOM 12161 O O A VAL C 1 152 ? 46.159 42.063 3.917 0.50 34.45 152 VAL C O 1
ATOM 12162 O O B VAL C 1 152 ? 46.154 28.245 3.876 0.50 35.44 152 VAL C O 1
ATOM 12187 N N A PHE C 1 153 ? 48.149 41.958 4.978 0.50 31.41 153 PHE C N 1
ATOM 12188 N N B PHE C 1 153 ? 48.129 28.379 2.805 0.50 31.31 153 PHE C N 1
ATOM 12189 C CA A PHE C 1 153 ? 47.930 43.155 5.788 0.50 30.10 153 PHE C CA 1
ATOM 12190 C CA B PHE C 1 153 ? 47.924 27.168 2.012 0.50 29.51 153 PHE C CA 1
ATOM 12191 C C A PHE C 1 153 ? 48.836 44.315 5.377 0.50 29.20 153 PHE C C 1
ATOM 12192 C C B PHE C 1 153 ? 48.853 26.029 2.404 0.50 30.02 153 PHE C C 1
ATOM 12193 O O A PHE C 1 153 ? 48.905 45.321 6.077 0.50 28.45 153 PHE C O 1
ATOM 12194 O O B PHE C 1 153 ? 48.914 25.011 1.712 0.50 28.47 153 PHE C O 1
ATOM 12227 N N A ALA C 1 154 ? 49.520 44.168 4.242 0.50 29.45 154 ALA C N 1
ATOM 12228 N N B ALA C 1 154 ? 49.542 26.194 3.531 0.50 29.65 154 ALA C N 1
ATOM 12229 C CA A ALA C 1 154 ? 50.459 45.180 3.764 0.50 32.10 154 ALA C CA 1
ATOM 12230 C CA B ALA C 1 154 ? 50.474 25.185 4.028 0.50 33.07 154 ALA C CA 1
ATOM 12231 C C A ALA C 1 154 ? 49.767 46.515 3.489 0.50 33.00 154 ALA C C 1
ATOM 12232 C C B ALA C 1 154 ? 49.798 23.833 4.228 0.50 34.34 154 ALA C C 1
ATOM 12233 O O A ALA C 1 154 ? 50.403 47.572 3.530 0.50 33.11 154 ALA C O 1
ATOM 12234 O O B ALA C 1 154 ? 50.440 22.791 4.086 0.50 36.03 154 ALA C O 1
ATOM 12247 N N A SER C 1 155 ? 48.464 46.471 3.219 0.50 34.34 155 SER C N 1
ATOM 12248 N N B SER C 1 155 ? 48.508 23.851 4.555 0.50 34.28 155 SER C N 1
ATOM 12249 C CA A SER C 1 155 ? 47.718 47.685 2.888 0.50 34.69 155 SER C CA 1
ATOM 12250 C CA B SER C 1 155 ? 47.798 22.620 4.891 0.50 33.21 155 SER C CA 1
ATOM 12251 C C A SER C 1 155 ? 47.581 48.642 4.072 0.50 33.39 155 SER C C 1
ATOM 12252 C C B SER C 1 155 ? 47.597 21.706 3.681 0.50 31.88 155 SER C C 1
ATOM 12253 O O A SER C 1 155 ? 47.388 49.836 3.880 0.50 33.07 155 SER C O 1
ATOM 12254 O O B SER C 1 155 ? 47.324 20.522 3.843 0.50 31.36 155 SER C O 1
ATOM 12269 N N A LEU C 1 156 ? 47.655 48.116 5.289 0.50 33.79 156 LEU C N 1
ATOM 12270 N N B LEU C 1 156 ? 47.699 22.256 2.474 0.50 32.75 156 LEU C N 1
ATOM 12271 C CA A LEU C 1 156 ? 47.457 48.927 6.492 0.50 34.26 156 LEU C CA 1
ATOM 12272 C CA B LEU C 1 156 ? 47.506 21.466 1.253 0.50 33.73 156 LEU C CA 1
ATOM 12273 C C A LEU C 1 156 ? 48.523 50.010 6.644 0.50 35.67 156 LEU C C 1
ATOM 12274 C C B LEU C 1 156 ? 48.577 20.395 1.077 0.50 37.38 156 LEU C C 1
ATOM 12275 O O A LEU C 1 156 ? 49.620 49.903 6.079 0.50 35.53 156 LEU C O 1
ATOM 12276 O O B LEU C 1 156 ? 49.708 20.554 1.549 0.50 36.77 156 LEU C O 1
ATOM 12307 N N A ASN C 1 157 ? 48.201 51.046 7.416 0.50 37.95 157 ASN C N 1
ATOM 12308 N N B ASN C 1 157 ? 48.224 19.304 0.399 0.50 40.05 157 ASN C N 1
ATOM 12309 C CA A ASN C 1 157 ? 49.205 52.027 7.840 0.50 40.39 157 ASN C CA 1
ATOM 12310 C CA B ASN C 1 157 ? 49.232 18.337 -0.042 0.50 42.81 157 ASN C CA 1
ATOM 12311 C C A ASN C 1 157 ? 49.534 51.804 9.315 0.50 41.94 157 ASN C C 1
ATOM 12312 C C B ASN C 1 157 ? 49.573 18.585 -1.517 0.50 44.63 157 ASN C C 1
ATOM 12313 O O A ASN C 1 157 ? 48.842 51.057 9.999 0.50 42.51 157 ASN C O 1
ATOM 12314 O O B ASN C 1 157 ? 48.882 19.339 -2.191 0.50 44.55 157 ASN C O 1
ATOM 12335 N N A ASP C 1 158 ? 50.584 52.451 9.814 0.50 43.12 158 ASP C N 1
ATOM 12336 N N B ASP C 1 158 ? 50.621 17.941 -2.025 0.50 46.00 158 ASP C N 1
ATOM 12337 C CA A ASP C 1 158 ? 51.085 52.123 11.147 0.50 44.88 158 ASP C CA 1
ATOM 12338 C CA B ASP C 1 158 ? 51.095 18.219 -3.385 0.50 47.30 158 ASP C CA 1
ATOM 12339 C C A ASP C 1 158 ? 50.143 52.560 12.265 0.50 42.77 158 ASP C C 1
ATOM 12340 C C B ASP C 1 158 ? 50.122 17.789 -4.478 0.50 45.76 158 ASP C C 1
ATOM 12341 O O A ASP C 1 158 ? 50.147 51.963 13.339 0.50 41.14 158 ASP C O 1
ATOM 12342 O O B ASP C 1 158 ? 50.135 18.360 -5.566 0.50 44.81 158 ASP C O 1
ATOM 12359 N N A ASP C 1 159 ? 49.335 53.587 12.020 0.50 42.67 159 ASP C N 1
ATOM 12360 N N B ASP C 1 159 ? 49.322 16.760 -4.225 0.50 45.47 159 ASP C N 1
ATOM 12361 C CA A ASP C 1 159 ? 48.306 53.965 12.981 0.50 43.05 159 ASP C CA 1
ATOM 12362 C CA B ASP C 1 159 ? 48.303 16.368 -5.189 0.50 44.93 159 ASP C CA 1
ATOM 12363 C C A ASP C 1 159 ? 47.320 52.805 13.126 0.50 39.54 159 ASP C C 1
ATOM 12364 C C B ASP C 1 159 ? 47.340 17.534 -5.360 0.50 40.65 159 ASP C C 1
ATOM 12365 O O A ASP C 1 159 ? 46.973 52.398 14.234 0.50 38.41 159 ASP C O 1
ATOM 12366 O O B ASP C 1 159 ? 46.998 17.923 -6.474 0.50 38.24 159 ASP C O 1
ATOM 12383 N N A GLN C 1 160 ? 46.887 52.268 11.992 0.50 37.59 160 GLN C N 1
ATOM 12384 N N B GLN C 1 160 ? 46.926 18.094 -4.231 0.50 39.02 160 GLN C N 1
ATOM 12385 C CA A GLN C 1 160 ? 45.997 51.111 11.978 0.50 35.53 160 GLN C CA 1
ATOM 12386 C CA B GLN C 1 160 ? 46.025 19.238 -4.219 0.50 36.76 160 GLN C CA 1
ATOM 12387 C C A GLN C 1 160 ? 46.657 49.887 12.612 0.50 33.65 160 GLN C C 1
ATOM 12388 C C B GLN C 1 160 ? 46.679 20.457 -4.863 0.50 36.47 160 GLN C C 1
ATOM 12389 O O A GLN C 1 160 ? 46.020 49.170 13.375 0.50 32.82 160 GLN C O 1
ATOM 12390 O O B GLN C 1 160 ? 46.052 21.157 -5.649 0.50 35.58 160 GLN C O 1
ATOM 12417 N N A ARG C 1 161 ? 47.935 49.657 12.314 0.50 33.39 161 ARG C N 1
ATOM 12418 N N B ARG C 1 161 ? 47.945 20.700 -4.538 0.50 37.78 161 ARG C N 1
ATOM 12419 C CA A ARG C 1 161 ? 48.634 48.493 12.860 0.50 33.36 161 ARG C CA 1
ATOM 12420 C CA B ARG C 1 161 ? 48.672 21.834 -5.109 0.50 38.46 161 ARG C CA 1
ATOM 12421 C C A ARG C 1 161 ? 48.811 48.602 14.368 0.50 34.91 161 ARG C C 1
ATOM 12422 C C B ARG C 1 161 ? 48.852 21.736 -6.620 0.50 37.94 161 ARG C C 1
ATOM 12423 O O A ARG C 1 161 ? 48.598 47.630 15.082 0.50 34.12 161 ARG C O 1
ATOM 12424 O O B ARG C 1 161 ? 48.638 22.717 -7.323 0.50 36.21 161 ARG C O 1
ATOM 12465 N N A ARG C 1 162 ? 49.208 49.779 14.847 0.50 36.40 162 ARG C N 1
ATOM 12466 N N B ARG C 1 162 ? 49.243 20.566 -7.122 0.50 39.18 162 ARG C N 1
ATOM 12467 C CA A ARG C 1 162 ? 49.415 49.977 16.278 0.50 39.38 162 ARG C CA 1
ATOM 12468 C CA B ARG C 1 162 ? 49.460 20.409 -8.557 0.50 41.46 162 ARG C CA 1
ATOM 12469 C C A ARG C 1 162 ? 48.136 49.682 17.043 0.50 37.37 162 ARG C C 1
ATOM 12470 C C B ARG C 1 162 ? 48.178 20.705 -9.310 0.50 40.41 162 ARG C C 1
ATOM 12471 O O A ARG C 1 162 ? 48.155 49.003 18.064 0.50 36.50 162 ARG C O 1
ATOM 12472 O O B ARG C 1 162 ? 48.183 21.371 -10.340 0.50 40.48 162 ARG C O 1
ATOM 12513 N N A GLU C 1 163 ? 47.023 50.184 16.532 0.50 37.18 163 GLU C N 1
ATOM 12514 N N B GLU C 1 163 ? 47.076 20.194 -8.780 0.50 38.74 163 GLU C N 1
ATOM 12515 C CA A GLU C 1 163 ? 45.728 49.975 17.162 0.50 36.61 163 GLU C CA 1
ATOM 12516 C CA B GLU C 1 163 ? 45.775 20.363 -9.408 0.50 37.63 163 GLU C CA 1
ATOM 12517 C C A GLU C 1 163 ? 45.379 48.487 17.193 0.50 34.89 163 GLU C C 1
ATOM 12518 C C B GLU C 1 163 ? 45.410 21.847 -9.443 0.50 35.20 163 GLU C C 1
ATOM 12519 O O A GLU C 1 163 ? 44.867 47.968 18.189 0.50 34.70 163 GLU C O 1
ATOM 12520 O O B GLU C 1 163 ? 44.944 22.365 -10.459 0.50 34.10 163 GLU C O 1
ATOM 12543 N N A LEU C 1 164 ? 45.664 47.799 16.096 0.50 31.92 164 LEU C N 1
ATOM 12544 N N B LEU C 1 164 ? 45.650 22.535 -8.333 0.50 32.88 164 LEU C N 1
ATOM 12545 C CA A LEU C 1 164 ? 45.378 46.376 16.008 0.50 30.53 164 LEU C CA 1
ATOM 12546 C CA B LEU C 1 164 ? 45.367 23.963 -8.251 0.50 30.87 164 LEU C CA 1
ATOM 12547 C C A LEU C 1 164 ? 46.270 45.566 16.952 0.50 31.22 164 LEU C C 1
ATOM 12548 C C B LEU C 1 164 ? 46.274 24.789 -9.165 0.50 31.00 164 LEU C C 1
ATOM 12549 O O A LEU C 1 164 ? 45.790 44.663 17.630 0.50 32.12 164 LEU C O 1
ATOM 12550 O O B LEU C 1 164 ? 45.817 25.723 -9.809 0.50 31.37 164 LEU C O 1
ATOM 12581 N N A VAL C 1 165 ? 47.554 45.900 17.016 0.50 31.30 165 VAL C N 1
ATOM 12582 N N B VAL C 1 165 ? 47.556 24.446 -9.220 0.50 31.21 165 VAL C N 1
ATOM 12583 C CA A VAL C 1 165 ? 48.456 45.184 17.911 0.50 32.12 165 VAL C CA 1
ATOM 12584 C CA B VAL C 1 165 ? 48.478 25.148 -10.109 0.50 31.57 165 VAL C CA 1
ATOM 12585 C C A VAL C 1 165 ? 47.953 45.308 19.347 0.50 32.48 165 VAL C C 1
ATOM 12586 C C B VAL C 1 165 ? 47.985 25.056 -11.552 0.50 31.55 165 VAL C C 1
ATOM 12587 O O A VAL C 1 165 ? 47.892 44.319 20.075 0.50 32.30 165 VAL C O 1
ATOM 12588 O O B VAL C 1 165 ? 47.959 26.051 -12.268 0.50 30.81 165 VAL C O 1
ATOM 12613 N N A ALA C 1 166 ? 47.579 46.524 19.737 0.50 31.51 166 ALA C N 1
ATOM 12614 N N B ALA C 1 166 ? 47.586 23.859 -11.964 0.50 30.48 166 ALA C N 1
ATOM 12615 C CA A ALA C 1 166 ? 47.037 46.771 21.069 0.50 31.79 166 ALA C CA 1
ATOM 12616 C CA B ALA C 1 166 ? 47.082 23.644 -13.317 0.50 31.63 166 ALA C CA 1
ATOM 12617 C C A ALA C 1 166 ? 45.769 45.952 21.310 0.50 33.27 166 ALA C C 1
ATOM 12618 C C B ALA C 1 166 ? 45.812 24.458 -13.554 0.50 33.92 166 ALA C C 1
ATOM 12619 O O A ALA C 1 166 ? 45.555 45.425 22.405 0.50 36.87 166 ALA C O 1
ATOM 12620 O O B ALA C 1 166 ? 45.621 25.039 -14.622 0.50 36.02 166 ALA C O 1
ATOM 12633 N N A LEU C 1 167 ? 44.935 45.835 20.284 0.50 31.19 167 LEU C N 1
ATOM 12634 N N B LEU C 1 167 ? 44.934 24.481 -12.559 0.50 32.72 167 LEU C N 1
ATOM 12635 C CA A LEU C 1 167 ? 43.666 45.130 20.428 0.50 30.98 167 LEU C CA 1
ATOM 12636 C CA B LEU C 1 167 ? 43.676 25.211 -12.677 0.50 32.43 167 LEU C CA 1
ATOM 12637 C C A LEU C 1 167 ? 43.885 43.622 20.544 0.50 30.57 167 LEU C C 1
ATOM 12638 C C B LEU C 1 167 ? 43.909 26.718 -12.784 0.50 32.24 167 LEU C C 1
ATOM 12639 O O A LEU C 1 167 ? 43.400 42.994 21.481 0.50 30.00 167 LEU C O 1
ATOM 12640 O O B LEU C 1 167 ? 43.442 27.348 -13.731 0.50 30.90 167 LEU C O 1
ATOM 12671 N N A ARG C 1 168 ? 44.639 43.049 19.610 0.50 29.99 168 ARG C N 1
ATOM 12672 N N B ARG C 1 168 ? 44.626 27.295 -11.821 0.50 30.80 168 ARG C N 1
ATOM 12673 C CA A ARG C 1 168 ? 44.797 41.599 19.562 0.50 29.38 168 ARG C CA 1
ATOM 12674 C CA B ARG C 1 168 ? 44.797 28.750 -11.773 0.50 29.76 168 ARG C CA 1
ATOM 12675 C C A ARG C 1 168 ? 45.711 41.047 20.656 0.50 32.12 168 ARG C C 1
ATOM 12676 C C B ARG C 1 168 ? 45.702 29.301 -12.873 0.50 31.53 168 ARG C C 1
ATOM 12677 O O A ARG C 1 168 ? 45.699 39.843 20.917 0.50 33.38 168 ARG C O 1
ATOM 12678 O O B ARG C 1 168 ? 45.680 30.501 -13.144 0.50 32.90 168 ARG C O 1
ATOM 12719 N N A SER C 1 169 ? 46.507 41.911 21.279 0.50 33.17 169 SER C N 1
ATOM 12720 N N B SER C 1 169 ? 46.524 28.444 -13.471 0.50 31.76 169 SER C N 1
ATOM 12721 C CA A SER C 1 169 ? 47.445 41.484 22.316 0.50 36.11 169 SER C CA 1
ATOM 12722 C CA B SER C 1 169 ? 47.430 28.877 -14.533 0.50 35.58 169 SER C CA 1
ATOM 12723 C C A SER C 1 169 ? 46.707 41.064 23.575 0.50 36.74 169 SER C C 1
ATOM 12724 C C B SER C 1 169 ? 46.673 29.231 -15.806 0.50 38.57 169 SER C C 1
ATOM 12725 O O A SER C 1 169 ? 47.278 40.420 24.453 0.50 36.48 169 SER C O 1
ATOM 12726 O O B SER C 1 169 ? 47.240 29.815 -16.733 0.50 39.22 169 SER C O 1
ATOM 12741 N N A ASN C 1 170 ? 45.439 41.453 23.662 0.50 38.20 170 ASN C N 1
ATOM 12742 N N B ASN C 1 170 ? 45.388 28.899 -15.836 0.50 40.49 170 ASN C N 1
ATOM 12743 C CA A ASN C 1 170 ? 44.554 40.951 24.695 0.50 39.29 170 ASN C CA 1
ATOM 12744 C CA B ASN C 1 170 ? 44.496 29.416 -16.856 0.50 42.18 170 ASN C CA 1
ATOM 12745 C C A ASN C 1 170 ? 44.043 39.590 24.254 0.50 37.38 170 ASN C C 1
ATOM 12746 C C B ASN C 1 170 ? 44.015 30.789 -16.427 0.50 40.52 170 ASN C C 1
ATOM 12747 O O A ASN C 1 170 ? 43.016 39.487 23.588 0.50 39.47 170 ASN C O 1
ATOM 12748 O O B ASN C 1 170 ? 43.022 30.908 -15.711 0.50 41.67 170 ASN C O 1
ATOM 12769 N N A ASN C 1 171 ? 44.784 38.549 24.611 0.50 36.15 171 ASN C N 1
ATOM 12770 N N B ASN C 1 171 ? 44.723 31.821 -16.871 0.50 38.67 171 ASN C N 1
ATOM 12771 C CA A ASN C 1 171 ? 44.471 37.198 24.177 0.50 34.34 171 ASN C CA 1
ATOM 12772 C CA B ASN C 1 171 ? 44.502 33.168 -16.376 0.50 36.44 171 ASN C CA 1
ATOM 12773 C C A ASN C 1 171 ? 45.245 36.160 24.975 0.50 34.70 171 ASN C C 1
ATOM 12774 C C B ASN C 1 171 ? 45.289 34.201 -17.157 0.50 37.22 171 ASN C C 1
ATOM 12775 O O A ASN C 1 171 ? 46.175 36.493 25.711 0.50 35.02 171 ASN C O 1
ATOM 12776 O O B ASN C 1 171 ? 46.244 33.870 -17.855 0.50 38.21 171 ASN C O 1
ATOM 12797 N N A ASN C 1 172 ? 44.842 34.904 24.820 0.50 35.48 172 ASN C N 1
ATOM 12798 N N B ASN C 1 172 ? 44.855 35.450 -17.050 0.50 36.71 172 ASN C N 1
ATOM 12799 C CA A ASN C 1 172 ? 45.564 33.766 25.373 0.50 35.09 172 ASN C CA 1
ATOM 12800 C CA B ASN C 1 172 ? 45.570 36.577 -17.628 0.50 37.28 172 ASN C CA 1
ATOM 12801 C C A ASN C 1 172 ? 46.402 33.156 24.256 0.50 35.36 172 ASN C C 1
ATOM 12802 C C B ASN C 1 172 ? 46.402 37.182 -16.510 0.50 39.34 172 ASN C C 1
ATOM 12803 O O A ASN C 1 172 ? 45.868 32.523 23.350 0.50 35.27 172 ASN C O 1
ATOM 12804 O O B ASN C 1 172 ? 45.863 37.788 -15.587 0.50 38.91 172 ASN C O 1
ATOM 12825 N N A GLY C 1 173 ? 47.712 33.374 24.303 0.50 36.56 173 GLY C N 1
ATOM 12826 N N B GLY C 1 173 ? 47.716 37.009 -16.588 0.50 41.46 173 GLY C N 1
ATOM 12827 C CA A GLY C 1 173 ? 48.595 32.903 23.248 0.50 38.17 173 GLY C CA 1
ATOM 12828 C CA B GLY C 1 173 ? 48.592 37.449 -15.518 0.50 42.26 173 GLY C CA 1
ATOM 12829 C C A GLY C 1 173 ? 48.519 31.407 22.984 0.50 38.07 173 GLY C C 1
ATOM 12830 C C B GLY C 1 173 ? 48.534 38.939 -15.240 0.50 42.26 173 GLY C C 1
ATOM 12831 O O A GLY C 1 173 ? 48.586 30.965 21.836 0.50 36.86 173 GLY C O 1
ATOM 12832 O O B GLY C 1 173 ? 48.594 39.370 -14.088 0.50 40.48 173 GLY C O 1
ATOM 12839 N N A ALA C 1 174 ? 48.369 30.626 24.048 0.50 38.64 174 ALA C N 1
ATOM 12840 N N B ALA C 1 174 ? 48.386 39.725 -16.300 0.50 42.69 174 ALA C N 1
ATOM 12841 C CA A ALA C 1 174 ? 48.346 29.171 23.934 0.50 39.48 174 ALA C CA 1
ATOM 12842 C CA B ALA C 1 174 ? 48.373 41.178 -16.184 0.50 42.31 174 ALA C CA 1
ATOM 12843 C C A ALA C 1 174 ? 47.112 28.675 23.173 0.50 38.57 174 ALA C C 1
ATOM 12844 C C B ALA C 1 174 ? 47.156 41.683 -15.414 0.50 42.05 174 ALA C C 1
ATOM 12845 O O A ALA C 1 174 ? 47.215 27.815 22.299 0.50 38.93 174 ALA C O 1
ATOM 12846 O O B ALA C 1 174 ? 47.267 42.580 -14.578 0.50 41.57 174 ALA C O 1
ATOM 12859 N N A THR C 1 175 ? 45.947 29.231 23.486 0.50 36.51 175 THR C N 1
ATOM 12860 N N B THR C 1 175 ? 45.997 41.101 -15.697 0.50 41.44 175 THR C N 1
ATOM 12861 C CA A THR C 1 175 ? 44.708 28.760 22.881 0.50 34.76 175 THR C CA 1
ATOM 12862 C CA B THR C 1 175 ? 44.750 41.561 -15.103 0.50 39.90 175 THR C CA 1
ATOM 12863 C C A THR C 1 175 ? 44.544 29.294 21.455 0.50 33.52 175 THR C C 1
ATOM 12864 C C B THR C 1 175 ? 44.571 41.057 -13.671 0.50 39.49 175 THR C C 1
ATOM 12865 O O A THR C 1 175 ? 43.867 28.681 20.635 0.50 34.67 175 THR C O 1
ATOM 12866 O O B THR C 1 175 ? 43.914 41.710 -12.859 0.50 40.05 175 THR C O 1
ATOM 12887 N N A LEU C 1 176 ? 45.171 30.427 21.153 0.50 33.28 176 LEU C N 1
ATOM 12888 N N B LEU C 1 176 ? 45.132 39.891 -13.364 0.50 38.36 176 LEU C N 1
ATOM 12889 C CA A LEU C 1 176 ? 45.201 30.905 19.780 0.50 33.97 176 LEU C CA 1
ATOM 12890 C CA B LEU C 1 176 ? 45.156 39.411 -11.986 0.50 37.41 176 LEU C CA 1
ATOM 12891 C C A LEU C 1 176 ? 46.020 29.963 18.899 0.50 34.91 176 LEU C C 1
ATOM 12892 C C B LEU C 1 176 ? 45.950 40.394 -11.122 0.50 37.18 176 LEU C C 1
ATOM 12893 O O A LEU C 1 176 ? 45.654 29.690 17.758 0.50 35.56 176 LEU C O 1
ATOM 12894 O O B LEU C 1 176 ? 45.538 40.757 -10.019 0.50 37.11 176 LEU C O 1
ATOM 12925 N N A ALA C 1 177 ? 47.130 29.463 19.432 0.50 34.99 177 ALA C N 1
ATOM 12926 N N B ALA C 1 177 ? 47.098 40.817 -11.643 0.50 37.60 177 ALA C N 1
ATOM 12927 C CA A ALA C 1 177 ? 47.998 28.579 18.668 0.50 34.17 177 ALA C CA 1
ATOM 12928 C CA B ALA C 1 177 ? 47.979 41.734 -10.936 0.50 36.53 177 ALA C CA 1
ATOM 12929 C C A ALA C 1 177 ? 47.301 27.259 18.329 0.50 33.83 177 ALA C C 1
ATOM 12930 C C B ALA C 1 177 ? 47.295 43.059 -10.615 0.50 36.30 177 ALA C C 1
ATOM 12931 O O A ALA C 1 177 ? 47.436 26.743 17.220 0.50 33.88 177 ALA C O 1
ATOM 12932 O O B ALA C 1 177 ? 47.444 43.593 -9.517 0.50 36.46 177 ALA C O 1
ATOM 12945 N N A ALA C 1 178 ? 46.545 26.729 19.283 0.50 34.17 178 ALA C N 1
ATOM 12946 N N B ALA C 1 178 ? 46.552 43.586 -11.580 0.50 34.12 178 ALA C N 1
ATOM 12947 C CA A ALA C 1 178 ? 45.837 25.464 19.092 0.50 34.01 178 ALA C CA 1
ATOM 12948 C CA B ALA C 1 178 ? 45.858 44.860 -11.396 0.50 35.08 178 ALA C CA 1
ATOM 12949 C C A ALA C 1 178 ? 44.762 25.565 18.016 0.50 33.83 178 ALA C C 1
ATOM 12950 C C B ALA C 1 178 ? 44.788 44.761 -10.310 0.50 35.37 178 ALA C C 1
ATOM 12951 O O A ALA C 1 178 ? 44.607 24.666 17.179 0.50 34.37 178 ALA C O 1
ATOM 12952 O O B ALA C 1 178 ? 44.655 45.655 -9.468 0.50 36.63 178 ALA C O 1
ATOM 12965 N N A MET C 1 179 ? 44.008 26.658 18.055 0.50 31.82 179 MET C N 1
ATOM 12966 N N B MET C 1 179 ? 44.024 43.673 -10.337 0.50 34.18 179 MET C N 1
ATOM 12967 C CA A MET C 1 179 ? 42.971 26.898 17.068 0.50 31.53 179 MET C CA 1
ATOM 12968 C CA B MET C 1 179 ? 42.973 43.457 -9.351 0.50 33.24 179 MET C CA 1
ATOM 12969 C C A MET C 1 179 ? 43.606 27.152 15.714 0.50 31.48 179 MET C C 1
ATOM 12970 C C B MET C 1 179 ? 43.594 43.191 -7.993 0.50 32.60 179 MET C C 1
ATOM 12971 O O A MET C 1 179 ? 43.083 26.721 14.689 0.50 31.42 179 MET C O 1
ATOM 12972 O O B MET C 1 179 ? 43.081 43.646 -6.971 0.50 32.69 179 MET C O 1
ATOM 12999 N N A LEU C 1 180 ? 44.735 27.862 15.722 0.50 32.68 180 LEU C N 1
ATOM 13000 N N B LEU C 1 180 ? 44.709 42.463 -7.992 0.50 32.07 180 LEU C N 1
ATOM 13001 C CA A LEU C 1 180 ? 45.456 28.175 14.489 0.50 32.62 180 LEU C CA 1
ATOM 13002 C CA B LEU C 1 180 ? 45.423 42.158 -6.757 0.50 31.91 180 LEU C CA 1
ATOM 13003 C C A LEU C 1 180 ? 45.839 26.878 13.792 0.50 31.92 180 LEU C C 1
ATOM 13004 C C B LEU C 1 180 ? 45.808 43.455 -6.056 0.50 31.07 180 LEU C C 1
ATOM 13005 O O A LEU C 1 180 ? 45.664 26.729 12.582 0.50 29.37 180 LEU C O 1
ATOM 13006 O O B LEU C 1 180 ? 45.624 43.606 -4.843 0.50 28.30 180 LEU C O 1
ATOM 13037 N N A GLU C 1 181 ? 46.374 25.953 14.582 0.50 33.53 181 GLU C N 1
ATOM 13038 N N B GLU C 1 181 ? 46.360 44.376 -6.848 0.50 33.04 181 GLU C N 1
ATOM 13039 C CA A GLU C 1 181 ? 46.745 24.631 14.114 0.50 34.64 181 GLU C CA 1
ATOM 13040 C CA B GLU C 1 181 ? 46.793 45.681 -6.384 0.50 34.31 181 GLU C CA 1
ATOM 13041 C C A GLU C 1 181 ? 45.517 23.836 13.679 0.50 33.15 181 GLU C C 1
ATOM 13042 C C B GLU C 1 181 ? 45.581 46.501 -5.944 0.50 32.71 181 GLU C C 1
ATOM 13043 O O A GLU C 1 181 ? 45.453 23.331 12.556 0.50 32.99 181 GLU C O 1
ATOM 13044 O O B GLU C 1 181 ? 45.531 47.027 -4.829 0.50 33.11 181 GLU C O 1
ATOM 13067 N N A ALA C 1 182 ? 44.541 23.746 14.579 0.50 31.14 182 ALA C N 1
ATOM 13068 N N B ALA C 1 182 ? 44.588 46.564 -6.825 0.50 30.62 182 ALA C N 1
ATOM 13069 C CA A ALA C 1 182 ? 43.358 22.911 14.373 0.50 31.35 182 ALA C CA 1
ATOM 13070 C CA B ALA C 1 182 ? 43.422 47.419 -6.627 0.50 30.39 182 ALA C CA 1
ATOM 13071 C C A ALA C 1 182 ? 42.574 23.258 13.097 0.50 31.67 182 ALA C C 1
ATOM 13072 C C B ALA C 1 182 ? 42.636 47.073 -5.362 0.50 30.97 182 ALA C C 1
ATOM 13073 O O A ALA C 1 182 ? 42.024 22.362 12.445 0.50 31.65 182 ALA C O 1
ATOM 13074 O O B ALA C 1 182 ? 42.105 47.970 -4.702 0.50 30.95 182 ALA C O 1
ATOM 13087 N N A THR C 1 183 ? 42.511 24.542 12.746 0.50 31.41 183 THR C N 1
ATOM 13088 N N B THR C 1 183 ? 42.554 45.786 -5.025 0.50 31.14 183 THR C N 1
ATOM 13089 C CA A THR C 1 183 ? 41.738 24.979 11.575 0.50 30.30 183 THR C CA 1
ATOM 13090 C CA B THR C 1 183 ? 41.748 45.355 -3.879 0.50 32.85 183 THR C CA 1
ATOM 13091 C C A THR C 1 183 ? 42.625 25.624 10.505 0.50 29.41 183 THR C C 1
ATOM 13092 C C B THR C 1 183 ? 42.617 44.719 -2.792 0.50 32.11 183 THR C C 1
ATOM 13093 O O A THR C 1 183 ? 42.147 26.390 9.677 0.50 28.66 183 THR C O 1
ATOM 13094 O O B THR C 1 183 ? 42.124 43.962 -1.960 0.50 33.34 183 THR C O 1
ATOM 13115 N N A SER C 1 184 ? 43.916 25.300 10.521 0.50 28.65 184 SER C N 1
ATOM 13116 N N B SER C 1 184 ? 43.910 45.040 -2.803 0.50 29.84 184 SER C N 1
ATOM 13117 C CA A SER C 1 184 ? 44.850 25.802 9.515 0.50 30.21 184 SER C CA 1
ATOM 13118 C CA B SER C 1 184 ? 44.831 44.559 -1.772 0.50 31.41 184 SER C CA 1
ATOM 13119 C C A SER C 1 184 ? 44.360 25.566 8.087 0.50 31.93 184 SER C C 1
ATOM 13120 C C B SER C 1 184 ? 44.315 44.789 -0.356 0.50 32.24 184 SER C C 1
ATOM 13121 O O A SER C 1 184 ? 43.812 24.514 7.777 0.50 31.22 184 SER C O 1
ATOM 13122 O O B SER C 1 184 ? 43.718 45.820 -0.064 0.50 32.98 184 SER C O 1
ATOM 13137 N N A LEU C 1 185 ? 44.583 26.542 7.213 0.50 32.64 185 LEU C N 1
ATOM 13138 N N B LEU C 1 185 ? 44.555 43.825 0.525 0.50 32.79 185 LEU C N 1
ATOM 13139 C CA A LEU C 1 185 ? 44.255 26.392 5.800 0.50 32.59 185 LEU C CA 1
ATOM 13140 C CA B LEU C 1 185 ? 44.230 43.994 1.933 0.50 33.00 185 LEU C CA 1
ATOM 13141 C C A LEU C 1 185 ? 44.953 25.164 5.203 0.50 34.81 185 LEU C C 1
ATOM 13142 C C B LEU C 1 185 ? 44.918 45.256 2.476 0.50 35.80 185 LEU C C 1
ATOM 13143 O O A LEU C 1 185 ? 44.583 24.695 4.133 0.50 36.72 185 LEU C O 1
ATOM 13144 O O B LEU C 1 185 ? 44.463 45.842 3.451 0.50 37.03 185 LEU C O 1
ATOM 13175 N N A ALA C 1 186 ? 45.958 24.644 5.901 0.50 35.77 186 ALA C N 1
ATOM 13176 N N B ALA C 1 186 ? 46.014 45.668 1.839 0.50 36.89 186 ALA C N 1
ATOM 13177 C CA A ALA C 1 186 ? 46.682 23.460 5.452 0.50 37.69 186 ALA C CA 1
ATOM 13178 C CA B ALA C 1 186 ? 46.732 46.885 2.230 0.50 39.29 186 ALA C CA 1
ATOM 13179 C C A ALA C 1 186 ? 45.844 22.183 5.552 0.50 39.58 186 ALA C C 1
ATOM 13180 C C B ALA C 1 186 ? 45.898 48.166 2.102 0.50 40.97 186 ALA C C 1
ATOM 13181 O O A ALA C 1 186 ? 46.088 21.229 4.805 0.50 39.75 186 ALA C O 1
ATOM 13182 O O B ALA C 1 186 ? 46.185 49.151 2.797 0.50 41.16 186 ALA C O 1
ATOM 13195 N N A VAL C 1 187 ? 44.874 22.157 6.469 0.50 38.57 187 VAL C N 1
ATOM 13196 N N B VAL C 1 187 ? 44.912 48.177 1.201 0.50 39.75 187 VAL C N 1
ATOM 13197 C CA A VAL C 1 187 ? 44.041 20.962 6.675 0.50 36.73 187 VAL C CA 1
ATOM 13198 C CA B VAL C 1 187 ? 44.075 49.369 0.987 0.50 38.25 187 VAL C CA 1
ATOM 13199 C C A VAL C 1 187 ? 42.646 21.082 6.056 0.50 36.96 187 VAL C C 1
ATOM 13200 C C B VAL C 1 187 ? 42.680 49.244 1.611 0.50 39.02 187 VAL C C 1
ATOM 13201 O O A VAL C 1 187 ? 41.869 20.129 6.082 0.50 37.00 187 VAL C O 1
ATOM 13202 O O B VAL C 1 187 ? 41.872 50.168 1.514 0.50 40.53 187 VAL C O 1
ATOM 13227 N N A GLN C 1 188 ? 42.315 22.248 5.513 0.50 37.08 188 GLN C N 1
ATOM 13228 N N B GLN C 1 188 ? 42.394 48.112 2.248 0.50 37.76 188 GLN C N 1
ATOM 13229 C CA A GLN C 1 188 ? 40.984 22.461 4.959 0.50 36.42 188 GLN C CA 1
ATOM 13230 C CA B GLN C 1 188 ? 41.062 47.878 2.799 0.50 36.00 188 GLN C CA 1
ATOM 13231 C C A GLN C 1 188 ? 40.825 21.841 3.561 0.50 37.98 188 GLN C C 1
ATOM 13232 C C B GLN C 1 188 ? 40.879 48.489 4.197 0.50 35.57 188 GLN C C 1
ATOM 13233 O O A GLN C 1 188 ? 41.744 21.893 2.746 0.50 37.51 188 GLN C O 1
ATOM 13234 O O B GLN C 1 188 ? 41.776 48.415 5.037 0.50 33.04 188 GLN C O 1
ATOM 13261 N N A PRO C 1 189 ? 39.663 21.229 3.283 0.50 40.34 189 PRO C N 1
ATOM 13262 N N B PRO C 1 189 ? 39.730 49.137 4.442 0.50 39.02 189 PRO C N 1
ATOM 13263 C CA A PRO C 1 189 ? 39.405 20.764 1.915 0.50 42.30 189 PRO C CA 1
ATOM 13264 C CA B PRO C 1 189 ? 39.431 49.604 5.804 0.50 41.94 189 PRO C CA 1
ATOM 13265 C C A PRO C 1 189 ? 39.232 21.904 0.915 0.50 42.55 189 PRO C C 1
ATOM 13266 C C B PRO C 1 189 ? 39.272 48.471 6.818 0.50 42.13 189 PRO C C 1
ATOM 13267 O O A PRO C 1 189 ? 38.964 23.041 1.311 0.50 42.17 189 PRO C O 1
ATOM 13268 O O B PRO C 1 189 ? 39.042 47.317 6.435 0.50 40.57 189 PRO C O 1
ATOM 13289 N N A ASP C 1 190 ? 39.409 21.597 -0.367 0.50 43.46 190 ASP C N 1
ATOM 13290 N N B ASP C 1 190 ? 39.398 48.809 8.099 0.50 43.57 190 ASP C N 1
ATOM 13291 C CA A ASP C 1 190 ? 39.028 22.501 -1.446 0.50 44.34 190 ASP C CA 1
ATOM 13292 C CA B ASP C 1 190 ? 39.013 47.908 9.179 0.50 44.30 190 ASP C CA 1
ATOM 13293 C C A ASP C 1 190 ? 37.509 22.470 -1.585 0.50 44.27 190 ASP C C 1
ATOM 13294 C C B ASP C 1 190 ? 37.500 47.912 9.271 0.50 43.88 190 ASP C C 1
ATOM 13295 O O A ASP C 1 190 ? 36.942 21.485 -2.057 0.50 45.46 190 ASP C O 1
ATOM 13296 O O B ASP C 1 190 ? 36.904 48.887 9.732 0.50 44.19 190 ASP C O 1
ATOM 13313 N N A LEU C 1 191 ? 36.861 23.559 -1.178 0.50 42.12 191 LEU C N 1
ATOM 13314 N N B LEU C 1 191 ? 36.887 46.817 8.839 0.50 42.75 191 LEU C N 1
ATOM 13315 C CA A LEU C 1 191 ? 35.407 23.604 -1.043 0.50 39.56 191 LEU C CA 1
ATOM 13316 C CA B LEU C 1 191 ? 35.438 46.729 8.778 0.50 41.80 191 LEU C CA 1
ATOM 13317 C C A LEU C 1 191 ? 34.674 24.125 -2.273 0.50 39.48 191 LEU C C 1
ATOM 13318 C C B LEU C 1 191 ? 34.864 46.242 10.112 0.50 42.06 191 LEU C C 1
ATOM 13319 O O A LEU C 1 191 ? 33.457 24.292 -2.238 0.50 41.89 191 LEU C O 1
ATOM 13320 O O B LEU C 1 191 ? 33.664 46.002 10.223 0.50 43.60 191 LEU C O 1
ATOM 13351 N N A ARG C 1 192 ? 35.410 24.390 -3.345 0.50 37.70 192 ARG C N 1
ATOM 13352 N N B ARG C 1 192 ? 35.724 46.107 11.121 0.50 42.02 192 ARG C N 1
ATOM 13353 C CA A ARG C 1 192 ? 34.822 24.914 -4.575 0.50 38.88 192 ARG C CA 1
ATOM 13354 C CA B ARG C 1 192 ? 35.298 45.639 12.441 0.50 42.60 192 ARG C CA 1
ATOM 13355 C C A ARG C 1 192 ? 33.617 24.097 -5.026 0.50 36.86 192 ARG C C 1
ATOM 13356 C C B ARG C 1 192 ? 34.228 46.496 13.078 0.50 41.66 192 ARG C C 1
ATOM 13357 O O A ARG C 1 192 ? 32.491 24.627 -5.204 0.50 32.17 192 ARG C O 1
ATOM 13358 O O B ARG C 1 192 ? 33.430 45.971 13.846 0.50 43.01 192 ARG C O 1
ATOM 13399 N N A ALA C 1 193 ? 33.873 22.797 -5.169 0.50 38.46 193 ALA C N 1
ATOM 13400 N N B ALA C 1 193 ? 34.213 47.800 12.845 0.50 39.82 193 ALA C N 1
ATOM 13401 C CA A ALA C 1 193 ? 32.920 21.859 -5.753 0.50 39.35 193 ALA C CA 1
ATOM 13402 C CA B ALA C 1 193 ? 33.173 48.622 13.460 0.50 40.46 193 ALA C CA 1
ATOM 13403 C C A ALA C 1 193 ? 31.619 21.884 -4.986 0.50 40.66 193 ALA C C 1
ATOM 13404 C C B ALA C 1 193 ? 31.819 48.406 12.787 0.50 41.16 193 ALA C C 1
ATOM 13405 O O A ALA C 1 193 ? 30.536 21.862 -5.568 0.50 41.14 193 ALA C O 1
ATOM 13406 O O B ALA C 1 193 ? 30.790 48.273 13.453 0.50 40.91 193 ALA C O 1
ATOM 13419 N N A ASN C 1 194 ? 31.738 21.908 -3.667 0.50 40.51 194 ASN C N 1
ATOM 13420 N N B ASN C 1 194 ? 31.837 48.372 11.459 0.50 41.59 194 ASN C N 1
ATOM 13421 C CA A ASN C 1 194 ? 30.578 21.975 -2.805 0.50 41.22 194 ASN C CA 1
ATOM 13422 C CA B ASN C 1 194 ? 30.622 48.253 10.669 0.50 42.51 194 ASN C CA 1
ATOM 13423 C C A ASN C 1 194 ? 29.899 23.329 -2.949 0.50 41.31 194 ASN C C 1
ATOM 13424 C C B ASN C 1 194 ? 29.890 46.925 10.869 0.50 42.76 194 ASN C C 1
ATOM 13425 O O A ASN C 1 194 ? 28.676 23.429 -2.870 0.50 40.26 194 ASN C O 1
ATOM 13426 O O B ASN C 1 194 ? 28.671 46.906 11.022 0.50 42.83 194 ASN C O 1
ATOM 13447 N N A LEU C 1 195 ? 30.697 24.371 -3.171 0.50 42.94 195 LEU C N 1
ATOM 13448 N N B LEU C 1 195 ? 30.627 45.819 10.854 0.50 43.87 195 LEU C N 1
ATOM 13449 C CA A LEU C 1 195 ? 30.154 25.715 -3.333 0.50 43.08 195 LEU C CA 1
ATOM 13450 C CA B LEU C 1 195 ? 30.027 44.502 11.070 0.50 44.67 195 LEU C CA 1
ATOM 13451 C C A LEU C 1 195 ? 29.563 25.932 -4.727 0.50 45.29 195 LEU C C 1
ATOM 13452 C C B LEU C 1 195 ? 29.432 44.318 12.479 0.50 46.98 195 LEU C C 1
ATOM 13453 O O A LEU C 1 195 ? 28.612 26.693 -4.884 0.50 44.97 195 LEU C O 1
ATOM 13454 O O B LEU C 1 195 ? 28.429 43.642 12.632 0.50 47.62 195 LEU C O 1
ATOM 13485 N N A SER C 1 196 ? 30.118 25.280 -5.742 0.50 47.66 196 SER C N 1
ATOM 13486 N N B SER C 1 196 ? 30.066 44.868 13.510 0.50 48.18 196 SER C N 1
ATOM 13487 C CA A SER C 1 196 ? 29.558 25.392 -7.087 0.50 49.47 196 SER C CA 1
ATOM 13488 C CA B SER C 1 196 ? 29.509 44.814 14.859 0.50 48.87 196 SER C CA 1
ATOM 13489 C C A SER C 1 196 ? 28.249 24.626 -7.183 0.50 48.61 196 SER C C 1
ATOM 13490 C C B SER C 1 196 ? 28.226 45.626 14.919 0.50 49.11 196 SER C C 1
ATOM 13491 O O A SER C 1 196 ? 27.309 25.062 -7.849 0.50 49.64 196 SER C O 1
ATOM 13492 O O B SER C 1 196 ? 27.286 45.282 15.637 0.50 50.10 196 SER C O 1
ATOM 13507 N N A ALA C 1 197 ? 28.201 23.475 -6.520 0.50 46.34 197 ALA C N 1
ATOM 13508 N N B ALA C 1 197 ? 28.212 46.724 14.171 0.50 47.67 197 ALA C N 1
ATOM 13509 C CA A ALA C 1 197 ? 26.997 22.656 -6.487 0.50 45.47 197 ALA C CA 1
ATOM 13510 C CA B ALA C 1 197 ? 27.082 47.638 14.165 0.50 46.63 197 ALA C CA 1
ATOM 13511 C C A ALA C 1 197 ? 26.153 22.986 -5.260 0.50 44.21 197 ALA C C 1
ATOM 13512 C C B ALA C 1 197 ? 26.192 47.321 12.968 0.50 45.57 197 ALA C C 1
ATOM 13513 O O A ALA C 1 197 ? 25.226 22.256 -4.921 0.50 44.09 197 ALA C O 1
ATOM 13514 O O B ALA C 1 197 ? 25.302 48.087 12.623 0.50 45.23 197 ALA C O 1
ATOM 13527 N N A ARG C 1 198 ? 26.468 24.103 -4.608 0.50 42.98 198 ARG C N 1
ATOM 13528 N N B ARG C 1 198 ? 26.426 46.165 12.354 0.50 45.03 198 ARG C N 1
ATOM 13529 C CA A ARG C 1 198 ? 25.831 24.469 -3.346 0.50 42.40 198 ARG C CA 1
ATOM 13530 C CA B ARG C 1 198 ? 25.799 45.829 11.079 0.50 45.37 198 ARG C CA 1
ATOM 13531 C C A ARG C 1 198 ? 24.312 24.541 -3.432 0.50 43.79 198 ARG C C 1
ATOM 13532 C C B ARG C 1 198 ? 24.282 45.780 11.156 0.50 47.21 198 ARG C C 1
ATOM 13533 O O A ARG C 1 198 ? 23.759 24.942 -4.456 0.50 44.44 198 ARG C O 1
ATOM 13534 O O B ARG C 1 198 ? 23.715 45.376 12.171 0.50 48.38 198 ARG C O 1
ATOM 13575 N N A THR C 1 199 ? 23.652 24.162 -2.340 0.50 44.66 199 THR C N 1
ATOM 13576 N N B THR C 1 199 ? 23.637 46.201 10.072 0.50 47.40 199 THR C N 1
ATOM 13577 C CA A THR C 1 199 ? 22.201 24.269 -2.232 0.50 46.05 199 THR C CA 1
ATOM 13578 C CA B THR C 1 199 ? 22.194 46.067 9.925 0.50 49.20 199 THR C CA 1
ATOM 13579 C C A THR C 1 199 ? 21.796 25.552 -1.499 0.50 45.55 199 THR C C 1
ATOM 13580 C C B THR C 1 199 ? 21.827 44.718 9.281 0.50 48.99 199 THR C C 1
ATOM 13581 O O A THR C 1 199 ? 20.617 25.883 -1.441 0.50 47.76 199 THR C O 1
ATOM 13582 O O B THR C 1 199 ? 20.701 44.250 9.418 0.50 51.46 199 THR C O 1
ATOM 13603 N N A PHE C 1 200 ? 22.776 26.270 -0.952 0.50 42.38 200 PHE C N 1
ATOM 13604 N N B PHE C 1 200 ? 22.784 44.101 8.588 0.50 45.55 200 PHE C N 1
ATOM 13605 C CA A PHE C 1 200 ? 22.517 27.481 -0.173 0.50 39.52 200 PHE C CA 1
ATOM 13606 C CA B PHE C 1 200 ? 22.553 42.857 7.837 0.50 41.80 200 PHE C CA 1
ATOM 13607 C C A PHE C 1 200 ? 22.970 28.742 -0.898 0.50 38.32 200 PHE C C 1
ATOM 13608 C C B PHE C 1 200 ? 22.980 41.594 8.593 0.50 38.75 200 PHE C C 1
ATOM 13609 O O A PHE C 1 200 ? 23.836 28.692 -1.772 0.50 38.49 200 PHE C O 1
ATOM 13610 O O B PHE C 1 200 ? 23.842 41.646 9.467 0.50 37.49 200 PHE C O 1
ATOM 13643 N N A ALA C 1 201 ? 22.383 29.874 -0.523 0.50 36.57 201 ALA C N 1
ATOM 13644 N N B ALA C 1 201 ? 22.368 40.462 8.251 0.50 37.40 201 ALA C N 1
ATOM 13645 C CA A ALA C 1 201 ? 22.790 31.157 -1.069 0.50 34.83 201 ALA C CA 1
ATOM 13646 C CA B ALA C 1 201 ? 22.784 39.173 8.789 0.50 36.87 201 ALA C CA 1
ATOM 13647 C C A ALA C 1 201 ? 24.155 31.545 -0.511 0.50 32.69 201 ALA C C 1
ATOM 13648 C C B ALA C 1 201 ? 24.165 38.804 8.254 0.50 34.20 201 ALA C C 1
ATOM 13649 O O A ALA C 1 201 ? 24.419 31.376 0.678 0.50 31.53 201 ALA C O 1
ATOM 13650 O O B ALA C 1 201 ? 24.443 38.975 7.069 0.50 33.05 201 ALA C O 1
ATOM 13663 N N A PHE C 1 202 ? 25.010 32.068 -1.381 0.50 31.60 202 PHE C N 1
ATOM 13664 N N B PHE C 1 202 ? 25.003 38.254 9.126 0.50 33.10 202 PHE C N 1
ATOM 13665 C CA A PHE C 1 202 ? 26.399 32.351 -1.034 0.50 30.48 202 PHE C CA 1
ATOM 13666 C CA B PHE C 1 202 ? 26.403 37.982 8.804 0.50 32.84 202 PHE C CA 1
ATOM 13667 C C A PHE C 1 202 ? 26.844 33.684 -1.634 0.50 28.84 202 PHE C C 1
ATOM 13668 C C B PHE C 1 202 ? 26.840 36.645 9.395 0.50 31.38 202 PHE C C 1
ATOM 13669 O O A PHE C 1 202 ? 26.669 33.916 -2.830 0.50 29.78 202 PHE C O 1
ATOM 13670 O O B PHE C 1 202 ? 26.651 36.402 10.591 0.50 31.28 202 PHE C O 1
ATOM 13703 N N A TYR C 1 203 ? 27.391 34.560 -0.787 0.50 26.17 203 TYR C N 1
ATOM 13704 N N B TYR C 1 203 ? 27.374 35.773 8.538 0.50 29.87 203 TYR C N 1
ATOM 13705 C CA A TYR C 1 203 ? 27.869 35.881 -1.197 0.50 25.02 203 TYR C CA 1
ATOM 13706 C CA B TYR C 1 203 ? 27.865 34.452 8.938 0.50 27.03 203 TYR C CA 1
ATOM 13707 C C A TYR C 1 203 ? 29.263 36.132 -0.648 0.50 24.96 203 TYR C C 1
ATOM 13708 C C B TYR C 1 203 ? 29.265 34.214 8.389 0.50 27.02 203 TYR C C 1
ATOM 13709 O O A TYR C 1 203 ? 29.586 35.697 0.454 0.50 25.50 203 TYR C O 1
ATOM 13710 O O B TYR C 1 203 ? 29.604 34.686 7.305 0.50 26.64 203 TYR C O 1
ATOM 13745 N N A TYR C 1 204 ? 30.072 36.848 -1.422 0.50 23.47 204 TYR C N 1
ATOM 13746 N N B TYR C 1 204 ? 30.054 33.451 9.138 0.50 26.38 204 TYR C N 1
ATOM 13747 C CA A TYR C 1 204 ? 31.436 37.167 -1.040 0.50 26.20 204 TYR C CA 1
ATOM 13748 C CA B TYR C 1 204 ? 31.431 33.160 8.777 0.50 26.99 204 TYR C CA 1
ATOM 13749 C C A TYR C 1 204 ? 31.612 38.666 -0.888 0.50 27.35 204 TYR C C 1
ATOM 13750 C C B TYR C 1 204 ? 31.616 31.660 8.633 0.50 27.83 204 TYR C C 1
ATOM 13751 O O A TYR C 1 204 ? 31.067 39.445 -1.676 0.50 28.45 204 TYR C O 1
ATOM 13752 O O B TYR C 1 204 ? 31.055 30.878 9.408 0.50 27.06 204 TYR C O 1
ATOM 13787 N N A LEU C 1 205 ? 32.333 39.059 0.157 0.50 25.31 205 LEU C N 1
ATOM 13788 N N B LEU C 1 205 ? 32.330 31.274 7.581 0.50 26.99 205 LEU C N 1
ATOM 13789 C CA A LEU C 1 205 ? 32.746 40.444 0.354 0.50 26.40 205 LEU C CA 1
ATOM 13790 C CA B LEU C 1 205 ? 32.766 29.901 7.376 0.50 27.39 205 LEU C CA 1
ATOM 13791 C C A LEU C 1 205 ? 34.259 40.491 0.258 0.50 26.20 205 LEU C C 1
ATOM 13792 C C B LEU C 1 205 ? 34.276 29.872 7.450 0.50 27.08 205 LEU C C 1
ATOM 13793 O O A LEU C 1 205 ? 34.931 39.557 0.677 0.50 27.05 205 LEU C O 1
ATOM 13794 O O B LEU C 1 205 ? 34.946 30.777 6.969 0.50 28.17 205 LEU C O 1
ATOM 13825 N N A CYS C 1 206 ? 34.798 41.578 -0.281 0.50 27.40 206 CYS C N 1
ATOM 13826 N N B CYS C 1 206 ? 34.809 28.822 8.053 0.50 27.90 206 CYS C N 1
ATOM 13827 C CA A CYS C 1 206 ? 36.244 41.721 -0.393 0.50 29.05 206 CYS C CA 1
ATOM 13828 C CA B CYS C 1 206 ? 36.244 28.669 8.145 0.50 28.27 206 CYS C CA 1
ATOM 13829 C C A CYS C 1 206 ? 36.670 43.181 -0.448 0.50 26.37 206 CYS C C 1
ATOM 13830 C C B CYS C 1 206 ? 36.638 27.206 8.191 0.50 25.40 206 CYS C C 1
ATOM 13831 O O A CYS C 1 206 ? 36.084 43.982 -1.175 0.50 26.54 206 CYS C O 1
ATOM 13832 O O B CYS C 1 206 ? 36.014 26.415 8.885 0.50 25.94 206 CYS C O 1
ATOM 13847 N N A GLY C 1 207 ? 37.692 43.533 0.324 0.50 23.28 207 GLY C N 1
ATOM 13848 N N B GLY C 1 207 ? 37.677 26.847 7.447 0.50 24.54 207 GLY C N 1
ATOM 13849 C CA A GLY C 1 207 ? 38.262 44.870 0.257 0.50 25.24 207 GLY C CA 1
ATOM 13850 C CA B GLY C 1 207 ? 38.234 25.509 7.542 0.50 27.77 207 GLY C CA 1
ATOM 13851 C C A GLY C 1 207 ? 38.838 45.158 -1.115 0.50 25.48 207 GLY C C 1
ATOM 13852 C C B GLY C 1 207 ? 38.799 25.237 8.926 0.50 28.27 207 GLY C C 1
ATOM 13853 O O A GLY C 1 207 ? 39.431 44.279 -1.752 0.50 27.41 207 GLY C O 1
ATOM 13854 O O B GLY C 1 207 ? 39.400 26.116 9.554 0.50 28.50 207 GLY C O 1
ATOM 13861 N N A GLU C 1 208 ? 38.651 46.389 -1.577 0.50 26.00 208 GLU C N 1
ATOM 13862 N N B GLU C 1 208 ? 38.598 24.013 9.403 0.50 29.69 208 GLU C N 1
ATOM 13863 C CA A GLU C 1 208 ? 39.131 46.792 -2.883 0.50 29.41 208 GLU C CA 1
ATOM 13864 C CA B GLU C 1 208 ? 39.116 23.587 10.697 0.50 31.67 208 GLU C CA 1
ATOM 13865 C C A GLU C 1 208 ? 40.624 46.504 -3.025 0.50 31.26 208 GLU C C 1
ATOM 13866 C C B GLU C 1 208 ? 40.618 23.846 10.820 0.50 32.66 208 GLU C C 1
ATOM 13867 O O A GLU C 1 208 ? 41.084 46.058 -4.076 0.50 30.98 208 GLU C O 1
ATOM 13868 O O B GLU C 1 208 ? 41.106 24.268 11.871 0.50 34.09 208 GLU C O 1
ATOM 13891 N N A ARG C 1 209 ? 41.364 46.741 -1.948 0.50 32.53 209 ARG C N 1
ATOM 13892 N N B ARG C 1 209 ? 41.333 23.635 9.721 0.50 32.68 209 ARG C N 1
ATOM 13893 C CA A ARG C 1 209 ? 42.827 46.656 -1.964 0.50 32.97 209 ARG C CA 1
ATOM 13894 C CA B ARG C 1 209 ? 42.796 23.715 9.706 0.50 35.09 209 ARG C CA 1
ATOM 13895 C C A ARG C 1 209 ? 43.327 45.233 -1.696 0.50 32.72 209 ARG C C 1
ATOM 13896 C C B ARG C 1 209 ? 43.277 25.131 9.403 0.50 35.02 209 ARG C C 1
ATOM 13897 O O A ARG C 1 209 ? 44.531 44.973 -1.715 0.50 34.28 209 ARG C O 1
ATOM 13898 O O B ARG C 1 209 ? 44.479 25.378 9.288 0.50 36.71 209 ARG C O 1
ATOM 13939 N N A ASP C 1 210 ? 42.395 44.312 -1.479 0.50 30.79 210 ASP C N 1
ATOM 13940 N N B ASP C 1 210 ? 42.338 26.065 9.307 0.50 33.29 210 ASP C N 1
ATOM 13941 C CA A ASP C 1 210 ? 42.723 42.917 -1.185 0.50 30.73 210 ASP C CA 1
ATOM 13942 C CA B ASP C 1 210 ? 42.677 27.443 8.974 0.50 33.26 210 ASP C CA 1
ATOM 13943 C C A ASP C 1 210 ? 42.726 42.092 -2.473 0.50 31.38 210 ASP C C 1
ATOM 13944 C C B ASP C 1 210 ? 42.721 28.266 10.256 0.50 32.73 210 ASP C C 1
ATOM 13945 O O A ASP C 1 210 ? 41.809 41.312 -2.730 0.50 31.39 210 ASP C O 1
ATOM 13946 O O B ASP C 1 210 ? 41.778 28.975 10.597 0.50 30.58 210 ASP C O 1
ATOM 13963 N N A SER C 1 211 ? 43.774 42.262 -3.267 0.50 32.41 211 SER C N 1
ATOM 13964 N N B SER C 1 211 ? 43.839 28.157 10.958 0.50 33.11 211 SER C N 1
ATOM 13965 C CA A SER C 1 211 ? 43.862 41.643 -4.573 0.50 35.35 211 SER C CA 1
ATOM 13966 C CA B SER C 1 211 ? 43.994 28.751 12.266 0.50 37.86 211 SER C CA 1
ATOM 13967 C C A SER C 1 211 ? 43.862 40.125 -4.490 0.50 37.54 211 SER C C 1
ATOM 13968 C C B SER C 1 211 ? 43.924 30.263 12.160 0.50 38.13 211 SER C C 1
ATOM 13969 O O A SER C 1 211 ? 43.346 39.468 -5.391 0.50 38.40 211 SER C O 1
ATOM 13970 O O B SER C 1 211 ? 43.395 30.919 13.051 0.50 39.19 211 SER C O 1
ATOM 13985 N N A LYS C 1 212 ? 44.448 39.577 -3.424 0.50 38.47 212 LYS C N 1
ATOM 13986 N N B LYS C 1 212 ? 44.479 30.809 11.079 0.50 37.99 212 LYS C N 1
ATOM 13987 C CA A LYS C 1 212 ? 44.540 38.120 -3.267 0.50 40.94 212 LYS C CA 1
ATOM 13988 C CA B LYS C 1 212 ? 44.531 32.262 10.908 0.50 39.98 212 LYS C CA 1
ATOM 13989 C C A LYS C 1 212 ? 43.145 37.509 -3.277 0.50 40.08 212 LYS C C 1
ATOM 13990 C C B LYS C 1 212 ? 43.132 32.858 10.950 0.50 38.77 212 LYS C C 1
ATOM 13991 O O A LYS C 1 212 ? 42.854 36.628 -4.076 0.50 39.94 212 LYS C O 1
ATOM 13992 O O B LYS C 1 212 ? 42.858 33.773 11.721 0.50 38.58 212 LYS C O 1
ATOM 14029 N N A PHE C 1 213 ? 42.268 38.002 -2.409 0.50 38.44 213 PHE C N 1
ATOM 14030 N N B PHE C 1 213 ? 42.230 32.304 10.151 0.50 36.79 213 PHE C N 1
ATOM 14031 C CA A PHE C 1 213 ? 40.967 37.373 -2.241 0.50 36.16 213 PHE C CA 1
ATOM 14032 C CA B PHE C 1 213 ? 40.920 32.915 9.988 0.50 34.38 213 PHE C CA 1
ATOM 14033 C C A PHE C 1 213 ? 39.940 37.853 -3.264 0.50 36.11 213 PHE C C 1
ATOM 14034 C C B PHE C 1 213 ? 39.899 32.424 11.006 0.50 34.15 213 PHE C C 1
ATOM 14035 O O A PHE C 1 213 ? 38.916 37.200 -3.466 0.50 34.73 213 PHE C O 1
ATOM 14036 O O B PHE C 1 213 ? 38.881 33.081 11.232 0.50 33.34 213 PHE C O 1
ATOM 14069 N N A ARG C 1 214 ? 40.212 38.982 -3.913 0.50 36.93 214 ARG C N 1
ATOM 14070 N N B ARG C 1 214 ? 40.177 31.293 11.645 0.50 34.97 214 ARG C N 1
ATOM 14071 C CA A ARG C 1 214 ? 39.397 39.406 -5.047 0.50 37.61 214 ARG C CA 1
ATOM 14072 C CA B ARG C 1 214 ? 39.363 30.869 12.779 0.50 36.48 214 ARG C CA 1
ATOM 14073 C C A ARG C 1 214 ? 39.590 38.384 -6.165 0.50 39.62 214 ARG C C 1
ATOM 14074 C C B ARG C 1 214 ? 39.542 31.898 13.886 0.50 39.10 214 ARG C C 1
ATOM 14075 O O A ARG C 1 214 ? 38.637 37.979 -6.832 0.50 38.06 214 ARG C O 1
ATOM 14076 O O B ARG C 1 214 ? 38.586 32.278 14.564 0.50 37.93 214 ARG C O 1
ATOM 14117 N N A ALA C 1 215 ? 40.836 37.959 -6.344 0.50 43.39 215 ALA C N 1
ATOM 14118 N N B ALA C 1 215 ? 40.776 32.370 14.038 0.50 43.16 215 ALA C N 1
ATOM 14119 C CA A ALA C 1 215 ? 41.164 36.941 -7.335 0.50 46.42 215 ALA C CA 1
ATOM 14120 C CA B ALA C 1 215 ? 41.095 33.375 15.043 0.50 46.78 215 ALA C CA 1
ATOM 14121 C C A ALA C 1 215 ? 40.468 35.633 -6.985 0.50 48.11 215 ALA C C 1
ATOM 14122 C C B ALA C 1 215 ? 40.384 34.682 14.720 0.50 47.99 215 ALA C C 1
ATOM 14123 O O A ALA C 1 215 ? 39.868 34.988 -7.847 0.50 49.35 215 ALA C O 1
ATOM 14124 O O B ALA C 1 215 ? 39.795 35.305 15.602 0.50 48.67 215 ALA C O 1
ATOM 14137 N N A LEU C 1 216 ? 40.543 35.249 -5.715 0.50 47.25 216 LEU C N 1
ATOM 14138 N N B LEU C 1 216 ? 40.418 35.083 13.450 0.50 47.93 216 LEU C N 1
ATOM 14139 C CA A LEU C 1 216 ? 39.896 34.027 -5.250 0.50 46.38 216 LEU C CA 1
ATOM 14140 C CA B LEU C 1 216 ? 39.758 36.316 13.031 0.50 46.85 216 LEU C CA 1
ATOM 14141 C C A LEU C 1 216 ? 38.383 34.087 -5.441 0.50 48.51 216 LEU C C 1
ATOM 14142 C C B LEU C 1 216 ? 38.258 36.248 13.276 0.50 48.47 216 LEU C C 1
ATOM 14143 O O A LEU C 1 216 ? 37.763 33.105 -5.851 0.50 49.48 216 LEU C O 1
ATOM 14144 O O B LEU C 1 216 ? 37.653 37.211 13.749 0.50 49.41 216 LEU C O 1
ATOM 14175 N N A ALA C 1 217 ? 37.792 35.241 -5.154 0.50 49.01 217 ALA C N 1
ATOM 14176 N N B ALA C 1 217 ? 37.659 35.109 12.946 0.50 48.69 217 ALA C N 1
ATOM 14177 C CA A ALA C 1 217 ? 36.350 35.401 -5.288 0.50 49.75 217 ALA C CA 1
ATOM 14178 C CA B ALA C 1 217 ? 36.223 34.942 13.103 0.50 49.54 217 ALA C CA 1
ATOM 14179 C C A ALA C 1 217 ? 35.912 35.174 -6.732 0.50 49.88 217 ALA C C 1
ATOM 14180 C C B ALA C 1 217 ? 35.810 35.114 14.562 0.50 49.58 217 ALA C C 1
ATOM 14181 O O A ALA C 1 217 ? 34.877 34.557 -6.986 0.50 49.69 217 ALA C O 1
ATOM 14182 O O B ALA C 1 217 ? 34.752 35.668 14.854 0.50 49.12 217 ALA C O 1
ATOM 14195 N N A ALA C 1 218 ? 36.713 35.669 -7.670 0.50 50.63 218 ALA C N 1
ATOM 14196 N N B ALA C 1 218 ? 36.664 34.661 15.474 0.50 50.45 218 ALA C N 1
ATOM 14197 C CA A ALA C 1 218 ? 36.394 35.568 -9.091 0.50 51.72 218 ALA C CA 1
ATOM 14198 C CA B ALA C 1 218 ? 36.371 34.743 16.901 0.50 50.33 218 ALA C CA 1
ATOM 14199 C C A ALA C 1 218 ? 36.343 34.118 -9.560 0.50 51.54 218 ALA C C 1
ATOM 14200 C C B ALA C 1 218 ? 36.322 36.194 17.368 0.50 50.23 218 ALA C C 1
ATOM 14201 O O A ALA C 1 218 ? 35.642 33.798 -10.518 0.50 51.42 218 ALA C O 1
ATOM 14202 O O B ALA C 1 218 ? 35.611 36.524 18.315 0.50 49.50 218 ALA C O 1
ATOM 14215 N N A GLU C 1 219 ? 37.083 33.245 -8.882 0.50 52.05 219 GLU C N 1
ATOM 14216 N N B GLU C 1 219 ? 37.073 37.052 16.684 0.50 51.28 219 GLU C N 1
ATOM 14217 C CA A GLU C 1 219 ? 37.154 31.838 -9.268 0.50 53.04 219 GLU C CA 1
ATOM 14218 C CA B GLU C 1 219 ? 37.128 38.479 17.003 0.50 52.76 219 GLU C CA 1
ATOM 14219 C C A GLU C 1 219 ? 35.908 31.068 -8.871 0.50 49.80 219 GLU C C 1
ATOM 14220 C C B GLU C 1 219 ? 35.905 39.284 16.567 0.50 50.16 219 GLU C C 1
ATOM 14221 O O A GLU C 1 219 ? 35.666 29.969 -9.369 0.50 50.60 219 GLU C O 1
ATOM 14222 O O B GLU C 1 219 ? 35.781 40.455 16.922 0.50 50.31 219 GLU C O 1
ATOM 14245 N N A LEU C 1 220 ? 35.124 31.638 -7.965 0.50 45.72 220 LEU C N 1
ATOM 14246 N N B LEU C 1 220 ? 34.998 38.670 15.813 0.50 46.51 220 LEU C N 1
ATOM 14247 C CA A LEU C 1 220 ? 33.958 30.945 -7.443 0.50 40.76 220 LEU C CA 1
ATOM 14248 C CA B LEU C 1 220 ? 33.901 39.417 15.208 0.50 41.87 220 LEU C CA 1
ATOM 14249 C C A LEU C 1 220 ? 32.794 31.117 -8.413 0.50 35.83 220 LEU C C 1
ATOM 14250 C C B LEU C 1 220 ? 32.664 39.323 16.107 0.50 37.77 220 LEU C C 1
ATOM 14251 O O A LEU C 1 220 ? 31.637 30.910 -8.077 0.50 28.57 220 LEU C O 1
ATOM 14252 O O B LEU C 1 220 ? 31.527 39.466 15.675 0.50 32.77 220 LEU C O 1
ATOM 14283 N N A ALA C 1 222 ? 29.922 33.422 -7.873 0.50 50.57 222 ALA C N 1
ATOM 14284 N N B ALA C 1 222 ? 30.040 37.132 15.488 0.50 54.04 222 ALA C N 1
ATOM 14285 C CA A ALA C 1 222 ? 29.161 33.965 -6.756 0.50 50.78 222 ALA C CA 1
ATOM 14286 C CA B ALA C 1 222 ? 29.224 36.530 14.442 0.50 53.67 222 ALA C CA 1
ATOM 14287 C C A ALA C 1 222 ? 29.204 35.488 -6.768 0.50 51.40 222 ALA C C 1
ATOM 14288 C C B ALA C 1 222 ? 29.245 35.004 14.533 0.50 53.56 222 ALA C C 1
ATOM 14289 O O A ALA C 1 222 ? 30.157 36.089 -7.268 0.50 51.58 222 ALA C O 1
ATOM 14290 O O B ALA C 1 222 ? 30.198 34.413 15.049 0.50 53.90 222 ALA C O 1
ATOM 14301 N N A ASP C 1 223 ? 28.162 36.106 -6.220 0.50 51.13 223 ASP C N 1
ATOM 14302 N N B ASP C 1 223 ? 28.185 34.377 14.027 0.50 52.31 223 ASP C N 1
ATOM 14303 C CA A ASP C 1 223 ? 28.105 37.557 -6.101 0.50 50.02 223 ASP C CA 1
ATOM 14304 C CA B ASP C 1 223 ? 28.119 32.922 13.893 0.50 50.93 223 ASP C CA 1
ATOM 14305 C C A ASP C 1 223 ? 29.235 38.057 -5.209 0.50 46.13 223 ASP C C 1
ATOM 14306 C C B ASP C 1 223 ? 29.218 32.380 12.982 0.50 47.95 223 ASP C C 1
ATOM 14307 O O A ASP C 1 223 ? 29.284 37.715 -4.028 0.50 44.53 223 ASP C O 1
ATOM 14308 O O B ASP C 1 223 ? 29.250 32.703 11.792 0.50 46.95 223 ASP C O 1
ATOM 14325 N N A CYS C 1 224 ? 30.143 38.851 -5.778 0.50 43.63 224 CYS C N 1
ATOM 14326 N N B CYS C 1 224 ? 30.110 31.561 13.538 0.50 45.40 224 CYS C N 1
ATOM 14327 C CA A CYS C 1 224 ? 31.219 39.469 -5.005 0.50 41.26 224 CYS C CA 1
ATOM 14328 C CA B CYS C 1 224 ? 31.149 30.900 12.752 0.50 42.88 224 CYS C CA 1
ATOM 14329 C C A CYS C 1 224 ? 31.039 40.976 -4.897 0.50 35.87 224 CYS C C 1
ATOM 14330 C C B CYS C 1 224 ? 30.906 29.395 12.621 0.50 39.18 224 CYS C C 1
ATOM 14331 O O A CYS C 1 224 ? 31.040 41.683 -5.905 0.50 34.77 224 CYS C O 1
ATOM 14332 O O B CYS C 1 224 ? 30.765 28.699 13.627 0.50 39.08 224 CYS C O 1
ATOM 14347 N N A HIS C 1 225 ? 30.900 41.454 -3.665 0.50 32.74 225 HIS C N 1
ATOM 14348 N N B HIS C 1 225 ? 30.875 28.907 11.383 0.50 35.80 225 HIS C N 1
ATOM 14349 C CA A HIS C 1 225 ? 30.778 42.882 -3.392 0.50 31.50 225 HIS C CA 1
ATOM 14350 C CA B HIS C 1 225 ? 30.773 27.472 11.102 0.50 33.43 225 HIS C CA 1
ATOM 14351 C C A HIS C 1 225 ? 32.114 43.465 -2.990 0.50 28.82 225 HIS C C 1
ATOM 14352 C C B HIS C 1 225 ? 32.128 26.916 10.719 0.50 29.47 225 HIS C C 1
ATOM 14353 O O A HIS C 1 225 ? 32.661 43.123 -1.944 0.50 28.04 225 HIS C O 1
ATOM 14354 O O B HIS C 1 225 ? 32.692 27.288 9.697 0.50 29.55 225 HIS C O 1
ATOM 14381 N N A VAL C 1 226 ? 32.628 44.348 -3.833 0.50 28.08 226 VAL C N 1
ATOM 14382 N N B VAL C 1 226 ? 32.642 26.020 11.549 0.50 28.02 226 VAL C N 1
ATOM 14383 C CA A VAL C 1 226 ? 33.912 44.969 -3.596 0.50 25.15 226 VAL C CA 1
ATOM 14384 C CA B VAL C 1 226 ? 33.942 25.428 11.310 0.50 26.90 226 VAL C CA 1
ATOM 14385 C C A VAL C 1 226 ? 33.712 46.200 -2.728 0.50 23.70 226 VAL C C 1
ATOM 14386 C C B VAL C 1 226 ? 33.766 24.197 10.448 0.50 23.67 226 VAL C C 1
ATOM 14387 O O A VAL C 1 226 ? 32.972 47.128 -3.098 0.50 25.37 226 VAL C O 1
ATOM 14388 O O B VAL C 1 226 ? 33.079 23.246 10.841 0.50 27.13 226 VAL C O 1
ATOM 14413 N N A ILE C 1 227 ? 34.362 46.196 -1.566 0.50 24.37 227 ILE C N 1
ATOM 14414 N N B ILE C 1 227 ? 34.407 24.196 9.283 0.50 24.67 227 ILE C N 1
ATOM 14415 C CA A ILE C 1 227 ? 34.244 47.278 -0.580 0.50 24.25 227 ILE C CA 1
ATOM 14416 C CA B ILE C 1 227 ? 34.277 23.097 8.329 0.50 24.48 227 ILE C CA 1
ATOM 14417 C C A ILE C 1 227 ? 35.302 48.351 -0.838 0.50 24.14 227 ILE C C 1
ATOM 14418 C C B ILE C 1 227 ? 35.321 22.016 8.606 0.50 23.97 227 ILE C C 1
ATOM 14419 O O A ILE C 1 227 ? 36.498 48.074 -0.700 0.50 24.12 227 ILE C O 1
ATOM 14420 O O B ILE C 1 227 ? 36.516 22.273 8.498 0.50 23.00 227 ILE C O 1
ATOM 14451 N N A PRO C 1 228 ? 34.883 49.576 -1.212 0.50 26.64 228 PRO C N 1
ATOM 14452 N N B PRO C 1 228 ? 34.875 20.798 8.959 0.50 26.15 228 PRO C N 1
ATOM 14453 C CA A PRO C 1 228 ? 35.842 50.649 -1.526 0.50 27.24 228 PRO C CA 1
ATOM 14454 C CA B PRO C 1 228 ? 35.835 19.739 9.299 0.50 28.10 228 PRO C CA 1
ATOM 14455 C C A PRO C 1 228 ? 36.809 50.996 -0.391 0.50 26.82 228 PRO C C 1
ATOM 14456 C C B PRO C 1 228 ? 36.814 19.382 8.174 0.50 29.06 228 PRO C C 1
ATOM 14457 O O A PRO C 1 228 ? 36.455 50.917 0.777 0.50 24.91 228 PRO C O 1
ATOM 14458 O O B PRO C 1 228 ? 36.459 19.461 6.998 0.50 26.81 228 PRO C O 1
ATOM 14479 N N A ARG C 1 229 ? 38.029 51.375 -0.754 0.50 29.36 229 ARG C N 1
ATOM 14480 N N B ARG C 1 229 ? 38.042 19.019 8.544 0.50 30.82 229 ARG C N 1
ATOM 14481 C CA A ARG C 1 229 ? 38.981 51.966 0.186 0.50 31.72 229 ARG C CA 1
ATOM 14482 C CA B ARG C 1 229 ? 38.988 18.415 7.608 0.50 33.81 229 ARG C CA 1
ATOM 14483 C C A ARG C 1 229 ? 39.216 51.076 1.395 0.50 31.35 229 ARG C C 1
ATOM 14484 C C B ARG C 1 229 ? 39.204 19.289 6.388 0.50 32.44 229 ARG C C 1
ATOM 14485 O O A ARG C 1 229 ? 39.228 51.550 2.532 0.50 34.39 229 ARG C O 1
ATOM 14486 O O B ARG C 1 229 ? 39.264 18.803 5.259 0.50 34.70 229 ARG C O 1
ATOM 14527 N N A ALA C 1 230 ? 39.392 49.786 1.153 0.50 27.46 230 ALA C N 1
ATOM 14528 N N B ALA C 1 230 ? 39.304 20.587 6.614 0.50 27.53 230 ALA C N 1
ATOM 14529 C CA A ALA C 1 230 ? 39.439 48.826 2.247 0.50 26.14 230 ALA C CA 1
ATOM 14530 C CA B ALA C 1 230 ? 39.443 21.515 5.510 0.50 25.63 230 ALA C CA 1
ATOM 14531 C C A ALA C 1 230 ? 40.414 47.699 1.937 0.50 25.74 230 ALA C C 1
ATOM 14532 C C B ALA C 1 230 ? 40.413 22.654 5.817 0.50 25.11 230 ALA C C 1
ATOM 14533 O O A ALA C 1 230 ? 40.520 47.257 0.790 0.50 26.04 230 ALA C O 1
ATOM 14534 O O B ALA C 1 230 ? 40.480 23.159 6.946 0.50 24.81 230 ALA C O 1
ATOM 14547 N N A GLY C 1 231 ? 41.102 47.223 2.973 0.50 25.26 231 GLY C N 1
ATOM 14548 N N B GLY C 1 231 ? 41.137 23.080 4.784 0.50 25.13 231 GLY C N 1
ATOM 14549 C CA A GLY C 1 231 ? 42.015 46.093 2.856 0.50 26.56 231 GLY C CA 1
ATOM 14550 C CA B GLY C 1 231 ? 42.011 24.246 4.860 0.50 26.35 231 GLY C CA 1
ATOM 14551 C C A GLY C 1 231 ? 41.308 44.773 3.146 0.50 25.20 231 GLY C C 1
ATOM 14552 C C B GLY C 1 231 ? 41.291 25.555 4.566 0.50 25.69 231 GLY C C 1
ATOM 14553 O O A GLY C 1 231 ? 40.106 44.636 2.904 0.50 25.46 231 GLY C O 1
ATOM 14554 O O B GLY C 1 231 ? 40.087 25.695 4.809 0.50 25.95 231 GLY C O 1
ATOM 14561 N N A HIS C 1 232 ? 42.053 43.801 3.669 0.50 23.41 232 HIS C N 1
ATOM 14562 N N B HIS C 1 232 ? 42.046 26.522 4.050 0.50 24.72 232 HIS C N 1
ATOM 14563 C CA A HIS C 1 232 ? 41.519 42.468 3.937 0.50 24.18 232 HIS C CA 1
ATOM 14564 C CA B HIS C 1 232 ? 41.526 27.862 3.798 0.50 24.51 232 HIS C CA 1
ATOM 14565 C C A HIS C 1 232 ? 40.342 42.511 4.900 0.50 21.96 232 HIS C C 1
ATOM 14566 C C B HIS C 1 232 ? 40.346 27.836 2.834 0.50 23.93 232 HIS C C 1
ATOM 14567 O O A HIS C 1 232 ? 39.286 41.932 4.636 0.50 22.28 232 HIS C O 1
ATOM 14568 O O B HIS C 1 232 ? 39.284 28.408 3.115 0.50 24.62 232 HIS C O 1
ATOM 14595 N N A ASN C 1 233 ? 40.546 43.162 6.041 0.50 21.55 233 ASN C N 1
ATOM 14596 N N B ASN C 1 233 ? 40.540 27.162 1.701 0.50 22.72 233 ASN C N 1
ATOM 14597 C CA A ASN C 1 233 ? 39.458 43.390 6.974 0.50 20.21 233 ASN C CA 1
ATOM 14598 C CA B ASN C 1 233 ? 39.462 26.953 0.750 0.50 20.41 233 ASN C CA 1
ATOM 14599 C C A ASN C 1 233 ? 38.670 44.628 6.543 0.50 19.41 233 ASN C C 1
ATOM 14600 C C B ASN C 1 233 ? 38.680 25.724 1.188 0.50 20.62 233 ASN C C 1
ATOM 14601 O O A ASN C 1 233 ? 38.919 45.757 6.998 0.50 21.24 233 ASN C O 1
ATOM 14602 O O B ASN C 1 233 ? 38.892 24.607 0.698 0.50 21.57 233 ASN C O 1
ATOM 14623 N N A ALA C 1 234 ? 37.748 44.418 5.619 0.50 20.38 234 ALA C N 1
ATOM 14624 N N B ALA C 1 234 ? 37.783 25.935 2.139 0.50 19.82 234 ALA C N 1
ATOM 14625 C CA A ALA C 1 234 ? 37.056 45.541 4.999 0.50 19.19 234 ALA C CA 1
ATOM 14626 C CA B ALA C 1 234 ? 37.087 24.824 2.776 0.50 20.24 234 ALA C CA 1
ATOM 14627 C C A ALA C 1 234 ? 36.006 46.127 5.912 0.50 20.56 234 ALA C C 1
ATOM 14628 C C B ALA C 1 234 ? 36.025 24.232 1.850 0.50 20.47 234 ALA C C 1
ATOM 14629 O O A ALA C 1 234 ? 35.809 47.330 5.892 0.50 17.94 234 ALA C O 1
ATOM 14630 O O B ALA C 1 234 ? 35.793 23.027 1.875 0.50 19.24 234 ALA C O 1
ATOM 14643 N N A HIS C 1 235 ? 35.369 45.298 6.735 0.50 21.92 235 HIS C N 1
ATOM 14644 N N B HIS C 1 235 ? 35.392 25.068 1.027 0.50 19.97 235 HIS C N 1
ATOM 14645 C CA A HIS C 1 235 ? 34.338 45.803 7.633 0.50 21.15 235 HIS C CA 1
ATOM 14646 C CA B HIS C 1 235 ? 34.358 24.570 0.119 0.50 19.04 235 HIS C CA 1
ATOM 14647 C C A HIS C 1 235 ? 34.940 46.694 8.718 0.50 19.38 235 HIS C C 1
ATOM 14648 C C B HIS C 1 235 ? 34.960 23.681 -0.978 0.50 19.39 235 HIS C C 1
ATOM 14649 O O A HIS C 1 235 ? 34.280 47.610 9.203 0.50 19.57 235 HIS C O 1
ATOM 14650 O O B HIS C 1 235 ? 34.298 22.754 -1.457 0.50 19.97 235 HIS C O 1
ATOM 14678 N N A ARG C 1 236 ? 36.197 46.453 9.084 0.50 18.84 236 ARG C N 1
ATOM 14679 N N B ARG C 1 236 ? 36.210 23.927 -1.351 0.50 21.53 236 ARG C N 1
ATOM 14680 C CA A ARG C 1 236 ? 36.849 47.275 10.092 0.50 20.12 236 ARG C CA 1
ATOM 14681 C CA B ARG C 1 236 ? 36.867 23.103 -2.356 0.50 20.76 236 ARG C CA 1
ATOM 14682 C C A ARG C 1 236 ? 37.234 48.632 9.528 0.50 20.93 236 ARG C C 1
ATOM 14683 C C B ARG C 1 236 ? 37.229 21.731 -1.783 0.50 22.30 236 ARG C C 1
ATOM 14684 O O A ARG C 1 236 ? 37.054 49.663 10.180 0.50 21.18 236 ARG C O 1
ATOM 14685 O O B ARG C 1 236 ? 37.076 20.711 -2.452 0.50 23.09 236 ARG C O 1
ATOM 14726 N N A GLU C 1 237 ? 37.704 48.634 8.288 0.50 20.26 237 GLU C N 1
ATOM 14727 N N B GLU C 1 237 ? 37.668 21.712 -0.529 0.50 22.25 237 GLU C N 1
ATOM 14728 C CA A GLU C 1 237 ? 38.178 49.861 7.661 0.50 22.10 237 GLU C CA 1
ATOM 14729 C CA B GLU C 1 237 ? 38.159 20.494 0.095 0.50 23.20 237 GLU C CA 1
ATOM 14730 C C A GLU C 1 237 ? 37.055 50.683 7.031 0.50 21.20 237 GLU C C 1
ATOM 14731 C C B GLU C 1 237 ? 37.046 19.653 0.740 0.50 20.95 237 GLU C C 1
ATOM 14732 O O A GLU C 1 237 ? 37.114 51.914 6.998 0.50 23.74 237 GLU C O 1
ATOM 14733 O O B GLU C 1 237 ? 37.127 18.420 0.760 0.50 23.23 237 GLU C O 1
ATOM 14756 N N A ASN C 1 238 ? 36.022 50.008 6.542 0.50 22.22 238 ASN C N 1
ATOM 14757 N N B ASN C 1 238 ? 36.005 20.317 1.237 0.50 20.10 238 ASN C N 1
ATOM 14758 C CA A ASN C 1 238 ? 34.898 50.679 5.902 0.50 18.42 238 ASN C CA 1
ATOM 14759 C CA B ASN C 1 238 ? 34.869 19.647 1.876 0.50 17.34 238 ASN C CA 1
ATOM 14760 C C A ASN C 1 238 ? 33.605 50.024 6.346 0.50 17.28 238 ASN C C 1
ATOM 14761 C C B ASN C 1 238 ? 33.584 20.316 1.413 0.50 15.27 238 ASN C C 1
ATOM 14762 O O A ASN C 1 238 ? 32.931 49.353 5.560 0.50 16.76 238 ASN C O 1
ATOM 14763 O O B ASN C 1 238 ? 32.953 21.040 2.174 0.50 15.76 238 ASN C O 1
ATOM 14784 N N A PRO C 1 239 ? 33.252 50.202 7.626 0.50 15.39 239 PRO C N 1
ATOM 14785 N N B PRO C 1 239 ? 33.224 20.125 0.134 0.50 14.73 239 PRO C N 1
ATOM 14786 C CA A PRO C 1 239 ? 32.032 49.601 8.151 0.50 15.83 239 PRO C CA 1
ATOM 14787 C CA B PRO C 1 239 ? 32.002 20.742 -0.374 0.50 16.85 239 PRO C CA 1
ATOM 14788 C C A PRO C 1 239 ? 30.782 50.076 7.418 0.50 16.21 239 PRO C C 1
ATOM 14789 C C B PRO C 1 239 ? 30.753 20.261 0.354 0.50 15.14 239 PRO C C 1
ATOM 14790 O O A PRO C 1 239 ? 29.880 49.288 7.184 0.50 15.96 239 PRO C O 1
ATOM 14791 O O B PRO C 1 239 ? 29.839 21.035 0.550 0.50 15.89 239 PRO C O 1
ATOM 14812 N N A ALA C 1 240 ? 30.705 51.354 7.072 0.50 14.64 240 ALA C N 1
ATOM 14813 N N B ALA C 1 240 ? 30.681 18.986 0.719 0.50 13.97 240 ALA C N 1
ATOM 14814 C CA A ALA C 1 240 ? 29.508 51.840 6.396 0.50 13.92 240 ALA C CA 1
ATOM 14815 C CA B ALA C 1 240 ? 29.484 18.512 1.395 0.50 15.15 240 ALA C CA 1
ATOM 14816 C C A ALA C 1 240 ? 29.350 51.143 5.056 0.50 15.01 240 ALA C C 1
ATOM 14817 C C B ALA C 1 240 ? 29.343 19.194 2.755 0.50 16.47 240 ALA C C 1
ATOM 14818 O O A ALA C 1 240 ? 28.231 50.812 4.647 0.50 15.16 240 ALA C O 1
ATOM 14819 O O B ALA C 1 240 ? 28.230 19.507 3.186 0.50 17.10 240 ALA C O 1
ATOM 14832 N N A GLY C 1 241 ? 30.467 50.901 4.382 0.50 16.42 241 GLY C N 1
ATOM 14833 N N B GLY C 1 241 ? 30.470 19.433 3.419 0.50 17.68 241 GLY C N 1
ATOM 14834 C CA A GLY C 1 241 ? 30.432 50.249 3.086 0.50 16.29 241 GLY C CA 1
ATOM 14835 C CA B GLY C 1 241 ? 30.449 20.091 4.713 0.50 17.41 241 GLY C CA 1
ATOM 14836 C C A GLY C 1 241 ? 29.970 48.811 3.160 0.50 16.84 241 GLY C C 1
ATOM 14837 C C B GLY C 1 241 ? 29.962 21.518 4.626 0.50 18.05 241 GLY C C 1
ATOM 14838 O O A GLY C 1 241 ? 29.190 48.359 2.337 0.50 16.56 241 GLY C O 1
ATOM 14839 O O B GLY C 1 241 ? 29.163 21.953 5.438 0.50 17.87 241 GLY C O 1
ATOM 14846 N N A VAL C 1 242 ? 30.475 48.094 4.146 0.50 16.57 242 VAL C N 1
ATOM 14847 N N B VAL C 1 242 ? 30.423 22.231 3.614 0.50 16.99 242 VAL C N 1
ATOM 14848 C CA A VAL C 1 242 ? 30.046 46.730 4.381 0.50 14.98 242 VAL C CA 1
ATOM 14849 C CA B VAL C 1 242 ? 30.008 23.601 3.389 0.50 16.98 242 VAL C CA 1
ATOM 14850 C C A VAL C 1 242 ? 28.567 46.678 4.809 0.50 17.26 242 VAL C C 1
ATOM 14851 C C B VAL C 1 242 ? 28.539 23.638 2.960 0.50 18.81 242 VAL C C 1
ATOM 14852 O O A VAL C 1 242 ? 27.836 45.793 4.379 0.50 16.35 242 VAL C O 1
ATOM 14853 O O B VAL C 1 242 ? 27.811 24.521 3.375 0.50 18.42 242 VAL C O 1
ATOM 14878 N N A ILE C 1 243 ? 28.112 47.636 5.617 0.50 16.49 243 ILE C N 1
ATOM 14879 N N B ILE C 1 243 ? 28.095 22.678 2.153 0.50 19.30 243 ILE C N 1
ATOM 14880 C CA A ILE C 1 243 ? 26.706 47.690 6.021 0.50 17.31 243 ILE C CA 1
ATOM 14881 C CA B ILE C 1 243 ? 26.689 22.628 1.753 0.50 18.03 243 ILE C CA 1
ATOM 14882 C C A ILE C 1 243 ? 25.816 47.829 4.793 0.50 17.88 243 ILE C C 1
ATOM 14883 C C B ILE C 1 243 ? 25.809 22.497 2.987 0.50 18.76 243 ILE C C 1
ATOM 14884 O O A ILE C 1 243 ? 24.827 47.097 4.646 0.50 16.43 243 ILE C O 1
ATOM 14885 O O B ILE C 1 243 ? 24.823 23.224 3.130 0.50 18.44 243 ILE C O 1
ATOM 14916 N N A ALA C 1 244 ? 26.190 48.722 3.886 0.50 17.32 244 ALA C N 1
ATOM 14917 N N B ALA C 1 244 ? 26.211 21.631 3.910 0.50 18.28 244 ALA C N 1
ATOM 14918 C CA A ALA C 1 244 ? 25.472 48.882 2.627 0.50 19.64 244 ALA C CA 1
ATOM 14919 C CA B ALA C 1 244 ? 25.468 21.445 5.154 0.50 19.24 244 ALA C CA 1
ATOM 14920 C C A ALA C 1 244 ? 25.425 47.592 1.802 0.50 19.29 244 ALA C C 1
ATOM 14921 C C B ALA C 1 244 ? 25.407 22.735 5.986 0.50 20.58 244 ALA C C 1
ATOM 14922 O O A ALA C 1 244 ? 24.360 47.210 1.327 0.50 20.77 244 ALA C O 1
ATOM 14923 O O B ALA C 1 244 ? 24.338 23.118 6.468 0.50 21.51 244 ALA C O 1
ATOM 14936 N N A SER C 1 245 ? 26.560 46.918 1.630 0.50 18.78 245 SER C N 1
ATOM 14937 N N B SER C 1 245 ? 26.538 23.422 6.139 0.50 19.51 245 SER C N 1
ATOM 14938 C CA A SER C 1 245 ? 26.592 45.674 0.861 0.50 20.85 245 SER C CA 1
ATOM 14939 C CA B SER C 1 245 ? 26.551 24.673 6.906 0.50 21.07 245 SER C CA 1
ATOM 14940 C C A SER C 1 245 ? 25.694 44.631 1.506 0.50 20.14 245 SER C C 1
ATOM 14941 C C B SER C 1 245 ? 25.671 25.712 6.240 0.50 20.47 245 SER C C 1
ATOM 14942 O O A SER C 1 245 ? 24.913 43.955 0.827 0.50 20.75 245 SER C O 1
ATOM 14943 O O B SER C 1 245 ? 24.881 26.376 6.904 0.50 20.88 245 SER C O 1
ATOM 14958 N N A LEU C 1 246 ? 25.786 44.521 2.827 0.50 19.32 246 LEU C N 1
ATOM 14959 N N B LEU C 1 246 ? 25.796 25.833 4.918 0.50 20.01 246 LEU C N 1
ATOM 14960 C CA A LEU C 1 246 ? 24.947 43.575 3.555 0.50 18.93 246 LEU C CA 1
ATOM 14961 C CA B LEU C 1 246 ? 24.958 26.771 4.174 0.50 20.23 246 LEU C CA 1
ATOM 14962 C C A LEU C 1 246 ? 23.465 43.933 3.434 0.50 19.44 246 LEU C C 1
ATOM 14963 C C B LEU C 1 246 ? 23.478 26.408 4.315 0.50 20.64 246 LEU C C 1
ATOM 14964 O O A LEU C 1 246 ? 22.625 43.045 3.298 0.50 20.59 246 LEU C O 1
ATOM 14965 O O B LEU C 1 246 ? 22.643 27.291 4.469 0.50 23.39 246 LEU C O 1
ATOM 14996 N N A ALA C 1 247 ? 23.118 45.214 3.467 0.50 18.42 247 ALA C N 1
ATOM 14997 N N B ALA C 1 247 ? 23.134 25.122 4.289 0.50 19.77 247 ALA C N 1
ATOM 14998 C CA A ALA C 1 247 ? 21.704 45.567 3.320 0.50 18.54 247 ALA C CA 1
ATOM 14999 C CA B ALA C 1 247 ? 21.731 24.745 4.430 0.50 20.23 247 ALA C CA 1
ATOM 15000 C C A ALA C 1 247 ? 21.122 45.164 1.948 0.50 21.90 247 ALA C C 1
ATOM 15001 C C B ALA C 1 247 ? 21.168 25.161 5.797 0.50 23.26 247 ALA C C 1
ATOM 15002 O O A ALA C 1 247 ? 19.936 44.787 1.830 0.50 22.39 247 ALA C O 1
ATOM 15003 O O B ALA C 1 247 ? 19.992 25.550 5.925 0.50 23.44 247 ALA C O 1
ATOM 15016 N N A GLN C 1 248 ? 21.966 45.254 0.923 0.50 24.47 248 GLN C N 1
ATOM 15017 N N B GLN C 1 248 ? 21.998 25.026 6.827 0.50 23.86 248 GLN C N 1
ATOM 15018 C CA A GLN C 1 248 ? 21.617 44.840 -0.439 0.50 24.93 248 GLN C CA 1
ATOM 15019 C CA B GLN C 1 248 ? 21.629 25.447 8.174 0.50 24.35 248 GLN C CA 1
ATOM 15020 C C A GLN C 1 248 ? 21.384 43.339 -0.545 0.50 24.88 248 GLN C C 1
ATOM 15021 C C B GLN C 1 248 ? 21.396 26.951 8.241 0.50 25.15 248 GLN C C 1
ATOM 15022 O O A GLN C 1 248 ? 20.460 42.884 -1.215 0.50 24.16 248 GLN C O 1
ATOM 15023 O O B GLN C 1 248 ? 20.454 27.413 8.878 0.50 25.08 248 GLN C O 1
ATOM 15050 N N A ILE C 1 249 ? 22.235 42.579 0.125 0.50 25.28 249 ILE C N 1
ATOM 15051 N N B ILE C 1 249 ? 22.272 27.716 7.598 0.50 24.22 249 ILE C N 1
ATOM 15052 C CA A ILE C 1 249 ? 22.117 41.137 0.150 0.50 25.49 249 ILE C CA 1
ATOM 15053 C CA B ILE C 1 249 ? 22.144 29.164 7.590 0.50 25.13 249 ILE C CA 1
ATOM 15054 C C A ILE C 1 249 ? 20.910 40.701 0.992 0.50 23.97 249 ILE C C 1
ATOM 15055 C C B ILE C 1 249 ? 20.920 29.597 6.774 0.50 25.09 249 ILE C C 1
ATOM 15056 O O A ILE C 1 249 ? 20.116 39.873 0.554 0.50 24.78 249 ILE C O 1
ATOM 15057 O O B ILE C 1 249 ? 20.093 30.377 7.245 0.50 25.20 249 ILE C O 1
ATOM 15088 N N A LEU C 1 250 ? 20.751 41.282 2.183 0.50 23.08 250 LEU C N 1
ATOM 15089 N N B LEU C 1 250 ? 20.795 29.063 5.561 0.50 25.32 250 LEU C N 1
ATOM 15090 C CA A LEU C 1 250 ? 19.784 40.770 3.161 0.50 25.34 250 LEU C CA 1
ATOM 15091 C CA B LEU C 1 250 ? 19.837 29.579 4.580 0.50 29.08 250 LEU C CA 1
ATOM 15092 C C A LEU C 1 250 ? 18.350 41.246 2.915 0.50 28.95 250 LEU C C 1
ATOM 15093 C C B LEU C 1 250 ? 18.406 29.090 4.794 0.50 32.17 250 LEU C C 1
ATOM 15094 O O A LEU C 1 250 ? 17.392 40.492 3.105 0.50 31.65 250 LEU C O 1
ATOM 15095 O O B LEU C 1 250 ? 17.451 29.821 4.524 0.50 34.16 250 LEU C O 1
ATOM 15126 N N A ARG C 1 251 ? 18.199 42.495 2.496 0.50 29.55 251 ARG C N 1
ATOM 15127 N N B ARG C 1 251 ? 18.249 27.858 5.259 0.50 31.64 251 ARG C N 1
ATOM 15128 C CA A ARG C 1 251 ? 16.884 43.117 2.483 0.50 28.83 251 ARG C CA 1
ATOM 15129 C CA B ARG C 1 251 ? 16.922 27.255 5.295 0.50 31.55 251 ARG C CA 1
ATOM 15130 C C A ARG C 1 251 ? 16.192 42.986 1.141 0.50 34.38 251 ARG C C 1
ATOM 15131 C C B ARG C 1 251 ? 16.278 27.366 6.668 0.50 36.87 251 ARG C C 1
ATOM 15132 O O A ARG C 1 251 ? 15.036 43.353 1.017 0.50 37.01 251 ARG C O 1
ATOM 15133 O O B ARG C 1 251 ? 15.151 26.934 6.843 0.50 38.53 251 ARG C O 1
ATOM 15174 N N A PHE C 1 252 ? 16.894 42.455 0.145 0.50 36.65 252 PHE C N 1
ATOM 15175 N N B PHE C 1 252 ? 16.968 27.990 7.619 0.50 39.84 252 PHE C N 1
ATOM 15176 C CA A PHE C 1 252 ? 16.288 42.156 -1.151 0.50 39.65 252 PHE C CA 1
ATOM 15177 C CA B PHE C 1 252 ? 16.393 28.270 8.936 0.50 43.30 252 PHE C CA 1
ATOM 15178 C C A PHE C 1 252 ? 16.222 40.640 -1.361 0.50 44.35 252 PHE C C 1
ATOM 15179 C C B PHE C 1 252 ? 16.296 29.779 9.153 0.50 49.16 252 PHE C C 1
ATOM 15180 O O A PHE C 1 252 ? 16.352 39.878 -0.402 0.50 44.68 252 PHE C O 1
ATOM 15181 O O B PHE C 1 252 ? 16.074 30.518 8.192 0.50 51.34 252 PHE C O 1
#

Foldseek 3Di:
DAFDKDKAAAAPPAAEEEEAEAQLDALCLCCVQVVVPRNHIYIRTGFQCGDPNNVPFDQALVRRLVRHLVHCVVVVHQAYEYEYAALSLLSQLSNVLVNHHRYAAYEYFLYFLADDDLVVLVVQLVVLVVLLVCLVDHQQLVSQLVVCVPPLNVPDDPVRSNVVSVVSSPGRSNSSSRVCNRHGSSPGDNCQVSQQVGPHAYAYEYEPARVVVVVRVVSHPHHYDYQYPAGRSRCVVPVVSVSVVVCVVRVD/DAFDKDKADAAPPAAEEEEAEAQLDFLCLCCVQVVVVRRHIYIRTGFQCGDPNVVPFDQALVVRLVNHQVNCVVVVHQAYEYEYAALSLLSQLSNVLVPHHRYAEYEYFLYFLADDDLVVLVVQLVVLVVLLVCLVDHQQLVSQLVVCVPPLNVPDDPVRSNVVSVVSSPGRSNSSSRVCNRHGSSPGDNCLVSLQVGPHQYEYEYEPARVVVVVRVVSNPHHYDYQYPAGRSRCVVPVVSVSVVVCVVRVD/DFDKDKD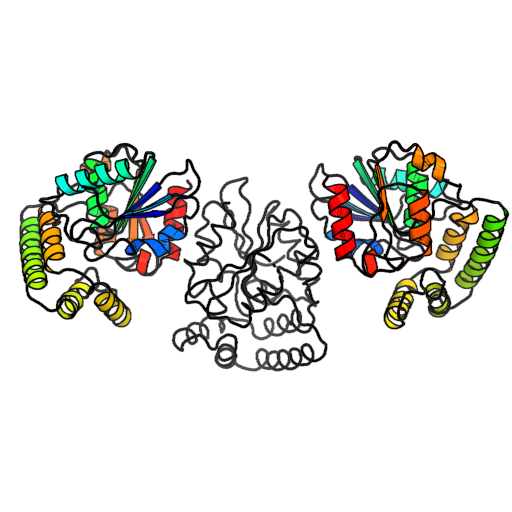AAAPPAAEEEEAEAQLDFLVLCCVQVVVPRRHIYIRTGFQCYDPNVVPFDQALVRRLVVVQVVCVVVVGQAYEYEYAALSLQSQLSNQLVDDHRYQEYEYFLYFLADDDLVVLVVQLVVLVVLLVCLVPHQQLVSQLVVCVDPLNVPDDVVRSNVVSVVSSPGRSNSSSRVCNSHPSSPGDNCQVSQQVDPHAYEYEYEPQRPPVVVVVVSHHHYDYQYPAGRSRCVVCVVSVSVVVCVVRVD

CATH classification: 3.40.50.1820

Nearest PDB structures (foldseek):
  4mys-assembly1_A  TM=1.004E+00  e=2.724E-55  Escherichia coli K-12
  4myd-assembly3_C  TM=1.002E+00  e=9.344E-53  Escherichia coli K-12
  4gec-assembly2_B  TM=1.000E+00  e=1.536E-52  Escherichia coli K-12
  4geg-assembly1_B  TM=9.991E-01  e=1.269E-51  Escherichia coli K-12
  1r3d-assembly1_A  TM=9.274E-01  e=5.678E-26  Vibrio cholerae

B-factor: mean 29.86, std 14.63, range [7.43, 84.06]